Protein 5GVV (pdb70)

Structure (mmCIF, N/CA/C/O backbone):
data_5GVV
#
_entry.id   5GVV
#
_cell.length_a   75.170
_cell.length_b   88.210
_cell.length_c   128.360
_cell.angle_alpha   90.00
_cell.angle_beta   90.00
_cell.angle_gamma   90.00
#
_symmetry.space_group_name_H-M   'P 21 21 21'
#
loop_
_entity.id
_entity.type
_entity.pdbx_description
1 polymer 'Glycosyl transferase family 8'
2 non-polymer 'MANGANESE (II) ION'
3 non-polymer "URIDINE-5'-DIPHOSPHATE"
4 water water
#
loop_
_atom_site.group_PDB
_atom_site.id
_atom_site.type_symbol
_atom_site.label_atom_id
_atom_site.label_alt_id
_atom_site.label_comp_id
_atom_site.label_asym_id
_atom_site.label_entity_id
_atom_site.label_seq_id
_atom_site.pdbx_PDB_ins_code
_atom_site.Cartn_x
_atom_site.Cartn_y
_atom_site.Cartn_z
_atom_site.occupancy
_atom_site.B_iso_or_equiv
_atom_site.auth_seq_id
_atom_site.auth_comp_id
_atom_site.auth_asym_id
_atom_site.auth_atom_id
_atom_site.pdbx_PDB_model_num
ATOM 1 N N . ASN A 1 3 ? -5.262 2.828 9.034 1.00 49.95 3 ASN A N 1
ATOM 2 C CA . ASN A 1 3 ? -4.131 2.567 9.921 1.00 47.04 3 ASN A CA 1
ATOM 3 C C . ASN A 1 3 ? -2.794 2.466 9.184 1.00 47.81 3 ASN A C 1
ATOM 4 O O . ASN A 1 3 ? -2.677 1.751 8.189 1.00 44.68 3 ASN A O 1
ATOM 9 N N . THR A 1 4 ? -1.788 3.171 9.697 1.00 50.58 4 THR A N 1
ATOM 10 C CA . THR A 1 4 ? -0.478 3.252 9.051 1.00 44.66 4 THR A CA 1
ATOM 11 C C . THR A 1 4 ? 0.526 2.289 9.694 1.00 39.64 4 THR A C 1
ATOM 12 O O . THR A 1 4 ? 0.399 1.954 10.873 1.00 38.12 4 THR A O 1
ATOM 16 N N . LYS A 1 5 ? 1.519 1.850 8.919 1.00 36.80 5 LYS A N 1
ATOM 17 C CA . LYS A 1 5 ? 2.545 0.931 9.417 1.00 30.63 5 LYS A CA 1
ATOM 18 C C . LYS A 1 5 ? 3.686 1.650 10.138 1.00 30.84 5 LYS A C 1
ATOM 19 O O . LYS A 1 5 ? 4.116 2.733 9.726 1.00 29.48 5 LYS A O 1
ATOM 25 N N . ARG A 1 6 ? 4.177 1.034 11.209 1.00 22.70 6 ARG A N 1
ATOM 26 C CA . ARG A 1 6 ? 5.313 1.569 11.954 1.00 25.15 6 ARG A CA 1
ATOM 27 C C . ARG A 1 6 ? 6.574 0.762 11.632 1.00 21.26 6 ARG A C 1
ATOM 28 O O . ARG A 1 6 ? 6.605 -0.453 11.823 1.00 19.64 6 ARG A O 1
ATOM 36 N N . ALA A 1 7 ? 7.609 1.439 11.141 1.00 20.59 7 ALA A N 1
ATOM 37 C CA . ALA A 1 7 ? 8.837 0.767 10.701 1.00 17.81 7 ALA A CA 1
ATOM 38 C C . ALA A 1 7 ? 9.801 0.429 11.845 1.00 18.37 7 ALA A C 1
ATOM 39 O O . ALA A 1 7 ? 10.164 1.297 12.652 1.00 18.59 7 ALA A O 1
ATOM 41 N N . VAL A 1 8 ? 10.224 -0.834 11.893 1.00 15.13 8 VAL A N 1
ATOM 42 C CA . VAL A 1 8 ? 11.111 -1.338 12.941 1.00 14.45 8 VAL A CA 1
ATOM 43 C C . VAL A 1 8 ? 12.193 -2.206 12.304 1.00 14.75 8 VAL A C 1
ATOM 44 O O . VAL A 1 8 ? 11.905 -2.982 11.389 1.00 13.94 8 VAL A O 1
ATOM 48 N N . VAL A 1 9 ? 13.435 -2.079 12.766 1.00 14.87 9 VAL A N 1
ATOM 49 C CA . VAL A 1 9 ? 14.514 -2.877 12.180 1.00 14.79 9 VAL A CA 1
ATOM 50 C C . VAL A 1 9 ? 15.311 -3.660 13.229 1.00 14.32 9 VAL A C 1
ATOM 51 O O . VAL A 1 9 ? 15.708 -3.109 14.262 1.00 14.96 9 VAL A O 1
ATOM 55 N N . PHE A 1 10 ? 15.490 -4.957 12.980 1.00 12.11 10 PHE A N 1
ATOM 56 C CA . PHE A 1 10 ? 16.378 -5.793 13.787 1.00 12.60 10 PHE A CA 1
ATOM 57 C C . PHE A 1 10 ? 17.564 -6.204 12.923 1.00 15.25 10 PHE A C 1
ATOM 58 O O . PHE A 1 10 ? 17.522 -6.068 11.694 1.00 17.37 10 PHE A O 1
ATOM 66 N N . ALA A 1 11 ? 18.610 -6.722 13.559 1.00 15.12 11 ALA A N 1
ATOM 67 C CA . ALA A 1 11 ? 19.792 -7.203 12.843 1.00 14.54 11 ALA A CA 1
ATOM 68 C C . ALA A 1 11 ? 20.369 -8.407 13.574 1.00 21.11 11 ALA A C 1
ATOM 69 O O . ALA A 1 11 ? 20.675 -8.323 14.765 1.00 18.84 11 ALA A O 1
ATOM 71 N N . GLY A 1 12 ? 20.522 -9.529 12.877 1.00 16.22 12 GLY A N 1
ATOM 72 C CA . GLY A 1 12 ? 21.053 -10.712 13.526 1.00 16.60 12 GLY A CA 1
ATOM 73 C C . GLY A 1 12 ? 21.256 -11.886 12.594 1.00 18.37 12 GLY A C 1
ATOM 74 O O . GLY A 1 12 ? 20.650 -11.953 11.519 1.00 18.76 12 GLY A O 1
ATOM 75 N N . ASP A 1 13 ? 22.115 -12.814 13.005 1.00 16.55 13 ASP A N 1
ATOM 76 C CA . ASP A 1 13 ? 22.382 -14.012 12.212 1.00 20.43 13 ASP A CA 1
ATOM 77 C C . ASP A 1 13 ? 21.482 -15.167 12.638 1.00 16.42 13 ASP A C 1
ATOM 78 O O . ASP A 1 13 ? 20.785 -15.079 13.652 1.00 14.89 13 ASP A O 1
ATOM 83 N N . TYR A 1 14 ? 21.516 -16.249 11.860 1.00 15.54 14 TYR A N 1
ATOM 84 C CA . TYR A 1 14 ? 20.697 -17.435 12.095 1.00 13.79 14 TYR A CA 1
ATOM 85 C C . TYR A 1 14 ? 20.991 -18.057 13.459 1.00 14.61 14 TYR A C 1
ATOM 86 O O . TYR A 1 14 ? 20.109 -18.633 14.090 1.00 10.69 14 TYR A O 1
ATOM 95 N N . ALA A 1 15 ? 22.236 -17.947 13.911 1.00 15.32 15 ALA A N 1
ATOM 96 C CA . ALA A 1 15 ? 22.625 -18.534 15.189 1.00 17.84 15 ALA A CA 1
ATOM 97 C C . ALA A 1 15 ? 21.914 -17.831 16.337 1.00 18.01 15 ALA A C 1
ATOM 98 O O . ALA A 1 15 ? 21.787 -18.383 17.427 1.00 17.46 15 ALA A O 1
ATOM 100 N N . TYR A 1 16 ? 21.456 -16.609 16.077 1.00 15.44 16 TYR A N 1
ATOM 101 C CA . TYR A 1 16 ? 20.758 -15.805 17.072 1.00 13.06 16 TYR A CA 1
ATOM 102 C C . TYR A 1 16 ? 19.247 -15.838 16.818 1.00 13.03 16 TYR A C 1
ATOM 103 O O . TYR A 1 16 ? 18.501 -15.030 17.375 1.00 11.51 16 TYR A O 1
ATOM 112 N N . ILE A 1 17 ? 18.784 -16.773 15.990 1.00 11.01 17 ILE A N 1
ATOM 113 C CA . ILE A 1 17 ? 17.370 -16.790 15.603 1.00 11.77 17 ILE A CA 1
ATOM 114 C C . ILE A 1 17 ? 16.393 -16.905 16.788 1.00 10.98 17 ILE A C 1
ATOM 115 O O . ILE A 1 17 ? 15.303 -16.316 16.748 1.00 10.86 17 ILE A O 1
ATOM 120 N N . ARG A 1 18 ? 16.783 -17.632 17.840 1.00 9.12 18 ARG A N 1
ATOM 121 C CA . ARG A 1 18 ? 15.915 -17.804 19.010 1.00 10.67 18 ARG A CA 1
ATOM 122 C C . ARG A 1 18 ? 15.729 -16.485 19.758 1.00 11.49 18 ARG A C 1
ATOM 123 O O . ARG A 1 18 ? 14.671 -16.235 20.342 1.00 12.36 18 ARG A O 1
ATOM 131 N N . GLN A 1 19 ? 16.760 -15.643 19.734 1.00 9.25 19 GLN A N 1
ATOM 132 C CA . GLN A 1 19 ? 16.705 -14.336 20.385 1.00 11.79 19 GLN A CA 1
ATOM 133 C C . GLN A 1 19 ? 15.961 -13.335 19.504 1.00 12.20 19 GLN A C 1
ATOM 134 O O . GLN A 1 19 ? 15.123 -12.571 19.988 1.00 10.94 19 GLN A O 1
ATOM 140 N N . ILE A 1 20 ? 16.271 -13.341 18.210 1.00 9.91 20 ILE A N 1
ATOM 141 C CA . ILE A 1 20 ? 15.580 -12.474 17.263 1.00 10.99 20 ILE A CA 1
ATOM 142 C C . ILE A 1 20 ? 14.083 -12.744 17.294 1.00 9.41 20 ILE A C 1
ATOM 143 O O . ILE A 1 20 ? 13.285 -11.811 17.379 1.00 10.03 20 ILE A O 1
ATOM 148 N N . GLU A 1 21 ? 13.698 -14.016 17.235 1.00 8.82 21 GLU A N 1
ATOM 149 C CA . GLU A 1 21 ? 12.282 -14.364 17.179 1.00 11.28 21 GLU A CA 1
ATOM 150 C C . GLU A 1 21 ? 11.556 -14.024 18.474 1.00 9.36 21 GLU A C 1
ATOM 151 O O . GLU A 1 21 ? 10.413 -13.566 18.442 1.00 10.17 21 GLU A O 1
ATOM 157 N N . THR A 1 22 ? 12.216 -14.259 19.607 1.00 9.74 22 THR A N 1
ATOM 158 C CA . THR A 1 22 ? 11.668 -13.890 20.910 1.00 8.89 22 THR A CA 1
ATOM 159 C C . THR A 1 22 ? 11.447 -12.379 21.033 1.00 9.87 22 THR A C 1
ATOM 160 O O . THR A 1 22 ? 10.413 -11.935 21.529 1.00 10.30 22 THR A O 1
ATOM 164 N N . ALA A 1 23 ? 12.418 -11.590 20.585 1.00 10.21 23 ALA A N 1
ATOM 165 C CA . ALA A 1 23 ? 12.287 -10.133 20.648 1.00 11.09 23 ALA A CA 1
ATOM 166 C C . ALA A 1 23 ? 11.144 -9.663 19.753 1.00 11.60 23 ALA A C 1
ATOM 167 O O . ALA A 1 23 ? 10.360 -8.793 20.141 1.00 10.22 23 ALA A O 1
ATOM 177 N N . LYS A 1 25 ? 8.540 -11.512 18.786 1.00 10.40 25 LYS A N 1
ATOM 178 C CA . LYS A 1 25 ? 7.296 -11.957 19.421 1.00 10.39 25 LYS A CA 1
ATOM 179 C C . LYS A 1 25 ? 6.817 -10.974 20.488 1.00 10.22 25 LYS A C 1
ATOM 180 O O . LYS A 1 25 ? 5.629 -10.647 20.546 1.00 10.17 25 LYS A O 1
ATOM 186 N N . SER A 1 26 ? 7.734 -10.501 21.326 1.00 8.55 26 SER A N 1
ATOM 187 C CA . SER A 1 26 ? 7.364 -9.568 22.392 1.00 12.38 26 SER A CA 1
ATOM 188 C C . SER A 1 26 ? 6.872 -8.246 21.800 1.00 11.39 26 SER A C 1
ATOM 189 O O . SER A 1 26 ? 5.896 -7.671 22.286 1.00 14.59 26 SER A O 1
ATOM 192 N N . LEU A 1 27 ? 7.532 -7.786 20.739 1.00 10.96 27 LEU A N 1
ATOM 193 C CA . LEU A 1 27 ? 7.124 -6.574 20.021 1.00 13.69 27 LEU A CA 1
ATOM 194 C C . LEU A 1 27 ? 5.719 -6.706 19.420 1.00 13.44 27 LEU A C 1
ATOM 195 O O . LEU A 1 27 ? 4.877 -5.810 19.580 1.00 14.62 27 LEU A O 1
ATOM 200 N N . CYS A 1 28 ? 5.467 -7.824 18.742 1.00 12.17 28 CYS A N 1
ATOM 201 C CA . CYS A 1 28 ? 4.195 -8.041 18.049 1.00 12.91 28 CYS A CA 1
ATOM 202 C C . CYS A 1 28 ? 3.062 -8.336 19.024 1.00 12.86 28 CYS A C 1
ATOM 203 O O . CYS A 1 28 ? 1.894 -8.086 18.726 1.00 12.16 28 CYS A O 1
ATOM 206 N N . ARG A 1 29 ? 3.410 -8.891 20.181 1.00 11.95 29 ARG A N 1
ATOM 207 C CA . ARG A 1 29 ? 2.437 -9.152 21.230 1.00 12.32 29 ARG A CA 1
ATOM 208 C C . ARG A 1 29 ? 1.706 -7.870 21.641 1.00 14.65 29 ARG A C 1
ATOM 209 O O . ARG A 1 29 ? 0.501 -7.891 21.919 1.00 16.14 29 ARG A O 1
ATOM 217 N N . HIS A 1 30 ? 2.428 -6.751 21.648 1.00 11.18 30 HIS A N 1
ATOM 218 C CA . HIS A 1 30 ? 1.892 -5.516 22.209 1.00 16.25 30 HIS A CA 1
ATOM 219 C C . HIS A 1 30 ? 1.723 -4.391 21.186 1.00 16.14 30 HIS A C 1
ATOM 220 O O . HIS A 1 30 ? 1.209 -3.324 21.522 1.00 15.75 30 HIS A O 1
ATOM 227 N N . ASN A 1 31 ? 2.151 -4.634 19.947 1.00 15.60 31 ASN A N 1
ATOM 228 C CA . ASN A 1 31 ? 2.099 -3.619 18.900 1.00 12.94 31 ASN A CA 1
ATOM 229 C C . ASN A 1 31 ? 1.730 -4.216 17.541 1.00 16.01 31 ASN A C 1
ATOM 230 O O . ASN A 1 31 ? 2.393 -5.139 17.060 1.00 12.64 31 ASN A O 1
ATOM 235 N N . SER A 1 32 ? 0.671 -3.697 16.926 1.00 16.38 32 SER A N 1
ATOM 236 C CA . SER A 1 32 ? 0.259 -4.150 15.598 1.00 15.64 32 SER A CA 1
ATOM 237 C C . SER A 1 32 ? 0.742 -3.186 14.516 1.00 16.92 32 SER A C 1
ATOM 238 O O . SER A 1 32 ? 1.390 -2.177 14.816 1.00 15.10 32 SER A O 1
ATOM 241 N N . HIS A 1 33 ? 0.431 -3.509 13.261 1.00 19.32 33 HIS A N 1
ATOM 242 C CA . HIS A 1 33 ? 0.784 -2.675 12.112 1.00 16.11 33 HIS A CA 1
ATOM 243 C C . HIS A 1 33 ? 2.267 -2.334 12.053 1.00 17.67 33 HIS A C 1
ATOM 244 O O . HIS A 1 33 ? 2.646 -1.158 11.991 1.00 17.22 33 HIS A O 1
ATOM 251 N N . LEU A 1 34 ? 3.106 -3.363 12.064 1.00 12.32 34 LEU A N 1
ATOM 252 C CA . LEU A 1 34 ? 4.547 -3.146 12.066 1.00 15.47 34 LEU A CA 1
ATOM 253 C C . LEU A 1 34 ? 5.191 -3.576 10.751 1.00 17.31 34 LEU A C 1
ATOM 254 O O . LEU A 1 34 ? 5.000 -4.708 10.293 1.00 15.95 34 LEU A O 1
ATOM 259 N N . LYS A 1 35 ? 5.944 -2.669 10.140 1.00 16.91 35 LYS A N 1
ATOM 260 C CA . LYS A 1 35 ? 6.770 -3.038 9.004 1.00 17.24 35 LYS A CA 1
ATOM 261 C C . LYS A 1 35 ? 8.157 -3.329 9.550 1.00 14.95 35 LYS A C 1
ATOM 262 O O . LYS A 1 35 ? 8.914 -2.411 9.885 1.00 14.52 35 LYS A O 1
ATOM 268 N N . ILE A 1 36 ? 8.473 -4.614 9.668 1.00 15.82 36 ILE A N 1
ATOM 269 C CA . ILE A 1 36 ? 9.725 -5.041 10.279 1.00 14.48 36 ILE A CA 1
ATOM 270 C C . ILE A 1 36 ? 10.781 -5.402 9.236 1.00 14.74 36 ILE A C 1
ATOM 271 O O . ILE A 1 36 ? 10.566 -6.278 8.395 1.00 15.93 36 ILE A O 1
ATOM 276 N N . TYR A 1 37 ? 11.925 -4.727 9.303 1.00 12.74 37 TYR A N 1
ATOM 277 C CA . TYR A 1 37 ? 13.079 -5.101 8.494 1.00 14.34 37 TYR A CA 1
ATOM 278 C C . TYR A 1 37 ? 13.983 -5.992 9.340 1.00 15.43 37 TYR A C 1
ATOM 279 O O . TYR A 1 37 ? 14.156 -5.743 10.535 1.00 14.13 37 TYR A O 1
ATOM 288 N N . LEU A 1 38 ? 14.548 -7.035 8.738 1.00 14.80 38 LEU A N 1
ATOM 289 C CA . LEU A 1 38 ? 15.517 -7.866 9.452 1.00 13.20 38 LEU A CA 1
ATOM 290 C C . LEU A 1 38 ? 16.793 -8.020 8.643 1.00 15.41 38 LEU A C 1
ATOM 291 O O . LEU A 1 38 ? 16.822 -8.731 7.633 1.00 12.76 38 LEU A O 1
ATOM 296 N N . LEU A 1 39 ? 17.847 -7.343 9.085 1.00 14.72 39 LEU A N 1
ATOM 297 C CA . LEU A 1 39 ? 19.141 -7.434 8.420 1.00 15.32 39 LEU A CA 1
ATOM 298 C C . LEU A 1 39 ? 19.831 -8.740 8.805 1.00 14.87 39 LEU A C 1
ATOM 299 O O . LEU A 1 39 ? 19.994 -9.038 9.990 1.00 13.83 39 LEU A O 1
ATOM 304 N N . ASN A 1 40 ? 20.211 -9.530 7.806 1.00 13.30 40 ASN A N 1
ATOM 305 C CA . ASN A 1 40 ? 20.838 -10.825 8.060 1.00 16.71 40 ASN A CA 1
ATOM 306 C C . ASN A 1 40 ? 21.605 -11.315 6.840 1.00 18.02 40 ASN A C 1
ATOM 307 O O . ASN A 1 40 ? 21.490 -10.737 5.760 1.00 15.75 40 ASN A O 1
ATOM 312 N N . GLN A 1 41 ? 22.382 -12.381 7.015 1.00 16.76 41 GLN A N 1
ATOM 313 C CA . GLN A 1 41 ? 23.117 -12.985 5.907 1.00 18.34 41 GLN A CA 1
ATOM 314 C C . GLN A 1 41 ? 22.640 -14.397 5.631 1.00 15.21 41 GLN A C 1
ATOM 315 O O . GLN A 1 41 ? 22.620 -14.839 4.483 1.00 14.19 41 GLN A O 1
ATOM 321 N N . ASP A 1 42 ? 22.263 -15.112 6.686 1.00 16.24 42 ASP A N 1
ATOM 322 C CA . ASP A 1 42 ? 22.111 -16.560 6.573 1.00 15.15 42 ASP A CA 1
ATOM 323 C C . ASP A 1 42 ? 20.807 -17.149 7.109 1.00 15.24 42 ASP A C 1
ATOM 324 O O . ASP A 1 42 ? 20.711 -18.363 7.276 1.00 16.55 42 ASP A O 1
ATOM 329 N N . ILE A 1 43 ? 19.803 -16.316 7.368 1.00 14.15 43 ILE A N 1
ATOM 330 C CA . ILE A 1 43 ? 18.518 -16.835 7.840 1.00 14.09 43 ILE A CA 1
ATOM 331 C C . ILE A 1 43 ? 17.727 -17.491 6.700 1.00 15.07 43 ILE A C 1
ATOM 332 O O . ILE A 1 43 ? 17.511 -16.878 5.646 1.00 15.00 43 ILE A O 1
ATOM 337 N N . PRO A 1 44 ? 17.309 -18.751 6.906 1.00 12.39 44 PRO A N 1
ATOM 338 C CA . PRO A 1 44 ? 16.578 -19.533 5.900 1.00 12.10 44 PRO A CA 1
ATOM 339 C C . PRO A 1 44 ? 15.276 -18.881 5.448 1.00 11.44 44 PRO A C 1
ATOM 340 O O . PRO A 1 44 ? 14.557 -18.305 6.267 1.00 8.45 44 PRO A O 1
ATOM 344 N N . GLN A 1 45 ? 14.981 -18.992 4.156 1.00 9.45 45 GLN A N 1
ATOM 345 C CA . GLN A 1 45 ? 13.812 -18.358 3.559 1.00 9.78 45 GLN A CA 1
ATOM 346 C C . GLN A 1 45 ? 12.493 -18.873 4.137 1.00 9.91 45 GLN A C 1
ATOM 347 O O . GLN A 1 45 ? 11.510 -18.127 4.198 1.00 9.26 45 GLN A O 1
ATOM 353 N N . GLU A 1 46 ? 12.477 -20.142 4.545 1.00 8.97 46 GLU A N 1
ATOM 354 C CA . GLU A 1 46 ? 11.280 -20.767 5.104 1.00 9.32 46 GLU A CA 1
ATOM 355 C C . GLU A 1 46 ? 10.822 -20.070 6.377 1.00 11.40 46 GLU A C 1
ATOM 356 O O . GLU A 1 46 ? 9.620 -19.945 6.636 1.00 12.53 46 GLU A O 1
ATOM 362 N N . TRP A 1 47 ? 11.783 -19.633 7.181 1.00 10.00 47 TRP A N 1
ATOM 363 C CA . TRP A 1 47 ? 11.469 -18.907 8.405 1.00 12.12 47 TRP A CA 1
ATOM 364 C C . TRP A 1 47 ? 10.784 -17.593 8.054 1.00 11.07 47 TRP A C 1
ATOM 365 O O . TRP A 1 47 ? 9.736 -17.267 8.612 1.00 9.91 47 TRP A O 1
ATOM 376 N N . PHE A 1 48 ? 11.365 -16.855 7.112 1.00 9.42 48 PHE A N 1
ATOM 377 C CA . PHE A 1 48 ? 10.794 -15.587 6.674 1.00 11.94 48 PHE A CA 1
ATOM 378 C C . PHE A 1 48 ? 9.384 -15.735 6.112 1.00 12.75 48 PHE A C 1
ATOM 379 O O . PHE A 1 48 ? 8.509 -14.934 6.438 1.00 13.10 48 PHE A O 1
ATOM 387 N N . SER A 1 49 ? 9.162 -16.747 5.271 1.00 11.93 49 SER A N 1
ATOM 388 C CA . SER A 1 49 ? 7.841 -16.958 4.676 1.00 11.55 49 SER A CA 1
ATOM 389 C C . SER A 1 49 ? 6.718 -17.063 5.709 1.00 14.21 49 SER A C 1
ATOM 390 O O . SER A 1 49 ? 5.684 -16.400 5.577 1.00 11.52 49 SER A O 1
ATOM 393 N N . GLN A 1 50 ? 6.924 -17.883 6.737 1.00 13.42 50 GLN A N 1
ATOM 394 C CA . GLN A 1 50 ? 5.894 -18.099 7.750 1.00 12.74 50 GLN A CA 1
ATOM 395 C C . GLN A 1 50 ? 5.661 -16.876 8.631 1.00 13.51 50 GLN A C 1
ATOM 396 O O . GLN A 1 50 ? 4.515 -16.481 8.877 1.00 13.81 50 GLN A O 1
ATOM 402 N N . ILE A 1 51 ? 6.747 -16.289 9.124 1.00 10.15 51 ILE A N 1
ATOM 403 C CA . ILE A 1 51 ? 6.638 -15.162 10.036 1.00 13.33 51 ILE A CA 1
ATOM 404 C C . ILE A 1 51 ? 6.052 -13.956 9.297 1.00 13.38 51 ILE A C 1
ATOM 405 O O . ILE A 1 51 ? 5.318 -13.155 9.884 1.00 11.81 51 ILE A O 1
ATOM 410 N N . ARG A 1 52 ? 6.371 -13.841 8.007 1.00 11.48 52 ARG A N 1
ATOM 411 C CA . ARG A 1 52 ? 5.851 -12.745 7.185 1.00 12.79 52 ARG A CA 1
ATOM 412 C C . ARG A 1 52 ? 4.329 -12.782 7.136 1.00 11.66 52 ARG A C 1
ATOM 413 O O . ARG A 1 52 ? 3.678 -11.745 7.196 1.00 13.08 52 ARG A O 1
ATOM 421 N N . ILE A 1 53 ? 3.768 -13.985 7.040 1.00 11.67 53 ILE A N 1
ATOM 422 C CA . ILE A 1 53 ? 2.319 -14.162 7.091 1.00 14.11 53 ILE A CA 1
ATOM 423 C C . ILE A 1 53 ? 1.735 -13.651 8.407 1.00 13.00 53 ILE A C 1
ATOM 424 O O . ILE A 1 53 ? 0.684 -13.001 8.417 1.00 14.89 53 ILE A O 1
ATOM 429 N N . TYR A 1 54 ? 2.408 -13.952 9.515 1.00 12.67 54 TYR A N 1
ATOM 430 C CA . TYR A 1 54 ? 1.954 -13.481 10.823 1.00 12.95 54 TYR A CA 1
ATOM 431 C C . TYR A 1 54 ? 1.901 -11.959 10.843 1.00 11.70 54 TYR A C 1
ATOM 432 O O . TYR A 1 54 ? 0.908 -11.366 11.276 1.00 13.28 54 TYR A O 1
ATOM 441 N N . LEU A 1 55 ? 2.981 -11.332 10.388 1.00 13.24 55 LEU A N 1
ATOM 442 C CA . LEU A 1 55 ? 3.086 -9.878 10.412 1.00 12.64 55 LEU A CA 1
ATOM 443 C C . LEU A 1 55 ? 1.994 -9.236 9.564 1.00 14.86 55 LEU A C 1
ATOM 444 O O . LEU A 1 55 ? 1.390 -8.245 9.973 1.00 13.34 55 LEU A O 1
ATOM 449 N N . GLN A 1 56 ? 1.736 -9.811 8.391 1.00 12.70 56 GLN A N 1
ATOM 450 C CA . GLN A 1 56 ? 0.704 -9.293 7.497 1.00 13.49 56 GLN A CA 1
ATOM 451 C C . GLN A 1 56 ? -0.697 -9.426 8.091 1.00 13.50 56 GLN A C 1
ATOM 452 O O . GLN A 1 56 ? -1.541 -8.539 7.927 1.00 13.48 56 GLN A O 1
ATOM 458 N N . GLU A 1 57 ? -0.945 -10.535 8.778 1.00 12.67 57 GLU A N 1
ATOM 459 C CA . GLU A 1 57 ? -2.241 -10.762 9.402 1.00 12.47 57 GLU A CA 1
ATOM 460 C C . GLU A 1 57 ? -2.497 -9.752 10.518 1.00 13.41 57 GLU A C 1
ATOM 461 O O . GLU A 1 57 ? -3.650 -9.486 10.870 1.00 16.41 57 GLU A O 1
ATOM 475 N N . GLY A 1 59 ? -1.530 -6.695 10.153 1.00 14.52 59 GLY A N 1
ATOM 476 C CA . GLY A 1 59 ? -1.547 -5.426 9.447 1.00 15.81 59 GLY A CA 1
ATOM 477 C C . GLY A 1 59 ? -0.181 -4.844 9.142 1.00 16.13 59 GLY A C 1
ATOM 478 O O . GLY A 1 59 ? -0.058 -3.639 8.899 1.00 19.85 59 GLY A O 1
ATOM 479 N N . GLY A 1 60 ? 0.847 -5.690 9.146 1.00 14.30 60 GLY A N 1
ATOM 480 C CA . GLY A 1 60 ? 2.202 -5.222 8.901 1.00 15.57 60 GLY A CA 1
ATOM 481 C C . GLY A 1 60 ? 2.893 -6.024 7.813 1.00 17.11 60 GLY A C 1
ATOM 482 O O . GLY A 1 60 ? 2.233 -6.563 6.927 1.00 15.31 60 GLY A O 1
ATOM 483 N N . ASP A 1 61 ? 4.221 -6.099 7.868 1.00 16.03 61 ASP A N 1
ATOM 484 C CA . ASP A 1 61 ? 4.975 -6.901 6.906 1.00 17.03 61 ASP A CA 1
ATOM 485 C C . ASP A 1 61 ? 6.337 -7.283 7.480 1.00 15.55 61 ASP A C 1
ATOM 486 O O . ASP A 1 61 ? 6.731 -6.804 8.553 1.00 14.31 61 ASP A O 1
ATOM 491 N N . LEU A 1 62 ? 7.051 -8.151 6.770 1.00 16.81 62 LEU A N 1
ATOM 492 C CA . LEU A 1 62 ? 8.393 -8.562 7.182 1.00 14.99 62 LEU A CA 1
ATOM 493 C C . LEU A 1 62 ? 9.339 -8.508 5.985 1.00 17.52 62 LEU A C 1
ATOM 494 O O . LEU A 1 62 ? 9.109 -9.168 4.966 1.00 15.84 62 LEU A O 1
ATOM 499 N N . ILE A 1 63 ? 10.401 -7.718 6.111 1.00 16.79 63 ILE A N 1
ATOM 500 C CA . ILE A 1 63 ? 11.309 -7.480 4.996 1.00 17.99 63 ILE A CA 1
ATOM 501 C C . ILE A 1 63 ? 12.638 -8.178 5.236 1.00 17.71 63 ILE A C 1
ATOM 502 O O . ILE A 1 63 ? 13.317 -7.891 6.224 1.00 17.23 63 ILE A O 1
ATOM 507 N N . ASP A 1 64 ? 13.006 -9.083 4.331 1.00 17.03 64 ASP A N 1
ATOM 508 C CA . ASP A 1 64 ? 14.274 -9.802 4.423 1.00 18.12 64 ASP A CA 1
ATOM 509 C C . ASP A 1 64 ? 15.373 -8.946 3.821 1.00 18.62 64 ASP A C 1
ATOM 510 O O . ASP A 1 64 ? 15.444 -8.782 2.605 1.00 18.03 64 ASP A O 1
ATOM 515 N N . CYS A 1 65 ? 16.228 -8.393 4.674 1.00 18.76 65 CYS A N 1
ATOM 516 C CA . CYS A 1 65 ? 17.320 -7.562 4.192 1.00 17.47 65 CYS A CA 1
ATOM 517 C C . CYS A 1 65 ? 18.614 -8.363 4.191 1.00 17.07 65 CYS A C 1
ATOM 518 O O . CYS A 1 65 ? 19.291 -8.477 5.214 1.00 14.43 65 CYS A O 1
ATOM 521 N N . LYS A 1 66 ? 18.946 -8.924 3.033 1.00 16.06 66 LYS A N 1
ATOM 522 C CA . LYS A 1 66 ? 20.103 -9.806 2.918 1.00 17.78 66 LYS A CA 1
ATOM 523 C C . LYS A 1 66 ? 21.403 -9.035 2.703 1.00 20.41 66 LYS A C 1
ATOM 524 O O . LYS A 1 66 ? 21.601 -8.390 1.666 1.00 20.02 66 LYS A O 1
ATOM 530 N N . LEU A 1 67 ? 22.286 -9.107 3.693 1.00 18.94 67 LEU A N 1
ATOM 531 C CA . LEU A 1 67 ? 23.597 -8.481 3.589 1.00 24.32 67 LEU A CA 1
ATOM 532 C C . LEU A 1 67 ? 24.573 -9.423 2.888 1.00 25.05 67 LEU A C 1
ATOM 533 O O . LEU A 1 67 ? 25.561 -9.874 3.475 1.00 25.00 67 LEU A O 1
ATOM 538 N N . ILE A 1 68 ? 24.285 -9.712 1.626 1.00 21.38 68 ILE A N 1
ATOM 539 C CA . ILE A 1 68 ? 25.121 -10.599 0.834 1.00 24.41 68 ILE A CA 1
ATOM 540 C C . ILE A 1 68 ? 25.772 -9.797 -0.283 1.00 26.73 68 ILE A C 1
ATOM 541 O O . ILE A 1 68 ? 25.081 -9.208 -1.116 1.00 23.60 68 ILE A O 1
ATOM 546 N N . GLY A 1 69 ? 27.102 -9.767 -0.293 1.00 28.54 69 GLY A N 1
ATOM 547 C CA . GLY A 1 69 ? 27.832 -8.994 -1.283 1.00 30.14 69 GLY A CA 1
ATOM 548 C C . GLY A 1 69 ? 29.013 -8.255 -0.678 1.00 35.92 69 GLY A C 1
ATOM 549 O O . GLY A 1 69 ? 29.131 -8.144 0.545 1.00 33.81 69 GLY A O 1
ATOM 550 N N . SER A 1 70 ? 29.882 -7.741 -1.544 1.00 36.94 70 SER A N 1
ATOM 551 C CA . SER A 1 70 ? 31.109 -7.073 -1.122 1.00 37.81 70 SER A CA 1
ATOM 552 C C . SER A 1 70 ? 30.847 -5.696 -0.514 1.00 35.40 70 SER A C 1
ATOM 553 O O . SER A 1 70 ? 31.603 -5.242 0.345 1.00 39.99 70 SER A O 1
ATOM 556 N N . GLN A 1 71 ? 29.779 -5.034 -0.959 1.00 36.65 71 GLN A N 1
ATOM 557 C CA . GLN A 1 71 ? 29.433 -3.708 -0.440 1.00 40.22 71 GLN A CA 1
ATOM 558 C C . GLN A 1 71 ? 29.116 -3.774 1.052 1.00 39.54 71 GLN A C 1
ATOM 559 O O . GLN A 1 71 ? 29.119 -2.756 1.742 1.00 45.23 71 GLN A O 1
ATOM 565 N N . PHE A 1 72 ? 28.846 -4.981 1.543 1.00 39.09 72 PHE A N 1
ATOM 566 C CA . PHE A 1 72 ? 28.769 -5.231 2.975 1.00 35.94 72 PHE A CA 1
ATOM 567 C C . PHE A 1 72 ? 30.063 -5.922 3.396 1.00 41.50 72 PHE A C 1
ATOM 568 O O . PHE A 1 72 ? 30.339 -6.106 4.581 1.00 43.98 72 PHE A O 1
ATOM 576 N N . HIS A 1 85 ? 28.767 -8.494 10.294 1.00 52.68 85 HIS A N 1
ATOM 577 C CA . HIS A 1 85 ? 28.542 -9.162 11.575 1.00 56.05 85 HIS A CA 1
ATOM 578 C C . HIS A 1 85 ? 29.858 -9.417 12.315 1.00 54.67 85 HIS A C 1
ATOM 579 O O . HIS A 1 85 ? 30.865 -9.710 11.671 1.00 52.45 85 HIS A O 1
ATOM 594 N N . THR A 1 87 ? 28.078 -7.239 15.395 1.00 48.39 87 THR A N 1
ATOM 595 C CA . THR A 1 87 ? 27.137 -6.246 15.892 1.00 41.69 87 THR A CA 1
ATOM 596 C C . THR A 1 87 ? 27.169 -4.950 15.092 1.00 40.43 87 THR A C 1
ATOM 597 O O . THR A 1 87 ? 26.699 -3.912 15.561 1.00 37.73 87 THR A O 1
ATOM 601 N N . PHE A 1 88 ? 27.704 -5.020 13.878 1.00 38.53 88 PHE A N 1
ATOM 602 C CA . PHE A 1 88 ? 27.979 -3.821 13.091 1.00 36.54 88 PHE A CA 1
ATOM 603 C C . PHE A 1 88 ? 26.965 -3.572 11.973 1.00 35.01 88 PHE A C 1
ATOM 604 O O . PHE A 1 88 ? 27.048 -2.567 11.264 1.00 33.13 88 PHE A O 1
ATOM 612 N N . ALA A 1 89 ? 26.011 -4.483 11.819 1.00 36.33 89 ALA A N 1
ATOM 613 C CA . ALA A 1 89 ? 25.110 -4.457 10.671 1.00 32.93 89 ALA A CA 1
ATOM 614 C C . ALA A 1 89 ? 24.154 -3.265 10.674 1.00 30.88 89 ALA A C 1
ATOM 615 O O . ALA A 1 89 ? 23.609 -2.898 9.632 1.00 30.26 89 ALA A O 1
ATOM 617 N N . ARG A 1 90 ? 23.957 -2.656 11.840 1.00 32.17 90 ARG A N 1
ATOM 618 C CA . ARG A 1 90 ? 23.031 -1.531 11.959 1.00 29.15 90 ARG A CA 1
ATOM 619 C C . ARG A 1 90 ? 23.508 -0.304 11.175 1.00 27.83 90 ARG A C 1
ATOM 620 O O . ARG A 1 90 ? 22.734 0.623 10.926 1.00 27.56 90 ARG A O 1
ATOM 628 N N . TYR A 1 91 ? 24.779 -0.314 10.778 1.00 29.21 91 TYR A N 1
ATOM 629 C CA . TYR A 1 91 ? 25.335 0.743 9.939 1.00 28.70 91 TYR A CA 1
ATOM 630 C C . TYR A 1 91 ? 24.586 0.841 8.604 1.00 28.28 91 TYR A C 1
ATOM 631 O O . TYR A 1 91 ? 24.391 1.938 8.070 1.00 26.01 91 TYR A O 1
ATOM 640 N N . PHE A 1 92 ? 24.161 -0.308 8.076 1.00 26.16 92 PHE A N 1
ATOM 641 C CA . PHE A 1 92 ? 23.583 -0.377 6.729 1.00 25.16 92 PHE A CA 1
ATOM 642 C C . PHE A 1 92 ? 22.075 -0.136 6.695 1.00 23.41 92 PHE A C 1
ATOM 643 O O . PHE A 1 92 ? 21.430 -0.362 5.672 1.00 21.52 92 PHE A O 1
ATOM 651 N N . ILE A 1 93 ? 21.516 0.320 7.810 1.00 21.73 93 ILE A N 1
ATOM 652 C CA . ILE A 1 93 ? 20.079 0.594 7.889 1.00 21.46 93 ILE A CA 1
ATOM 653 C C . ILE A 1 93 ? 19.521 1.459 6.744 1.00 23.00 93 ILE A C 1
ATOM 654 O O . ILE A 1 93 ? 18.547 1.064 6.099 1.00 24.73 93 ILE A O 1
ATOM 659 N N . PRO A 1 94 ? 20.141 2.623 6.464 1.00 24.43 94 PRO A N 1
ATOM 660 C CA . PRO A 1 94 ? 19.530 3.457 5.420 1.00 27.04 94 PRO A CA 1
ATOM 661 C C . PRO A 1 94 ? 19.686 2.894 4.007 1.00 25.88 94 PRO A C 1
ATOM 662 O O . PRO A 1 94 ? 19.177 3.492 3.058 1.00 30.76 94 PRO A O 1
ATOM 666 N N . ASP A 1 95 ? 20.363 1.759 3.865 1.00 26.57 95 ASP A N 1
ATOM 667 C CA . ASP A 1 95 ? 20.485 1.109 2.565 1.00 25.27 95 ASP A CA 1
ATOM 668 C C . ASP A 1 95 ? 19.280 0.213 2.261 1.00 28.03 95 ASP A C 1
ATOM 669 O O . ASP A 1 95 ? 19.095 -0.220 1.119 1.00 25.91 95 ASP A O 1
ATOM 674 N N . PHE A 1 96 ? 18.461 -0.054 3.278 1.00 20.47 96 PHE A N 1
ATOM 675 C CA . PHE A 1 96 ? 17.304 -0.933 3.121 1.00 20.15 96 PHE A CA 1
ATOM 676 C C . PHE A 1 96 ? 15.972 -0.263 3.443 1.00 19.28 96 PHE A C 1
ATOM 677 O O . PHE A 1 96 ? 14.972 -0.498 2.762 1.00 20.04 96 PHE A O 1
ATOM 685 N N . VAL A 1 97 ? 15.953 0.552 4.495 1.00 20.75 97 VAL A N 1
ATOM 686 C CA . VAL A 1 97 ? 14.711 1.148 4.985 1.00 18.26 97 VAL A CA 1
ATOM 687 C C . VAL A 1 97 ? 14.284 2.342 4.132 1.00 19.49 97 VAL A C 1
ATOM 688 O O . VAL A 1 97 ? 15.088 3.234 3.863 1.00 20.45 97 VAL A O 1
ATOM 692 N N . THR A 1 98 ? 13.019 2.360 3.715 1.00 19.02 98 THR A N 1
ATOM 693 C CA . THR A 1 98 ? 12.516 3.398 2.813 1.00 22.06 98 THR A CA 1
ATOM 694 C C . THR A 1 98 ? 11.786 4.496 3.575 1.00 25.81 98 THR A C 1
ATOM 695 O O . THR A 1 98 ? 11.512 5.568 3.029 1.00 28.96 98 THR A O 1
ATOM 699 N N . GLU A 1 99 ? 11.471 4.230 4.840 1.00 24.17 99 GLU A N 1
ATOM 700 C CA . GLU A 1 99 ? 10.771 5.212 5.661 1.00 26.07 99 GLU A CA 1
ATOM 701 C C . GLU A 1 99 ? 11.727 6.283 6.184 1.00 24.67 99 GLU A C 1
ATOM 702 O O . GLU A 1 99 ? 12.921 6.028 6.368 1.00 26.24 99 GLU A O 1
ATOM 708 N N . ASP A 1 100 ? 11.205 7.484 6.413 1.00 23.83 100 ASP A N 1
ATOM 709 C CA . ASP A 1 100 ? 12.039 8.581 6.892 1.00 26.63 100 ASP A CA 1
ATOM 710 C C . ASP A 1 100 ? 12.423 8.391 8.365 1.00 27.50 100 ASP A C 1
ATOM 711 O O . ASP A 1 100 ? 13.457 8.896 8.817 1.00 28.74 100 ASP A O 1
ATOM 716 N N . LYS A 1 101 ? 11.594 7.656 9.106 1.00 23.72 101 LYS A N 1
ATOM 717 C CA . LYS A 1 101 ? 11.899 7.332 10.504 1.00 24.39 101 LYS A CA 1
ATOM 718 C C . LYS A 1 101 ? 11.720 5.840 10.781 1.00 22.14 101 LYS A C 1
ATOM 719 O O . LYS A 1 101 ? 10.794 5.208 10.259 1.00 23.33 101 LYS A O 1
ATOM 725 N N . VAL A 1 102 ? 12.618 5.280 11.588 1.00 19.39 102 VAL A N 1
ATOM 726 C CA . VAL A 1 102 ? 12.576 3.858 11.908 1.00 16.49 102 VAL A CA 1
ATOM 727 C C . VAL A 1 102 ? 13.150 3.588 13.306 1.00 15.57 102 VAL A C 1
ATOM 728 O O . VAL A 1 102 ? 14.047 4.300 13.771 1.00 18.37 102 VAL A O 1
ATOM 732 N N . LEU A 1 103 ? 12.611 2.583 13.988 1.00 14.82 103 LEU A N 1
ATOM 733 C CA . LEU A 1 103 ? 13.122 2.186 15.298 1.00 14.11 103 LEU A CA 1
ATOM 734 C C . LEU A 1 103 ? 14.011 0.952 15.182 1.00 15.71 103 LEU A C 1
ATOM 735 O O . LEU A 1 103 ? 13.523 -0.137 14.861 1.00 13.48 103 LEU A O 1
ATOM 740 N N . TYR A 1 104 ? 15.310 1.113 15.432 1.00 13.77 104 TYR A N 1
ATOM 741 C CA . TYR A 1 104 ? 16.197 -0.047 15.517 1.00 14.88 104 TYR A CA 1
ATOM 742 C C . TYR A 1 104 ? 16.127 -0.698 16.899 1.00 16.17 104 TYR A C 1
ATOM 743 O O . TYR A 1 104 ? 16.079 -0.007 17.920 1.00 13.23 104 TYR A O 1
ATOM 752 N N . LEU A 1 105 ? 16.133 -2.026 16.933 1.00 13.15 105 LEU A N 1
ATOM 753 C CA . LEU A 1 105 ? 16.174 -2.735 18.211 1.00 12.79 105 LEU A CA 1
ATOM 754 C C . LEU A 1 105 ? 17.212 -3.849 18.205 1.00 12.32 105 LEU A C 1
ATOM 755 O O . LEU A 1 105 ? 17.310 -4.611 17.238 1.00 13.66 105 LEU A O 1
ATOM 760 N N . ASP A 1 106 ? 17.981 -3.948 19.287 1.00 12.82 106 ASP A N 1
ATOM 761 C CA . ASP A 1 106 ? 18.799 -5.132 19.533 1.00 14.74 106 ASP A CA 1
ATOM 762 C C . ASP A 1 106 ? 17.854 -6.331 19.660 1.00 13.38 106 ASP A C 1
ATOM 763 O O . ASP A 1 106 ? 16.638 -6.158 19.779 1.00 11.97 106 ASP A O 1
ATOM 768 N N . SER A 1 107 ? 18.395 -7.546 19.653 1.00 12.29 107 SER A N 1
ATOM 769 C CA . SER A 1 107 ? 17.544 -8.726 19.761 1.00 12.41 107 SER A CA 1
ATOM 770 C C . SER A 1 107 ? 17.723 -9.454 21.088 1.00 13.90 107 SER A C 1
ATOM 771 O O . SER A 1 107 ? 17.099 -10.497 21.316 1.00 12.00 107 SER A O 1
ATOM 774 N N . ASP A 1 108 ? 18.579 -8.913 21.953 1.00 12.75 108 ASP A N 1
ATOM 775 C CA . ASP A 1 108 ? 18.696 -9.409 23.320 1.00 12.33 108 ASP A CA 1
ATOM 776 C C . ASP A 1 108 ? 17.788 -8.567 24.209 1.00 11.51 108 ASP A C 1
ATOM 777 O O . ASP A 1 108 ? 18.176 -8.141 25.298 1.00 14.37 108 ASP A O 1
ATOM 782 N N 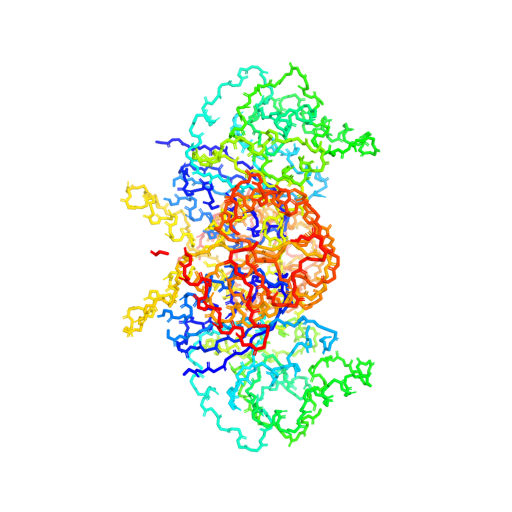. LEU A 1 109 ? 16.577 -8.311 23.728 1.00 13.77 109 LEU A N 1
ATOM 783 C CA . LEU A 1 109 ? 15.638 -7.496 24.481 1.00 12.38 109 LEU A CA 1
ATOM 784 C C . LEU A 1 109 ? 14.204 -7.979 24.357 1.00 11.76 109 LEU A C 1
ATOM 785 O O . LEU A 1 109 ? 13.881 -8.819 23.502 1.00 12.78 109 LEU A O 1
ATOM 790 N N . ILE A 1 110 ? 13.356 -7.423 25.217 1.00 11.15 110 ILE A N 1
ATOM 791 C CA . ILE A 1 110 ? 11.946 -7.780 25.299 1.00 11.98 110 ILE A CA 1
ATOM 792 C C . ILE A 1 110 ? 11.087 -6.515 25.375 1.00 12.55 110 ILE A C 1
ATOM 793 O O . ILE A 1 110 ? 11.341 -5.647 26.211 1.00 11.34 110 ILE A O 1
ATOM 798 N N . VAL A 1 111 ? 10.068 -6.426 24.522 1.00 12.38 111 VAL A N 1
ATOM 799 C CA . VAL A 1 111 ? 9.083 -5.347 24.586 1.00 13.17 111 VAL A CA 1
ATOM 800 C C . VAL A 1 111 ? 7.901 -5.840 25.416 1.00 14.14 111 VAL A C 1
ATOM 801 O O . VAL A 1 111 ? 7.397 -6.946 25.187 1.00 13.50 111 VAL A O 1
ATOM 805 N N . THR A 1 112 ? 7.468 -5.037 26.388 1.00 12.88 112 THR A N 1
ATOM 806 C CA . THR A 1 112 ? 6.430 -5.470 27.322 1.00 14.91 112 THR A CA 1
ATOM 807 C C . THR A 1 112 ? 5.117 -4.709 27.180 1.00 16.83 112 THR A C 1
ATOM 808 O O . THR A 1 112 ? 4.160 -4.985 27.911 1.00 20.27 112 THR A O 1
ATOM 812 N N . GLY A 1 113 ? 5.064 -3.757 26.255 1.00 16.40 113 GLY A N 1
ATOM 813 C CA . GLY A 1 113 ? 3.848 -2.984 26.069 1.00 15.64 113 GLY A CA 1
ATOM 814 C C . GLY A 1 113 ? 3.831 -2.108 24.831 1.00 17.69 113 GLY A C 1
ATOM 815 O O . GLY A 1 113 ? 4.733 -2.177 23.989 1.00 17.40 113 GLY A O 1
ATOM 816 N N . ASP A 1 114 ? 2.786 -1.290 24.726 1.00 18.77 114 ASP A N 1
ATOM 817 C CA . ASP A 1 114 ? 2.569 -0.395 23.594 1.00 19.39 114 ASP A CA 1
ATOM 818 C C . ASP A 1 114 ? 3.690 0.634 23.499 1.00 21.10 114 ASP A C 1
ATOM 819 O O . ASP A 1 114 ? 3.964 1.341 24.468 1.00 21.31 114 ASP A O 1
ATOM 824 N N . LEU A 1 115 ? 4.321 0.729 22.328 1.00 17.04 115 LEU A N 1
ATOM 825 C CA . LEU A 1 115 ? 5.415 1.682 22.114 1.00 17.85 115 LEU A CA 1
ATOM 826 C C . LEU A 1 115 ? 4.986 2.938 21.353 1.00 19.73 115 LEU A C 1
ATOM 827 O O . LEU A 1 115 ? 5.836 3.653 20.814 1.00 19.45 115 LEU A O 1
ATOM 832 N N . THR A 1 116 ? 3.681 3.208 21.320 1.00 21.69 116 THR A N 1
ATOM 833 C CA . THR A 1 116 ? 3.130 4.332 20.545 1.00 22.72 116 THR A CA 1
ATOM 834 C C . THR A 1 116 ? 3.877 5.656 20.756 1.00 26.33 116 THR A C 1
ATOM 835 O O . THR A 1 116 ? 4.264 6.317 19.786 1.00 27.18 116 THR A O 1
ATOM 839 N N . ASP A 1 117 ? 4.083 6.024 22.020 1.00 24.71 117 ASP A N 1
ATOM 840 C CA . ASP A 1 117 ? 4.774 7.263 22.383 1.00 27.74 117 ASP A CA 1
ATOM 841 C C . ASP A 1 117 ? 6.192 7.313 21.816 1.00 26.90 117 ASP A C 1
ATOM 842 O O . ASP A 1 117 ? 6.702 8.386 21.487 1.00 28.82 117 ASP A O 1
ATOM 847 N N . LEU A 1 118 ? 6.831 6.150 21.721 1.00 23.78 118 LEU A N 1
ATOM 848 C CA . LEU A 1 118 ? 8.180 6.051 21.170 1.00 23.13 118 LEU A CA 1
ATOM 849 C C . LEU A 1 118 ? 8.160 6.180 19.649 1.00 24.58 118 LEU A C 1
ATOM 850 O O . LEU A 1 118 ? 9.005 6.867 19.065 1.00 27.33 118 LEU A O 1
ATOM 855 N N . PHE A 1 119 ? 7.193 5.521 19.016 1.00 22.66 119 PHE A N 1
ATOM 856 C CA . PHE A 1 119 ? 7.019 5.587 17.568 1.00 21.66 119 PHE A CA 1
ATOM 857 C C . PHE A 1 119 ? 6.754 7.025 17.112 1.00 28.88 119 PHE A C 1
ATOM 858 O O . PHE A 1 119 ? 7.178 7.436 16.027 1.00 28.47 119 PHE A O 1
ATOM 866 N N . GLU A 1 120 ? 6.045 7.780 17.948 1.00 26.62 120 GLU A N 1
ATOM 867 C CA . GLU A 1 120 ? 5.560 9.106 17.573 1.00 27.37 120 GLU A CA 1
ATOM 868 C C . GLU A 1 120 ? 6.462 10.242 18.038 1.00 30.07 120 GLU A C 1
ATOM 869 O O . GLU A 1 120 ? 6.109 11.413 17.890 1.00 31.39 120 GLU A O 1
ATOM 875 N N . LEU A 1 121 ? 7.608 9.907 18.623 1.00 29.23 121 LEU A N 1
ATOM 876 C CA . LEU A 1 121 ? 8.523 10.936 19.103 1.00 30.06 121 LEU A CA 1
ATOM 877 C C . LEU A 1 121 ? 9.018 11.781 17.936 1.00 30.94 121 LEU A C 1
ATOM 878 O O . LEU A 1 121 ? 9.336 11.247 16.871 1.00 26.66 121 LEU A O 1
ATOM 883 N N . ASP A 1 122 ? 9.056 13.099 18.123 1.00 32.50 122 ASP A N 1
ATOM 884 C CA . ASP A 1 122 ? 9.579 13.987 17.090 1.00 29.61 122 ASP A CA 1
ATOM 885 C C . ASP A 1 122 ? 11.077 14.193 17.297 1.00 29.70 122 ASP A C 1
ATOM 886 O O . ASP A 1 122 ? 11.512 14.657 18.352 1.00 28.96 122 ASP A O 1
ATOM 891 N N . LEU A 1 123 ? 11.860 13.846 16.282 1.00 25.68 123 LEU A N 1
ATOM 892 C CA . LEU A 1 123 ? 13.314 13.926 16.369 1.00 30.37 123 LEU A CA 1
ATOM 893 C C . LEU A 1 123 ? 13.863 15.322 16.084 1.00 32.30 123 LEU A C 1
ATOM 894 O O . LEU A 1 123 ? 15.006 15.627 16.431 1.00 34.42 123 LEU A O 1
ATOM 899 N N . GLY A 1 124 ? 13.052 16.168 15.458 1.00 33.60 124 GLY A N 1
ATOM 900 C CA . GLY A 1 124 ? 13.525 17.471 15.025 1.00 30.59 124 GLY A CA 1
ATOM 901 C C . GLY A 1 124 ? 14.689 17.327 14.059 1.00 36.63 124 GLY A C 1
ATOM 902 O O . GLY A 1 124 ? 14.572 16.655 13.030 1.00 35.68 124 GLY A O 1
ATOM 903 N N . GLU A 1 125 ? 15.815 17.948 14.399 1.00 35.06 125 GLU A N 1
ATOM 904 C CA . GLU A 1 125 ? 17.010 17.893 13.562 1.00 35.50 125 GLU A CA 1
ATOM 905 C C . GLU A 1 125 ? 18.024 16.890 14.110 1.00 35.36 125 GLU A C 1
ATOM 906 O O . GLU A 1 125 ? 19.107 16.708 13.541 1.00 41.27 125 GLU A O 1
ATOM 912 N N . ASN A 1 126 ? 17.674 16.234 15.213 1.00 31.84 126 ASN A N 1
ATOM 913 C CA . ASN A 1 126 ? 18.531 15.191 15.771 1.00 32.69 126 ASN A CA 1
ATOM 914 C C . ASN A 1 126 ? 18.629 13.985 14.837 1.00 25.98 126 ASN A C 1
ATOM 915 O O . ASN A 1 126 ? 17.629 13.570 14.255 1.00 25.00 126 ASN A O 1
ATOM 920 N N . TYR A 1 127 ? 19.833 13.437 14.692 1.00 25.22 127 TYR A N 1
ATOM 921 C CA . TYR A 1 127 ? 20.046 12.248 13.865 1.00 28.96 127 TYR A CA 1
ATOM 922 C C . TYR A 1 127 ? 19.312 11.038 14.444 1.00 26.88 127 TYR A C 1
ATOM 923 O O . TYR A 1 127 ? 18.935 10.116 13.710 1.00 24.29 127 TYR A O 1
ATOM 932 N N . LEU A 1 128 ? 19.117 11.044 15.762 1.00 24.03 128 LEU A N 1
ATOM 933 C CA . LEU A 1 128 ? 18.463 9.927 16.437 1.00 23.00 128 LEU A CA 1
ATOM 934 C C . LEU A 1 128 ? 17.999 10.274 17.848 1.00 24.16 128 LEU A C 1
ATOM 935 O O . LEU A 1 128 ? 18.282 11.360 18.365 1.00 23.75 128 LEU A O 1
ATOM 940 N N . ALA A 1 129 ? 17.282 9.333 18.459 1.00 20.23 129 ALA A N 1
ATOM 941 C CA . ALA A 1 129 ? 16.934 9.404 19.876 1.00 20.39 129 ALA A CA 1
ATOM 942 C C . ALA A 1 129 ? 17.397 8.116 20.546 1.00 21.03 129 ALA A C 1
ATOM 943 O O . ALA A 1 129 ? 17.273 7.034 19.963 1.00 16.75 129 ALA A O 1
ATOM 945 N N . ALA A 1 130 ? 17.926 8.221 21.763 1.00 16.67 130 ALA A N 1
ATOM 946 C CA . ALA A 1 130 ? 18.438 7.042 22.462 1.00 16.43 130 ALA A CA 1
ATOM 947 C C . ALA A 1 130 ? 18.427 7.241 23.976 1.00 17.09 130 ALA A C 1
ATOM 948 O O . ALA A 1 130 ? 18.406 8.375 24.460 1.00 13.74 130 ALA A O 1
ATOM 950 N N . ALA A 1 131 ? 18.452 6.139 24.720 1.00 15.96 131 ALA A N 1
ATOM 951 C CA . ALA A 1 131 ? 18.537 6.201 26.179 1.00 14.95 131 ALA A CA 1
ATOM 952 C C . ALA A 1 131 ? 19.994 6.223 26.619 1.00 15.44 131 ALA A C 1
ATOM 953 O O . ALA A 1 131 ? 20.868 5.721 25.910 1.00 14.18 131 ALA A O 1
ATOM 955 N N . ARG A 1 132 ? 20.253 6.776 27.800 1.00 15.55 132 ARG A N 1
ATOM 956 C CA . ARG A 1 132 ? 21.606 6.815 28.340 1.00 16.05 132 ARG A CA 1
ATOM 957 C C . ARG A 1 132 ? 22.101 5.414 28.654 1.00 18.76 132 ARG A C 1
ATOM 958 O O . ARG A 1 132 ? 21.305 4.490 28.837 1.00 16.82 132 ARG A O 1
ATOM 966 N N . SER A 1 133 ? 23.421 5.263 28.730 1.00 18.08 133 SER A N 1
ATOM 967 C CA . SER A 1 133 ? 24.028 3.965 29.008 1.00 20.63 133 SER A CA 1
ATOM 968 C C . SER A 1 133 ? 23.996 3.628 30.499 1.00 20.30 133 SER A C 1
ATOM 969 O O . SER A 1 133 ? 24.509 4.389 31.329 1.00 15.59 133 SER A O 1
ATOM 972 N N . CYS A 1 134 ? 23.384 2.487 30.822 1.00 15.33 134 CYS A N 1
ATOM 973 C CA . CYS A 1 134 ? 23.305 1.967 32.191 1.00 17.73 134 CYS A CA 1
ATOM 974 C C . CYS A 1 134 ? 22.932 3.008 33.245 1.00 19.22 134 CYS A C 1
ATOM 975 O O . CYS A 1 134 ? 23.691 3.238 34.189 1.00 19.53 134 CYS A O 1
ATOM 978 N N . PHE A 1 135 ? 21.773 3.640 33.069 1.00 17.16 135 PHE A N 1
ATOM 979 C CA . PHE A 1 135 ? 21.228 4.568 34.059 1.00 20.89 135 PHE A CA 1
ATOM 980 C C . PHE A 1 135 ? 22.156 5.746 34.356 1.00 21.15 135 PHE A C 1
ATOM 981 O O . PHE A 1 135 ? 21.961 6.462 35.346 1.00 21.13 135 PHE A O 1
ATOM 989 N N . GLY A 1 136 ? 23.155 5.943 33.497 1.00 20.42 136 GLY A N 1
ATOM 990 C CA . GLY A 1 136 ? 24.121 7.015 33.668 1.00 21.37 136 GLY A CA 1
ATOM 991 C C . GLY A 1 136 ? 25.486 6.542 34.145 1.00 22.33 136 GLY A C 1
ATOM 992 O O . GLY A 1 136 ? 26.394 7.352 34.345 1.00 21.47 136 GLY A O 1
ATOM 993 N N . ALA A 1 137 ? 25.635 5.232 34.331 1.00 20.66 137 ALA A N 1
ATOM 994 C CA . ALA A 1 137 ? 26.905 4.655 34.779 1.00 24.92 137 ALA A CA 1
ATOM 995 C C . ALA A 1 137 ? 27.932 4.694 33.673 1.00 25.12 137 ALA A C 1
ATOM 996 O O . ALA A 1 137 ? 29.109 4.987 33.913 1.00 30.22 137 ALA A O 1
ATOM 998 N N . GLY A 1 138 ? 27.482 4.362 32.466 1.00 23.17 138 GLY A N 1
ATOM 999 C CA . GLY A 1 138 ? 28.337 4.400 31.301 1.00 23.06 138 GLY A CA 1
ATOM 1000 C C . GLY A 1 138 ? 28.355 5.783 30.693 1.00 26.95 138 GLY A C 1
ATOM 1001 O O . GLY A 1 138 ? 27.702 6.706 31.188 1.00 25.07 138 GLY A O 1
ATOM 1002 N N . VAL A 1 139 ? 29.109 5.930 29.613 1.00 31.81 139 VAL A N 1
ATOM 1003 C CA . VAL A 1 139 ? 29.212 7.214 28.939 1.00 30.29 139 VAL A CA 1
ATOM 1004 C C . VAL A 1 139 ? 28.377 7.194 27.658 1.00 30.60 139 VAL A C 1
ATOM 1005 O O . VAL A 1 139 ? 28.281 6.165 26.981 1.00 31.11 139 VAL A O 1
ATOM 1009 N N . GLY A 1 140 ? 27.747 8.322 27.344 1.00 26.74 140 GLY A N 1
ATOM 1010 C CA . GLY A 1 140 ? 26.924 8.415 26.153 1.00 25.09 140 GLY A CA 1
ATOM 1011 C C . GLY A 1 140 ? 25.688 7.543 26.232 1.00 25.24 140 GLY A C 1
ATOM 1012 O O . GLY A 1 140 ? 25.254 7.161 27.321 1.00 21.00 140 GLY A O 1
ATOM 1013 N N . PHE A 1 141 ? 25.126 7.223 25.070 1.00 23.13 141 PHE A N 1
ATOM 1014 C CA . PHE A 1 141 ? 23.884 6.464 25.009 1.00 21.42 141 PHE A CA 1
ATOM 1015 C C . PHE A 1 141 ? 24.097 4.979 24.720 1.00 20.63 141 PHE A C 1
ATOM 1016 O O . PHE A 1 141 ? 25.123 4.585 24.155 1.00 18.38 141 PHE A O 1
ATOM 1024 N N . ASN A 1 142 ? 23.121 4.159 25.100 1.00 18.25 142 ASN A N 1
ATOM 1025 C CA . ASN A 1 142 ? 23.141 2.752 24.713 1.00 18.90 142 ASN A CA 1
ATOM 1026 C C . ASN A 1 142 ? 22.580 2.597 23.302 1.00 16.06 142 ASN A C 1
ATOM 1027 O O . ASN A 1 142 ? 21.561 3.198 22.968 1.00 16.18 142 ASN A O 1
ATOM 1032 N N . ALA A 1 143 ? 23.237 1.784 22.482 1.00 19.93 143 ALA A N 1
ATOM 1033 C CA . ALA A 1 143 ? 22.917 1.707 21.058 1.00 19.60 143 ALA A CA 1
ATOM 1034 C C . ALA A 1 143 ? 21.854 0.668 20.718 1.00 19.12 143 ALA A C 1
ATOM 1035 O O . ALA A 1 143 ? 21.490 0.510 19.548 1.00 19.35 143 ALA A O 1
ATOM 1037 N N . GLY A 1 144 ? 21.365 -0.040 21.733 1.00 16.83 144 GLY A N 1
ATOM 1038 C CA . GLY A 1 144 ? 20.442 -1.143 21.518 1.00 15.45 144 GLY A CA 1
ATOM 1039 C C . GLY A 1 144 ? 19.026 -0.732 21.156 1.00 14.67 144 GLY A C 1
ATOM 1040 O O . GLY A 1 144 ? 18.231 -1.557 20.691 1.00 14.68 144 GLY A O 1
ATOM 1041 N N . VAL A 1 145 ? 18.693 0.534 21.388 1.00 13.13 145 VAL A N 1
ATOM 1042 C CA . VAL A 1 145 ? 17.384 1.057 21.005 1.00 12.38 145 VAL A CA 1
ATOM 1043 C C . VAL A 1 145 ? 17.579 2.432 20.384 1.00 15.81 145 VAL A C 1
ATOM 1044 O O . VAL A 1 145 ? 17.924 3.391 21.080 1.00 15.55 145 VAL A O 1
ATOM 1048 N N . LEU A 1 146 ? 17.373 2.530 19.076 1.00 14.94 146 LEU A N 1
ATOM 1049 C CA . LEU A 1 146 ? 17.616 3.784 18.379 1.00 16.94 146 LEU A CA 1
ATOM 1050 C C . LEU A 1 146 ? 16.410 4.200 17.558 1.00 17.11 146 LEU A C 1
ATOM 1051 O O . LEU A 1 146 ? 16.025 3.503 16.612 1.00 17.60 146 LEU A O 1
ATOM 1056 N N . LEU A 1 147 ? 15.800 5.323 17.931 1.00 15.73 147 LEU A N 1
ATOM 1057 C CA . LEU A 1 147 ? 14.818 5.951 17.064 1.00 17.29 147 LEU A CA 1
ATOM 1058 C C . LEU A 1 147 ? 15.601 6.767 16.049 1.00 22.05 147 LEU A C 1
ATOM 1059 O O . LEU A 1 147 ? 16.230 7.764 16.401 1.00 22.04 147 LEU A O 1
ATOM 1064 N N . ILE A 1 148 ? 15.563 6.343 14.790 1.00 21.43 148 ILE A N 1
ATOM 1065 C CA . ILE A 1 148 ? 16.497 6.843 13.786 1.00 18.23 148 ILE A CA 1
ATOM 1066 C C . ILE A 1 148 ? 15.858 7.764 12.741 1.00 22.05 148 ILE A C 1
ATOM 1067 O O . ILE A 1 148 ? 14.822 7.436 12.160 1.00 21.28 148 ILE A O 1
ATOM 1072 N N . ASN A 1 149 ? 16.481 8.919 12.522 1.00 22.31 149 ASN A N 1
ATOM 1073 C CA . ASN A 1 149 ? 16.104 9.806 11.428 1.00 23.93 149 ASN A CA 1
ATOM 1074 C C . ASN A 1 149 ? 16.707 9.252 10.138 1.00 24.32 149 ASN A C 1
ATOM 1075 O O . ASN A 1 149 ? 17.767 9.697 9.702 1.00 25.78 149 ASN A O 1
ATOM 1080 N N . ASN A 1 150 ? 16.031 8.275 9.539 1.00 24.33 150 ASN A N 1
ATOM 1081 C CA . ASN A 1 150 ? 16.570 7.553 8.386 1.00 27.32 150 ASN A CA 1
ATOM 1082 C C . ASN A 1 150 ? 16.888 8.432 7.171 1.00 29.17 150 ASN A C 1
ATOM 1083 O O . ASN A 1 150 ? 17.850 8.174 6.442 1.00 30.04 150 ASN A O 1
ATOM 1088 N N . LYS A 1 151 ? 16.081 9.463 6.951 1.00 27.83 151 LYS A N 1
ATOM 1089 C CA . LYS A 1 151 ? 16.302 10.369 5.828 1.00 32.10 151 LYS A CA 1
ATOM 1090 C C . LYS A 1 151 ? 17.646 11.082 5.971 1.00 34.63 151 LYS A C 1
ATOM 1091 O O . LYS A 1 151 ? 18.437 11.139 5.023 1.00 35.10 151 LYS A O 1
ATOM 1097 N N . LYS A 1 152 ? 17.897 11.609 7.167 1.00 30.72 152 LYS A N 1
ATOM 1098 C CA . LYS A 1 152 ? 19.150 12.294 7.473 1.00 31.93 152 LYS A CA 1
ATOM 1099 C C . LYS A 1 152 ? 20.359 11.367 7.347 1.00 33.81 152 LYS A C 1
ATOM 1100 O O . LYS A 1 152 ? 21.411 11.771 6.845 1.00 32.88 152 LYS A O 1
ATOM 1106 N N . TRP A 1 153 ? 20.201 10.132 7.820 1.00 30.95 153 TRP A N 1
ATOM 1107 C CA . TRP A 1 153 ? 21.231 9.103 7.692 1.00 31.14 153 TRP A CA 1
ATOM 1108 C C . TRP A 1 153 ? 21.577 8.839 6.227 1.00 33.00 153 TRP A C 1
ATOM 1109 O O . TRP A 1 153 ? 22.721 8.508 5.898 1.00 32.02 153 TRP A O 1
ATOM 1120 N N . GLY A 1 154 ? 20.585 8.985 5.351 1.00 29.48 154 GLY A N 1
ATOM 1121 C CA . GLY A 1 154 ? 20.793 8.791 3.927 1.00 35.45 154 GLY A CA 1
ATOM 1122 C C . GLY A 1 154 ? 21.610 9.901 3.292 1.00 34.02 154 GLY A C 1
ATOM 1123 O O . GLY A 1 154 ? 22.571 9.636 2.568 1.00 40.03 154 GLY A O 1
ATOM 1124 N N . SER A 1 155 ? 21.234 11.146 3.573 1.00 38.30 155 SER A N 1
ATOM 1125 C CA . SER A 1 155 ? 21.863 12.308 2.948 1.00 37.39 155 SER A CA 1
ATOM 1126 C C . SER A 1 155 ? 23.236 12.647 3.521 1.00 38.39 155 SER A C 1
ATOM 1127 O O . SER A 1 155 ? 24.126 13.084 2.790 1.00 38.24 155 SER A O 1
ATOM 1130 N N . GLU A 1 156 ? 23.408 12.446 4.822 1.00 35.34 156 GLU A N 1
ATOM 1131 C CA . GLU A 1 156 ? 24.676 12.757 5.470 1.00 37.76 156 GLU A CA 1
ATOM 1132 C C . GLU A 1 156 ? 25.681 11.622 5.277 1.00 37.24 156 GLU A C 1
ATOM 1133 O O . GLU A 1 156 ? 26.788 11.678 5.808 1.00 39.11 156 GLU A O 1
ATOM 1139 N N . THR A 1 157 ? 25.298 10.608 4.501 1.00 37.77 157 THR A N 1
ATOM 1140 C CA . THR A 1 157 ? 26.130 9.416 4.268 1.00 36.68 157 THR A CA 1
ATOM 1141 C C . THR A 1 157 ? 26.709 8.813 5.552 1.00 35.34 157 THR A C 1
ATOM 1142 O O . THR A 1 157 ? 27.912 8.563 5.651 1.00 32.54 157 THR A O 1
ATOM 1146 N N . ILE A 1 158 ? 25.838 8.572 6.525 1.00 33.19 158 ILE A N 1
ATOM 1147 C CA . ILE A 1 158 ? 26.261 8.098 7.839 1.00 33.10 158 ILE A CA 1
ATOM 1148 C C . ILE A 1 158 ? 26.844 6.683 7.801 1.00 30.34 158 ILE A C 1
ATOM 1149 O O . ILE A 1 158 ? 27.775 6.370 8.552 1.00 27.77 158 ILE A O 1
ATOM 1154 N N . ARG A 1 159 ? 26.302 5.837 6.924 1.00 31.86 159 ARG A N 1
ATOM 1155 C CA . ARG A 1 159 ? 26.787 4.462 6.793 1.00 32.62 159 ARG A CA 1
ATOM 1156 C C . ARG A 1 159 ? 28.280 4.430 6.483 1.00 34.99 159 ARG A C 1
ATOM 1157 O O . ARG A 1 159 ? 29.044 3.716 7.136 1.00 29.26 159 ARG A O 1
ATOM 1165 N N . GLN A 1 160 ? 28.697 5.219 5.499 1.00 31.87 160 GLN A N 1
ATOM 1166 C CA . GLN A 1 160 ? 30.102 5.256 5.121 1.00 35.30 160 GLN A CA 1
ATOM 1167 C C . GLN A 1 160 ? 30.950 5.883 6.226 1.00 36.44 160 GLN A C 1
ATOM 1168 O O . GLN A 1 160 ? 32.089 5.468 6.468 1.00 36.69 160 GLN A O 1
ATOM 1174 N N . LYS A 1 161 ? 30.382 6.874 6.905 1.00 35.97 161 LYS A N 1
ATOM 1175 C CA . LYS A 1 161 ? 31.085 7.576 7.972 1.00 33.41 161 LYS A CA 1
ATOM 1176 C C . LYS A 1 161 ? 31.360 6.679 9.176 1.00 33.92 161 LYS A C 1
ATOM 1177 O O . LYS A 1 161 ? 32.429 6.757 9.783 1.00 35.94 161 LYS A O 1
ATOM 1183 N N . LEU A 1 162 ? 30.399 5.820 9.505 1.00 29.91 162 LEU A N 1
ATOM 1184 C CA . LEU A 1 162 ? 30.557 4.870 10.603 1.00 32.77 162 LEU A CA 1
ATOM 1185 C C . LEU A 1 162 ? 31.609 3.814 10.264 1.00 33.96 162 LEU A C 1
ATOM 1186 O O . LEU A 1 162 ? 32.470 3.496 11.088 1.00 32.94 162 LEU A O 1
ATOM 1191 N N . ILE A 1 163 ? 31.527 3.277 9.047 1.00 35.15 163 ILE A N 1
ATOM 1192 C CA . ILE A 1 163 ? 32.476 2.273 8.564 1.00 35.57 163 ILE A CA 1
ATOM 1193 C C . ILE A 1 163 ? 33.898 2.821 8.580 1.00 38.37 163 ILE A C 1
ATOM 1194 O O . ILE A 1 163 ? 34.799 2.212 9.165 1.00 38.57 163 ILE A O 1
ATOM 1199 N N . ASP A 1 164 ? 34.085 3.968 7.931 1.00 35.21 164 ASP A N 1
ATOM 1200 C CA . ASP A 1 164 ? 35.380 4.639 7.890 1.00 38.12 164 ASP A CA 1
ATOM 1201 C C . ASP A 1 164 ? 35.925 4.921 9.292 1.00 41.05 164 ASP A C 1
ATOM 1202 O O . ASP A 1 164 ? 37.103 4.675 9.568 1.00 38.39 164 ASP A O 1
ATOM 1207 N N . LEU A 1 165 ? 35.071 5.431 10.179 1.00 36.24 165 LEU A N 1
ATOM 1208 C CA . LEU A 1 165 ? 35.506 5.711 11.544 1.00 37.30 165 LEU A CA 1
ATOM 1209 C C . LEU A 1 165 ? 35.756 4.432 12.332 1.00 40.73 165 LEU A C 1
ATOM 1210 O O . LEU A 1 165 ? 36.666 4.387 13.149 1.00 44.33 165 LEU A O 1
ATOM 1215 N N . THR A 1 166 ? 34.961 3.393 12.088 1.00 37.91 166 THR A N 1
ATOM 1216 C CA . THR A 1 166 ? 35.182 2.112 12.757 1.00 39.57 166 THR A CA 1
ATOM 1217 C C . THR A 1 166 ? 36.456 1.462 12.222 1.00 43.61 166 THR A C 1
ATOM 1218 O O . THR A 1 166 ? 37.084 0.651 12.902 1.00 43.64 166 THR A O 1
ATOM 1222 N N . GLU A 1 167 ? 36.842 1.831 11.004 1.00 43.91 167 GLU A N 1
ATOM 1223 C CA . GLU A 1 167 ? 38.083 1.332 10.417 1.00 45.78 167 GLU A CA 1
ATOM 1224 C C . GLU A 1 167 ? 39.302 1.878 11.154 1.00 47.61 167 GLU A C 1
ATOM 1225 O O . GLU A 1 167 ? 40.224 1.128 11.482 1.00 47.55 167 GLU A O 1
ATOM 1231 N N . LYS A 1 168 ? 39.306 3.183 11.413 1.00 44.48 168 LYS A N 1
ATOM 1232 C CA . LYS A 1 168 ? 40.198 3.724 12.426 1.00 48.97 168 LYS A CA 1
ATOM 1233 C C . LYS A 1 168 ? 39.664 3.200 13.753 1.00 48.38 168 LYS A C 1
ATOM 1234 O O . LYS A 1 168 ? 38.518 2.781 13.835 1.00 49.44 168 LYS A O 1
ATOM 1240 N N . GLU A 1 169 ? 40.494 3.197 14.786 1.00 54.04 169 GLU A N 1
ATOM 1241 C CA . GLU A 1 169 ? 39.996 3.152 16.161 1.00 55.76 169 GLU A CA 1
ATOM 1242 C C . GLU A 1 169 ? 38.963 2.076 16.547 1.00 53.69 169 GLU A C 1
ATOM 1243 O O . GLU A 1 169 ? 38.178 2.296 17.472 1.00 56.19 169 GLU A O 1
ATOM 1249 N N . HIS A 1 170 ? 38.934 0.936 15.861 1.00 50.45 170 HIS A N 1
ATOM 1250 C CA . HIS A 1 170 ? 38.162 -0.182 16.397 1.00 53.27 170 HIS A CA 1
ATOM 1251 C C . HIS A 1 170 ? 39.022 -0.895 17.429 1.00 58.46 170 HIS A C 1
ATOM 1252 O O . HIS A 1 170 ? 38.515 -1.544 18.347 1.00 61.58 170 HIS A O 1
ATOM 1259 N N . GLU A 1 171 ? 40.334 -0.742 17.284 1.00 58.05 171 GLU A N 1
ATOM 1260 C CA . GLU A 1 171 ? 41.273 -1.277 18.259 1.00 58.91 171 GLU A CA 1
ATOM 1261 C C . GLU A 1 171 ? 41.500 -0.330 19.437 1.00 58.17 171 GLU A C 1
ATOM 1262 O O . GLU A 1 171 ? 42.242 -0.659 20.362 1.00 61.20 171 GLU A O 1
ATOM 1268 N N . ASN A 1 172 ? 40.854 0.834 19.407 1.00 56.13 172 ASN A 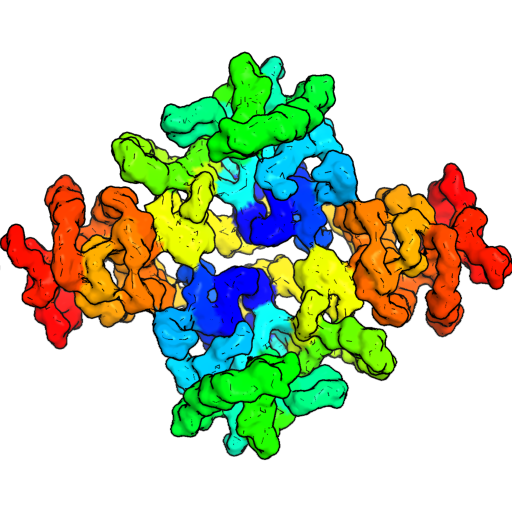N 1
ATOM 1269 C CA . ASN A 1 172 ? 41.036 1.835 20.458 1.00 56.26 172 ASN A CA 1
ATOM 1270 C C . ASN A 1 172 ? 39.804 2.070 21.329 1.00 60.97 172 ASN A C 1
ATOM 1271 O O . ASN A 1 172 ? 39.817 2.944 22.197 1.00 55.41 172 ASN A O 1
ATOM 1276 N N . VAL A 1 173 ? 38.741 1.302 21.104 1.00 56.35 173 VAL A N 1
ATOM 1277 C CA . VAL A 1 173 ? 37.489 1.541 21.822 1.00 54.15 173 VAL A CA 1
ATOM 1278 C C . VAL A 1 173 ? 37.025 0.353 22.664 1.00 53.80 173 VAL A C 1
ATOM 1279 O O . VAL A 1 173 ? 37.347 -0.800 22.370 1.00 55.30 173 VAL A O 1
ATOM 1283 N N . GLU A 1 174 ? 36.259 0.652 23.709 1.00 53.84 174 GLU A N 1
ATOM 1284 C CA . GLU A 1 174 ? 35.878 -0.354 24.690 1.00 53.39 174 GLU A CA 1
ATOM 1285 C C . GLU A 1 174 ? 34.593 -1.090 24.318 1.00 51.31 174 GLU A C 1
ATOM 1286 O O . GLU A 1 174 ? 34.426 -2.263 24.656 1.00 52.60 174 GLU A O 1
ATOM 1292 N N . GLU A 1 175 ? 33.692 -0.408 23.615 1.00 48.31 175 GLU A N 1
ATOM 1293 C CA . GLU A 1 175 ? 32.371 -0.973 23.344 1.00 45.01 175 GLU A CA 1
ATOM 1294 C C . GLU A 1 175 ? 31.962 -0.980 21.865 1.00 42.68 175 GLU A C 1
ATOM 1295 O O . GLU A 1 175 ? 30.782 -0.836 21.538 1.00 37.20 175 GLU A O 1
ATOM 1301 N N . GLY A 1 176 ? 32.945 -1.162 20.985 1.00 40.66 176 GLY A N 1
ATOM 1302 C CA . GLY A 1 176 ? 32.706 -1.386 19.566 1.00 36.45 176 GLY A CA 1
ATOM 1303 C C . GLY A 1 176 ? 31.830 -0.387 18.831 1.00 35.75 176 GLY A C 1
ATOM 1304 O O . GLY A 1 176 ? 32.059 0.823 18.898 1.00 36.33 176 GLY A O 1
ATOM 1305 N N . ASP A 1 177 ? 30.830 -0.910 18.122 1.00 34.90 177 ASP A N 1
ATOM 1306 C CA . ASP A 1 177 ? 29.898 -0.106 17.332 1.00 33.96 177 ASP A CA 1
ATOM 1307 C C . ASP A 1 177 ? 29.260 1.016 18.144 1.00 36.07 177 ASP A C 1
ATOM 1308 O O . ASP A 1 177 ? 29.001 2.106 17.624 1.00 31.77 177 ASP A O 1
ATOM 1313 N N . GLN A 1 178 ? 29.001 0.734 19.418 1.00 32.79 178 GLN A N 1
ATOM 1314 C CA . GLN A 1 178 ? 28.383 1.702 20.308 1.00 33.05 178 GLN A CA 1
ATOM 1315 C C . GLN A 1 178 ? 29.326 2.875 20.548 1.00 32.89 178 GLN A C 1
ATOM 1316 O O . GLN A 1 178 ? 28.913 4.035 20.473 1.00 33.35 178 GLN A O 1
ATOM 1322 N N . SER A 1 179 ? 30.590 2.570 20.833 1.00 35.19 179 SER A N 1
ATOM 1323 C CA . SER A 1 179 ? 31.616 3.602 20.982 1.00 35.23 179 SER A CA 1
ATOM 1324 C C . SER A 1 179 ? 31.738 4.446 19.716 1.00 32.62 179 SER A C 1
ATOM 1325 O O . SER A 1 179 ? 31.967 5.656 19.783 1.00 32.87 179 SER A O 1
ATOM 1328 N N . ILE A 1 180 ? 31.585 3.800 18.563 1.00 34.46 180 ILE A N 1
ATOM 1329 C CA . ILE A 1 180 ? 31.663 4.487 17.278 1.00 28.80 180 ILE A CA 1
ATOM 1330 C C . ILE A 1 180 ? 30.481 5.438 17.092 1.00 30.94 180 ILE A C 1
ATOM 1331 O O . ILE A 1 180 ? 30.650 6.581 16.656 1.00 31.44 180 ILE A O 1
ATOM 1336 N N . LEU A 1 181 ? 29.284 4.954 17.417 1.00 28.52 181 LEU A N 1
ATOM 1337 C CA . LEU A 1 181 ? 28.062 5.747 17.285 1.00 30.97 181 LEU A CA 1
ATOM 1338 C C . LEU A 1 181 ? 28.082 7.000 18.169 1.00 31.43 181 LEU A C 1
ATOM 1339 O O . LEU A 1 181 ? 27.655 8.078 17.747 1.00 30.58 181 LEU A O 1
ATOM 1344 N N . ASN A 1 182 ? 28.577 6.857 19.392 1.00 25.67 182 ASN A N 1
ATOM 1345 C CA . ASN A 1 182 ? 28.687 7.994 20.297 1.00 30.55 182 ASN A CA 1
ATOM 1346 C C . ASN A 1 182 ? 29.764 8.978 19.848 1.00 32.38 182 ASN A C 1
ATOM 1347 O O . ASN A 1 182 ? 29.606 10.197 19.977 1.00 31.40 182 ASN A O 1
ATOM 1360 N N . LEU A 1 184 ? 30.590 9.609 16.858 1.00 36.32 184 LEU A N 1
ATOM 1361 C CA . LEU A 1 184 ? 30.169 10.291 15.638 1.00 32.04 184 LEU A CA 1
ATOM 1362 C C . LEU A 1 184 ? 29.039 11.292 15.874 1.00 36.27 184 LEU A C 1
ATOM 1363 O O . LEU A 1 184 ? 28.958 12.317 15.191 1.00 35.11 184 LEU A O 1
ATOM 1368 N N . PHE A 1 185 ? 28.191 11.005 16.859 1.00 33.25 185 PHE A N 1
ATOM 1369 C CA . PHE A 1 185 ? 26.881 11.648 16.971 1.00 36.86 185 PHE A CA 1
ATOM 1370 C C . PHE A 1 185 ? 26.661 12.600 18.141 1.00 40.26 185 PHE A C 1
ATOM 1371 O O . PHE A 1 185 ? 25.642 13.295 18.174 1.00 41.74 185 PHE A O 1
ATOM 1379 N N . LYS A 1 186 ? 27.582 12.609 19.102 1.00 39.76 186 LYS A N 1
ATOM 1380 C CA . LYS A 1 186 ? 27.448 13.428 20.311 1.00 45.20 186 LYS A CA 1
ATOM 1381 C C . LYS A 1 186 ? 26.940 14.842 20.010 1.00 46.11 186 LYS A C 1
ATOM 1382 O O . LYS A 1 186 ? 27.268 15.413 18.968 1.00 52.11 186 LYS A O 1
ATOM 1388 N N . ASP A 1 187 ? 26.106 15.368 20.906 1.00 45.15 187 ASP A N 1
ATOM 1389 C CA . ASP A 1 187 ? 25.516 16.708 20.785 1.00 50.99 187 ASP A CA 1
ATOM 1390 C C . ASP A 1 187 ? 24.467 16.843 19.674 1.00 50.32 187 ASP A C 1
ATOM 1391 O O . ASP A 1 187 ? 23.977 17.945 19.408 1.00 50.25 187 ASP A O 1
ATOM 1396 N N . GLN A 1 188 ? 24.124 15.731 19.028 1.00 42.36 188 GLN A N 1
ATOM 1397 C CA . GLN A 1 188 ? 23.062 15.739 18.023 1.00 42.90 188 GLN A CA 1
ATOM 1398 C C . GLN A 1 188 ? 22.126 14.535 18.148 1.00 37.55 188 GLN A C 1
ATOM 1399 O O . GLN A 1 188 ? 21.766 13.909 17.144 1.00 34.63 188 GLN A O 1
ATOM 1405 N N . TYR A 1 189 ? 21.732 14.218 19.380 1.00 32.81 189 TYR A N 1
ATOM 1406 C CA . TYR A 1 189 ? 20.741 13.169 19.613 1.00 27.55 189 TYR A CA 1
ATOM 1407 C C . TYR A 1 189 ? 19.738 13.549 20.703 1.00 25.59 189 TYR A C 1
ATOM 1408 O O . TYR A 1 189 ? 20.065 14.293 21.631 1.00 25.85 189 TYR A O 1
ATOM 1417 N N . SER A 1 190 ? 18.513 13.048 20.562 1.00 21.91 190 SER A N 1
ATOM 1418 C CA . SER A 1 190 ? 17.457 13.243 21.550 1.00 22.08 190 SER A CA 1
ATOM 1419 C C . SER A 1 190 ? 17.529 12.155 22.622 1.00 26.46 190 SER A C 1
ATOM 1420 O O . SER A 1 190 ? 18.037 11.060 22.369 1.00 22.44 190 SER A O 1
ATOM 1423 N N . SER A 1 191 ? 17.012 12.454 23.812 1.00 19.30 191 SER A N 1
ATOM 1424 C CA . SER A 1 191 ? 17.034 11.496 24.914 1.00 24.64 191 SER A CA 1
ATOM 1425 C C . SER A 1 191 ? 15.732 10.706 25.053 1.00 23.52 191 SER A C 1
ATOM 1426 O O . SER A 1 191 ? 14.639 11.267 24.936 1.00 26.95 191 SER A O 1
ATOM 1429 N N . LEU A 1 192 ? 15.859 9.405 25.298 1.00 19.48 192 LEU A N 1
ATOM 1430 C CA . LEU A 1 192 ? 14.716 8.574 25.654 1.00 18.26 192 LEU A CA 1
ATOM 1431 C C . LEU A 1 192 ? 14.772 8.274 27.142 1.00 16.19 192 LEU A C 1
ATOM 1432 O O . LEU A 1 192 ? 15.863 8.199 27.717 1.00 19.20 192 LEU A O 1
ATOM 1437 N N . GLU A 1 193 ? 13.608 8.106 27.765 1.00 18.92 193 GLU A N 1
ATOM 1438 C CA . GLU A 1 193 ? 13.545 7.681 29.164 1.00 19.30 193 GLU A CA 1
ATOM 1439 C C . GLU A 1 193 ? 14.180 6.301 29.316 1.00 19.65 193 GLU A C 1
ATOM 1440 O O . GLU A 1 193 ? 14.231 5.526 28.349 1.00 15.38 193 GLU A O 1
ATOM 1446 N N . ASP A 1 194 ? 14.668 5.992 30.517 1.00 16.61 194 ASP A N 1
ATOM 1447 C CA . ASP A 1 194 ? 15.315 4.705 30.764 1.00 18.90 194 ASP A CA 1
ATOM 1448 C C . ASP A 1 194 ? 14.393 3.526 30.450 1.00 15.98 194 ASP A C 1
ATOM 1449 O O . ASP A 1 194 ? 14.857 2.459 30.041 1.00 15.26 194 ASP A O 1
ATOM 1454 N N . GLN A 1 195 ? 13.088 3.719 30.625 1.00 15.65 195 GLN A N 1
ATOM 1455 C CA . GLN A 1 195 ? 12.139 2.619 30.443 1.00 15.14 195 GLN A CA 1
ATOM 1456 C C . GLN A 1 195 ? 12.005 2.167 28.982 1.00 15.31 195 GLN A C 1
ATOM 1457 O O . GLN A 1 195 ? 11.420 1.114 28.704 1.00 14.66 195 GLN A O 1
ATOM 1463 N N . TYR A 1 196 ? 12.549 2.949 28.056 1.00 13.14 196 TYR A N 1
ATOM 1464 C CA . TYR A 1 196 ? 12.507 2.584 26.638 1.00 15.83 196 TYR A CA 1
ATOM 1465 C C . TYR A 1 196 ? 13.778 1.853 26.208 1.00 11.62 196 TYR A C 1
ATOM 1466 O O . TYR A 1 196 ? 13.936 1.471 25.042 1.00 14.25 196 TYR A O 1
ATOM 1475 N N . ASN A 1 197 ? 14.675 1.670 27.170 1.00 13.46 197 ASN A N 1
ATOM 1476 C CA . ASN A 1 197 ? 15.869 0.846 27.009 1.00 11.30 197 ASN A CA 1
ATOM 1477 C C . ASN A 1 197 ? 16.398 0.557 28.407 1.00 11.67 197 ASN A C 1
ATOM 1478 O O . ASN A 1 197 ? 17.436 1.090 28.814 1.00 10.81 197 ASN A O 1
ATOM 1483 N N . PHE A 1 198 ? 15.666 -0.270 29.146 1.00 9.62 198 PHE A N 1
ATOM 1484 C CA . PHE A 1 198 ? 15.966 -0.520 30.551 1.00 9.41 198 PHE A CA 1
ATOM 1485 C C . PHE A 1 198 ? 16.971 -1.659 30.643 1.00 12.04 198 PHE A C 1
ATOM 1486 O O . PHE A 1 198 ? 16.625 -2.839 30.457 1.00 14.68 198 PHE A O 1
ATOM 1494 N N . GLN A 1 199 ? 18.218 -1.300 30.931 1.00 12.04 199 GLN A N 1
ATOM 1495 C CA . GLN A 1 199 ? 19.326 -2.240 30.827 1.00 13.67 199 GLN A CA 1
ATOM 1496 C C . GLN A 1 199 ? 19.493 -3.122 32.063 1.00 16.65 199 GLN A C 1
ATOM 1497 O O . GLN A 1 199 ? 20.450 -2.995 32.836 1.00 15.52 199 GLN A O 1
ATOM 1503 N N . ILE A 1 200 ? 18.543 -4.038 32.219 1.00 15.41 200 ILE A N 1
ATOM 1504 C CA . ILE A 1 200 ? 18.523 -4.974 33.332 1.00 14.00 200 ILE A CA 1
ATOM 1505 C C . ILE A 1 200 ? 19.733 -5.915 33.287 1.00 16.53 200 ILE A C 1
ATOM 1506 O O . ILE A 1 200 ? 20.084 -6.548 34.288 1.00 15.25 200 ILE A O 1
ATOM 1511 N N . GLY A 1 201 ? 20.381 -5.992 32.127 1.00 15.61 201 GLY A N 1
ATOM 1512 C CA . GLY A 1 201 ? 21.570 -6.813 31.982 1.00 15.49 201 GLY A CA 1
ATOM 1513 C C . GLY A 1 201 ? 22.759 -6.247 32.744 1.00 17.98 201 GLY A C 1
ATOM 1514 O O . GLY A 1 201 ? 23.751 -6.949 32.970 1.00 14.58 201 GLY A O 1
ATOM 1515 N N . TYR A 1 202 ? 22.658 -4.983 33.152 1.00 15.43 202 TYR A N 1
ATOM 1516 C CA . TYR A 1 202 ? 23.740 -4.320 33.881 1.00 16.98 202 TYR A CA 1
ATOM 1517 C C . TYR A 1 202 ? 23.853 -4.796 35.330 1.00 16.45 202 TYR A C 1
ATOM 1518 O O . TYR A 1 202 ? 24.810 -4.440 36.027 1.00 17.71 202 TYR A O 1
ATOM 1527 N N . ASP A 1 203 ? 22.888 -5.603 35.774 1.00 15.65 203 ASP A N 1
ATOM 1528 C CA . ASP A 1 203 ? 22.845 -6.076 37.163 1.00 18.04 203 ASP A CA 1
ATOM 1529 C C . ASP A 1 203 ? 24.189 -6.592 37.679 1.00 18.20 203 ASP A C 1
ATOM 1530 O O . ASP A 1 203 ? 24.629 -6.210 38.767 1.00 18.89 203 ASP A O 1
ATOM 1535 N N . TYR A 1 204 ? 24.837 -7.453 36.896 1.00 20.55 204 TYR A N 1
ATOM 1536 C CA . TYR A 1 204 ? 26.142 -7.984 37.276 1.00 21.42 204 TYR A CA 1
ATOM 1537 C C . TYR A 1 204 ? 27.160 -6.860 37.387 1.00 19.41 204 TYR A C 1
ATOM 1538 O O . TYR A 1 204 ? 27.944 -6.825 38.332 1.00 22.12 204 TYR A O 1
ATOM 1547 N N . GLY A 1 205 ? 27.144 -5.944 36.423 1.00 19.40 205 GLY A N 1
ATOM 1548 C CA . GLY A 1 205 ? 28.020 -4.785 36.472 1.00 22.35 205 GLY A CA 1
ATOM 1549 C C . GLY A 1 205 ? 27.742 -3.916 37.687 1.00 19.36 205 GLY A C 1
ATOM 1550 O O . GLY A 1 205 ? 28.661 -3.499 38.395 1.00 19.06 205 GLY A O 1
ATOM 1551 N N . ALA A 1 206 ? 26.464 -3.655 37.937 1.00 16.96 206 ALA A N 1
ATOM 1552 C CA . ALA A 1 206 ? 26.062 -2.802 39.051 1.00 18.02 206 ALA A CA 1
ATOM 1553 C C . ALA A 1 206 ? 26.467 -3.406 40.390 1.00 18.82 206 ALA A C 1
ATOM 1554 O O . ALA A 1 206 ? 26.936 -2.702 41.288 1.00 18.67 206 ALA A O 1
ATOM 1556 N N . ALA A 1 207 ? 26.261 -4.708 40.530 1.00 14.74 207 ALA A N 1
ATOM 1557 C CA . ALA A 1 207 ? 26.680 -5.409 41.740 1.00 18.70 207 ALA A CA 1
ATOM 1558 C C . ALA A 1 207 ? 28.207 -5.438 41.859 1.00 20.16 207 ALA A C 1
ATOM 1559 O O . ALA A 1 207 ? 28.757 -5.422 42.965 1.00 23.61 207 ALA A O 1
ATOM 1561 N N . THR A 1 208 ? 28.883 -5.493 40.712 1.00 19.81 208 THR A N 1
ATOM 1562 C CA . THR A 1 208 ? 30.342 -5.432 40.661 1.00 20.86 208 THR A CA 1
ATOM 1563 C C . THR A 1 208 ? 30.857 -4.097 41.214 1.00 28.14 208 THR A C 1
ATOM 1564 O O . THR A 1 208 ? 31.712 -4.060 42.109 1.00 30.47 208 THR A O 1
ATOM 1568 N N . PHE A 1 209 ? 30.331 -3.000 40.681 1.00 25.59 209 PHE A N 1
ATOM 1569 C CA . PHE A 1 209 ? 30.797 -1.679 41.072 1.00 24.35 209 PHE A CA 1
ATOM 1570 C C . PHE A 1 209 ? 30.052 -1.139 42.290 1.00 22.92 209 PHE A C 1
ATOM 1571 O O . PHE A 1 209 ? 30.270 0.004 42.706 1.00 28.87 209 PHE A O 1
ATOM 1579 N N . LYS A 1 210 ? 29.175 -1.970 42.849 1.00 23.10 210 LYS A N 1
ATOM 1580 C CA . LYS A 1 210 ? 28.473 -1.656 44.093 1.00 23.74 210 LYS A CA 1
ATOM 1581 C C . LYS A 1 210 ? 27.558 -0.431 43.981 1.00 25.96 210 LYS A C 1
ATOM 1582 O O . LYS A 1 210 ? 27.507 0.414 44.884 1.00 22.20 210 LYS A O 1
ATOM 1588 N N . HIS A 1 211 ? 26.833 -0.358 42.867 1.00 22.74 211 HIS A N 1
ATOM 1589 C CA . HIS A 1 211 ? 25.851 0.691 42.634 1.00 18.71 211 HIS A CA 1
ATOM 1590 C C . HIS A 1 211 ? 24.512 0.287 43.244 1.00 18.92 211 HIS A C 1
ATOM 1591 O O . HIS A 1 211 ? 23.585 -0.081 42.522 1.00 19.68 211 HIS A O 1
ATOM 1598 N N . GLN A 1 212 ? 24.421 0.369 44.572 1.00 19.39 212 GLN A N 1
ATOM 1599 C CA . GLN A 1 212 ? 23.289 -0.173 45.333 1.00 19.26 212 GLN A CA 1
ATOM 1600 C C . GLN A 1 212 ? 21.909 0.330 44.903 1.00 17.34 212 GLN A C 1
ATOM 1601 O O . GLN A 1 212 ? 20.926 -0.412 44.971 1.00 18.62 212 GLN A O 1
ATOM 1607 N N . PHE A 1 213 ? 21.834 1.575 44.449 1.00 16.67 213 PHE A N 1
ATOM 1608 C CA . PHE A 1 213 ? 20.542 2.192 44.161 1.00 15.73 213 PHE A CA 1
ATOM 1609 C C . PHE A 1 213 ? 19.935 1.765 42.822 1.00 16.36 213 PHE A C 1
ATOM 1610 O O . PHE A 1 213 ? 18.749 1.994 42.571 1.00 15.20 213 PHE A O 1
ATOM 1618 N N . ILE A 1 214 ? 20.747 1.153 41.965 1.00 15.51 214 ILE A N 1
ATOM 1619 C CA . ILE A 1 214 ? 20.245 0.589 40.717 1.00 18.55 214 ILE A CA 1
ATOM 1620 C C . ILE A 1 214 ? 19.161 -0.435 41.040 1.00 15.49 214 ILE A C 1
ATOM 1621 O O . ILE A 1 214 ? 18.154 -0.550 40.325 1.00 17.27 214 ILE A O 1
ATOM 1626 N N . PHE A 1 215 ? 19.369 -1.163 42.135 1.00 16.96 215 PHE A N 1
ATOM 1627 C CA . PHE A 1 215 ? 18.465 -2.233 42.543 1.00 17.22 215 PHE A CA 1
ATOM 1628 C C . PHE A 1 215 ? 17.225 -1.725 43.271 1.00 19.25 215 PHE A C 1
ATOM 1629 O O . PHE A 1 215 ? 16.329 -2.507 43.602 1.00 21.32 215 PHE A O 1
ATOM 1637 N N . ASP A 1 216 ? 17.176 -0.418 43.518 1.00 18.59 216 ASP A N 1
ATOM 1638 C CA . ASP A 1 216 ? 16.002 0.198 44.129 1.00 17.63 216 ASP A CA 1
ATOM 1639 C C . ASP A 1 216 ? 15.089 0.818 43.068 1.00 20.41 216 ASP A C 1
ATOM 1640 O O . ASP A 1 216 ? 14.009 1.323 43.378 1.00 20.83 216 ASP A O 1
ATOM 1645 N N . ILE A 1 217 ? 15.527 0.787 41.813 1.00 18.00 217 ILE A N 1
ATOM 1646 C CA . ILE A 1 217 ? 14.691 1.254 40.716 1.00 19.26 217 ILE A CA 1
ATOM 1647 C C . ILE A 1 217 ? 13.536 0.269 40.530 1.00 20.49 217 ILE A C 1
ATOM 1648 O O . ILE A 1 217 ? 13.758 -0.933 40.398 1.00 20.26 217 ILE A O 1
ATOM 1653 N N . PRO A 1 218 ? 12.294 0.783 40.539 1.00 18.63 218 PRO A N 1
ATOM 1654 C CA . PRO A 1 218 ? 11.070 -0.029 40.472 1.00 19.01 218 PRO A CA 1
ATOM 1655 C C . PRO A 1 218 ? 10.974 -0.887 39.208 1.00 22.18 218 PRO A C 1
ATOM 1656 O O . PRO A 1 218 ? 11.286 -0.402 38.115 1.00 16.90 218 PRO A O 1
ATOM 1660 N N . LEU A 1 219 ? 10.523 -2.131 39.364 1.00 16.74 219 LEU A N 1
ATOM 1661 C CA . LEU A 1 219 ? 10.358 -3.053 38.242 1.00 19.39 219 LEU A CA 1
ATOM 1662 C C . LEU A 1 219 ? 8.883 -3.415 38.029 1.00 19.35 219 LEU A C 1
ATOM 1663 O O . LEU A 1 219 ? 8.539 -4.155 37.098 1.00 17.63 219 LEU A O 1
ATOM 1668 N N . GLU A 1 220 ? 8.025 -2.902 38.910 1.00 18.74 220 GLU A N 1
ATOM 1669 C CA . GLU A 1 220 ? 6.579 -3.053 38.780 1.00 21.03 220 GLU A CA 1
ATOM 1670 C C . GLU A 1 220 ? 5.971 -1.671 38.613 1.00 18.83 220 GLU A C 1
ATOM 1671 O O . GLU A 1 220 ? 6.091 -0.829 39.502 1.00 20.42 220 GLU A O 1
ATOM 1677 N N . PRO A 1 221 ? 5.328 -1.421 37.466 1.00 19.16 221 PRO A N 1
ATOM 1678 C CA . PRO A 1 221 ? 5.155 -2.345 36.341 1.00 20.25 221 PRO A CA 1
ATOM 1679 C C . PRO A 1 221 ? 6.437 -2.460 35.525 1.00 17.08 221 PRO A C 1
ATOM 1680 O O . PRO A 1 221 ? 7.336 -1.627 35.676 1.00 15.48 221 PRO A O 1
ATOM 1684 N N . LEU A 1 222 ? 6.528 -3.497 34.699 1.00 16.76 222 LEU A N 1
ATOM 1685 C CA . LEU A 1 222 ? 7.689 -3.705 33.838 1.00 14.48 222 LEU A CA 1
ATOM 1686 C C . LEU A 1 222 ? 7.986 -2.484 32.980 1.00 14.58 222 LEU A C 1
ATOM 1687 O O . LEU A 1 222 ? 7.065 -1.844 32.465 1.00 15.52 222 LEU A O 1
ATOM 1692 N N . PRO A 1 223 ? 9.278 -2.148 32.830 1.00 12.45 223 PRO A N 1
ATOM 1693 C CA . PRO A 1 223 ? 9.647 -1.110 31.863 1.00 14.40 223 PRO A CA 1
ATOM 1694 C C . PRO A 1 223 ? 9.249 -1.566 30.459 1.00 15.49 223 PRO A C 1
ATOM 1695 O O . PRO A 1 223 ? 9.242 -2.774 30.200 1.00 11.33 223 PRO A O 1
ATOM 1699 N N . LEU A 1 224 ? 8.903 -0.627 29.582 1.00 13.40 224 LEU A N 1
ATOM 1700 C CA . LEU A 1 224 ? 8.421 -0.975 28.246 1.00 14.61 224 LEU A CA 1
ATOM 1701 C C . LEU A 1 224 ? 9.443 -1.766 27.431 1.00 14.21 224 LEU A C 1
ATOM 1702 O O . LEU A 1 224 ? 9.070 -2.630 26.625 1.00 16.53 224 LEU A O 1
ATOM 1707 N N . ILE A 1 225 ? 10.728 -1.478 27.627 1.00 11.96 225 ILE A N 1
ATOM 1708 C CA . ILE A 1 225 ? 11.763 -2.239 26.929 1.00 12.55 225 ILE A CA 1
ATOM 1709 C C . ILE A 1 225 ? 12.854 -2.745 27.875 1.00 13.26 225 ILE A C 1
ATOM 1710 O O . ILE A 1 225 ? 13.551 -1.954 28.514 1.00 12.86 225 ILE A O 1
ATOM 1715 N N . LEU A 1 226 ? 12.986 -4.070 27.960 1.00 10.16 226 LEU A N 1
ATOM 1716 C CA . LEU A 1 226 ? 13.997 -4.705 28.807 1.00 10.85 226 LEU A CA 1
ATOM 1717 C C . LEU A 1 226 ? 15.183 -5.150 27.969 1.00 12.22 226 LEU A C 1
ATOM 1718 O O . LEU A 1 226 ? 15.031 -6.002 27.093 1.00 15.46 226 LEU A O 1
ATOM 1723 N N . HIS A 1 227 ? 16.364 -4.610 28.261 1.00 12.16 227 HIS A N 1
ATOM 1724 C CA . HIS A 1 227 ? 17.559 -4.904 27.473 1.00 13.13 227 HIS A CA 1
ATOM 1725 C C . HIS A 1 227 ? 18.548 -5.736 28.287 1.00 14.20 227 HIS A C 1
ATOM 1726 O O . HIS A 1 227 ? 19.142 -5.249 29.258 1.00 13.42 227 HIS A O 1
ATOM 1733 N N . TYR A 1 228 ? 18.718 -6.997 27.898 1.00 12.48 228 TYR A N 1
ATOM 1734 C CA . TYR A 1 228 ? 19.625 -7.887 28.612 1.00 13.10 228 TYR A CA 1
ATOM 1735 C C . TYR A 1 228 ? 21.061 -7.774 28.100 1.00 16.29 228 TYR A C 1
ATOM 1736 O O . TYR A 1 228 ? 21.606 -8.730 27.532 1.00 16.51 228 TYR A O 1
ATOM 1745 N N . ILE A 1 229 ? 21.672 -6.609 28.307 1.00 13.95 229 ILE A N 1
ATOM 1746 C CA . ILE A 1 229 ? 23.049 -6.369 27.888 1.00 14.80 229 ILE A CA 1
ATOM 1747 C C . ILE A 1 229 ? 24.007 -7.273 28.653 1.00 18.26 229 ILE A C 1
ATOM 1748 O O . ILE A 1 229 ? 23.611 -7.920 29.630 1.00 20.61 229 ILE A O 1
ATOM 1753 N N . SER A 1 230 ? 25.261 -7.305 28.193 1.00 17.25 230 SER A N 1
ATOM 1754 C CA . SER A 1 230 ? 26.350 -8.112 28.777 1.00 21.57 230 SER A CA 1
ATOM 1755 C C . SER A 1 230 ? 26.267 -9.581 28.369 1.00 20.74 230 SER A C 1
ATOM 1756 O O . SER A 1 230 ? 25.395 -9.969 27.599 1.00 18.58 230 SER A O 1
ATOM 1759 N N . GLN A 1 231 ? 27.187 -10.393 28.873 1.00 22.36 231 GLN A N 1
ATOM 1760 C CA . GLN A 1 231 ? 27.205 -11.805 28.516 1.00 24.84 231 GLN A CA 1
ATOM 1761 C C . GLN A 1 231 ? 26.360 -12.642 29.473 1.00 23.30 231 GLN A C 1
ATOM 1762 O O . GLN A 1 231 ? 26.280 -13.866 29.333 1.00 22.25 231 GLN A O 1
ATOM 1768 N N . ASP A 1 232 ? 25.732 -11.977 30.440 1.00 18.61 232 ASP A N 1
ATOM 1769 C CA . ASP A 1 232 ? 24.867 -12.654 31.400 1.00 19.38 232 ASP A CA 1
ATOM 1770 C C . ASP A 1 232 ? 23.443 -12.736 30.851 1.00 20.46 232 ASP A C 1
ATOM 1771 O O . ASP A 1 232 ? 22.521 -12.144 31.413 1.00 21.34 232 ASP A O 1
ATOM 1776 N N . LYS A 1 233 ? 23.269 -13.476 29.754 1.00 17.65 233 LYS A N 1
ATOM 1777 C CA . LYS A 1 233 ? 21.981 -13.547 29.063 1.00 14.61 233 LYS A CA 1
ATOM 1778 C C . LYS A 1 233 ? 21.012 -14.494 29.770 1.00 14.58 233 LYS A C 1
ATOM 1779 O O . LYS A 1 233 ? 21.415 -15.556 30.249 1.00 13.85 233 LYS A O 1
ATOM 1785 N N . PRO A 1 234 ? 19.719 -14.118 29.830 1.00 13.55 234 PRO A N 1
ATOM 1786 C CA . PRO A 1 234 ? 18.751 -14.921 30.589 1.00 12.05 234 PRO A CA 1
ATOM 1787 C C . PRO A 1 234 ? 18.454 -16.260 29.919 1.00 12.03 234 PRO A C 1
ATOM 1788 O O . PRO A 1 234 ? 17.895 -17.156 30.558 1.00 11.49 234 PRO A O 1
ATOM 1792 N N . TRP A 1 235 ? 18.830 -16.398 28.652 1.00 9.96 235 TRP A N 1
ATOM 1793 C CA . TRP A 1 235 ? 18.599 -17.650 27.945 1.00 11.62 235 TRP A CA 1
ATOM 1794 C C . TRP A 1 235 ? 19.706 -18.681 28.162 1.00 11.18 235 TRP A C 1
ATOM 1795 O O . TRP A 1 235 ? 19.586 -19.826 27.722 1.00 13.07 235 TRP A O 1
ATOM 1806 N N . ASN A 1 236 ? 20.781 -18.280 28.830 1.00 11.38 236 ASN A N 1
ATOM 1807 C CA . ASN A 1 236 ? 21.843 -19.221 29.162 1.00 13.47 236 ASN A CA 1
ATOM 1808 C C . ASN A 1 236 ? 21.323 -20.217 30.190 1.00 11.55 236 ASN A C 1
ATOM 1809 O O . ASN A 1 236 ? 20.297 -19.962 30.822 1.00 13.05 236 ASN A O 1
ATOM 1814 N N . GLN A 1 237 ? 22.004 -21.349 30.348 1.00 12.76 237 GLN A N 1
ATOM 1815 C CA . GLN A 1 237 ? 21.589 -22.332 31.346 1.00 10.85 237 GLN A CA 1
ATOM 1816 C C . GLN A 1 237 ? 21.571 -21.680 32.722 1.00 11.38 237 GLN A C 1
ATOM 1817 O O . GLN A 1 237 ? 20.653 -21.909 33.527 1.00 10.04 237 GLN A O 1
ATOM 1823 N N . PHE A 1 238 ? 22.582 -20.856 32.987 1.00 13.65 238 PHE A N 1
ATOM 1824 C CA . PHE A 1 238 ? 22.626 -20.098 34.232 1.00 11.88 238 PHE A CA 1
ATOM 1825 C C . PHE A 1 238 ? 22.779 -18.609 33.942 1.00 14.43 238 PHE A C 1
ATOM 1826 O O . PHE A 1 238 ? 23.446 -18.218 32.976 1.00 14.07 238 PHE A O 1
ATOM 1834 N N . SER A 1 239 ? 22.159 -17.785 34.784 1.00 11.08 239 SER A N 1
ATOM 1835 C CA . SER A 1 239 ? 22.319 -16.334 34.726 1.00 14.20 239 SER A CA 1
ATOM 1836 C C . SER A 1 239 ? 22.089 -15.802 36.131 1.00 12.58 239 SER A C 1
ATOM 1837 O O . SER A 1 239 ? 21.566 -16.521 36.988 1.00 13.68 239 SER A O 1
ATOM 1840 N N . VAL A 1 240 ? 22.487 -14.559 36.385 1.00 13.64 240 VAL A N 1
ATOM 1841 C CA . VAL A 1 240 ? 22.405 -14.021 37.739 1.00 14.15 240 VAL A CA 1
ATOM 1842 C C . VAL A 1 240 ? 21.598 -12.726 37.813 1.00 18.29 240 VAL A C 1
ATOM 1843 O O . VAL A 1 240 ? 21.187 -12.305 38.894 1.00 16.99 240 VAL A O 1
ATOM 1847 N N . GLY A 1 241 ? 21.370 -12.099 36.664 1.00 17.58 241 GLY A N 1
ATOM 1848 C CA . GLY A 1 241 ? 20.591 -10.874 36.619 1.00 19.03 241 GLY A CA 1
ATOM 1849 C C . GLY A 1 241 ? 19.110 -11.123 36.833 1.00 19.74 241 GLY A C 1
ATOM 1850 O O . GLY A 1 241 ? 18.641 -12.258 36.703 1.00 18.04 241 GLY A O 1
ATOM 1851 N N . ARG A 1 242 ? 18.375 -10.060 37.151 1.00 13.81 242 ARG A N 1
ATOM 1852 C CA . ARG A 1 242 ? 16.943 -10.164 37.418 1.00 15.50 242 ARG A CA 1
ATOM 1853 C C . ARG A 1 242 ? 16.122 -10.220 36.137 1.00 14.11 242 ARG A C 1
ATOM 1854 O O . ARG A 1 242 ? 16.608 -9.843 35.063 1.00 14.36 242 ARG A O 1
ATOM 1862 N N . LEU A 1 243 ? 14.886 -10.709 36.268 1.00 13.48 243 LEU A N 1
ATOM 1863 C CA . LEU A 1 243 ? 13.885 -10.715 35.191 1.00 16.00 243 LEU A CA 1
ATOM 1864 C C . LEU A 1 243 ? 14.142 -11.781 34.132 1.00 13.43 243 LEU A C 1
ATOM 1865 O O . LEU A 1 243 ? 13.647 -11.679 33.013 1.00 15.08 243 LEU A O 1
ATOM 1870 N N . ARG A 1 244 ? 14.907 -12.802 34.501 1.00 15.56 244 ARG A N 1
ATOM 1871 C CA . ARG A 1 244 ? 15.166 -13.946 33.629 1.00 14.55 244 ARG A CA 1
ATOM 1872 C C . ARG A 1 244 ? 13.857 -14.578 33.150 1.00 13.24 244 ARG A C 1
ATOM 1873 O O . ARG A 1 244 ? 13.739 -14.995 31.990 1.00 14.46 244 ARG A O 1
ATOM 1881 N N . GLU A 1 245 ? 12.875 -14.639 34.045 1.00 11.92 245 GLU A N 1
ATOM 1882 C CA . GLU A 1 245 ? 11.586 -15.267 33.748 1.00 14.14 245 GLU A CA 1
ATOM 1883 C C . GLU A 1 245 ? 10.797 -14.566 32.640 1.00 15.27 245 GLU A C 1
ATOM 1884 O O . GLU A 1 245 ? 9.991 -15.194 31.943 1.00 12.27 245 GLU A O 1
ATOM 1890 N N . VAL A 1 246 ? 11.018 -13.265 32.480 1.00 14.36 246 VAL A N 1
ATOM 1891 C CA . VAL A 1 246 ? 10.301 -12.504 31.459 1.00 12.83 246 VAL A CA 1
ATOM 1892 C C . VAL A 1 246 ? 10.716 -12.933 30.051 1.00 12.22 246 VAL A C 1
ATOM 1893 O O . VAL A 1 246 ? 9.869 -13.058 29.155 1.00 13.33 246 VAL A O 1
ATOM 1897 N N . TRP A 1 247 ? 12.012 -13.171 29.852 1.00 10.57 247 TRP A N 1
ATOM 1898 C CA . TRP A 1 247 ? 12.499 -13.572 28.536 1.00 11.60 247 TRP A CA 1
ATOM 1899 C C . TRP A 1 247 ? 11.913 -14.911 28.139 1.00 12.05 247 TRP A C 1
ATOM 1900 O O . TRP A 1 247 ? 11.490 -15.093 26.998 1.00 9.66 247 TRP A O 1
ATOM 1911 N N . TRP A 1 248 ? 11.899 -15.851 29.080 1.00 10.40 248 TRP A N 1
ATOM 1912 C CA . TRP A 1 248 ? 11.388 -17.183 28.799 1.00 11.96 248 TRP A CA 1
ATOM 1913 C C . TRP A 1 248 ? 9.892 -17.175 28.502 1.00 12.95 248 TRP A C 1
ATOM 1914 O O . TRP A 1 248 ? 9.417 -17.938 27.655 1.00 14.09 248 TRP A O 1
ATOM 1925 N N . GLU A 1 249 ? 9.159 -16.306 29.189 1.00 10.36 249 GLU A N 1
ATOM 1926 C CA . GLU A 1 249 ? 7.726 -16.154 28.969 1.00 13.03 249 GLU A CA 1
ATOM 1927 C C . GLU A 1 249 ? 7.410 -15.845 27.503 1.00 15.34 249 GLU A C 1
ATOM 1928 O O . GLU A 1 249 ? 6.439 -16.362 26.942 1.00 13.35 249 GLU A O 1
ATOM 1934 N N . TYR A 1 250 ? 8.230 -15.007 26.875 1.00 13.81 250 TYR A N 1
ATOM 1935 C CA . TYR A 1 250 ? 8.017 -14.703 25.466 1.00 12.32 250 TYR A CA 1
ATOM 1936 C C . TYR A 1 250 ? 8.636 -15.735 24.526 1.00 13.40 250 TYR A C 1
ATOM 1937 O O . TYR A 1 250 ? 8.085 -16.013 23.456 1.00 14.86 250 TYR A O 1
ATOM 1946 N N . SER A 1 251 ? 9.769 -16.313 24.916 1.00 13.35 251 SER A N 1
ATOM 1947 C CA . SER A 1 251 ? 10.400 -17.347 24.093 1.00 14.31 251 SER A CA 1
ATOM 1948 C C . SER A 1 251 ? 9.482 -18.558 23.900 1.00 17.18 251 SER A C 1
ATOM 1949 O O . SER A 1 251 ? 9.413 -19.135 22.806 1.00 12.47 251 SER A O 1
ATOM 1952 N N . LEU A 1 252 ? 8.769 -18.924 24.964 1.00 14.35 252 LEU A N 1
ATOM 1953 C CA . LEU A 1 252 ? 7.916 -20.109 24.949 1.00 13.50 252 LEU A CA 1
ATOM 1954 C C . LEU A 1 252 ? 6.480 -19.815 24.522 1.00 15.08 252 LEU A C 1
ATOM 1955 O O . LEU A 1 252 ? 5.618 -20.705 24.544 1.00 14.68 252 LEU A O 1
ATOM 1968 N N . ASP A 1 254 ? 3.635 -19.313 21.931 1.00 17.16 254 ASP A N 1
ATOM 1969 C CA . ASP A 1 254 ? 3.300 -19.665 20.550 1.00 15.85 254 ASP A CA 1
ATOM 1970 C C . ASP A 1 254 ? 2.891 -18.407 19.795 1.00 16.68 254 ASP A C 1
ATOM 1971 O O . ASP A 1 254 ? 2.355 -17.475 20.390 1.00 16.94 254 ASP A O 1
ATOM 1976 N N . TRP A 1 255 ? 3.134 -18.375 18.489 1.00 14.62 255 TRP A N 1
ATOM 1977 C CA . TRP A 1 255 ? 2.687 -17.256 17.673 1.00 14.00 255 TRP A CA 1
ATOM 1978 C C . TRP A 1 255 ? 1.163 -17.212 17.644 1.00 16.76 255 TRP A C 1
ATOM 1979 O O . TRP A 1 255 ? 0.561 -16.142 17.503 1.00 14.51 255 TRP A O 1
ATOM 1990 N N . SER A 1 256 ? 0.547 -18.383 17.789 1.00 13.96 256 SER A N 1
ATOM 1991 C CA . SER A 1 256 ? -0.907 -18.500 17.815 1.00 17.17 256 SER A CA 1
ATOM 1992 C C . SER A 1 256 ? -1.527 -17.697 18.961 1.00 19.60 256 SER A C 1
ATOM 1993 O O . SER A 1 256 ? -2.589 -17.088 18.788 1.00 16.68 256 SER A O 1
ATOM 1996 N N . VAL A 1 257 ? -0.869 -17.690 20.123 1.00 17.19 257 VAL A N 1
ATOM 1997 C CA . VAL A 1 257 ? -1.313 -16.862 21.246 1.00 18.78 257 VAL A CA 1
ATOM 1998 C C . VAL A 1 257 ? -1.324 -15.387 20.853 1.00 17.70 257 VAL A C 1
ATOM 1999 O O . VAL A 1 257 ? -2.274 -14.652 21.147 1.00 18.48 257 VAL A O 1
ATOM 2003 N N . ILE A 1 258 ? -0.256 -14.958 20.190 1.00 17.64 258 ILE A N 1
ATOM 2004 C CA . ILE A 1 258 ? -0.107 -13.561 19.794 1.00 16.99 258 ILE A CA 1
ATOM 2005 C C . ILE A 1 258 ? -1.171 -13.167 18.773 1.00 17.60 258 ILE A C 1
ATOM 2006 O O . ILE A 1 258 ? -1.816 -12.125 18.906 1.00 15.00 258 ILE A O 1
ATOM 2011 N N . LEU A 1 259 ? -1.351 -14.007 17.757 1.00 16.09 259 LEU A N 1
ATOM 2012 C CA . LEU A 1 259 ? -2.349 -13.760 16.721 1.00 16.67 259 LEU A CA 1
ATOM 2013 C C . LEU A 1 259 ? -3.772 -13.789 17.285 1.00 16.19 259 LEU A C 1
ATOM 2014 O O . LEU A 1 259 ? -4.608 -12.966 16.910 1.00 16.98 259 LEU A O 1
ATOM 2019 N N . ASN A 1 260 ? -4.039 -14.722 18.195 1.00 16.21 260 ASN A N 1
ATOM 2020 C CA . ASN A 1 260 ? -5.364 -14.834 18.807 1.00 21.98 260 ASN A CA 1
ATOM 2021 C C . ASN A 1 260 ? -5.793 -13.602 19.614 1.00 19.45 260 ASN A C 1
ATOM 2022 O O . ASN A 1 260 ? -6.978 -13.248 19.634 1.00 18.54 260 ASN A O 1
ATOM 2027 N N . GLU A 1 261 ? -4.840 -12.964 20.288 1.00 16.46 261 GLU A N 1
ATOM 2028 C CA . GLU A 1 261 ? -5.123 -11.742 21.037 1.00 20.54 261 GLU A CA 1
ATOM 2029 C C . GLU A 1 261 ? -5.581 -10.622 20.106 1.00 18.81 261 GLU A C 1
ATOM 2030 O O . GLU A 1 261 ? -6.561 -9.930 20.389 1.00 17.77 261 GLU A O 1
ATOM 2036 N N . TRP A 1 262 ? -4.866 -10.443 18.998 1.00 16.72 262 TRP A N 1
ATOM 2037 C CA . TRP A 1 262 ? -5.225 -9.423 18.019 1.00 17.19 262 TRP A CA 1
ATOM 2038 C C . TRP A 1 262 ? -6.520 -9.773 17.291 1.00 16.96 262 TRP A C 1
ATOM 2039 O O . TRP A 1 262 ? -7.380 -8.913 17.111 1.00 15.05 262 TRP A O 1
ATOM 2050 N N . PHE A 1 263 ? -6.662 -11.034 16.881 1.00 15.23 263 PHE A N 1
ATOM 2051 C CA . PHE A 1 263 ? -7.859 -11.470 16.162 1.00 16.07 263 PHE A CA 1
ATOM 2052 C C . PHE A 1 263 ? -9.113 -11.335 17.035 1.00 17.00 263 PHE A C 1
ATOM 2053 O O . PHE A 1 263 ? -10.186 -10.982 16.542 1.00 17.56 263 PHE A O 1
ATOM 2061 N N . SER A 1 264 ? -8.980 -11.605 18.330 1.00 20.59 264 SER A N 1
ATOM 2062 C CA . SER A 1 264 ? -10.131 -11.520 19.228 1.00 21.59 264 SER A CA 1
ATOM 2063 C C . SER A 1 264 ? -10.598 -10.078 19.452 1.00 20.41 264 SER A C 1
ATOM 2064 O O . SER A 1 264 ? -11.695 -9.853 19.967 1.00 23.35 264 SER A O 1
ATOM 2067 N N . LYS A 1 265 ? -9.774 -9.107 19.064 1.00 17.08 265 LYS A N 1
ATOM 2068 C CA . LYS A 1 265 ? -10.183 -7.708 19.112 1.00 19.31 265 LYS A CA 1
ATOM 2069 C C . LYS A 1 265 ? -10.428 -7.203 17.698 1.00 20.53 265 LYS A C 1
ATOM 2070 O O . LYS A 1 265 ? -10.413 -5.993 17.443 1.00 16.34 265 LYS A O 1
ATOM 2076 N N . SER A 1 266 ? -10.648 -8.152 16.789 1.00 20.16 266 SER A N 1
ATOM 2077 C CA . SER A 1 266 ? -10.994 -7.862 15.395 1.00 15.78 266 SER A CA 1
ATOM 2078 C C . SER A 1 266 ? -9.891 -7.165 14.599 1.00 17.51 266 SER A C 1
ATOM 2079 O O . SER A 1 266 ? -10.155 -6.574 13.545 1.00 15.68 266 SER A O 1
ATOM 2082 N N . VAL A 1 267 ? -8.658 -7.247 15.090 1.00 16.90 267 VAL A N 1
ATOM 2083 C CA . VAL A 1 267 ? -7.510 -6.779 14.319 1.00 16.19 267 VAL A CA 1
ATOM 2084 C C . VAL A 1 267 ? -6.968 -7.940 13.471 1.00 16.94 267 VAL A C 1
ATOM 2085 O O . VAL A 1 267 ? -6.059 -8.669 13.887 1.00 19.71 267 VAL A O 1
ATOM 2089 N N . LYS A 1 268 ? -7.559 -8.122 12.293 1.00 13.45 268 LYS A N 1
ATOM 2090 C CA . LYS A 1 268 ? -7.217 -9.231 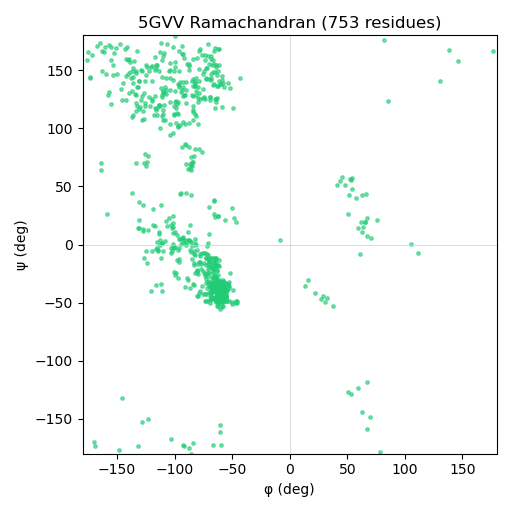11.405 1.00 17.48 268 LYS A CA 1
ATOM 2091 C C . LYS A 1 268 ? -7.125 -8.690 9.993 1.00 16.38 268 LYS A C 1
ATOM 2092 O O . LYS A 1 268 ? -8.009 -7.951 9.552 1.00 16.79 268 LYS A O 1
ATOM 2098 N N . TYR A 1 269 ? -6.047 -9.038 9.297 1.00 14.41 269 TYR A N 1
ATOM 2099 C CA . TYR A 1 269 ? -5.874 -8.657 7.902 1.00 15.23 269 TYR A CA 1
ATOM 2100 C C . TYR A 1 269 ? -5.554 -9.901 7.086 1.00 16.74 269 TYR A C 1
ATOM 2101 O O . TYR A 1 269 ? -4.964 -10.847 7.601 1.00 14.64 269 TYR A O 1
ATOM 2110 N N . PRO A 1 270 ? -5.966 -9.919 5.812 1.00 21.64 270 PRO A N 1
ATOM 2111 C CA . PRO A 1 270 ? -5.732 -11.133 5.023 1.00 19.83 270 PRO A CA 1
ATOM 2112 C C . PRO A 1 270 ? -4.246 -11.368 4.786 1.00 20.14 270 PRO A C 1
ATOM 2113 O O . PRO A 1 270 ? -3.512 -10.411 4.526 1.00 19.95 270 PRO A O 1
ATOM 2117 N N . SER A 1 271 ? -3.803 -12.616 4.911 1.00 22.81 271 SER A N 1
ATOM 2118 C CA . SER A 1 271 ? -2.447 -12.974 4.511 1.00 23.40 271 SER A CA 1
ATOM 2119 C C . SER A 1 271 ? -2.306 -12.699 3.019 1.00 26.68 271 SER A C 1
ATOM 2120 O O . SER A 1 271 ? -3.244 -12.935 2.261 1.00 25.87 271 SER A O 1
ATOM 2123 N N . LYS A 1 272 ? -1.151 -12.186 2.598 1.00 28.37 272 LYS A N 1
ATOM 2124 C CA . LYS A 1 272 ? -0.926 -11.874 1.185 1.00 27.63 272 LYS A CA 1
ATOM 2125 C C . LYS A 1 272 ? -0.213 -13.009 0.467 1.00 29.93 272 LYS A C 1
ATOM 2126 O O . LYS A 1 272 ? 0.142 -12.886 -0.709 1.00 35.84 272 LYS A O 1
ATOM 2132 N N . SER A 1 273 ? 0.009 -14.110 1.177 1.00 30.73 273 SER A N 1
ATOM 2133 C CA . SER A 1 273 ? 0.720 -15.240 0.593 1.00 33.57 273 SER A CA 1
ATOM 2134 C C . SER A 1 273 ? -0.131 -15.890 -0.488 1.00 39.84 273 SER A C 1
ATOM 2135 O O . SER A 1 273 ? -1.361 -15.906 -0.399 1.00 41.61 273 SER A O 1
ATOM 2138 N N . GLN A 1 274 ? 0.524 -16.411 -1.518 1.00 39.67 274 GLN A N 1
ATOM 2139 C CA . GLN A 1 274 ? -0.182 -17.123 -2.569 1.00 41.82 274 GLN A CA 1
ATOM 2140 C C . GLN A 1 274 ? 0.574 -18.392 -2.938 1.00 39.65 274 GLN A C 1
ATOM 2141 O O . GLN A 1 274 ? 1.801 -18.456 -2.828 1.00 41.79 274 GLN A O 1
ATOM 2147 N N . ILE A 1 275 ? -0.172 -19.407 -3.357 1.00 41.30 275 ILE A N 1
ATOM 2148 C CA . ILE A 1 275 ? 0.415 -20.662 -3.799 1.00 38.76 275 ILE A CA 1
ATOM 2149 C C . ILE A 1 275 ? 1.024 -20.447 -5.175 1.00 32.13 275 ILE A C 1
ATOM 2150 O O . ILE A 1 275 ? 0.552 -19.606 -5.944 1.00 36.34 275 ILE A O 1
ATOM 2155 N N . PHE A 1 276 ? 2.086 -21.183 -5.477 1.00 26.67 276 PHE A N 1
ATOM 2156 C CA . PHE A 1 276 ? 2.772 -21.014 -6.750 1.00 25.55 276 PHE A CA 1
ATOM 2157 C C . PHE A 1 276 ? 1.953 -21.577 -7.910 1.00 24.93 276 PHE A C 1
ATOM 2158 O O . PHE A 1 276 ? 1.282 -22.599 -7.762 1.00 24.55 276 PHE A O 1
ATOM 2166 N N . LYS A 1 277 ? 2.001 -20.897 -9.054 1.00 25.71 277 LYS A N 1
ATOM 2167 C CA . LYS A 1 277 ? 1.223 -21.297 -10.220 1.00 24.78 277 LYS A CA 1
ATOM 2168 C C . LYS A 1 277 ? 2.099 -21.994 -11.252 1.00 22.21 277 LYS A C 1
ATOM 2169 O O . LYS A 1 277 ? 1.598 -22.542 -12.238 1.00 23.36 277 LYS A O 1
ATOM 2175 N N . LEU A 1 278 ? 3.408 -21.983 -11.013 1.00 21.21 278 LEU A N 1
ATOM 2176 C CA . LEU A 1 278 ? 4.361 -22.560 -11.957 1.00 19.29 278 LEU A CA 1
ATOM 2177 C C . LEU A 1 278 ? 5.700 -22.794 -11.276 1.00 17.19 278 LEU A C 1
ATOM 2178 O O . LEU A 1 278 ? 6.072 -22.059 -10.356 1.00 17.71 278 LEU A O 1
ATOM 2183 N N . GLN A 1 279 ? 6.417 -23.819 -11.730 1.00 16.56 279 GLN A N 1
ATOM 2184 C CA . GLN A 1 279 ? 7.745 -24.135 -11.207 1.00 19.06 279 GLN A CA 1
ATOM 2185 C C . GLN A 1 279 ? 8.781 -24.099 -12.332 1.00 18.49 279 GLN A C 1
ATOM 2186 O O . GLN A 1 279 ? 8.681 -24.855 -13.304 1.00 16.65 279 GLN A O 1
ATOM 2192 N N . CYS A 1 280 ? 9.772 -23.222 -12.202 1.00 15.77 280 CYS A N 1
ATOM 2193 C CA . CYS A 1 280 ? 10.787 -23.060 -13.243 1.00 16.58 280 CYS A CA 1
ATOM 2194 C C . CYS A 1 280 ? 12.157 -23.507 -12.752 1.00 16.55 280 CYS A C 1
ATOM 2195 O O . CYS A 1 280 ? 12.459 -23.411 -11.558 1.00 15.91 280 CYS A O 1
ATOM 2198 N N . VAL A 1 281 ? 12.984 -23.998 -13.671 1.00 15.15 281 VAL A N 1
ATOM 2199 C CA . VAL A 1 281 ? 14.301 -24.494 -13.296 1.00 13.34 281 VAL A CA 1
ATOM 2200 C C . VAL A 1 281 ? 15.382 -24.058 -14.283 1.00 15.42 281 VAL A C 1
ATOM 2201 O O . VAL A 1 281 ? 15.146 -23.958 -15.498 1.00 16.86 281 VAL A O 1
ATOM 2205 N N . ASN A 1 282 ? 16.562 -23.763 -13.750 1.00 15.49 282 ASN A N 1
ATOM 2206 C CA . ASN A 1 282 ? 17.741 -23.535 -14.576 1.00 14.69 282 ASN A CA 1
ATOM 2207 C C . ASN A 1 282 ? 18.959 -24.131 -13.894 1.00 15.03 282 ASN A C 1
ATOM 2208 O O . ASN A 1 282 ? 19.050 -24.123 -12.667 1.00 15.72 282 ASN A O 1
ATOM 2213 N N . LEU A 1 283 ? 19.882 -24.657 -14.691 1.00 15.10 283 LEU A N 1
ATOM 2214 C CA . LEU A 1 283 ? 21.144 -25.174 -14.185 1.00 16.53 283 LEU A CA 1
ATOM 2215 C C . LEU A 1 283 ? 22.251 -24.274 -14.709 1.00 19.42 283 LEU A C 1
ATOM 2216 O O . LEU A 1 283 ? 22.415 -24.128 -15.924 1.00 22.14 283 LEU A O 1
ATOM 2221 N N . THR A 1 284 ? 23.004 -23.661 -13.803 1.00 17.08 284 THR A N 1
ATOM 2222 C CA . THR A 1 284 ? 24.089 -22.771 -14.200 1.00 19.84 284 THR A CA 1
ATOM 2223 C C . THR A 1 284 ? 25.401 -23.215 -13.572 1.00 24.35 284 THR A C 1
ATOM 2224 O O . THR A 1 284 ? 25.406 -23.869 -12.529 1.00 25.69 284 THR A O 1
ATOM 2228 N N . ASN A 1 285 ? 26.516 -22.871 -14.203 1.00 28.43 285 ASN A N 1
ATOM 2229 C CA . ASN A 1 285 ? 27.805 -23.005 -13.539 1.00 31.42 285 ASN A CA 1
ATOM 2230 C C . ASN A 1 285 ? 28.413 -21.622 -13.336 1.00 32.72 285 ASN A C 1
ATOM 2231 O O . ASN A 1 285 ? 29.447 -21.465 -12.679 1.00 31.91 285 ASN A O 1
ATOM 2236 N N . SER A 1 286 ? 27.740 -20.617 -13.892 1.00 33.01 286 SER A N 1
ATOM 2237 C CA . SER A 1 286 ? 28.221 -19.239 -13.852 1.00 29.50 286 SER A CA 1
ATOM 2238 C C . SER A 1 286 ? 27.377 -18.370 -12.923 1.00 25.17 286 SER A C 1
ATOM 2239 O O . SER A 1 286 ? 26.272 -18.751 -12.538 1.00 21.11 286 SER A O 1
ATOM 2242 N N . TRP A 1 287 ? 27.903 -17.200 -12.573 1.00 27.38 287 TRP A N 1
ATOM 2243 C CA . TRP A 1 287 ? 27.194 -16.275 -11.698 1.00 26.09 287 TRP A CA 1
ATOM 2244 C C . TRP A 1 287 ? 26.027 -15.608 -12.410 1.00 27.26 287 TRP A C 1
ATOM 2245 O O . TRP A 1 287 ? 25.006 -15.306 -11.787 1.00 27.54 287 TRP A O 1
ATOM 2256 N N . CYS A 1 288 ? 26.171 -15.371 -13.711 1.00 27.18 288 CYS A N 1
ATOM 2257 C CA . CYS A 1 288 ? 25.141 -14.625 -14.425 1.00 26.60 288 CYS A CA 1
ATOM 2258 C C . CYS A 1 288 ? 24.056 -15.498 -15.034 1.00 24.81 288 CYS A C 1
ATOM 2259 O O . CYS A 1 288 ? 24.256 -16.160 -16.059 1.00 24.92 288 CYS A O 1
ATOM 2262 N N . VAL A 1 289 ? 22.906 -15.495 -14.371 1.00 23.41 289 VAL A N 1
ATOM 2263 C CA . VAL A 1 289 ? 21.683 -16.052 -14.918 1.00 21.59 289 VAL A CA 1
ATOM 2264 C C . VAL A 1 289 ? 20.926 -14.837 -15.446 1.00 21.48 289 VAL A C 1
ATOM 2265 O O . VAL A 1 289 ? 20.596 -13.931 -14.678 1.00 20.53 289 VAL A O 1
ATOM 2269 N N . GLU A 1 290 ? 20.694 -14.801 -16.759 1.00 18.57 290 GLU A N 1
ATOM 2270 C CA . GLU A 1 290 ? 20.174 -13.605 -17.423 1.00 20.12 290 GLU A CA 1
ATOM 2271 C C . GLU A 1 290 ? 18.832 -13.127 -16.885 1.00 17.66 290 GLU A C 1
ATOM 2272 O O . GLU A 1 290 ? 17.839 -13.851 -16.942 1.00 15.66 290 GLU A O 1
ATOM 2278 N N . LYS A 1 291 ? 18.829 -11.907 -16.351 1.00 17.73 291 LYS A N 1
ATOM 2279 C CA . LYS A 1 291 ? 17.611 -11.243 -15.890 1.00 19.34 291 LYS A CA 1
ATOM 2280 C C . LYS A 1 291 ? 16.875 -11.952 -14.750 1.00 17.58 291 LYS A C 1
ATOM 2281 O O . LYS A 1 291 ? 15.693 -11.676 -14.527 1.00 18.57 291 LYS A O 1
ATOM 2287 N N . ILE A 1 292 ? 17.559 -12.834 -14.021 1.00 16.96 292 ILE A N 1
ATOM 2288 C CA . ILE A 1 292 ? 16.898 -13.612 -12.964 1.00 17.50 292 ILE A CA 1
ATOM 2289 C C . ILE A 1 292 ? 16.293 -12.750 -11.843 1.00 15.53 292 ILE A C 1
ATOM 2290 O O . ILE A 1 292 ? 15.199 -13.046 -11.345 1.00 15.77 292 ILE A O 1
ATOM 2295 N N . ASP A 1 293 ? 16.984 -11.679 -11.459 1.00 19.13 293 ASP A N 1
ATOM 2296 C CA . ASP A 1 293 ? 16.465 -10.790 -10.422 1.00 18.77 293 ASP A CA 1
ATOM 2297 C C . ASP A 1 293 ? 15.174 -10.128 -10.893 1.00 17.63 293 ASP A C 1
ATOM 2298 O O . ASP A 1 293 ? 14.181 -10.068 -10.162 1.00 17.76 293 ASP A O 1
ATOM 2303 N N . TYR A 1 294 ? 15.195 -9.636 -12.127 1.00 18.22 294 TYR A N 1
ATOM 2304 C CA . TYR A 1 294 ? 14.030 -8.993 -12.710 1.00 16.25 294 TYR A CA 1
ATOM 2305 C C . TYR A 1 294 ? 12.857 -9.966 -12.785 1.00 17.46 294 TYR A C 1
ATOM 2306 O O . TYR A 1 294 ? 11.740 -9.625 -12.396 1.00 17.97 294 TYR A O 1
ATOM 2315 N N . LEU A 1 295 ? 13.114 -11.177 -13.280 1.00 18.48 295 LEU A N 1
ATOM 2316 C CA . LEU A 1 295 ? 12.065 -12.188 -13.421 1.00 17.54 295 LEU A CA 1
ATOM 2317 C C . LEU A 1 295 ? 11.452 -12.527 -12.065 1.00 14.44 295 LEU A C 1
ATOM 2318 O O . LEU A 1 295 ? 10.233 -12.619 -11.929 1.00 14.65 295 LEU A O 1
ATOM 2323 N N . ALA A 1 296 ? 12.305 -12.709 -11.063 1.00 15.88 296 ALA A N 1
ATOM 2324 C CA . ALA A 1 296 ? 11.840 -12.990 -9.709 1.00 15.64 296 ALA A CA 1
ATOM 2325 C C . ALA A 1 296 ? 10.927 -11.880 -9.202 1.00 19.39 296 ALA A C 1
ATOM 2326 O O . ALA A 1 296 ? 9.866 -12.156 -8.631 1.00 19.35 296 ALA A O 1
ATOM 2328 N N . GLU A 1 297 ? 11.355 -10.633 -9.397 1.00 18.44 297 GLU A N 1
ATOM 2329 C CA . GLU A 1 297 ? 10.587 -9.467 -8.963 1.00 18.88 297 GLU A CA 1
ATOM 2330 C C . GLU A 1 297 ? 9.219 -9.424 -9.636 1.00 18.94 297 GLU A C 1
ATOM 2331 O O . GLU A 1 297 ? 8.207 -9.148 -8.990 1.00 16.81 297 GLU A O 1
ATOM 2337 N N . GLN A 1 298 ? 9.195 -9.714 -10.934 1.00 18.01 298 GLN A N 1
ATOM 2338 C CA . GLN A 1 298 ? 7.979 -9.604 -11.738 1.00 19.08 298 GLN A CA 1
ATOM 2339 C C . GLN A 1 298 ? 7.023 -10.786 -11.595 1.00 18.53 298 GLN A C 1
ATOM 2340 O O . GLN A 1 298 ? 5.826 -10.656 -11.874 1.00 18.93 298 GLN A O 1
ATOM 2346 N N . LEU A 1 299 ? 7.546 -11.935 -11.176 1.00 15.31 299 LEU A N 1
ATOM 2347 C CA . LEU A 1 299 ? 6.747 -13.159 -11.135 1.00 17.16 299 LEU A CA 1
ATOM 2348 C C . LEU A 1 299 ? 6.736 -13.824 -9.755 1.00 16.78 299 LEU A C 1
ATOM 2349 O O . LEU A 1 299 ? 7.258 -14.930 -9.593 1.00 15.61 299 LEU A O 1
ATOM 2354 N N . PRO A 1 300 ? 6.115 -13.164 -8.757 1.00 19.57 300 PRO A N 1
ATOM 2355 C CA . PRO A 1 300 ? 6.089 -13.712 -7.392 1.00 18.98 300 PRO A CA 1
ATOM 2356 C C . PRO A 1 300 ? 5.345 -15.040 -7.319 1.00 18.57 300 PRO A C 1
ATOM 2357 O O . PRO A 1 300 ? 5.513 -15.790 -6.356 1.00 20.15 300 PRO A O 1
ATOM 2361 N N . GLU A 1 301 ? 4.526 -15.321 -8.329 1.00 21.89 301 GLU A N 1
ATOM 2362 C CA . GLU A 1 301 ? 3.728 -16.539 -8.342 1.00 22.05 301 GLU A CA 1
ATOM 2363 C C . GLU A 1 301 ? 4.432 -17.683 -9.078 1.00 19.68 301 GLU A C 1
ATOM 2364 O O . GLU A 1 301 ? 3.865 -18.764 -9.251 1.00 19.80 301 GLU A O 1
ATOM 2370 N N . VAL A 1 302 ? 5.665 -17.437 -9.515 1.00 17.08 302 VAL A N 1
ATOM 2371 C CA . VAL A 1 302 ? 6.506 -18.493 -10.067 1.00 17.31 302 VAL A CA 1
ATOM 2372 C C . VAL A 1 302 ? 7.598 -18.829 -9.059 1.00 15.93 302 VAL A C 1
ATOM 2373 O O . VAL A 1 302 ? 8.231 -17.929 -8.499 1.00 15.47 302 VAL A O 1
ATOM 2377 N N . HIS A 1 303 ? 7.806 -20.119 -8.816 1.00 15.80 303 HIS A N 1
ATOM 2378 C CA . HIS A 1 303 ? 8.903 -20.571 -7.968 1.00 15.51 303 HIS A CA 1
ATOM 2379 C C . HIS A 1 303 ? 10.078 -20.964 -8.855 1.00 15.97 303 HIS A C 1
ATOM 2380 O O . HIS A 1 303 ? 10.004 -21.948 -9.607 1.00 16.16 303 HIS A O 1
ATOM 2387 N N . PHE A 1 304 ? 11.155 -20.189 -8.778 1.00 13.27 304 PHE A N 1
ATOM 2388 C CA . PHE A 1 304 ? 12.338 -20.457 -9.586 1.00 16.60 304 PHE A CA 1
ATOM 2389 C C . PHE A 1 304 ? 13.310 -21.334 -8.818 1.00 18.41 304 PHE A C 1
ATOM 2390 O O . PHE A 1 304 ? 13.572 -21.097 -7.634 1.00 16.74 304 PHE A O 1
ATOM 2398 N N . HIS A 1 305 ? 13.850 -22.343 -9.491 1.00 13.49 305 HIS A N 1
ATOM 2399 C CA . HIS A 1 305 ? 14.867 -23.187 -8.888 1.00 15.85 305 HIS A CA 1
ATOM 2400 C C . HIS A 1 305 ? 16.154 -23.021 -9.679 1.00 15.20 305 HIS A C 1
ATOM 2401 O O . HIS A 1 305 ? 16.207 -23.364 -10.865 1.00 14.71 305 HIS A O 1
ATOM 2408 N N . ILE A 1 306 ? 17.181 -22.477 -9.034 1.00 13.63 306 ILE A N 1
ATOM 2409 C CA . ILE A 1 306 ? 18.467 -22.271 -9.694 1.00 13.74 306 ILE A CA 1
ATOM 2410 C C . ILE A 1 306 ? 19.488 -23.232 -9.102 1.00 14.19 306 ILE A C 1
ATOM 2411 O O . ILE A 1 306 ? 19.812 -23.149 -7.913 1.00 14.05 306 ILE A O 1
ATOM 2416 N N . VAL A 1 307 ? 19.979 -24.151 -9.932 1.00 12.72 307 VAL A N 1
ATOM 2417 C CA . VAL A 1 307 ? 20.841 -25.231 -9.469 1.00 11.25 307 VAL A CA 1
ATOM 2418 C C . VAL A 1 307 ? 22.253 -25.030 -10.005 1.00 13.74 307 VAL A C 1
ATOM 2419 O O . VAL A 1 307 ? 22.432 -24.535 -11.115 1.00 16.15 307 VAL A O 1
ATOM 2423 N N . ALA A 1 308 ? 23.255 -25.384 -9.204 1.00 14.69 308 ALA A N 1
ATOM 2424 C CA . ALA A 1 308 ? 24.640 -25.400 -9.660 1.00 15.50 308 ALA A CA 1
ATOM 2425 C C . ALA A 1 308 ? 25.316 -26.623 -9.068 1.00 17.43 308 ALA A C 1
ATOM 2426 O O . ALA A 1 308 ? 24.845 -27.163 -8.065 1.00 18.03 308 ALA A O 1
ATOM 2428 N N . TYR A 1 309 ? 26.410 -27.059 -9.684 1.00 17.11 309 TYR A N 1
ATOM 2429 C CA . TYR A 1 309 ? 27.143 -28.229 -9.213 1.00 17.70 309 TYR A CA 1
ATOM 2430 C C . TYR A 1 309 ? 28.334 -27.795 -8.363 1.00 16.82 309 TYR A C 1
ATOM 2431 O O . TYR A 1 309 ? 29.169 -28.614 -7.983 1.00 20.61 309 TYR A O 1
ATOM 2440 N N . THR A 1 310 ? 28.406 -26.505 -8.059 1.00 19.02 310 THR A N 1
ATOM 2441 C CA . THR A 1 310 ? 29.581 -25.946 -7.400 1.00 19.36 310 THR A CA 1
ATOM 2442 C C . THR A 1 310 ? 29.179 -24.780 -6.506 1.00 20.11 310 THR A C 1
ATOM 2443 O O . THR A 1 310 ? 27.988 -24.478 -6.380 1.00 19.66 310 THR A O 1
ATOM 2447 N N . ASN A 1 311 ? 30.165 -24.133 -5.882 1.00 19.96 311 ASN A N 1
ATOM 2448 C CA . ASN A 1 311 ? 29.907 -22.934 -5.084 1.00 22.89 311 ASN A CA 1
ATOM 2449 C C . ASN A 1 311 ? 29.293 -21.834 -5.942 1.00 19.63 311 ASN A C 1
ATOM 2450 O O . ASN A 1 311 ? 29.580 -21.747 -7.134 1.00 20.42 311 ASN A O 1
ATOM 2463 N N . ALA A 1 313 ? 28.301 -17.631 -6.652 1.00 20.26 313 ALA A N 1
ATOM 2464 C CA . ALA A 1 313 ? 28.708 -16.254 -6.399 1.00 24.05 313 ALA A CA 1
ATOM 2465 C C . ALA A 1 313 ? 27.652 -15.511 -5.587 1.00 20.42 313 ALA A C 1
ATOM 2466 O O . ALA A 1 313 ? 26.498 -15.938 -5.522 1.00 19.38 313 ALA A O 1
ATOM 2468 N N . ASN A 1 314 ? 28.053 -14.397 -4.979 1.00 24.53 314 ASN A N 1
ATOM 2469 C CA . ASN A 1 314 ? 27.146 -13.600 -4.161 1.00 21.08 314 ASN A CA 1
ATOM 2470 C C . ASN A 1 314 ? 25.906 -13.149 -4.927 1.00 22.55 314 ASN A C 1
ATOM 2471 O O . ASN A 1 314 ? 24.827 -13.037 -4.348 1.00 21.81 314 ASN A O 1
ATOM 2476 N N . GLU A 1 315 ? 26.067 -12.890 -6.223 1.00 20.32 315 GLU A N 1
ATOM 2477 C CA . GLU A 1 315 ? 24.954 -12.478 -7.074 1.00 22.09 315 GLU A CA 1
ATOM 2478 C C . GLU A 1 315 ? 23.803 -13.481 -7.030 1.00 21.49 315 GLU A C 1
ATOM 2479 O O . GLU A 1 315 ? 22.632 -13.089 -7.045 1.00 19.75 315 GLU A O 1
ATOM 2485 N N . LEU A 1 316 ? 24.139 -14.770 -6.973 1.00 16.78 316 LEU A N 1
ATOM 2486 C CA . LEU A 1 316 ? 23.134 -15.826 -6.928 1.00 15.20 316 LEU A CA 1
ATOM 2487 C C . LEU A 1 316 ? 22.678 -16.106 -5.495 1.00 14.45 316 LEU A C 1
ATOM 2488 O O . LEU A 1 316 ? 21.499 -16.369 -5.257 1.00 13.79 316 LEU A O 1
ATOM 2493 N N . LEU A 1 317 ? 23.605 -16.053 -4.541 1.00 15.76 317 LEU A N 1
ATOM 2494 C CA . LEU A 1 317 ? 23.250 -16.301 -3.146 1.00 17.66 317 LEU A CA 1
ATOM 2495 C C . LEU A 1 317 ? 22.315 -15.213 -2.638 1.00 15.90 317 LEU A C 1
ATOM 2496 O O . LEU A 1 317 ? 21.419 -15.483 -1.842 1.00 14.40 317 LEU A O 1
ATOM 2501 N N . ALA A 1 318 ? 22.507 -13.988 -3.119 1.00 13.91 318 ALA A N 1
ATOM 2502 C CA . ALA A 1 318 ? 21.667 -12.868 -2.703 1.00 12.54 318 ALA A CA 1
ATOM 2503 C C . ALA A 1 318 ? 20.219 -13.028 -3.164 1.00 14.47 318 ALA A C 1
ATOM 2504 O O . ALA A 1 318 ? 19.337 -12.304 -2.705 1.00 12.03 318 ALA A O 1
ATOM 2506 N N . LEU A 1 319 ? 19.972 -13.972 -4.072 1.00 12.38 319 LEU A N 1
ATOM 2507 C CA . LEU A 1 319 ? 18.614 -14.238 -4.543 1.00 10.50 319 LEU A CA 1
ATOM 2508 C C . LEU A 1 319 ? 17.710 -14.775 -3.427 1.00 10.81 319 LEU A C 1
ATOM 2509 O O . LEU A 1 319 ? 16.494 -14.854 -3.602 1.00 12.28 319 LEU A O 1
ATOM 2514 N N . THR A 1 320 ? 18.302 -15.143 -2.290 1.00 11.60 320 THR A N 1
ATOM 2515 C CA . THR A 1 320 ? 17.539 -15.584 -1.119 1.00 12.53 320 THR A CA 1
ATOM 2516 C C . THR A 1 320 ? 16.648 -14.491 -0.519 1.00 14.27 320 THR A C 1
ATOM 2517 O O . THR A 1 320 ? 15.789 -14.774 0.320 1.00 16.52 320 THR A O 1
ATOM 2521 N N . ARG A 1 321 ? 16.842 -13.247 -0.947 1.00 13.30 321 ARG A N 1
ATOM 2522 C CA . ARG A 1 321 ? 16.009 -12.148 -0.469 1.00 11.52 321 ARG A CA 1
ATOM 2523 C C . ARG A 1 321 ? 14.608 -12.234 -1.068 1.00 17.30 321 ARG A C 1
ATOM 2524 O O . ARG A 1 321 ? 13.671 -11.609 -0.557 1.00 12.73 321 ARG A O 1
ATOM 2532 N N . PHE A 1 322 ? 14.474 -13.014 -2.145 1.00 12.67 322 PHE A N 1
ATOM 2533 C CA . PHE A 1 322 ? 13.181 -13.244 -2.784 1.00 13.31 322 PHE A CA 1
ATOM 2534 C C . PHE A 1 322 ? 12.510 -14.456 -2.171 1.00 15.16 322 PHE A C 1
ATOM 2535 O O . PHE A 1 322 ? 13.172 -15.462 -1.906 1.00 17.76 322 PHE A O 1
ATOM 2543 N N . PRO A 1 323 ? 11.186 -14.374 -1.961 1.00 15.33 323 PRO A N 1
ATOM 2544 C CA . PRO A 1 323 ? 10.440 -15.487 -1.372 1.00 16.52 323 PRO A CA 1
ATOM 2545 C C . PRO A 1 323 ? 10.173 -16.586 -2.392 1.00 18.28 323 PRO A C 1
ATOM 2546 O O . PRO A 1 323 ? 9.745 -17.673 -2.003 1.00 17.44 323 PRO A O 1
ATOM 2550 N N . ASN A 1 324 ? 10.443 -16.318 -3.669 1.00 13.55 324 ASN A N 1
ATOM 2551 C CA . ASN A 1 324 ? 10.120 -17.276 -4.721 1.00 13.21 324 ASN A CA 1
ATOM 2552 C C . ASN A 1 324 ? 11.317 -17.835 -5.510 1.00 14.86 324 ASN A C 1
ATOM 2553 O O . ASN A 1 324 ? 11.141 -18.405 -6.593 1.00 13.69 324 ASN A O 1
ATOM 2558 N N . VAL A 1 325 ? 12.528 -17.676 -4.983 1.00 14.19 325 VAL A N 1
ATOM 2559 C CA . VAL A 1 325 ? 13.700 -18.263 -5.630 1.00 14.66 325 VAL A CA 1
ATOM 2560 C C . VAL A 1 325 ? 14.368 -19.244 -4.686 1.00 16.88 325 VAL A C 1
ATOM 2561 O O . VAL A 1 325 ? 14.700 -18.896 -3.544 1.00 16.61 325 VAL A O 1
ATOM 2565 N N . THR A 1 326 ? 14.552 -20.475 -5.147 1.00 13.89 326 THR A N 1
ATOM 2566 C CA . THR A 1 326 ? 15.361 -21.428 -4.396 1.00 14.01 326 THR A CA 1
ATOM 2567 C C . THR A 1 326 ? 16.660 -21.686 -5.144 1.00 12.34 326 THR A C 1
ATOM 2568 O O . THR A 1 326 ? 16.667 -21.935 -6.353 1.00 16.11 326 THR A O 1
ATOM 2572 N N . VAL A 1 327 ? 17.753 -21.597 -4.397 1.00 13.19 327 VAL A N 1
ATOM 2573 C CA . VAL A 1 327 ? 19.109 -21.628 -4.914 1.00 11.71 327 VAL A CA 1
ATOM 2574 C C . VAL A 1 327 ? 19.817 -22.867 -4.337 1.00 16.47 327 VAL A C 1
ATOM 2575 O O . VAL A 1 327 ? 19.784 -23.090 -3.123 1.00 12.16 327 VAL A O 1
ATOM 2579 N N . TYR A 1 328 ? 20.418 -23.692 -5.197 1.00 12.16 328 TYR A N 1
ATOM 2580 C CA . TYR A 1 328 ? 20.995 -24.960 -4.749 1.00 14.62 328 TYR A CA 1
ATOM 2581 C C . TYR A 1 328 ? 22.478 -25.079 -5.082 1.00 15.90 328 TYR A C 1
ATOM 2582 O O . TYR A 1 328 ? 22.845 -25.805 -6.012 1.00 15.55 328 TYR A O 1
ATOM 2591 N N . PRO A 1 329 ? 23.343 -24.393 -4.322 1.00 12.54 329 PRO A N 1
ATOM 2592 C CA . PRO A 1 329 ? 24.767 -24.538 -4.632 1.00 15.69 329 PRO A CA 1
ATOM 2593 C C . PRO A 1 329 ? 25.247 -25.953 -4.311 1.00 18.98 329 PRO A C 1
ATOM 2594 O O . PRO A 1 329 ? 24.634 -26.627 -3.476 1.00 16.52 329 PRO A O 1
ATOM 2598 N N . ASN A 1 330 ? 26.307 -26.398 -4.981 1.00 16.53 330 ASN A N 1
ATOM 2599 C CA . ASN A 1 330 ? 26.923 -27.687 -4.680 1.00 17.82 330 ASN A CA 1
ATOM 2600 C C . ASN A 1 330 ? 25.976 -28.878 -4.796 1.00 19.45 330 ASN A C 1
ATOM 2601 O O . ASN A 1 330 ? 26.008 -29.790 -3.968 1.00 20.97 330 ASN A O 1
ATOM 2606 N N . SER A 1 331 ? 25.128 -28.864 -5.820 1.00 15.82 331 SER A N 1
ATOM 2607 C CA . SER A 1 331 ? 24.219 -29.979 -6.056 1.00 15.77 331 SER A CA 1
ATOM 2608 C C . SER A 1 331 ? 24.905 -30.964 -6.998 1.00 13.97 331 SER A C 1
ATOM 2609 O O . SER A 1 331 ? 26.090 -30.804 -7.316 1.00 15.06 331 SER A O 1
ATOM 2612 N N . LEU A 1 332 ? 24.175 -31.987 -7.432 1.00 15.38 332 LEU A N 1
ATOM 2613 C CA . LEU A 1 332 ? 24.739 -33.018 -8.304 1.00 15.37 332 LEU A CA 1
ATOM 2614 C C . LEU A 1 332 ? 23.688 -33.452 -9.333 1.00 13.80 332 LEU A C 1
ATOM 2615 O O . LEU A 1 332 ? 22.496 -33.213 -9.130 1.00 16.24 332 LEU A O 1
ATOM 2620 N N . PRO A 1 333 ? 24.125 -34.066 -10.449 1.00 13.72 333 PRO A N 1
ATOM 2621 C CA . PRO A 1 333 ? 23.203 -34.440 -11.533 1.00 16.74 333 PRO A CA 1
ATOM 2622 C C . PRO A 1 333 ? 21.951 -35.226 -11.114 1.00 15.04 333 PRO A C 1
ATOM 2623 O O . PRO A 1 333 ? 20.879 -34.940 -11.648 1.00 15.25 333 PRO A O 1
ATOM 2635 N N . LEU A 1 335 ? 20.351 -35.050 -8.396 1.00 13.31 335 LEU A N 1
ATOM 2636 C CA . LEU A 1 335 ? 19.470 -34.134 -7.670 1.00 14.59 335 LEU A CA 1
ATOM 2637 C C . LEU A 1 335 ? 18.810 -33.140 -8.628 1.00 16.12 335 LEU A C 1
ATOM 2638 O O . LEU A 1 335 ? 17.616 -32.850 -8.510 1.00 16.29 335 LEU A O 1
ATOM 2643 N N . LEU A 1 336 ? 19.589 -32.624 -9.577 1.00 14.87 336 LEU A N 1
ATOM 2644 C CA . LEU A 1 336 ? 19.054 -31.762 -10.628 1.00 12.98 336 LEU A CA 1
ATOM 2645 C C . LEU A 1 336 ? 17.977 -32.503 -11.425 1.00 16.10 336 LEU A C 1
ATOM 2646 O O . LEU A 1 336 ? 16.941 -31.926 -11.760 1.00 12.11 336 LEU A O 1
ATOM 2651 N N . GLU A 1 337 ? 18.210 -33.782 -11.717 1.00 15.12 337 GLU A N 1
ATOM 2652 C CA . GLU A 1 337 ? 17.232 -34.565 -12.474 1.00 16.82 337 GLU A CA 1
ATOM 2653 C C . GLU A 1 337 ? 15.869 -34.602 -11.779 1.00 15.81 337 GLU A C 1
ATOM 2654 O O . GLU A 1 337 ? 14.831 -34.482 -12.438 1.00 12.58 337 GLU A O 1
ATOM 2660 N N . GLN A 1 338 ? 15.869 -34.761 -10.454 1.00 13.58 338 GLN A N 1
ATOM 2661 C CA . GLN A 1 338 ? 14.615 -34.835 -9.709 1.00 17.08 338 GLN A CA 1
ATOM 2662 C C . GLN A 1 338 ? 13.885 -33.494 -9.708 1.00 15.43 338 GLN A C 1
ATOM 2663 O O . GLN A 1 338 ? 12.652 -33.450 -9.725 1.00 16.73 338 GLN A O 1
ATOM 2669 N N . ILE A 1 339 ? 14.647 -32.404 -9.683 1.00 13.54 339 ILE A N 1
ATOM 2670 C CA . ILE A 1 339 ? 14.063 -31.064 -9.751 1.00 16.74 339 ILE A CA 1
ATOM 2671 C C . ILE A 1 339 ? 13.440 -30.820 -11.128 1.00 15.73 339 ILE A C 1
ATOM 2672 O O . ILE A 1 339 ? 12.359 -30.236 -11.230 1.00 18.43 339 ILE A O 1
ATOM 2677 N N . VAL A 1 340 ? 14.113 -31.276 -12.181 1.00 14.28 340 VAL A N 1
ATOM 2678 C CA . VAL A 1 340 ? 13.585 -31.129 -13.537 1.00 14.46 340 VAL A CA 1
ATOM 2679 C C . VAL A 1 340 ? 12.249 -31.861 -13.695 1.00 15.64 340 VAL A C 1
ATOM 2680 O O . VAL A 1 340 ? 11.280 -31.290 -14.198 1.00 18.19 340 VAL A O 1
ATOM 2684 N N . ILE A 1 341 ? 12.197 -33.116 -13.254 1.00 16.18 341 ILE A N 1
ATOM 2685 C CA . ILE A 1 341 ? 10.957 -33.895 -13.271 1.00 15.94 341 ILE A CA 1
ATOM 2686 C C . ILE A 1 341 ? 9.819 -33.147 -12.573 1.00 17.84 341 ILE A C 1
ATOM 2687 O O . ILE A 1 341 ? 8.668 -33.192 -13.008 1.00 18.16 341 ILE A O 1
ATOM 2692 N N . ALA A 1 342 ? 10.156 -32.443 -11.498 1.00 20.46 342 ALA A N 1
ATOM 2693 C CA . ALA A 1 342 ? 9.170 -31.717 -10.702 1.00 21.10 342 ALA A CA 1
ATOM 2694 C C . ALA A 1 342 ? 8.804 -30.339 -11.265 1.00 25.42 342 ALA A C 1
ATOM 2695 O O . ALA A 1 342 ? 7.871 -29.696 -10.774 1.00 28.69 342 ALA A O 1
ATOM 2697 N N . SER A 1 343 ? 9.529 -29.879 -12.282 1.00 20.15 343 SER A N 1
ATOM 2698 C CA . SER A 1 343 ? 9.302 -28.532 -12.808 1.00 22.35 343 SER A CA 1
ATOM 2699 C C . SER A 1 343 ? 8.336 -28.511 -13.992 1.00 21.71 343 SER A C 1
ATOM 2700 O O . SER A 1 343 ? 8.059 -29.551 -14.592 1.00 19.11 343 SER A O 1
ATOM 2703 N N . ASP A 1 344 ? 7.823 -27.323 -14.308 1.00 18.85 344 ASP A N 1
ATOM 2704 C CA . ASP A 1 344 ? 6.872 -27.145 -15.401 1.00 19.70 344 ASP A CA 1
ATOM 2705 C C . ASP A 1 344 ? 7.562 -26.597 -16.641 1.00 19.36 344 ASP A C 1
ATOM 2706 O O . ASP A 1 344 ? 7.071 -26.761 -17.761 1.00 17.39 344 ASP A O 1
ATOM 2711 N N . LEU A 1 345 ? 8.699 -25.935 -16.441 1.00 16.20 345 LEU A N 1
ATOM 2712 C CA . LEU A 1 345 ? 9.321 -25.178 -17.522 1.00 16.56 345 LEU A CA 1
ATOM 2713 C C . LEU A 1 345 ? 10.807 -24.956 -17.272 1.00 16.12 345 LEU A C 1
ATOM 2714 O O . LEU A 1 345 ? 11.193 -24.483 -16.198 1.00 17.38 345 LEU A O 1
ATOM 2719 N N . TYR A 1 346 ? 11.641 -25.296 -18.252 1.00 12.20 346 TYR A N 1
ATOM 2720 C CA . TYR A 1 346 ? 13.071 -25.034 -18.133 1.00 12.00 346 TYR A CA 1
ATOM 2721 C C . TYR A 1 346 ? 13.404 -23.654 -18.695 1.00 15.21 346 TYR A C 1
ATOM 2722 O O . TYR A 1 346 ? 12.960 -23.299 -19.790 1.00 13.73 346 TYR A O 1
ATOM 2731 N N . LEU A 1 347 ? 14.181 -22.878 -17.941 1.00 16.45 347 LEU A N 1
ATOM 2732 C CA . LEU A 1 347 ? 14.646 -21.570 -18.405 1.00 14.94 347 LEU A CA 1
ATOM 2733 C C . LEU A 1 347 ? 16.140 -21.625 -18.719 1.00 17.76 347 LEU A C 1
ATOM 2734 O O . LEU A 1 347 ? 16.974 -21.678 -17.804 1.00 12.97 347 LEU A O 1
ATOM 2739 N N . ASP A 1 348 ? 16.473 -21.606 -20.009 1.00 15.30 348 ASP A N 1
ATOM 2740 C CA . ASP A 1 348 ? 17.861 -21.642 -20.441 1.00 16.08 348 ASP A CA 1
ATOM 2741 C C . ASP A 1 348 ? 18.445 -20.238 -20.363 1.00 17.79 348 ASP A C 1
ATOM 2742 O O . ASP A 1 348 ? 18.516 -19.534 -21.372 1.00 17.30 348 ASP A O 1
ATOM 2747 N N . LEU A 1 349 ? 18.873 -19.838 -19.165 1.00 19.66 349 LEU A N 1
ATOM 2748 C CA . LEU A 1 349 ? 19.287 -18.456 -18.925 1.00 16.93 349 LEU A CA 1
ATOM 2749 C C . LEU A 1 349 ? 20.773 -18.299 -18.603 1.00 17.92 349 LEU A C 1
ATOM 2750 O O . LEU A 1 349 ? 21.260 -17.175 -18.466 1.00 18.64 349 LEU A O 1
ATOM 2755 N N . ASN A 1 350 ? 21.486 -19.414 -18.476 1.00 20.45 350 ASN A N 1
ATOM 2756 C CA . ASN A 1 350 ? 22.889 -19.378 -18.059 1.00 25.58 350 ASN A CA 1
ATOM 2757 C C . ASN A 1 350 ? 23.843 -19.061 -19.210 1.00 25.88 350 ASN A C 1
ATOM 2758 O O . ASN A 1 350 ? 23.642 -19.518 -20.333 1.00 26.41 350 ASN A O 1
ATOM 2763 N N . HIS A 1 351 ? 24.897 -18.305 -18.910 1.00 25.53 351 HIS A N 1
ATOM 2764 C CA . HIS A 1 351 ? 25.775 -17.747 -19.935 1.00 28.03 351 HIS A CA 1
ATOM 2765 C C . HIS A 1 351 ? 26.969 -18.604 -20.378 1.00 30.14 351 HIS A C 1
ATOM 2766 O O . HIS A 1 351 ? 27.415 -18.490 -21.519 1.00 38.47 351 HIS A O 1
ATOM 2773 N N . ASP A 1 352 ? 27.505 -19.452 -19.508 1.00 37.13 352 ASP A N 1
ATOM 2774 C CA . ASP A 1 352 ? 28.681 -20.214 -19.922 1.00 36.89 352 ASP A CA 1
ATOM 2775 C C . ASP A 1 352 ? 28.317 -21.476 -20.702 1.00 36.68 352 ASP A C 1
ATOM 2776 O O . ASP A 1 352 ? 27.160 -21.660 -21.092 1.00 36.50 352 ASP A O 1
ATOM 2781 N N . ARG A 1 353 ? 29.312 -22.327 -20.945 1.00 36.62 353 ARG A N 1
ATOM 2782 C CA . ARG A 1 353 ? 29.109 -23.524 -21.756 1.00 39.00 353 ARG A CA 1
ATOM 2783 C C . ARG A 1 353 ? 28.019 -24.419 -21.196 1.00 34.29 353 ARG A C 1
ATOM 2784 O O . ARG A 1 353 ? 27.956 -24.670 -19.993 1.00 35.03 353 ARG A O 1
ATOM 2792 N N . LYS A 1 354 ? 27.159 -24.891 -22.088 1.00 34.37 354 LYS A N 1
ATOM 2793 C CA . LYS A 1 354 ? 25.969 -25.623 -21.685 1.00 33.80 354 LYS A CA 1
ATOM 2794 C C . LYS A 1 354 ? 26.269 -27.029 -21.184 1.00 36.24 354 LYS A C 1
ATOM 2795 O O . LYS A 1 354 ? 27.161 -27.712 -21.688 1.00 36.60 354 LYS A O 1
ATOM 2801 N N . LEU A 1 355 ? 25.514 -27.446 -20.175 1.00 38.41 355 LEU A N 1
ATOM 2802 C CA . LEU A 1 355 ? 25.609 -28.799 -19.653 1.00 36.45 355 LEU A CA 1
ATOM 2803 C C . LEU A 1 355 ? 24.506 -29.629 -20.295 1.00 34.96 355 LEU A C 1
ATOM 2804 O O . LEU A 1 355 ? 23.341 -29.539 -19.903 1.00 38.45 355 LEU A O 1
ATOM 2809 N N . GLU A 1 356 ? 24.891 -30.420 -21.294 1.00 34.29 356 GLU A N 1
ATOM 2810 C CA . GLU A 1 356 ? 23.947 -31.101 -22.178 1.00 36.25 356 GLU A CA 1
ATOM 2811 C C . GLU A 1 356 ? 22.870 -31.924 -21.477 1.00 34.17 356 GLU A C 1
ATOM 2812 O O . GLU A 1 356 ? 21.692 -31.781 -21.795 1.00 35.32 356 GLU A O 1
ATOM 2818 N N . ASP A 1 357 ? 23.260 -32.767 -20.522 1.00 35.36 357 ASP A N 1
ATOM 2819 C CA . ASP A 1 357 ? 22.307 -33.673 -19.869 1.00 32.15 357 ASP A CA 1
ATOM 2820 C C . ASP A 1 357 ? 21.044 -33.003 -19.313 1.00 28.49 357 ASP A C 1
ATOM 2821 O O . ASP A 1 357 ? 20.008 -33.651 -19.167 1.00 29.52 357 ASP A O 1
ATOM 2826 N N . ALA A 1 358 ? 21.122 -31.713 -19.006 1.00 28.29 358 ALA A N 1
ATOM 2827 C CA . ALA A 1 358 ? 19.931 -30.980 -18.598 1.00 25.74 358 ALA A CA 1
ATOM 2828 C C . ALA A 1 358 ? 18.934 -30.967 -19.755 1.00 23.33 358 ALA A C 1
ATOM 2829 O O . ALA A 1 358 ? 17.740 -31.182 -19.554 1.00 21.31 358 ALA A O 1
ATOM 2831 N N . TYR A 1 359 ? 19.435 -30.721 -20.964 1.00 24.20 359 TYR A N 1
ATOM 2832 C CA . TYR A 1 359 ? 18.623 -30.825 -22.173 1.00 25.70 359 TYR A CA 1
ATOM 2833 C C . TYR A 1 359 ? 18.083 -32.249 -22.312 1.00 23.14 359 TYR A C 1
ATOM 2834 O O . TYR A 1 359 ? 16.932 -32.454 -22.711 1.00 22.24 359 TYR A O 1
ATOM 2843 N N . GLU A 1 360 ? 18.919 -33.232 -21.984 1.00 25.54 360 GLU A N 1
ATOM 2844 C CA . GLU A 1 360 ? 18.502 -34.630 -22.035 1.00 24.85 360 GLU A CA 1
ATOM 2845 C C . GLU A 1 360 ? 17.342 -34.877 -21.080 1.00 25.01 360 GLU A C 1
ATOM 2846 O O . GLU A 1 360 ? 16.342 -35.487 -21.458 1.00 23.66 360 GLU A O 1
ATOM 2852 N N . PHE A 1 361 ? 17.476 -34.393 -19.846 1.00 24.22 361 PHE A N 1
ATOM 2853 C CA . PHE A 1 361 ? 16.400 -34.506 -18.871 1.00 23.31 361 PHE A CA 1
ATOM 2854 C C . PHE A 1 361 ? 15.168 -33.769 -19.386 1.00 21.44 361 PHE A C 1
ATOM 2855 O O . PHE A 1 361 ? 14.049 -34.268 -19.274 1.00 23.62 361 PHE A O 1
ATOM 2863 N N . VAL A 1 362 ? 15.382 -32.585 -19.957 1.00 22.08 362 VAL A N 1
ATOM 2864 C CA . VAL A 1 362 ? 14.289 -31.776 -20.506 1.00 23.06 362 VAL A CA 1
ATOM 2865 C C . VAL A 1 362 ? 13.499 -32.532 -21.582 1.00 22.61 362 VAL A C 1
ATOM 2866 O O . VAL A 1 362 ? 12.268 -32.580 -21.538 1.00 24.13 362 VAL A O 1
ATOM 2870 N N . LEU A 1 363 ? 14.213 -33.123 -22.538 1.00 22.99 363 LEU A N 1
ATOM 2871 C CA . LEU A 1 363 ? 13.591 -33.921 -23.596 1.00 24.16 363 LEU A CA 1
ATOM 2872 C C . LEU A 1 363 ? 12.884 -35.160 -23.053 1.00 24.60 363 LEU A C 1
ATOM 2873 O O . LEU A 1 363 ? 11.731 -35.441 -23.391 1.00 23.85 363 LEU A O 1
ATOM 2878 N N . LYS A 1 364 ? 13.603 -35.898 -22.217 1.00 22.81 364 LYS A N 1
ATOM 2879 C CA . LYS A 1 364 ? 13.138 -37.160 -21.654 1.00 22.49 364 LYS A CA 1
ATOM 2880 C C . LYS A 1 364 ? 11.822 -37.010 -20.891 1.00 24.50 364 LYS A C 1
ATOM 2881 O O . LYS A 1 364 ? 10.935 -37.859 -20.995 1.00 27.88 364 LYS A O 1
ATOM 2887 N N . TYR A 1 365 ? 11.682 -35.917 -20.148 1.00 22.02 365 TYR A N 1
ATOM 2888 C CA . TYR A 1 365 ? 10.482 -35.707 -19.346 1.00 24.66 365 TYR A CA 1
ATOM 2889 C C . TYR A 1 365 ? 9.495 -34.729 -20.005 1.00 26.34 365 TYR A C 1
ATOM 2890 O O . TYR A 1 365 ? 8.556 -34.243 -19.367 1.00 27.32 365 TYR A O 1
ATOM 2899 N N . LYS A 1 366 ? 9.713 -34.474 -21.295 1.00 23.45 366 LYS A N 1
ATOM 2900 C CA . LYS A 1 366 ? 8.817 -33.650 -22.114 1.00 26.60 366 LYS A CA 1
ATOM 2901 C C . LYS A 1 366 ? 8.535 -32.270 -21.534 1.00 25.65 366 LYS A C 1
ATOM 2902 O O . LYS A 1 366 ? 7.377 -31.846 -21.478 1.00 25.04 366 LYS A O 1
ATOM 2908 N N . LYS A 1 367 ? 9.584 -31.565 -21.121 1.00 24.26 367 LYS A N 1
ATOM 2909 C CA . LYS A 1 367 ? 9.417 -30.237 -20.540 1.00 20.68 367 LYS A CA 1
ATOM 2910 C C . LYS A 1 367 ? 9.632 -29.163 -21.602 1.00 19.27 367 LYS A C 1
ATOM 2911 O O . LYS A 1 367 ? 10.569 -29.255 -22.398 1.00 18.70 367 LYS A O 1
ATOM 2917 N N . PRO A 1 368 ? 8.749 -28.149 -21.630 1.00 17.34 368 PRO A N 1
ATOM 2918 C CA . PRO A 1 368 ? 8.946 -26.991 -22.508 1.00 20.53 368 PRO A CA 1
ATOM 2919 C C . PRO A 1 368 ? 10.165 -26.221 -22.042 1.00 19.73 368 PRO A C 1
ATOM 2920 O O . PRO A 1 368 ? 10.475 -26.253 -20.846 1.00 16.10 368 PRO A O 1
ATOM 2932 N N . ILE A 1 370 ? 12.423 -22.405 -22.777 1.00 16.29 370 ILE A N 1
ATOM 2933 C CA . ILE A 1 370 ? 12.528 -21.125 -23.472 1.00 15.00 370 ILE A CA 1
ATOM 2934 C C . ILE A 1 370 ? 13.857 -20.466 -23.124 1.00 17.07 370 ILE A C 1
ATOM 2935 O O . ILE A 1 370 ? 14.533 -20.879 -22.178 1.00 18.09 370 ILE A O 1
ATOM 2940 N N . ALA A 1 371 ? 14.244 -19.451 -23.889 1.00 15.76 371 ALA A N 1
ATOM 2941 C CA . ALA A 1 371 ? 15.553 -18.835 -23.689 1.00 17.44 371 ALA A CA 1
ATOM 2942 C C . ALA A 1 371 ? 15.554 -17.365 -24.084 1.00 16.83 371 ALA A C 1
ATOM 2943 O O . ALA A 1 371 ? 14.592 -16.873 -24.684 1.00 17.94 371 ALA A O 1
ATOM 2945 N N . PHE A 1 372 ? 16.626 -16.662 -23.727 1.00 16.34 372 PHE A N 1
ATOM 2946 C CA . PHE A 1 372 ? 16.854 -15.312 -24.237 1.00 17.66 372 PHE A CA 1
ATOM 2947 C C . PHE A 1 372 ? 17.693 -15.398 -25.502 1.00 18.88 372 PHE A C 1
ATOM 2948 O O . PHE A 1 372 ? 18.363 -16.407 -25.725 1.00 18.70 372 PHE A O 1
ATOM 2956 N N . ASP A 1 373 ? 17.662 -14.339 -26.314 1.00 16.84 373 ASP A N 1
ATOM 2957 C CA . ASP A 1 373 ? 18.430 -14.275 -27.556 1.00 20.19 373 ASP A CA 1
ATOM 2958 C C . ASP A 1 373 ? 19.911 -14.561 -27.325 1.00 18.17 373 ASP A C 1
ATOM 2959 O O . ASP A 1 373 ? 20.578 -15.168 -28.171 1.00 22.45 373 ASP A O 1
ATOM 2964 N N . ASN A 1 374 ? 20.415 -14.128 -26.173 1.00 15.73 374 ASN A N 1
ATOM 2965 C CA . ASN A 1 374 ? 21.832 -14.272 -25.849 1.00 18.19 374 ASN A CA 1
ATOM 2966 C C . ASN A 1 374 ? 22.156 -15.433 -24.898 1.00 17.30 374 ASN A C 1
ATOM 2967 O O . ASN A 1 374 ? 23.280 -15.527 -24.401 1.00 20.98 374 ASN A O 1
ATOM 2972 N N . THR A 1 375 ? 21.186 -16.304 -24.635 1.00 15.67 375 THR A N 1
ATOM 2973 C CA . THR A 1 375 ? 21.438 -17.455 -23.767 1.00 17.97 375 THR A CA 1
ATOM 2974 C C . THR A 1 375 ? 21.086 -18.790 -24.424 1.00 19.97 375 THR A C 1
ATOM 2975 O O . THR A 1 375 ? 21.340 -19.850 -23.849 1.00 18.79 375 THR A O 1
ATOM 2979 N N . CYS A 1 376 ? 20.496 -18.745 -25.615 1.00 20.51 376 CYS A N 1
ATOM 2980 C CA . CYS A 1 376 ? 20.189 -19.983 -26.324 1.00 21.72 376 CYS A CA 1
ATOM 2981 C C . CYS A 1 376 ? 21.487 -20.652 -26.761 1.00 23.20 376 CYS A C 1
ATOM 2982 O O . CYS A 1 376 ? 22.460 -19.973 -27.106 1.00 24.07 376 CYS A O 1
ATOM 2985 N N . SER A 1 377 ? 21.506 -21.981 -26.714 1.00 19.79 377 SER A N 1
ATOM 2986 C CA . SER A 1 377 ? 22.715 -22.744 -27.014 1.00 24.54 377 SER A CA 1
ATOM 2987 C C . SER A 1 377 ? 23.180 -22.553 -28.453 1.00 27.55 377 SER A C 1
ATOM 2988 O O . SER A 1 377 ? 22.363 -22.395 -29.361 1.00 29.88 377 SER A O 1
ATOM 2991 N N . GLU A 1 378 ? 24.496 -22.567 -28.649 1.00 30.89 378 GLU A N 1
ATOM 2992 C CA . GLU A 1 378 ? 25.078 -22.454 -29.982 1.00 35.54 378 GLU A CA 1
ATOM 2993 C C . GLU A 1 378 ? 24.919 -23.774 -30.734 1.00 35.17 378 GLU A C 1
ATOM 2994 O O . GLU A 1 378 ? 24.940 -23.808 -31.964 1.00 38.84 378 GLU A O 1
ATOM 3000 N N . ASN A 1 379 ? 24.755 -24.859 -29.984 1.00 35.55 379 ASN A N 1
ATOM 3001 C CA . ASN A 1 379 ? 24.690 -26.193 -30.569 1.00 34.52 379 ASN A CA 1
ATOM 3002 C C . ASN A 1 379 ? 23.253 -26.707 -30.710 1.00 37.20 379 ASN A C 1
ATOM 3003 O O . ASN A 1 379 ? 23.021 -27.878 -31.016 1.00 35.02 379 ASN A O 1
ATOM 3008 N N . LEU A 1 380 ? 22.292 -25.811 -30.496 1.00 32.48 380 LEU A N 1
ATOM 3009 C CA . LEU A 1 380 ? 20.873 -26.138 -30.614 1.00 29.29 380 LEU A CA 1
ATOM 3010 C C . LEU A 1 380 ? 20.259 -25.301 -31.730 1.00 33.40 380 LEU A C 1
ATOM 3011 O O . LEU A 1 380 ? 20.728 -24.193 -31.995 1.00 30.25 380 LEU A O 1
ATOM 3016 N N . SER A 1 381 ? 19.226 -25.824 -32.392 1.00 33.25 381 SER A N 1
ATOM 3017 C CA . SER A 1 381 ? 18.503 -25.034 -33.393 1.00 32.80 381 SER A CA 1
ATOM 3018 C C . SER A 1 381 ? 17.395 -24.234 -32.710 1.00 30.99 381 SER A C 1
ATOM 3019 O O . SER A 1 381 ? 16.858 -24.668 -31.691 1.00 26.41 381 SER A O 1
ATOM 3022 N N . GLU A 1 382 ? 17.064 -23.068 -33.267 1.00 29.34 382 GLU A N 1
ATOM 3023 C CA . GLU A 1 382 ? 16.074 -22.164 -32.670 1.00 31.57 382 GLU A CA 1
ATOM 3024 C C . GLU A 1 382 ? 14.765 -22.850 -32.299 1.00 28.15 382 GLU A C 1
ATOM 3025 O O . GLU A 1 382 ? 14.272 -22.704 -31.179 1.00 28.29 382 GLU A O 1
ATOM 3031 N N . ILE A 1 383 ? 14.210 -23.604 -33.242 1.00 26.67 383 ILE A N 1
ATOM 3032 C CA . ILE A 1 383 ? 12.919 -24.256 -33.033 1.00 26.24 383 ILE A CA 1
ATOM 3033 C C . ILE A 1 383 ? 12.982 -25.419 -32.033 1.00 25.23 383 ILE A C 1
ATOM 3034 O O . ILE A 1 383 ? 11.968 -26.068 -31.759 1.00 23.94 383 ILE A O 1
ATOM 3039 N N . SER A 1 384 ? 14.164 -25.669 -31.475 1.00 23.12 384 SER A N 1
ATOM 3040 C CA . SER A 1 384 ? 14.293 -26.633 -30.386 1.00 25.57 384 SER A CA 1
ATOM 3041 C C . SER A 1 384 ? 13.793 -26.019 -29.080 1.00 27.66 384 SER A C 1
ATOM 3042 O O . SER A 1 384 ? 13.522 -26.734 -28.113 1.00 28.79 384 SER A O 1
ATOM 3045 N N . TYR A 1 385 ? 13.682 -24.692 -29.066 1.00 20.71 385 TYR A N 1
ATOM 3046 C CA . TYR A 1 385 ? 13.063 -23.962 -27.962 1.00 22.49 385 TYR A CA 1
ATOM 3047 C C . TYR A 1 385 ? 11.601 -23.669 -28.289 1.00 24.66 385 TYR A C 1
ATOM 3048 O O . TYR A 1 385 ? 11.245 -23.498 -29.458 1.00 23.89 385 TYR A O 1
ATOM 3057 N N . GLU A 1 386 ? 10.754 -23.609 -27.265 1.00 20.93 386 GLU A N 1
ATOM 3058 C CA . GLU A 1 386 ? 9.371 -23.185 -27.460 1.00 22.59 386 GLU A CA 1
ATOM 3059 C C . GLU A 1 386 ? 9.311 -21.687 -27.753 1.00 23.61 386 GLU A C 1
ATOM 3060 O O . GLU A 1 386 ? 8.332 -21.189 -28.315 1.00 28.30 386 GLU A O 1
ATOM 3066 N N . GLY A 1 387 ? 10.365 -20.971 -27.369 1.00 20.92 387 GLY A N 1
ATOM 3067 C CA . GLY A 1 387 ? 10.431 -19.538 -27.588 1.00 21.32 387 GLY A CA 1
ATOM 3068 C C . GLY A 1 387 ? 11.782 -18.950 -27.223 1.00 19.63 387 GLY A C 1
ATOM 3069 O O . GLY A 1 387 ? 12.408 -19.382 -26.254 1.00 16.92 387 GLY A O 1
ATOM 3070 N N . ILE A 1 388 ? 12.227 -17.968 -28.004 1.00 16.87 388 ILE A N 1
ATOM 3071 C CA . ILE A 1 388 ? 13.470 -17.246 -27.734 1.00 16.20 388 ILE A CA 1
ATOM 3072 C C . ILE A 1 388 ? 13.164 -15.748 -27.678 1.00 19.21 388 ILE A C 1
ATOM 3073 O O . ILE A 1 388 ? 12.710 -15.173 -28.669 1.00 20.17 388 ILE A O 1
ATOM 3078 N N . TYR A 1 389 ? 13.426 -15.122 -26.530 1.00 15.98 389 TYR A N 1
ATOM 3079 C CA . TYR A 1 389 ? 12.932 -13.773 -26.243 1.00 17.59 389 TYR A CA 1
ATOM 3080 C C . TYR A 1 389 ? 14.080 -12.765 -26.088 1.00 16.11 389 TYR A C 1
ATOM 3081 O O . TYR A 1 389 ? 15.196 -13.144 -25.731 1.00 15.90 389 TYR A O 1
ATOM 3090 N N . PRO A 1 390 ? 13.822 -11.479 -26.394 1.00 16.40 390 PRO A N 1
ATOM 3091 C CA . PRO A 1 390 ? 14.904 -10.482 -26.345 1.00 16.88 390 PRO A CA 1
ATOM 3092 C C . PRO A 1 390 ? 15.331 -10.101 -24.929 1.00 19.01 390 PRO A C 1
ATOM 3093 O O . PRO A 1 390 ? 14.498 -9.683 -24.120 1.00 17.52 390 PRO A O 1
ATOM 3097 N N . SER A 1 391 ? 16.624 -10.231 -24.641 1.00 17.14 391 SER A N 1
ATOM 3098 C CA . SER A 1 391 ? 17.145 -9.967 -23.298 1.00 17.43 391 SER A CA 1
ATOM 3099 C C . SER A 1 391 ? 17.050 -8.504 -22.872 1.00 22.50 391 SER A C 1
ATOM 3100 O O . SER A 1 391 ? 17.044 -8.205 -21.680 1.00 20.05 391 SER A O 1
ATOM 3103 N N . SER A 1 392 ? 16.980 -7.590 -23.833 1.00 16.07 392 SER A N 1
ATOM 3104 C CA . SER A 1 392 ? 16.852 -6.182 -23.480 1.00 21.00 392 SER A CA 1
ATOM 3105 C C . SER A 1 392 ? 15.400 -5.767 -23.280 1.00 17.88 392 SER A C 1
ATOM 3106 O O . SER A 1 392 ? 15.121 -4.632 -22.895 1.00 21.28 392 SER A O 1
ATOM 3109 N N . ILE A 1 393 ? 14.478 -6.690 -23.547 1.00 18.69 393 ILE A N 1
ATOM 3110 C CA . ILE A 1 393 ? 13.063 -6.470 -23.251 1.00 20.36 393 ILE A CA 1
ATOM 3111 C C . ILE A 1 393 ? 12.486 -7.705 -22.550 1.00 19.48 393 ILE A C 1
ATOM 3112 O O . ILE A 1 393 ? 11.678 -8.436 -23.125 1.00 18.86 393 ILE A O 1
ATOM 3117 N N . PRO A 1 394 ? 12.905 -7.934 -21.293 1.00 16.96 394 PRO A N 1
ATOM 3118 C CA . PRO A 1 394 ? 12.531 -9.145 -20.554 1.00 18.03 394 PRO A CA 1
ATOM 3119 C C . PRO A 1 394 ? 11.051 -9.208 -20.185 1.00 18.89 394 PRO A C 1
ATOM 3120 O O . PRO A 1 394 ? 10.602 -10.268 -19.748 1.00 19.99 394 PRO A O 1
ATOM 3124 N N . LYS A 1 395 ? 10.319 -8.105 -20.346 1.00 18.22 395 LYS A N 1
ATOM 3125 C CA . LYS A 1 395 ? 8.866 -8.116 -20.174 1.00 18.48 395 LYS A CA 1
ATOM 3126 C C . LYS A 1 395 ? 8.249 -9.199 -21.052 1.00 19.83 395 LYS A C 1
ATOM 3127 O O . LYS A 1 395 ? 7.248 -9.821 -20.685 1.00 18.69 395 LYS A O 1
ATOM 3133 N N . LYS A 1 396 ? 8.859 -9.420 -22.216 1.00 18.69 396 LYS A N 1
ATOM 3134 C CA . LYS A 1 396 ? 8.379 -10.418 -23.165 1.00 18.85 396 LYS A CA 1
ATOM 3135 C C . LYS A 1 396 ? 8.504 -11.850 -22.640 1.00 17.78 396 LYS A C 1
ATOM 3136 O O . LYS A 1 396 ? 7.657 -12.699 -22.935 1.00 17.40 396 LYS A O 1
ATOM 3150 N N . VAL A 1 398 ? 8.510 -12.540 -19.382 1.00 19.41 398 VAL A N 1
ATOM 3151 C CA . VAL A 1 398 ? 7.543 -12.532 -18.286 1.00 19.44 398 VAL A CA 1
ATOM 3152 C C . VAL A 1 398 ? 6.200 -13.019 -18.813 1.00 20.01 398 VAL A C 1
ATOM 3153 O O . VAL A 1 398 ? 5.614 -13.960 -18.275 1.00 19.67 398 VAL A O 1
ATOM 3157 N N . ALA A 1 399 ? 5.737 -12.383 -19.886 1.00 18.70 399 ALA A N 1
ATOM 3158 C CA . ALA A 1 399 ? 4.488 -12.752 -20.543 1.00 19.66 399 ALA A CA 1
ATOM 3159 C C . ALA A 1 399 ? 4.527 -14.189 -21.061 1.00 18.91 399 ALA A C 1
ATOM 3160 O O . ALA A 1 399 ? 3.534 -14.916 -20.981 1.00 20.71 399 ALA A O 1
ATOM 3162 N N . ALA A 1 400 ? 5.673 -14.590 -21.603 1.00 17.99 400 ALA A N 1
ATOM 3163 C CA . ALA A 1 400 ? 5.852 -15.952 -22.094 1.00 21.05 400 ALA A CA 1
ATOM 3164 C C . ALA A 1 400 ? 5.664 -16.956 -20.959 1.00 21.06 400 ALA A C 1
ATOM 3165 O O . ALA A 1 400 ? 4.963 -17.957 -21.111 1.00 21.25 400 ALA A O 1
ATOM 3167 N N . ILE A 1 401 ? 6.301 -16.688 -19.826 1.00 18.52 401 ILE A N 1
ATOM 3168 C CA . ILE A 1 401 ? 6.201 -17.573 -18.670 1.00 18.64 401 ILE A CA 1
ATOM 3169 C C . ILE A 1 401 ? 4.758 -17.688 -18.160 1.00 21.16 401 ILE A C 1
ATOM 3170 O O . ILE A 1 401 ? 4.285 -18.790 -17.870 1.00 22.41 401 ILE A O 1
ATOM 3175 N N . ARG A 1 402 ? 4.057 -16.558 -18.076 1.00 20.15 402 ARG A N 1
ATOM 3176 C CA . ARG A 1 402 ? 2.660 -16.558 -17.638 1.00 19.88 402 ARG A CA 1
ATOM 3177 C C . ARG A 1 402 ? 1.717 -17.331 -18.562 1.00 24.11 402 ARG A C 1
ATOM 3178 O O . ARG A 1 402 ? 0.644 -17.766 -18.132 1.00 26.81 402 ARG A O 1
ATOM 3186 N N . SER A 1 403 ? 2.114 -17.511 -19.819 1.00 22.12 403 SER A N 1
ATOM 3187 C CA . SER A 1 403 ? 1.290 -18.254 -20.772 1.00 24.05 403 SER A CA 1
ATOM 3188 C C . SER A 1 403 ? 1.255 -19.743 -20.425 1.00 25.66 403 SER A C 1
ATOM 3189 O O . SER A 1 403 ? 0.353 -20.468 -20.855 1.00 29.63 403 SER A O 1
ATOM 3192 N N . TYR A 1 404 ? 2.228 -20.196 -19.639 1.00 23.85 404 TYR A N 1
ATOM 3193 C CA . TYR A 1 404 ? 2.293 -21.601 -19.241 1.00 26.56 404 TYR A CA 1
ATOM 3194 C C . TYR A 1 404 ? 1.428 -21.898 -18.020 1.00 28.15 404 TYR A C 1
ATOM 3195 O O . TYR A 1 404 ? 1.208 -23.063 -17.671 1.00 27.20 404 TYR A O 1
ATOM 3212 N N . ARG A 1 406 ? -1.871 -22.367 -15.850 1.00 41.90 406 ARG A N 1
ATOM 3213 C CA . ARG A 1 406 ? -3.307 -22.608 -15.606 1.00 47.37 406 ARG A CA 1
ATOM 3214 C C . ARG A 1 406 ? -3.547 -23.971 -14.969 1.00 49.36 406 ARG A C 1
ATOM 3215 O O . ARG A 1 406 ? -3.710 -24.071 -13.751 1.00 51.71 406 ARG A O 1
ATOM 3223 N N . LYS B 1 5 ? 1.918 -45.587 28.865 1.00 29.02 5 LYS F N 1
ATOM 3224 C CA . LYS B 1 5 ? 2.884 -44.639 28.317 1.00 29.55 5 LYS F CA 1
ATOM 3225 C C . LYS B 1 5 ? 4.064 -45.333 27.636 1.00 31.67 5 LYS F C 1
ATOM 3226 O O . LYS B 1 5 ? 4.757 -46.164 28.235 1.00 33.59 5 LYS F O 1
ATOM 3232 N N . ARG B 1 6 ? 4.269 -44.980 26.371 1.00 30.19 6 ARG F N 1
ATOM 3233 C CA . ARG B 1 6 ? 5.366 -45.499 25.568 1.00 21.99 6 ARG F CA 1
ATOM 3234 C C . ARG B 1 6 ? 6.619 -44.674 25.853 1.00 21.41 6 ARG F C 1
ATOM 3235 O O . ARG B 1 6 ? 6.588 -43.444 25.789 1.00 22.29 6 ARG F O 1
ATOM 3243 N N . ALA B 1 7 ? 7.718 -45.344 26.185 1.00 19.14 7 ALA F N 1
ATOM 3244 C CA . ALA B 1 7 ? 8.958 -44.645 26.515 1.00 20.67 7 ALA F CA 1
ATOM 3245 C C . ALA B 1 7 ? 9.767 -44.306 25.264 1.00 18.09 7 ALA F C 1
ATOM 3246 O O . ALA B 1 7 ? 10.028 -45.176 24.430 1.00 12.94 7 ALA F O 1
ATOM 3248 N N . VAL B 1 8 ? 10.159 -43.038 25.149 1.00 13.85 8 VAL F N 1
ATOM 3249 C CA . VAL B 1 8 ? 10.947 -42.552 24.021 1.00 14.34 8 VAL F CA 1
ATOM 3250 C C . VAL B 1 8 ? 12.106 -41.763 24.600 1.00 15.76 8 VAL F C 1
ATOM 3251 O O . VAL B 1 8 ? 11.938 -41.058 25.602 1.00 14.66 8 VAL F O 1
ATOM 3255 N N . VAL B 1 9 ? 13.288 -41.894 24.009 1.00 12.53 9 VAL F N 1
ATOM 3256 C CA . VAL B 1 9 ? 14.434 -41.138 24.503 1.00 12.13 9 VAL F CA 1
ATOM 3257 C C . VAL B 1 9 ? 15.137 -40.359 23.388 1.00 14.91 9 VAL F C 1
ATOM 3258 O O . VAL B 1 9 ? 15.449 -40.902 22.322 1.00 10.38 9 VAL F O 1
ATOM 3262 N N . PHE B 1 10 ? 15.318 -39.063 23.624 1.00 13.71 10 PHE F N 1
ATOM 3263 C CA . PHE B 1 10 ? 16.138 -38.225 22.759 1.00 12.98 10 PHE F CA 1
ATOM 3264 C C . PHE B 1 10 ? 17.399 -37.860 23.529 1.00 14.73 10 PHE F C 1
ATOM 3265 O O . PHE B 1 10 ? 17.440 -37.979 24.759 1.00 13.34 10 PHE F O 1
ATOM 3273 N N . ALA B 1 11 ? 18.427 -37.414 22.816 1.00 15.18 11 ALA F N 1
ATOM 3274 C CA . ALA B 1 11 ? 19.651 -36.951 23.460 1.00 13.84 11 ALA F CA 1
ATOM 3275 C C . ALA B 1 11 ? 20.214 -35.823 22.625 1.00 20.01 11 ALA F C 1
ATOM 3276 O O . ALA B 1 11 ? 20.295 -35.940 21.398 1.00 15.58 11 ALA F O 1
ATOM 3278 N N . GLY B 1 12 ? 20.609 -34.735 23.277 1.00 15.48 12 GLY F N 1
ATOM 3279 C CA . GLY B 1 12 ? 21.185 -33.621 22.553 1.00 15.84 12 GLY F CA 1
ATOM 3280 C C . GLY B 1 12 ? 21.491 -32.439 23.442 1.00 17.20 12 GLY F C 1
ATOM 3281 O O . GLY B 1 12 ? 21.035 -32.375 24.591 1.00 17.15 12 GLY F O 1
ATOM 3282 N N . ASP B 1 13 ? 22.261 -31.492 22.915 1.00 17.90 13 ASP F N 1
ATOM 3283 C CA . ASP B 1 13 ? 22.615 -30.309 23.688 1.00 19.07 13 ASP F CA 1
ATOM 3284 C C . ASP B 1 13 ? 21.773 -29.095 23.306 1.00 18.14 13 ASP F C 1
ATOM 3285 O O . ASP B 1 13 ? 21.043 -29.123 22.310 1.00 15.73 13 ASP F O 1
ATOM 3290 N N . TYR B 1 14 ? 21.889 -28.037 24.110 1.00 16.29 14 TYR F N 1
ATOM 3291 C CA . TYR B 1 14 ? 21.124 -26.802 23.946 1.00 13.63 14 TYR F CA 1
ATOM 3292 C C . TYR B 1 14 ? 21.331 -26.175 22.565 1.00 14.00 14 TYR F C 1
ATOM 3293 O O . TYR B 1 14 ? 20.422 -25.549 22.021 1.00 12.56 14 TYR F O 1
ATOM 3302 N N . ALA B 1 15 ? 22.522 -26.341 21.992 1.00 13.74 15 ALA F N 1
ATOM 3303 C CA . ALA B 1 15 ? 22.790 -25.803 20.658 1.00 15.73 15 ALA F CA 1
ATOM 3304 C C . ALA B 1 15 ? 21.892 -26.457 19.618 1.00 15.17 15 ALA F C 1
ATOM 3305 O O . ALA B 1 15 ? 21.655 -25.896 18.544 1.00 17.68 15 ALA F O 1
ATOM 3307 N N . TYR B 1 16 ? 21.396 -27.648 19.943 1.00 13.11 16 TYR F N 1
ATOM 3308 C CA . TYR B 1 16 ? 20.570 -28.425 19.028 1.00 14.02 16 TYR F CA 1
ATOM 3309 C C . TYR B 1 16 ? 19.093 -28.344 19.415 1.00 13.85 16 TYR F C 1
ATOM 3310 O O . TYR B 1 16 ? 18.278 -29.148 18.954 1.00 12.60 16 TYR F O 1
ATOM 3319 N N . ILE B 1 17 ? 18.741 -27.367 20.246 1.00 12.06 17 ILE F N 1
ATOM 3320 C CA . ILE B 1 17 ? 17.388 -27.301 20.800 1.00 10.87 17 ILE F CA 1
ATOM 3321 C C . ILE B 1 17 ? 16.297 -27.111 19.727 1.00 11.11 17 ILE F C 1
ATOM 3322 O O . ILE B 1 17 ? 15.172 -27.606 19.882 1.00 10.45 17 ILE F O 1
ATOM 3327 N N . ARG B 1 18 ? 16.629 -26.425 18.633 1.00 10.50 18 ARG F N 1
ATOM 3328 C CA . ARG B 1 18 ? 15.657 -26.225 17.559 1.00 10.37 18 ARG F CA 1
ATOM 3329 C C . ARG B 1 18 ? 15.346 -27.546 16.860 1.00 10.99 18 ARG F C 1
ATOM 3330 O O . ARG B 1 18 ? 14.211 -27.788 16.435 1.00 11.96 18 ARG F O 1
ATOM 3338 N N . GLN B 1 19 ? 16.349 -28.412 16.769 1.00 10.62 19 GLN F N 1
ATOM 3339 C CA . GLN B 1 19 ? 16.177 -29.715 16.126 1.00 12.25 19 GLN F CA 1
ATOM 3340 C C . GLN B 1 19 ? 15.474 -30.683 17.068 1.00 11.48 19 GLN F C 1
ATOM 3341 O O . GLN B 1 19 ? 14.595 -31.441 16.657 1.00 12.44 19 GLN F O 1
ATOM 3347 N N . ILE B 1 20 ? 15.867 -30.663 18.335 1.00 11.10 20 ILE F N 1
ATOM 3348 C CA . ILE B 1 20 ? 15.224 -31.502 19.336 1.00 10.71 20 ILE F CA 1
ATOM 3349 C C . ILE B 1 20 ? 13.733 -31.190 19.450 1.00 10.23 20 ILE F C 1
ATOM 3350 O O . ILE B 1 20 ? 12.902 -32.102 19.457 1.00 8.55 20 ILE F O 1
ATOM 3355 N N . GLU B 1 21 ? 13.387 -29.909 19.539 1.00 9.52 21 GLU F N 1
ATOM 3356 C CA . GLU B 1 21 ? 11.991 -29.542 19.739 1.00 9.46 21 GLU F CA 1
ATOM 3357 C C . GLU B 1 21 ? 11.147 -29.862 18.511 1.00 11.20 21 GLU F C 1
ATOM 3358 O O . GLU B 1 21 ? 9.989 -30.269 18.636 1.00 13.10 21 GLU F O 1
ATOM 3364 N N . THR B 1 22 ? 11.725 -29.671 17.326 1.00 11.60 22 THR F N 1
ATOM 3365 C CA . THR B 1 22 ? 11.050 -30.017 16.079 1.00 11.18 22 THR F CA 1
ATOM 3366 C C . THR B 1 22 ? 10.771 -31.519 16.032 1.00 10.87 22 THR F C 1
ATOM 3367 O O . THR B 1 22 ? 9.646 -31.945 15.766 1.00 11.14 22 THR F O 1
ATOM 3371 N N . ALA B 1 23 ? 11.793 -32.322 16.299 1.00 11.27 23 ALA F N 1
ATOM 3372 C CA . ALA B 1 23 ? 11.628 -33.774 16.324 1.00 11.46 23 ALA F CA 1
ATOM 3373 C C . ALA B 1 23 ? 10.537 -34.194 17.311 1.00 12.29 23 ALA F C 1
ATOM 3374 O O . ALA B 1 23 ? 9.666 -35.010 16.979 1.00 11.44 23 ALA F O 1
ATOM 3384 N N . LYS B 1 25 ? 8.067 -32.326 18.479 1.00 10.73 25 LYS F N 1
ATOM 3385 C CA . LYS B 1 25 ? 6.786 -31.871 17.941 1.00 11.50 25 LYS F CA 1
ATOM 3386 C C . LYS B 1 25 ? 6.207 -32.874 16.951 1.00 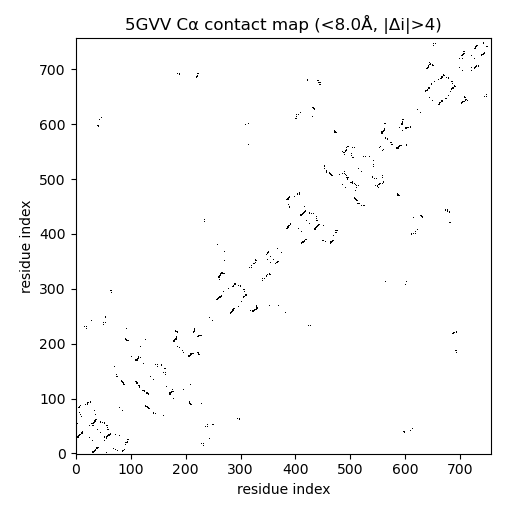11.48 25 LYS F C 1
ATOM 3387 O O . LYS B 1 25 ? 5.030 -33.230 17.028 1.00 12.42 25 LYS F O 1
ATOM 3393 N N . SER B 1 26 ? 7.028 -33.298 15.997 1.00 10.27 26 SER F N 1
ATOM 3394 C CA . SER B 1 26 ? 6.568 -34.229 14.969 1.00 14.25 26 SER F CA 1
ATOM 3395 C C . SER B 1 26 ? 6.107 -35.528 15.622 1.00 12.10 26 SER F C 1
ATOM 3396 O O . SER B 1 26 ? 5.077 -36.089 15.245 1.00 14.84 26 SER F O 1
ATOM 3399 N N . LEU B 1 27 ? 6.860 -35.988 16.617 1.00 12.33 27 LEU F N 1
ATOM 3400 C CA . LEU B 1 27 ? 6.486 -37.181 17.381 1.00 13.98 27 LEU F CA 1
ATOM 3401 C C . LEU B 1 27 ? 5.129 -37.021 18.074 1.00 13.59 27 LEU F C 1
ATOM 3402 O O . LEU B 1 27 ? 4.258 -37.889 17.949 1.00 12.55 27 LEU F O 1
ATOM 3407 N N . CYS B 1 28 ? 4.960 -35.919 18.808 1.00 13.07 28 CYS F N 1
ATOM 3408 C CA . CYS B 1 28 ? 3.748 -35.688 19.601 1.00 11.49 28 CYS F CA 1
ATOM 3409 C C . CYS B 1 28 ? 2.539 -35.375 18.733 1.00 15.32 28 CYS F C 1
ATOM 3410 O O . CYS B 1 28 ? 1.391 -35.628 19.125 1.00 14.44 28 CYS F O 1
ATOM 3413 N N . ARG B 1 29 ? 2.799 -34.822 17.552 1.00 15.90 29 ARG F N 1
ATOM 3414 C CA . ARG B 1 29 ? 1.746 -34.519 16.593 1.00 16.15 29 ARG F CA 1
ATOM 3415 C C . ARG B 1 29 ? 0.964 -35.781 16.219 1.00 16.99 29 ARG F C 1
ATOM 3416 O O . ARG B 1 29 ? -0.248 -35.727 15.976 1.00 18.30 29 ARG F O 1
ATOM 3424 N N . HIS B 1 30 ? 1.652 -36.919 16.207 1.00 14.90 30 HIS F N 1
ATOM 3425 C CA . HIS B 1 30 ? 1.063 -38.144 15.682 1.00 16.38 30 HIS F CA 1
ATOM 3426 C C . HIS B 1 30 ? 0.965 -39.272 16.710 1.00 18.33 30 HIS F C 1
ATOM 3427 O O . HIS B 1 30 ? 0.389 -40.326 16.418 1.00 18.06 30 HIS F O 1
ATOM 3434 N N . ASN B 1 31 ? 1.519 -39.055 17.904 1.00 15.98 31 ASN F N 1
ATOM 3435 C CA . ASN B 1 31 ? 1.490 -40.070 18.957 1.00 15.24 31 ASN F CA 1
ATOM 3436 C C . ASN B 1 31 ? 1.226 -39.469 20.337 1.00 16.19 31 ASN F C 1
ATOM 3437 O O . ASN B 1 31 ? 1.882 -38.500 20.732 1.00 18.30 31 ASN F O 1
ATOM 3442 N N . SER B 1 32 ? 0.269 -40.038 21.071 1.00 15.86 32 SER F N 1
ATOM 3443 C CA . SER B 1 32 ? -0.087 -39.520 22.395 1.00 17.47 32 SER F CA 1
ATOM 3444 C C . SER B 1 32 ? 0.415 -40.438 23.509 1.00 16.23 32 SER F C 1
ATOM 3445 O O . SER B 1 32 ? 0.916 -41.530 23.242 1.00 15.79 32 SER F O 1
ATOM 3448 N N . HIS B 1 33 ? 0.272 -39.987 24.752 1.00 15.31 33 HIS F N 1
ATOM 3449 C CA . HIS B 1 33 ? 0.668 -40.769 25.926 1.00 18.57 33 HIS F CA 1
ATOM 3450 C C . HIS B 1 33 ? 2.116 -41.231 25.830 1.00 17.74 33 HIS F C 1
ATOM 3451 O O . HIS B 1 33 ? 2.398 -42.427 25.885 1.00 18.24 33 HIS F O 1
ATOM 3458 N N . LEU B 1 34 ? 3.028 -40.279 25.675 1.00 14.76 34 LEU F N 1
ATOM 3459 C CA . LEU B 1 34 ? 4.442 -40.601 25.559 1.00 13.69 34 LEU F CA 1
ATOM 3460 C C . LEU B 1 34 ? 5.214 -40.167 26.798 1.00 16.30 34 LEU F C 1
ATOM 3461 O O . LEU B 1 34 ? 5.070 -39.029 27.263 1.00 15.23 34 LEU F O 1
ATOM 3466 N N . LYS B 1 35 ? 6.039 -41.066 27.327 1.00 14.87 35 LYS F N 1
ATOM 3467 C CA . LYS B 1 35 ? 6.976 -40.696 28.377 1.00 17.64 35 LYS F CA 1
ATOM 3468 C C . LYS B 1 35 ? 8.321 -40.418 27.722 1.00 15.31 35 LYS F C 1
ATOM 3469 O O . LYS B 1 35 ? 9.052 -41.346 27.365 1.00 14.59 35 LYS F O 1
ATOM 3475 N N . ILE B 1 36 ? 8.636 -39.137 27.561 1.00 14.88 36 ILE F N 1
ATOM 3476 C CA . ILE B 1 36 ? 9.836 -38.717 26.850 1.00 13.05 36 ILE F CA 1
ATOM 3477 C C . ILE B 1 36 ? 10.976 -38.399 27.810 1.00 12.40 36 ILE F C 1
ATOM 3478 O O . ILE B 1 36 ? 10.841 -37.537 28.685 1.00 17.39 36 ILE F O 1
ATOM 3483 N N . TYR B 1 37 ? 12.089 -39.113 27.652 1.00 11.17 37 TYR F N 1
ATOM 3484 C CA . TYR B 1 37 ? 13.320 -38.802 28.373 1.00 13.97 37 TYR F CA 1
ATOM 3485 C C . TYR B 1 37 ? 14.208 -37.963 27.460 1.00 12.65 37 TYR F C 1
ATOM 3486 O O . TYR B 1 37 ? 14.322 -38.254 26.269 1.00 13.35 37 TYR F O 1
ATOM 3495 N N . LEU B 1 38 ? 14.845 -36.932 28.004 1.00 12.57 38 LEU F N 1
ATOM 3496 C CA . LEU B 1 38 ? 15.779 -36.144 27.206 1.00 9.70 38 LEU F CA 1
ATOM 3497 C C . LEU B 1 38 ? 17.140 -36.046 27.878 1.00 12.41 38 LEU F C 1
ATOM 3498 O O . LEU B 1 38 ? 17.306 -35.345 28.884 1.00 13.44 38 LEU F O 1
ATOM 3503 N N . LEU B 1 39 ? 18.120 -36.748 27.317 1.00 10.30 39 LEU F N 1
ATOM 3504 C CA . LEU B 1 39 ? 19.482 -36.698 27.841 1.00 11.83 39 LEU F CA 1
ATOM 3505 C C . LEU B 1 39 ? 20.194 -35.440 27.355 1.00 15.25 39 LEU F C 1
ATOM 3506 O O . LEU B 1 39 ? 20.254 -35.167 26.148 1.00 12.32 39 LEU F O 1
ATOM 3511 N N . ASN B 1 40 ? 20.732 -34.674 28.300 1.00 13.30 40 ASN F N 1
ATOM 3512 C CA . ASN B 1 40 ? 21.356 -33.393 27.984 1.00 16.84 40 ASN F CA 1
ATOM 3513 C C . ASN B 1 40 ? 22.237 -32.927 29.137 1.00 18.86 40 ASN F C 1
ATOM 3514 O O . ASN B 1 40 ? 22.148 -33.460 30.239 1.00 15.59 40 ASN F O 1
ATOM 3519 N N . GLN B 1 41 ? 23.082 -31.931 28.883 1.00 18.00 41 GLN F N 1
ATOM 3520 C CA . GLN B 1 41 ? 23.898 -31.342 29.940 1.00 19.89 41 GLN F CA 1
ATOM 3521 C C . GLN B 1 41 ? 23.468 -29.912 30.227 1.00 19.20 41 GLN F C 1
ATOM 3522 O O . GLN B 1 41 ? 23.529 -29.454 31.371 1.00 16.72 41 GLN F O 1
ATOM 3528 N N . ASP B 1 42 ? 23.040 -29.200 29.187 1.00 14.78 42 ASP F N 1
ATOM 3529 C CA . ASP B 1 42 ? 22.945 -27.748 29.295 1.00 15.84 42 ASP F CA 1
ATOM 3530 C C . ASP B 1 42 ? 21.613 -27.100 28.913 1.00 14.44 42 ASP F C 1
ATOM 3531 O O . ASP B 1 42 ? 21.549 -25.877 28.799 1.00 13.14 42 ASP F O 1
ATOM 3536 N N . ILE B 1 43 ? 20.551 -27.884 28.734 1.00 12.45 43 ILE F N 1
ATOM 3537 C CA . ILE B 1 43 ? 19.255 -27.286 28.401 1.00 13.74 43 ILE F CA 1
ATOM 3538 C C . ILE B 1 43 ? 18.610 -26.610 29.627 1.00 13.44 43 ILE F C 1
ATOM 3539 O O . ILE B 1 43 ? 18.468 -27.230 30.686 1.00 13.15 43 ILE F O 1
ATOM 3544 N N . PRO B 1 44 ? 18.232 -25.326 29.484 1.00 13.18 44 PRO F N 1
ATOM 3545 C CA . PRO B 1 44 ? 17.630 -24.543 30.575 1.00 10.94 44 PRO F CA 1
ATOM 3546 C C . PRO B 1 44 ? 16.340 -25.147 31.134 1.00 11.80 44 PRO F C 1
ATOM 3547 O O . PRO B 1 44 ? 15.548 -25.718 30.379 1.00 8.84 44 PRO F O 1
ATOM 3551 N N . GLN B 1 45 ? 16.129 -25.000 32.439 1.00 9.48 45 GLN F N 1
ATOM 3552 C CA . GLN B 1 45 ? 14.998 -25.626 33.120 1.00 10.81 45 GLN F CA 1
ATOM 3553 C C . GLN B 1 45 ? 13.649 -25.065 32.677 1.00 11.55 45 GLN F C 1
ATOM 3554 O O . GLN B 1 45 ? 12.635 -25.770 32.734 1.00 11.13 45 GLN F O 1
ATOM 3560 N N . GLU B 1 46 ? 13.642 -23.798 32.260 1.00 11.15 46 GLU F N 1
ATOM 3561 C CA . GLU B 1 46 ? 12.425 -23.117 31.811 1.00 10.98 46 GLU F CA 1
ATOM 3562 C C . GLU B 1 46 ? 11.807 -23.806 30.599 1.00 11.36 46 GLU F C 1
ATOM 3563 O O . GLU B 1 46 ? 10.580 -23.908 30.485 1.00 10.23 46 GLU F O 1
ATOM 3569 N N . TRP B 1 47 ? 12.661 -24.245 29.681 1.00 8.76 47 TRP F N 1
ATOM 3570 C CA . TRP B 1 47 ? 12.206 -24.951 28.492 1.00 12.46 47 TRP F CA 1
ATOM 3571 C C . TRP B 1 47 ? 11.545 -26.253 28.917 1.00 10.74 47 TRP F C 1
ATOM 3572 O O . TRP B 1 47 ? 10.455 -26.581 28.449 1.00 10.71 47 TRP F O 1
ATOM 3583 N N . PHE B 1 48 ? 12.198 -26.986 29.817 1.00 12.96 48 PHE F N 1
ATOM 3584 C CA . PHE B 1 48 ? 11.653 -28.245 30.311 1.00 10.80 48 PHE F CA 1
ATOM 3585 C C . PHE B 1 48 ? 10.315 -28.052 31.011 1.00 12.28 48 PHE F C 1
ATOM 3586 O O . PHE B 1 48 ? 9.395 -28.844 30.814 1.00 11.97 48 PHE F O 1
ATOM 3594 N N . SER B 1 49 ? 10.205 -27.013 31.837 1.00 11.26 49 SER F N 1
ATOM 3595 C CA . SER B 1 49 ? 8.977 -26.792 32.594 1.00 13.64 49 SER F CA 1
ATOM 3596 C C . SER B 1 49 ? 7.770 -26.590 31.682 1.00 12.04 49 SER F C 1
ATOM 3597 O O . SER B 1 49 ? 6.685 -27.117 31.945 1.00 11.16 49 SER F O 1
ATOM 3600 N N . GLN B 1 50 ? 7.960 -25.832 30.608 1.00 13.16 50 GLN F N 1
ATOM 3601 C CA . GLN B 1 50 ? 6.866 -25.555 29.685 1.00 11.07 50 GLN F CA 1
ATOM 3602 C C . GLN B 1 50 ? 6.509 -26.769 28.822 1.00 11.62 50 GLN F C 1
ATOM 3603 O O . GLN B 1 50 ? 5.338 -27.134 28.709 1.00 12.94 50 GLN F O 1
ATOM 3609 N N . ILE B 1 51 ? 7.512 -27.400 28.220 1.00 10.11 51 ILE F N 1
ATOM 3610 C CA . ILE B 1 51 ? 7.251 -28.539 27.338 1.00 10.79 51 ILE F CA 1
ATOM 3611 C C . ILE B 1 51 ? 6.682 -29.723 28.124 1.00 10.84 51 ILE F C 1
ATOM 3612 O O . ILE B 1 51 ? 5.908 -30.522 27.581 1.00 10.91 51 ILE F O 1
ATOM 3617 N N . ARG B 1 52 ? 7.048 -29.821 29.403 1.00 10.15 52 ARG F N 1
ATOM 3618 C CA . ARG B 1 52 ? 6.514 -30.864 30.284 1.00 11.39 52 ARG F CA 1
ATOM 3619 C C . ARG B 1 52 ? 4.997 -30.737 30.442 1.00 12.40 52 ARG F C 1
ATOM 3620 O O . ARG B 1 52 ? 4.274 -31.737 30.433 1.00 12.41 52 ARG F O 1
ATOM 3628 N N . ILE B 1 53 ? 4.522 -29.504 30.583 1.00 11.28 53 ILE F N 1
ATOM 3629 C CA . ILE B 1 53 ? 3.090 -29.229 30.605 1.00 11.77 53 ILE F CA 1
ATOM 3630 C C . ILE B 1 53 ? 2.377 -29.783 29.355 1.00 13.11 53 ILE F C 1
ATOM 3631 O O . ILE B 1 53 ? 1.347 -30.466 29.470 1.00 13.19 53 ILE F O 1
ATOM 3636 N N . TYR B 1 54 ? 2.926 -29.504 28.173 1.00 13.12 54 TYR F N 1
ATOM 3637 C CA . TYR B 1 54 ? 2.335 -29.984 26.918 1.00 11.82 54 TYR F CA 1
ATOM 3638 C C . TYR B 1 54 ? 2.265 -31.514 26.882 1.00 13.06 54 TYR F C 1
ATOM 3639 O O . TYR B 1 54 ? 1.235 -32.091 26.516 1.00 12.83 54 TYR F O 1
ATOM 3648 N N . LEU B 1 55 ? 3.357 -32.172 27.263 1.00 10.70 55 LEU F N 1
ATOM 3649 C CA . LEU B 1 55 ? 3.409 -33.635 27.241 1.00 12.73 55 LEU F CA 1
ATOM 3650 C C . LEU B 1 55 ? 2.383 -34.254 28.190 1.00 13.66 55 LEU F C 1
ATOM 3651 O O . LEU B 1 55 ? 1.803 -35.300 27.889 1.00 13.44 55 LEU F O 1
ATOM 3656 N N . GLN B 1 56 ? 2.161 -33.605 29.331 1.00 12.40 56 GLN F N 1
ATOM 3657 C CA . GLN B 1 56 ? 1.209 -34.103 30.325 1.00 15.55 56 GLN F CA 1
ATOM 3658 C C . GLN B 1 56 ? -0.241 -33.948 29.873 1.00 18.10 56 GLN F C 1
ATOM 3659 O O . GLN B 1 56 ? -1.078 -34.815 30.150 1.00 16.53 56 GLN F O 1
ATOM 3665 N N . GLU B 1 57 ? -0.536 -32.847 29.182 1.00 13.31 57 GLU F N 1
ATOM 3666 C CA . GLU B 1 57 ? -1.882 -32.609 28.669 1.00 14.79 57 GLU F CA 1
ATOM 3667 C C . GLU B 1 57 ? -2.244 -33.646 27.609 1.00 14.95 57 GLU F C 1
ATOM 3668 O O . GLU B 1 57 ? -3.426 -33.903 27.354 1.00 15.74 57 GLU F O 1
ATOM 3682 N N . GLY B 1 59 ? -1.257 -36.747 27.976 1.00 16.34 59 GLY F N 1
ATOM 3683 C CA . GLY B 1 59 ? -1.249 -38.020 28.689 1.00 17.59 59 GLY F CA 1
ATOM 3684 C C . GLY B 1 59 ? 0.121 -38.625 28.942 1.00 18.48 59 GLY F C 1
ATOM 3685 O O . GLY B 1 59 ? 0.236 -39.807 29.303 1.00 17.23 59 GLY F O 1
ATOM 3686 N N . GLY B 1 60 ? 1.165 -37.820 28.766 1.00 15.58 60 GLY F N 1
ATOM 3687 C CA . GLY B 1 60 ? 2.523 -38.308 28.929 1.00 15.12 60 GLY F CA 1
ATOM 3688 C C . GLY B 1 60 ? 3.318 -37.535 29.964 1.00 16.82 60 GLY F C 1
ATOM 3689 O O . GLY B 1 60 ? 2.753 -37.010 30.932 1.00 16.77 60 GLY F O 1
ATOM 3690 N N . ASP B 1 61 ? 4.634 -37.466 29.763 1.00 13.31 61 ASP F N 1
ATOM 3691 C CA . ASP B 1 61 ? 5.515 -36.740 30.673 1.00 13.88 61 ASP F CA 1
ATOM 3692 C C . ASP B 1 61 ? 6.838 -36.449 29.970 1.00 13.68 61 ASP F C 1
ATOM 3693 O O . ASP B 1 61 ? 7.135 -37.034 28.917 1.00 12.41 61 ASP F O 1
ATOM 3698 N N . LEU B 1 62 ? 7.621 -35.542 30.552 1.00 12.95 62 LEU F N 1
ATOM 3699 C CA . LEU B 1 62 ? 8.943 -35.188 30.036 1.00 11.80 62 LEU F CA 1
ATOM 3700 C C . LEU B 1 62 ? 9.954 -35.282 31.172 1.00 15.56 62 LEU F C 1
ATOM 3701 O O . LEU B 1 62 ? 9.785 -34.641 32.218 1.00 16.32 62 LEU F O 1
ATOM 3706 N N . ILE B 1 63 ? 11.001 -36.081 30.974 1.00 13.45 63 ILE F N 1
ATOM 3707 C CA . ILE B 1 63 ? 11.969 -36.342 32.035 1.00 16.56 63 ILE F CA 1
ATOM 3708 C C . ILE B 1 63 ? 13.329 -35.732 31.692 1.00 17.60 63 ILE F C 1
ATOM 3709 O O . ILE B 1 63 ? 13.937 -36.095 30.679 1.00 12.28 63 ILE F O 1
ATOM 3714 N N . ASP B 1 64 ? 13.804 -34.811 32.531 1.00 13.93 64 ASP F N 1
ATOM 3715 C CA . ASP B 1 64 ? 15.103 -34.182 32.299 1.00 14.98 64 ASP F CA 1
ATOM 3716 C C . ASP B 1 64 ? 16.223 -35.087 32.791 1.00 15.78 64 ASP F C 1
ATOM 3717 O O . ASP B 1 64 ? 16.388 -35.284 33.999 1.00 17.55 64 ASP F O 1
ATOM 3722 N N . CYS B 1 65 ? 16.993 -35.635 31.856 1.00 15.05 65 CYS F N 1
ATOM 3723 C CA . CYS B 1 65 ? 18.091 -36.521 32.222 1.00 15.14 65 CYS F CA 1
ATOM 3724 C C . CYS B 1 65 ? 19.415 -35.790 32.084 1.00 14.89 65 CYS F C 1
ATOM 3725 O O . CYS B 1 65 ? 20.005 -35.739 31.002 1.00 13.89 65 CYS F O 1
ATOM 3728 N N . LYS B 1 66 ? 19.880 -35.220 33.192 1.00 12.91 66 LYS F N 1
ATOM 3729 C CA . LYS B 1 66 ? 21.079 -34.396 33.169 1.00 15.45 66 LYS F CA 1
ATOM 3730 C C . LYS B 1 66 ? 22.346 -35.232 33.262 1.00 17.07 66 LYS F C 1
ATOM 3731 O O . LYS B 1 66 ? 22.595 -35.891 34.271 1.00 14.91 66 LYS F O 1
ATOM 3737 N N . LEU B 1 67 ? 23.147 -35.202 32.203 1.00 19.07 67 LEU F N 1
ATOM 3738 C CA . LEU B 1 67 ? 24.422 -35.900 32.211 1.00 21.42 67 LEU F CA 1
ATOM 3739 C C . LEU B 1 67 ? 25.469 -34.996 32.836 1.00 21.39 67 LEU F C 1
ATOM 3740 O O . LEU B 1 67 ? 26.379 -34.528 32.149 1.00 22.60 67 LEU F O 1
ATOM 3745 N N . ILE B 1 68 ? 25.338 -34.751 34.138 1.00 20.03 68 ILE F N 1
ATOM 3746 C CA . ILE B 1 68 ? 26.292 -33.909 34.847 1.00 23.25 68 ILE F CA 1
ATOM 3747 C C . ILE B 1 68 ? 27.052 -34.716 35.894 1.00 22.98 68 ILE F C 1
ATOM 3748 O O . ILE B 1 68 ? 26.466 -35.252 36.835 1.00 23.21 68 ILE F O 1
ATOM 3753 N N . GLY B 1 69 ? 28.367 -34.793 35.711 1.00 30.14 69 GLY F N 1
ATOM 3754 C CA . GLY B 1 69 ? 29.222 -35.633 36.529 1.00 34.66 69 GLY F CA 1
ATOM 3755 C C . GLY B 1 69 ? 30.356 -36.180 35.676 1.00 38.95 69 GLY F C 1
ATOM 3756 O O . GLY B 1 69 ? 30.235 -36.246 34.450 1.00 36.12 69 GLY F O 1
ATOM 3757 N N . SER B 1 70 ? 31.454 -36.571 36.319 1.00 40.61 70 SER F N 1
ATOM 3758 C CA . SER B 1 70 ? 32.649 -37.050 35.622 1.00 43.16 70 SER F CA 1
ATOM 3759 C C . SER B 1 70 ? 32.405 -38.312 34.788 1.00 43.49 70 SER F C 1
ATOM 3760 O O . SER B 1 70 ? 32.982 -38.478 33.709 1.00 42.95 70 SER F O 1
ATOM 3763 N N . GLN B 1 71 ? 31.542 -39.193 35.290 1.00 42.85 71 GLN F N 1
ATOM 3764 C CA . GLN B 1 71 ? 31.266 -40.475 34.641 1.00 41.98 71 GLN F CA 1
ATOM 3765 C C . GLN B 1 71 ? 30.488 -40.339 33.325 1.00 42.79 71 GLN F C 1
ATOM 3766 O O . GLN B 1 71 ? 30.056 -41.336 32.745 1.00 40.86 71 GLN F O 1
ATOM 3772 N N . PHE B 1 72 ? 30.327 -39.108 32.851 1.00 39.92 72 PHE F N 1
ATOM 3773 C CA . PHE B 1 72 ? 29.578 -38.839 31.627 1.00 37.73 72 PHE F CA 1
ATOM 3774 C C . PHE B 1 72 ? 30.487 -38.353 30.502 1.00 43.65 72 PHE F C 1
ATOM 3775 O O . PHE B 1 72 ? 31.700 -38.237 30.679 1.00 49.02 72 PHE F O 1
ATOM 3791 N N . THR B 1 87 ? 27.129 -36.727 20.212 1.00 41.65 87 THR F N 1
ATOM 3792 C CA . THR B 1 87 ? 26.634 -38.018 19.706 1.00 38.79 87 THR F CA 1
ATOM 3793 C C . THR B 1 87 ? 26.802 -39.350 20.480 1.00 40.06 87 THR F C 1
ATOM 3794 O O . THR B 1 87 ? 26.416 -40.397 19.957 1.00 38.48 87 THR F O 1
ATOM 3798 N N . PHE B 1 88 ? 27.344 -39.343 21.696 1.00 39.44 88 PHE F N 1
ATOM 3799 C CA . PHE B 1 88 ? 27.548 -40.617 22.400 1.00 38.11 88 PHE F CA 1
ATOM 3800 C C . PHE B 1 88 ? 26.695 -40.803 23.65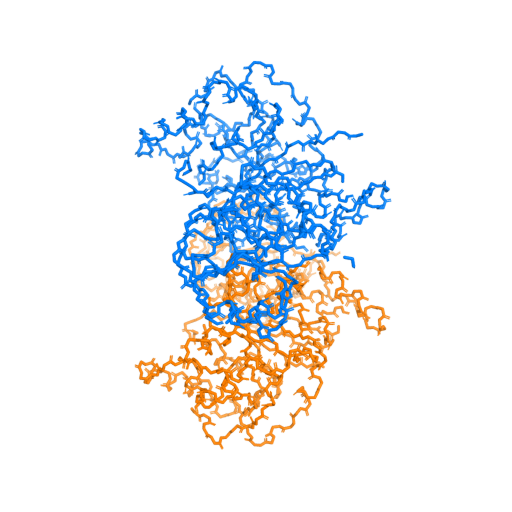4 1.00 36.77 88 PHE F C 1
ATOM 3801 O O . PHE B 1 88 ? 26.899 -41.753 24.416 1.00 35.69 88 PHE F O 1
ATOM 3809 N N . ALA B 1 89 ? 25.741 -39.907 23.869 1.00 36.79 89 ALA F N 1
ATOM 3810 C CA . ALA B 1 89 ? 24.943 -39.932 25.089 1.00 31.06 89 ALA F CA 1
ATOM 3811 C C . ALA B 1 89 ? 24.042 -41.169 25.194 1.00 27.52 89 ALA F C 1
ATOM 3812 O O . ALA B 1 89 ? 23.670 -41.580 26.292 1.00 22.38 89 ALA F O 1
ATOM 3814 N N . ARG B 1 90 ? 23.698 -41.762 24.053 1.00 29.42 90 ARG F N 1
ATOM 3815 C CA . ARG B 1 90 ? 22.764 -42.887 24.031 1.00 25.34 90 ARG F CA 1
ATOM 3816 C C . ARG B 1 90 ? 23.283 -44.136 24.753 1.00 25.20 90 ARG F C 1
ATOM 3817 O O . ARG B 1 90 ? 22.515 -45.065 25.021 1.00 25.51 90 ARG F O 1
ATOM 3825 N N . TYR B 1 91 ? 24.575 -44.155 25.079 1.00 27.26 91 TYR F N 1
ATOM 3826 C CA . TYR B 1 91 ? 25.145 -45.253 25.858 1.00 27.05 91 TYR F CA 1
ATOM 3827 C C . TYR B 1 91 ? 24.520 -45.263 27.258 1.00 28.06 91 TYR F C 1
ATOM 3828 O O . TYR B 1 91 ? 24.322 -46.321 27.857 1.00 25.99 91 TYR F O 1
ATOM 3837 N N . PHE B 1 92 ? 24.189 -44.077 27.766 1.00 23.61 92 PHE F N 1
ATOM 3838 C CA . PHE B 1 92 ? 23.742 -43.928 29.152 1.00 23.38 92 PHE F CA 1
ATOM 3839 C C . PHE B 1 92 ? 22.242 -44.162 29.364 1.00 22.24 92 PHE F C 1
ATOM 3840 O O . PHE B 1 92 ? 21.743 -44.021 30.479 1.00 22.51 92 PHE F O 1
ATOM 3848 N N . ILE B 1 93 ? 21.533 -44.514 28.294 1.00 21.16 93 ILE F N 1
ATOM 3849 C CA . ILE B 1 93 ? 20.087 -44.759 28.357 1.00 19.03 93 ILE F CA 1
ATOM 3850 C C . ILE B 1 93 ? 19.599 -45.632 29.538 1.00 20.81 93 ILE F C 1
ATOM 3851 O O . ILE B 1 93 ? 18.654 -45.248 30.236 1.00 18.91 93 ILE F O 1
ATOM 3856 N N . PRO B 1 94 ? 20.235 -46.797 29.776 1.00 22.34 94 PRO F N 1
ATOM 3857 C CA . PRO B 1 94 ? 19.712 -47.636 30.863 1.00 21.14 94 PRO F CA 1
ATOM 3858 C C . PRO B 1 94 ? 19.952 -47.076 32.263 1.00 25.82 94 PRO F C 1
ATOM 3859 O O . PRO B 1 94 ? 19.412 -47.617 33.232 1.00 23.85 94 PRO F O 1
ATOM 3863 N N . ASP B 1 95 ? 20.741 -46.013 32.373 1.00 24.49 95 ASP F N 1
ATOM 3864 C CA . ASP B 1 95 ? 20.980 -45.382 33.664 1.00 21.88 95 ASP F CA 1
ATOM 3865 C C . ASP B 1 95 ? 19.820 -44.461 34.055 1.00 23.02 95 ASP F C 1
ATOM 3866 O O . ASP B 1 95 ? 19.629 -44.152 35.233 1.00 20.66 95 ASP F O 1
ATOM 3871 N N . PHE B 1 96 ? 19.047 -44.021 33.063 1.00 22.20 96 PHE F N 1
ATOM 3872 C CA . PHE B 1 96 ? 17.935 -43.104 33.312 1.00 16.57 96 PHE F CA 1
ATOM 3873 C C . PHE B 1 96 ? 16.575 -43.743 33.088 1.00 17.29 96 PHE F C 1
ATOM 3874 O O . PHE B 1 96 ? 15.640 -43.499 33.848 1.00 18.91 96 PHE F O 1
ATOM 3882 N N . VAL B 1 97 ? 16.459 -44.556 32.042 1.00 16.74 97 VAL F N 1
ATOM 3883 C CA . VAL B 1 97 ? 15.164 -45.124 31.671 1.00 17.60 97 VAL F CA 1
ATOM 3884 C C . VAL B 1 97 ? 14.815 -46.340 32.525 1.00 17.16 97 VAL F C 1
ATOM 3885 O O . VAL B 1 97 ? 15.639 -47.238 32.704 1.00 19.85 97 VAL F O 1
ATOM 3889 N N . THR B 1 98 ? 13.593 -46.361 33.053 1.00 16.12 98 THR F N 1
ATOM 3890 C CA . THR B 1 98 ? 13.164 -47.413 33.974 1.00 19.23 98 THR F CA 1
ATOM 3891 C C . THR B 1 98 ? 12.342 -48.483 33.274 1.00 21.69 98 THR F C 1
ATOM 3892 O O . THR B 1 98 ? 12.270 -49.626 33.735 1.00 21.50 98 THR F O 1
ATOM 3896 N N . GLU B 1 99 ? 11.719 -48.111 32.159 1.00 20.68 99 GLU F N 1
ATOM 3897 C CA . GLU B 1 99 ? 10.914 -49.057 31.391 1.00 19.97 99 GLU F CA 1
ATOM 3898 C C . GLU B 1 99 ? 11.777 -50.184 30.818 1.00 19.63 99 GLU F C 1
ATOM 3899 O O . GLU B 1 99 ? 12.985 -50.013 30.622 1.00 17.85 99 GLU F O 1
ATOM 3905 N N . ASP B 1 100 ? 11.158 -51.335 30.569 1.00 18.34 100 ASP F N 1
ATOM 3906 C CA . ASP B 1 100 ? 11.881 -52.493 30.054 1.00 20.43 100 ASP F CA 1
ATOM 3907 C C . ASP B 1 100 ? 12.220 -52.315 28.577 1.00 18.66 100 ASP F C 1
ATOM 3908 O O . ASP B 1 100 ? 13.165 -52.927 28.066 1.00 17.56 100 ASP F O 1
ATOM 3913 N N . LYS B 1 101 ? 11.434 -51.483 27.897 1.00 17.55 101 LYS F N 1
ATOM 3914 C CA . LYS B 1 101 ? 11.624 -51.231 26.471 1.00 19.86 101 LYS F CA 1
ATOM 3915 C C . LYS B 1 101 ? 11.503 -49.732 26.205 1.00 17.56 101 LYS F C 1
ATOM 3916 O O . LYS B 1 101 ? 10.713 -49.041 26.853 1.00 19.29 101 LYS F O 1
ATOM 3922 N N . VAL B 1 102 ? 12.302 -49.225 25.274 1.00 14.00 102 VAL F N 1
ATOM 3923 C CA . VAL B 1 102 ? 12.330 -47.794 25.008 1.00 16.15 102 VAL F CA 1
ATOM 3924 C C . VAL B 1 102 ? 12.756 -47.537 23.561 1.00 13.10 102 VAL F C 1
ATOM 3925 O O . VAL B 1 102 ? 13.553 -48.295 23.001 1.00 12.06 102 VAL F O 1
ATOM 3929 N N . LEU B 1 103 ? 12.201 -46.491 22.952 1.00 14.52 103 LEU F N 1
ATOM 3930 C CA . LEU B 1 103 ? 12.573 -46.103 21.594 1.00 13.53 103 LEU F CA 1
ATOM 3931 C C . LEU B 1 103 ? 13.542 -44.922 21.625 1.00 13.35 103 LEU F C 1
ATOM 3932 O O . LEU B 1 103 ? 13.166 -43.813 22.027 1.00 12.43 103 LEU F O 1
ATOM 3937 N N . TYR B 1 104 ? 14.792 -45.150 21.231 1.00 11.51 104 TYR F N 1
ATOM 3938 C CA . TYR B 1 104 ? 15.708 -44.032 21.057 1.00 12.71 104 TYR F CA 1
ATOM 3939 C C . TYR B 1 104 ? 15.490 -43.388 19.694 1.00 12.52 104 TYR F C 1
ATOM 3940 O O . TYR B 1 104 ? 15.363 -44.088 18.688 1.00 11.75 104 TYR F O 1
ATOM 3949 N N . LEU B 1 105 ? 15.471 -42.059 19.659 1.00 11.08 105 LEU F N 1
ATOM 3950 C CA . LEU B 1 105 ? 15.402 -41.339 18.386 1.00 11.32 105 LEU F CA 1
ATOM 3951 C C . LEU B 1 105 ? 16.446 -40.224 18.314 1.00 12.54 105 LEU F C 1
ATOM 3952 O O . LEU B 1 105 ? 16.631 -39.467 19.284 1.00 12.46 105 LEU F O 1
ATOM 3957 N N . ASP B 1 106 ? 17.117 -40.126 17.164 1.00 11.23 106 ASP F N 1
ATOM 3958 C CA . ASP B 1 106 ? 17.983 -38.991 16.850 1.00 12.85 106 ASP F CA 1
ATOM 3959 C C . ASP B 1 106 ? 17.131 -37.722 16.803 1.00 14.17 106 ASP F C 1
ATOM 3960 O O . ASP B 1 106 ? 15.896 -37.796 16.774 1.00 9.57 106 ASP F O 1
ATOM 3965 N N . SER B 1 107 ? 17.780 -36.558 16.773 1.00 12.77 107 SER F N 1
ATOM 3966 C CA . SER B 1 107 ? 17.050 -35.292 16.751 1.00 15.34 107 SER F CA 1
ATOM 3967 C C . SER B 1 107 ? 16.997 -34.637 15.380 1.00 13.86 107 SER F C 1
ATOM 3968 O O . SER B 1 107 ? 16.335 -33.608 15.211 1.00 14.45 107 SER F O 1
ATOM 3971 N N . ASP B 1 108 ? 17.700 -35.220 14.415 1.00 12.75 108 ASP F N 1
ATOM 3972 C CA . ASP B 1 108 ? 17.669 -34.719 13.046 1.00 13.51 108 ASP F CA 1
ATOM 3973 C C . ASP B 1 108 ? 16.635 -35.501 12.235 1.00 13.34 108 ASP F C 1
ATOM 3974 O O . ASP B 1 108 ? 16.890 -35.897 11.100 1.00 14.84 108 ASP F O 1
ATOM 3979 N N . LEU B 1 109 ? 15.469 -35.739 12.823 1.00 14.19 109 LEU F N 1
ATOM 3980 C CA . LEU B 1 109 ? 14.454 -36.527 12.141 1.00 13.49 109 LEU F CA 1
ATOM 3981 C C . LEU B 1 109 ? 13.040 -36.005 12.363 1.00 11.92 109 LEU F C 1
ATOM 3982 O O . LEU B 1 109 ? 12.810 -35.127 13.202 1.00 11.82 109 LEU F O 1
ATOM 3987 N N . ILE B 1 110 ? 12.105 -36.557 11.597 1.00 10.08 110 ILE F N 1
ATOM 3988 C CA . ILE B 1 110 ? 10.703 -36.159 11.638 1.00 11.27 110 ILE F CA 1
ATOM 3989 C C . ILE B 1 110 ? 9.813 -37.400 11.692 1.00 13.52 110 ILE F C 1
ATOM 3990 O O . ILE B 1 110 ? 9.976 -38.318 10.877 1.00 14.54 110 ILE F O 1
ATOM 3995 N N . VAL B 1 111 ? 8.892 -37.441 12.655 1.00 12.55 111 VAL F N 1
ATOM 3996 C CA . VAL B 1 111 ? 7.868 -38.486 12.701 1.00 13.68 111 VAL F CA 1
ATOM 3997 C C . VAL B 1 111 ? 6.630 -37.970 11.971 1.00 14.41 111 VAL F C 1
ATOM 3998 O O . VAL B 1 111 ? 6.150 -36.873 12.264 1.00 15.36 111 VAL F O 1
ATOM 4002 N N . THR B 1 112 ? 6.119 -38.745 11.017 1.00 15.62 112 THR F N 1
ATOM 4003 C CA . THR B 1 112 ? 5.005 -38.285 10.192 1.00 15.56 112 THR F CA 1
ATOM 4004 C C . THR B 1 112 ? 3.711 -39.039 10.457 1.00 18.52 112 THR F C 1
ATOM 4005 O O . THR B 1 112 ? 2.697 -38.779 9.797 1.00 17.48 112 THR F O 1
ATOM 4009 N N . GLY B 1 113 ? 3.738 -39.982 11.395 1.00 15.47 113 GLY F N 1
ATOM 4010 C CA . GLY B 1 113 ? 2.539 -40.740 11.693 1.00 17.37 113 GLY F CA 1
ATOM 4011 C C . GLY B 1 113 ? 2.594 -41.621 12.929 1.00 18.37 113 GLY F C 1
ATOM 4012 O O . GLY B 1 113 ? 3.531 -41.545 13.731 1.00 17.38 113 GLY F O 1
ATOM 4013 N N . ASP B 1 114 ? 1.567 -42.459 13.063 1.00 17.87 114 ASP F N 1
ATOM 4014 C CA . ASP B 1 114 ? 1.381 -43.372 14.190 1.00 20.14 114 ASP F CA 1
ATOM 4015 C C . ASP B 1 114 ? 2.490 -44.419 14.241 1.00 19.51 114 ASP F C 1
ATOM 4016 O O . ASP B 1 114 ? 2.718 -45.137 13.265 1.00 21.19 114 ASP F O 1
ATOM 4021 N N . LEU B 1 115 ? 3.162 -44.523 15.384 1.00 17.85 115 LEU F N 1
ATOM 4022 C CA . LEU B 1 115 ? 4.278 -45.456 15.525 1.00 19.96 115 LEU F CA 1
ATOM 4023 C C . LEU B 1 115 ? 3.927 -46.703 16.341 1.00 20.25 115 LEU F C 1
ATOM 4024 O O . LEU B 1 115 ? 4.820 -47.352 16.890 1.00 18.80 115 LEU F O 1
ATOM 4029 N N . THR B 1 116 ? 2.638 -47.035 16.409 1.00 18.34 116 THR F N 1
ATOM 4030 C CA . THR B 1 116 ? 2.164 -48.123 17.269 1.00 27.12 116 THR F CA 1
ATOM 4031 C C . THR B 1 116 ? 2.839 -49.462 16.964 1.00 24.63 116 THR F C 1
ATOM 4032 O O . THR B 1 116 ? 3.288 -50.158 17.881 1.00 23.85 116 THR F O 1
ATOM 4036 N N . ASP B 1 117 ? 2.919 -49.809 15.682 1.00 22.96 117 ASP F N 1
ATOM 4037 C CA . ASP B 1 117 ? 3.535 -51.067 15.268 1.00 28.02 117 ASP F CA 1
ATOM 4038 C C . ASP B 1 117 ? 5.011 -51.122 15.662 1.00 27.70 117 ASP F C 1
ATOM 4039 O O . ASP B 1 117 ? 5.570 -52.202 15.848 1.00 27.07 117 ASP F O 1
ATOM 4044 N N . LEU B 1 118 ? 5.637 -49.955 15.791 1.00 24.85 118 LEU F N 1
ATOM 4045 C CA . LEU B 1 118 ? 7.025 -49.881 16.242 1.00 22.49 118 LEU F CA 1
ATOM 4046 C C . LEU B 1 118 ? 7.095 -50.012 17.763 1.00 23.09 118 LEU F C 1
ATOM 4047 O O . LEU B 1 118 ? 7.925 -50.758 18.286 1.00 23.15 118 LEU F O 1
ATOM 4052 N N . PHE B 1 119 ? 6.212 -49.307 18.470 1.00 22.11 119 PHE F N 1
ATOM 4053 C CA . PHE B 1 119 ? 6.154 -49.395 19.930 1.00 21.42 119 PHE F CA 1
ATOM 4054 C C . PHE B 1 119 ? 5.854 -50.817 20.404 1.00 25.15 119 PHE F C 1
ATOM 4055 O O . PHE B 1 119 ? 6.368 -51.260 21.433 1.00 23.27 119 PHE F O 1
ATOM 4063 N N . GLU B 1 120 ? 5.014 -51.527 19.656 1.00 25.91 120 GLU F N 1
ATOM 4064 C CA . GLU B 1 120 ? 4.533 -52.840 20.087 1.00 28.41 120 GLU F CA 1
ATOM 4065 C C . GLU B 1 120 ? 5.379 -54.003 19.582 1.00 27.67 120 GLU F C 1
ATOM 4066 O O . GLU B 1 120 ? 5.007 -55.164 19.765 1.00 26.89 120 GLU F O 1
ATOM 4072 N N . LEU B 1 121 ? 6.507 -53.707 18.943 1.00 26.29 121 LEU F N 1
ATOM 4073 C CA . LEU B 1 121 ? 7.359 -54.771 18.410 1.00 25.44 121 LEU F CA 1
ATOM 4074 C C . LEU B 1 121 ? 8.032 -55.577 19.523 1.00 29.11 121 LEU F C 1
ATOM 4075 O O . LEU B 1 121 ? 8.682 -55.010 20.407 1.00 26.81 121 LEU F O 1
ATOM 4080 N N . ASP B 1 122 ? 7.869 -56.899 19.477 1.00 27.01 122 ASP F N 1
ATOM 4081 C CA . ASP B 1 122 ? 8.511 -57.781 20.449 1.00 26.84 122 ASP F CA 1
ATOM 4082 C C . ASP B 1 122 ? 9.939 -58.105 20.029 1.00 24.03 122 ASP F C 1
ATOM 4083 O O . ASP B 1 122 ? 10.170 -58.694 18.974 1.00 29.78 122 ASP F O 1
ATOM 4088 N N . LEU B 1 123 ? 10.892 -57.728 20.872 1.00 23.12 123 LEU F N 1
ATOM 4089 C CA . LEU B 1 123 ? 12.306 -57.898 20.564 1.00 24.84 123 LEU F CA 1
ATOM 4090 C C . LEU B 1 123 ? 12.792 -59.324 20.817 1.00 23.71 123 LEU F C 1
ATOM 4091 O O . LEU B 1 123 ? 13.774 -59.768 20.218 1.00 26.35 123 LEU F O 1
ATOM 4096 N N . GLY B 1 124 ? 12.099 -60.044 21.692 1.00 29.62 124 GLY F N 1
ATOM 4097 C CA . GLY B 1 124 ? 12.526 -61.385 22.060 1.00 30.04 124 GLY F CA 1
ATOM 4098 C C . GLY B 1 124 ? 13.836 -61.329 22.820 1.00 26.30 124 GLY F C 1
ATOM 4099 O O . GLY B 1 124 ? 13.910 -60.711 23.880 1.00 31.05 124 GLY F O 1
ATOM 4100 N N . GLU B 1 125 ? 14.874 -61.954 22.271 1.00 29.59 125 GLU F N 1
ATOM 4101 C CA . GLU B 1 125 ? 16.170 -61.981 22.940 1.00 28.43 125 GLU F CA 1
ATOM 4102 C C . GLU B 1 125 ? 17.140 -60.968 22.353 1.00 25.38 125 GLU F C 1
ATOM 4103 O O . GLU B 1 125 ? 18.266 -60.822 22.842 1.00 26.59 125 GLU F O 1
ATOM 4109 N N . ASN B 1 126 ? 16.705 -60.265 21.311 1.00 24.47 126 ASN F N 1
ATOM 4110 C CA . ASN B 1 126 ? 17.541 -59.253 20.678 1.00 21.32 126 ASN F CA 1
ATOM 4111 C C . ASN B 1 126 ? 17.773 -58.043 21.591 1.00 19.62 126 ASN F C 1
ATOM 4112 O O . ASN B 1 126 ? 16.874 -57.621 22.322 1.00 17.86 126 ASN F O 1
ATOM 4117 N N . TYR B 1 127 ? 18.987 -57.506 21.555 1.00 16.73 127 TYR F N 1
ATOM 4118 C CA . TYR B 1 127 ? 19.318 -56.310 22.311 1.00 17.68 127 TYR F CA 1
ATOM 4119 C C . TYR B 1 127 ? 18.545 -55.096 21.810 1.00 18.16 127 TYR F C 1
ATOM 4120 O O . TYR B 1 127 ? 18.261 -54.165 22.575 1.00 15.59 127 TYR F O 1
ATOM 4129 N N . LEU B 1 128 ? 18.194 -55.116 20.528 1.00 15.06 128 LEU F N 1
ATOM 4130 C CA . LEU B 1 128 ? 17.491 -53.994 19.918 1.00 15.42 128 LEU F CA 1
ATOM 4131 C C . LEU B 1 128 ? 16.924 -54.351 18.550 1.00 16.21 128 LEU F C 1
ATOM 4132 O O . LEU B 1 128 ? 17.233 -55.404 17.991 1.00 14.52 128 LEU F O 1
ATOM 4137 N N . ALA B 1 129 ? 16.106 -53.450 18.015 1.00 16.72 129 ALA F N 1
ATOM 4138 C CA . ALA B 1 129 ? 15.671 -53.514 16.623 1.00 13.18 129 ALA F CA 1
ATOM 4139 C C . ALA B 1 129 ? 16.149 -52.239 15.950 1.00 15.47 129 ALA F C 1
ATOM 4140 O O . ALA B 1 129 ? 16.097 -51.165 16.560 1.00 11.92 129 ALA F O 1
ATOM 4142 N N . ALA B 1 130 ? 16.613 -52.351 14.705 1.00 13.82 130 ALA F N 1
ATOM 4143 C CA . ALA B 1 130 ? 17.133 -51.199 13.965 1.00 13.59 130 ALA F CA 1
ATOM 4144 C C . ALA B 1 130 ? 16.996 -51.384 12.454 1.00 14.42 130 ALA F C 1
ATOM 4145 O O . ALA B 1 130 ? 16.973 -52.511 11.960 1.00 11.43 130 ALA F O 1
ATOM 4147 N N . ALA B 1 131 ? 16.925 -50.277 11.718 1.00 11.37 131 ALA F N 1
ATOM 4148 C CA . ALA B 1 131 ? 16.870 -50.333 10.256 1.00 11.10 131 ALA F CA 1
ATOM 4149 C C . ALA B 1 131 ? 18.272 -50.360 9.658 1.00 16.30 131 ALA F C 1
ATOM 4150 O O . ALA B 1 131 ? 19.221 -49.868 10.265 1.00 16.20 131 ALA F O 1
ATOM 4152 N N . ARG B 1 132 ? 18.404 -50.933 8.465 1.00 15.98 132 ARG F N 1
ATOM 4153 C CA . ARG B 1 132 ? 19.693 -50.973 7.787 1.00 17.24 132 ARG F CA 1
ATOM 4154 C C . ARG B 1 132 ? 20.178 -49.567 7.453 1.00 16.24 132 ARG F C 1
ATOM 4155 O O . ARG B 1 132 ? 19.377 -48.648 7.291 1.00 13.03 132 ARG F O 1
ATOM 4163 N N . SER B 1 133 ? 21.497 -49.408 7.360 1.00 15.46 133 SER F N 1
ATOM 4164 C CA . SER B 1 133 ? 22.096 -48.138 6.957 1.00 16.66 133 SER F CA 1
ATOM 4165 C C . SER B 1 133 ? 21.823 -47.826 5.486 1.00 18.66 133 SER 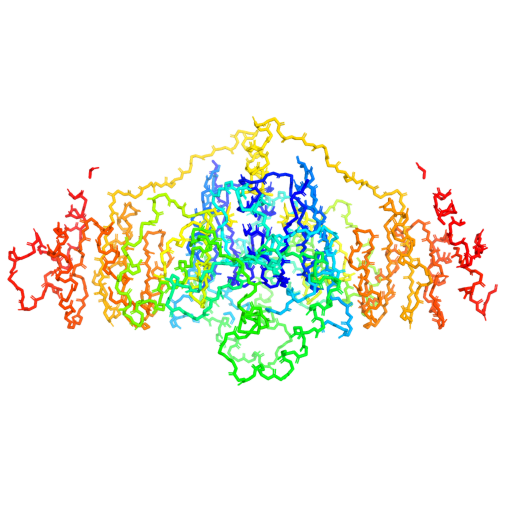F C 1
ATOM 4166 O O . SER B 1 133 ? 22.124 -48.637 4.610 1.00 16.21 133 SER F O 1
ATOM 4169 N N . CYS B 1 134 ? 21.234 -46.659 5.229 1.00 17.18 134 CYS F N 1
ATOM 4170 C CA . CYS B 1 134 ? 21.033 -46.150 3.867 1.00 17.29 134 CYS F CA 1
ATOM 4171 C C . CYS B 1 134 ? 20.531 -47.174 2.841 1.00 17.88 134 CYS F C 1
ATOM 4172 O O . CYS B 1 134 ? 21.151 -47.354 1.793 1.00 22.44 134 CYS F O 1
ATOM 4175 N N . PHE B 1 135 ? 19.415 -47.832 3.147 1.00 15.52 135 PHE F N 1
ATOM 4176 C CA . PHE B 1 135 ? 18.757 -48.742 2.213 1.00 19.12 135 PHE F CA 1
ATOM 4177 C C . PHE B 1 135 ? 19.617 -49.952 1.836 1.00 17.18 135 PHE F C 1
ATOM 4178 O O . PHE B 1 135 ? 19.280 -50.684 0.904 1.00 19.06 135 PHE F O 1
ATOM 4186 N N . GLY B 1 136 ? 20.726 -50.154 2.546 1.00 17.69 136 GLY F N 1
ATOM 4187 C CA . GLY B 1 136 ? 21.613 -51.270 2.262 1.00 21.92 136 GLY F CA 1
ATOM 4188 C C . GLY B 1 136 ? 22.953 -50.845 1.691 1.00 20.95 136 GLY F C 1
ATOM 4189 O O . GLY B 1 136 ? 23.859 -51.666 1.518 1.00 20.42 136 GLY F O 1
ATOM 4190 N N . ALA B 1 137 ? 23.081 -49.555 1.396 1.00 17.34 137 ALA F N 1
ATOM 4191 C CA . ALA B 1 137 ? 24.318 -49.015 0.847 1.00 18.84 137 ALA F CA 1
ATOM 4192 C C . ALA B 1 137 ? 25.449 -49.099 1.859 1.00 21.33 137 ALA F C 1
ATOM 4193 O O . ALA B 1 137 ? 26.606 -49.331 1.494 1.00 23.38 137 ALA F O 1
ATOM 4195 N N . GLY B 1 138 ? 25.110 -48.891 3.129 1.00 22.08 138 GLY F N 1
ATOM 4196 C CA . GLY B 1 138 ? 26.093 -48.928 4.193 1.00 19.81 138 GLY F CA 1
ATOM 4197 C C . GLY B 1 138 ? 26.207 -50.300 4.829 1.00 24.32 138 GLY F C 1
ATOM 4198 O O . GLY B 1 138 ? 25.609 -51.266 4.356 1.00 23.24 138 GLY F O 1
ATOM 4199 N N . VAL B 1 139 ? 26.975 -50.383 5.909 1.00 25.39 139 VAL F N 1
ATOM 4200 C CA . VAL B 1 139 ? 27.197 -51.654 6.589 1.00 29.15 139 VAL F CA 1
ATOM 4201 C C . VAL B 1 139 ? 26.445 -51.714 7.927 1.00 30.24 139 VAL F C 1
ATOM 4202 O O . VAL B 1 139 ? 26.525 -50.791 8.743 1.00 30.75 139 VAL F O 1
ATOM 4206 N N . GLY B 1 140 ? 25.689 -52.788 8.135 1.00 28.34 140 GLY F N 1
ATOM 4207 C CA . GLY B 1 140 ? 24.932 -52.949 9.364 1.00 25.97 140 GLY F CA 1
ATOM 4208 C C . GLY B 1 140 ? 23.777 -51.974 9.460 1.00 22.85 140 GLY F C 1
ATOM 4209 O O . GLY B 1 140 ? 23.208 -51.578 8.442 1.00 19.07 140 GLY F O 1
ATOM 4210 N N . PHE B 1 141 ? 23.443 -51.575 10.685 1.00 18.16 141 PHE F N 1
ATOM 4211 C CA . PHE B 1 141 ? 22.266 -50.742 10.905 1.00 16.13 141 PHE F CA 1
ATOM 4212 C C . PHE B 1 141 ? 22.567 -49.266 11.178 1.00 16.71 141 PHE F C 1
ATOM 4213 O O . PHE B 1 141 ? 23.666 -48.908 11.611 1.00 15.64 141 PHE F O 1
ATOM 4221 N N . ASN B 1 142 ? 21.587 -48.412 10.898 1.00 14.78 142 ASN F N 1
ATOM 4222 C CA . ASN B 1 142 ? 21.680 -47.006 11.273 1.00 13.89 142 ASN F CA 1
ATOM 4223 C C . ASN B 1 142 ? 21.237 -46.846 12.722 1.00 12.89 142 ASN F C 1
ATOM 4224 O O . ASN B 1 142 ? 20.233 -47.432 13.134 1.00 14.26 142 ASN F O 1
ATOM 4229 N N . ALA B 1 143 ? 21.977 -46.054 13.492 1.00 14.55 143 ALA F N 1
ATOM 4230 C CA . ALA B 1 143 ? 21.752 -45.957 14.934 1.00 18.00 143 ALA F CA 1
ATOM 4231 C C . ALA B 1 143 ? 20.773 -44.855 15.333 1.00 16.81 143 ALA F C 1
ATOM 4232 O O . ALA B 1 143 ? 20.549 -44.624 16.522 1.00 19.09 143 ALA F O 1
ATOM 4234 N N . GLY B 1 144 ? 20.188 -44.175 14.352 1.00 15.18 144 GLY F N 1
ATOM 4235 C CA . GLY B 1 144 ? 19.326 -43.043 14.648 1.00 12.28 144 GLY F CA 1
ATOM 4236 C C . GLY B 1 144 ? 17.938 -43.428 15.122 1.00 13.17 144 GLY F C 1
ATOM 4237 O O . GLY B 1 144 ? 17.199 -42.584 15.628 1.00 12.65 144 GLY F O 1
ATOM 4238 N N . VAL B 1 145 ? 17.562 -44.690 14.928 1.00 9.93 145 VAL F N 1
ATOM 4239 C CA . VAL B 1 145 ? 16.279 -45.188 15.427 1.00 11.75 145 VAL F CA 1
ATOM 4240 C C . VAL B 1 145 ? 16.484 -46.565 16.055 1.00 12.44 145 VAL F C 1
ATOM 4241 O O . VAL B 1 145 ? 16.785 -47.536 15.353 1.00 10.32 145 VAL F O 1
ATOM 4245 N N . LEU B 1 146 ? 16.331 -46.650 17.375 1.00 10.43 146 LEU F N 1
ATOM 4246 C CA . LEU B 1 146 ? 16.613 -47.893 18.095 1.00 13.85 146 LEU F CA 1
ATOM 4247 C C . LEU B 1 146 ? 15.492 -48.257 19.061 1.00 15.02 146 LEU F C 1
ATOM 4248 O O . LEU B 1 146 ? 15.185 -47.494 19.980 1.00 12.78 146 LEU F O 1
ATOM 4253 N N . LEU B 1 147 ? 14.878 -49.418 18.853 1.00 14.91 147 LEU F N 1
ATOM 4254 C CA . LEU B 1 147 ? 13.938 -49.939 19.835 1.00 13.83 147 LEU F CA 1
ATOM 4255 C C . LEU B 1 147 ? 14.732 -50.845 20.767 1.00 14.79 147 LEU F C 1
ATOM 4256 O O . LEU B 1 147 ? 15.116 -51.953 20.393 1.00 15.23 147 LEU F O 1
ATOM 4261 N N . ILE B 1 148 ? 14.987 -50.360 21.976 1.00 14.25 148 ILE F N 1
ATOM 4262 C CA . ILE B 1 148 ? 15.978 -50.970 22.864 1.00 15.37 148 ILE F CA 1
ATOM 4263 C C . ILE B 1 148 ? 15.367 -51.867 23.934 1.00 15.79 148 ILE F C 1
ATOM 4264 O O . ILE B 1 148 ? 14.403 -51.484 24.600 1.00 15.81 148 ILE F O 1
ATOM 4269 N N . ASN B 1 149 ? 15.932 -53.064 24.083 1.00 17.23 149 ASN F N 1
ATOM 4270 C CA . ASN B 1 149 ? 15.627 -53.932 25.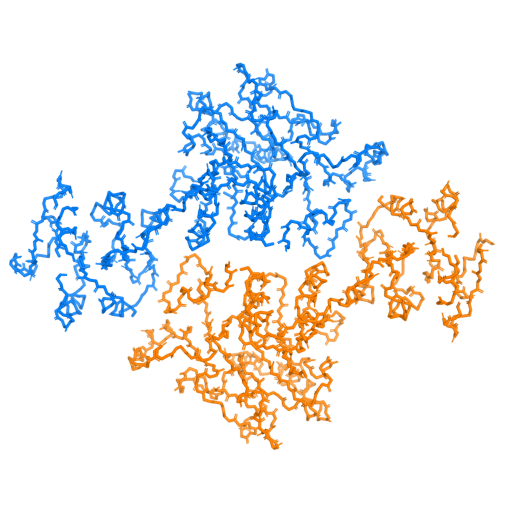212 1.00 17.29 149 ASN F CA 1
ATOM 4271 C C . ASN B 1 149 ? 16.357 -53.407 26.444 1.00 15.06 149 ASN F C 1
ATOM 4272 O O . ASN B 1 149 ? 17.406 -53.928 26.824 1.00 14.32 149 ASN F O 1
ATOM 4277 N N . ASN B 1 150 ? 15.788 -52.381 27.069 1.00 14.15 150 ASN F N 1
ATOM 4278 C CA . ASN B 1 150 ? 16.449 -51.669 28.158 1.00 15.18 150 ASN F CA 1
ATOM 4279 C C . ASN B 1 150 ? 16.697 -52.537 29.395 1.00 17.52 150 ASN F C 1
ATOM 4280 O O . ASN B 1 150 ? 17.693 -52.358 30.103 1.00 16.36 150 ASN F O 1
ATOM 4285 N N . LYS B 1 151 ? 15.780 -53.461 29.664 1.00 18.09 151 LYS F N 1
ATOM 4286 C CA . LYS B 1 151 ? 15.936 -54.363 30.798 1.00 21.39 151 LYS F CA 1
ATOM 4287 C C . LYS B 1 151 ? 17.215 -55.173 30.635 1.00 20.45 151 LYS F C 1
ATOM 4288 O O . LYS B 1 151 ? 17.954 -55.391 31.596 1.00 23.10 151 LYS F O 1
ATOM 4294 N N . LYS B 1 152 ? 17.482 -55.591 29.402 1.00 20.10 152 LYS F N 1
ATOM 4295 C CA . LYS B 1 152 ? 18.667 -56.381 29.101 1.00 21.96 152 LYS F CA 1
ATOM 4296 C C . LYS B 1 152 ? 19.939 -55.530 29.135 1.00 19.95 152 LYS F C 1
ATOM 4297 O O . LYS B 1 152 ? 20.965 -55.966 29.669 1.00 18.66 152 LYS F O 1
ATOM 4303 N N . TRP B 1 153 ? 19.869 -54.323 28.566 1.00 18.58 153 TRP F N 1
ATOM 4304 C CA . TRP B 1 153 ? 20.989 -53.380 28.610 1.00 15.92 153 TRP F CA 1
ATOM 4305 C C . TRP B 1 153 ? 21.401 -53.108 30.054 1.00 21.01 153 TRP F C 1
ATOM 4306 O O . TRP B 1 153 ? 22.594 -52.981 30.367 1.00 19.41 153 TRP F O 1
ATOM 4317 N N . GLY B 1 154 ? 20.408 -53.010 30.934 1.00 17.51 154 GLY F N 1
ATOM 4318 C CA . GLY B 1 154 ? 20.672 -52.744 32.335 1.00 22.44 154 GLY F CA 1
ATOM 4319 C C . GLY B 1 154 ? 21.347 -53.912 33.027 1.00 25.27 154 GLY F C 1
ATOM 4320 O O . GLY B 1 154 ? 22.373 -53.737 33.689 1.00 23.97 154 GLY F O 1
ATOM 4321 N N . SER B 1 155 ? 20.784 -55.107 32.863 1.00 23.00 155 SER F N 1
ATOM 4322 C CA . SER B 1 155 ? 21.262 -56.275 33.599 1.00 27.63 155 SER F CA 1
ATOM 4323 C C . SER B 1 155 ? 22.631 -56.760 33.118 1.00 30.47 155 SER F C 1
ATOM 4324 O O . SER B 1 155 ? 23.433 -57.263 33.913 1.00 31.85 155 SER F O 1
ATOM 4327 N N . GLU B 1 156 ? 22.898 -56.608 31.824 1.00 24.43 156 GLU F N 1
ATOM 4328 C CA . GLU B 1 156 ? 24.155 -57.075 31.249 1.00 25.79 156 GLU F CA 1
ATOM 4329 C C . GLU B 1 156 ? 25.203 -55.974 31.220 1.00 29.00 156 GLU F C 1
ATOM 4330 O O . GLU B 1 156 ? 26.289 -56.160 30.665 1.00 29.68 156 GLU F O 1
ATOM 4336 N N . THR B 1 157 ? 24.869 -54.831 31.815 1.00 24.71 157 THR F N 1
ATOM 4337 C CA . THR B 1 157 ? 25.771 -53.676 31.876 1.00 27.17 157 THR F CA 1
ATOM 4338 C C . THR B 1 157 ? 26.314 -53.261 30.505 1.00 27.98 157 THR F C 1
ATOM 4339 O O . THR B 1 157 ? 27.527 -53.177 30.301 1.00 27.49 157 THR F O 1
ATOM 4343 N N . ILE B 1 158 ? 25.404 -52.986 29.575 1.00 26.46 158 ILE F N 1
ATOM 4344 C CA . ILE B 1 158 ? 25.775 -52.665 28.198 1.00 27.60 158 ILE F CA 1
ATOM 4345 C C . ILE B 1 158 ? 26.492 -51.316 28.086 1.00 26.43 158 ILE F C 1
ATOM 4346 O O . ILE B 1 158 ? 27.413 -51.162 27.276 1.00 27.16 158 ILE F O 1
ATOM 4351 N N . ARG B 1 159 ? 26.081 -50.349 28.906 1.00 28.65 159 ARG F N 1
ATOM 4352 C CA . ARG B 1 159 ? 26.676 -49.011 28.864 1.00 28.79 159 ARG F CA 1
ATOM 4353 C C . ARG B 1 159 ? 28.184 -49.056 29.100 1.00 27.89 159 ARG F C 1
ATOM 4354 O O . ARG B 1 159 ? 28.956 -48.415 28.379 1.00 27.51 159 ARG F O 1
ATOM 4362 N N . GLN B 1 160 ? 28.591 -49.816 30.112 1.00 28.93 160 GLN F N 1
ATOM 4363 C CA . GLN B 1 160 ? 30.001 -49.989 30.432 1.00 32.23 160 GLN F CA 1
ATOM 4364 C C . GLN B 1 160 ? 30.735 -50.622 29.251 1.00 34.17 160 GLN F C 1
ATOM 4365 O O . GLN B 1 160 ? 31.855 -50.224 28.914 1.00 36.54 160 GLN F O 1
ATOM 4371 N N . LYS B 1 161 ? 30.086 -51.594 28.614 1.00 30.15 161 LYS F N 1
ATOM 4372 C CA . LYS B 1 161 ? 30.676 -52.304 27.483 1.00 30.48 161 LYS F CA 1
ATOM 4373 C C . LYS B 1 161 ? 30.820 -51.412 26.256 1.00 33.57 161 LYS F C 1
ATOM 4374 O O . LYS B 1 161 ? 31.797 -51.525 25.511 1.00 34.95 161 LYS F O 1
ATOM 4380 N N . LEU B 1 162 ? 29.846 -50.530 26.046 1.00 28.22 162 LEU F N 1
ATOM 4381 C CA . LEU B 1 162 ? 29.885 -49.599 24.921 1.00 33.36 162 LEU F CA 1
ATOM 4382 C C . LEU B 1 162 ? 31.001 -48.579 25.102 1.00 34.64 162 LEU F C 1
ATOM 4383 O O . LEU B 1 162 ? 31.690 -48.215 24.147 1.00 33.43 162 LEU F O 1
ATOM 4388 N N . ILE B 1 163 ? 31.172 -48.128 26.340 1.00 35.16 163 ILE F N 1
ATOM 4389 C CA . ILE B 1 163 ? 32.233 -47.197 26.691 1.00 37.03 163 ILE F CA 1
ATOM 4390 C C . ILE B 1 163 ? 33.600 -47.846 26.470 1.00 37.56 163 ILE F C 1
ATOM 4391 O O . ILE B 1 163 ? 34.480 -47.256 25.838 1.00 39.96 163 ILE F O 1
ATOM 4396 N N . ASP B 1 164 ? 33.765 -49.065 26.981 1.00 38.67 164 ASP F N 1
ATOM 4397 C CA . ASP B 1 164 ? 35.027 -49.790 26.848 1.00 43.53 164 ASP F CA 1
ATOM 4398 C C . ASP B 1 164 ? 35.379 -50.076 25.385 1.00 43.41 164 ASP F C 1
ATOM 4399 O O . ASP B 1 164 ? 36.529 -49.909 24.972 1.00 45.91 164 ASP F O 1
ATOM 4404 N N . LEU B 1 165 ? 34.390 -50.502 24.603 1.00 41.49 165 LEU F N 1
ATOM 4405 C CA . LEU B 1 165 ? 34.614 -50.774 23.187 1.00 39.84 165 LEU F CA 1
ATOM 4406 C C . LEU B 1 165 ? 34.942 -49.480 22.455 1.00 42.30 165 LEU F C 1
ATOM 4407 O O . LEU B 1 165 ? 35.709 -49.480 21.493 1.00 45.23 165 LEU F O 1
ATOM 4412 N N . THR B 1 166 ? 34.361 -48.381 22.929 1.00 42.62 166 THR F N 1
ATOM 4413 C CA . THR B 1 166 ? 34.609 -47.058 22.365 1.00 44.79 166 THR F CA 1
ATOM 4414 C C . THR B 1 166 ? 36.018 -46.560 22.696 1.00 48.19 166 THR F C 1
ATOM 4415 O O . THR B 1 166 ? 36.612 -45.823 21.919 1.00 49.74 166 THR F O 1
ATOM 4419 N N . GLU B 1 167 ? 36.555 -46.961 23.845 1.00 45.50 167 GLU F N 1
ATOM 4420 C CA . GLU B 1 167 ? 37.913 -46.562 24.219 1.00 47.43 167 GLU F CA 1
ATOM 4421 C C . GLU B 1 167 ? 38.934 -47.069 23.202 1.00 50.70 167 GLU F C 1
ATOM 4422 O O . GLU B 1 167 ? 39.705 -46.287 22.640 1.00 50.14 167 GLU F O 1
ATOM 4428 N N . LYS B 1 168 ? 38.935 -48.379 22.975 1.00 48.33 168 LYS F N 1
ATOM 4429 C CA . LYS B 1 168 ? 39.629 -48.951 21.833 1.00 50.79 168 LYS F CA 1
ATOM 4430 C C . LYS B 1 168 ? 38.829 -48.567 20.597 1.00 54.36 168 LYS F C 1
ATOM 4431 O O . LYS B 1 168 ? 37.746 -48.001 20.709 1.00 57.60 168 LYS F O 1
ATOM 4437 N N . GLU B 1 169 ? 39.361 -48.851 19.416 1.00 55.11 169 GLU F N 1
ATOM 4438 C CA . GLU B 1 169 ? 38.530 -48.904 18.212 1.00 58.19 169 GLU F CA 1
ATOM 4439 C C . GLU B 1 169 ? 37.774 -47.634 17.768 1.00 58.27 169 GLU F C 1
ATOM 4440 O O . GLU B 1 169 ? 37.185 -47.631 16.689 1.00 58.76 169 GLU F O 1
ATOM 4446 N N . HIS B 1 170 ? 37.768 -46.569 18.570 1.00 54.93 170 HIS F N 1
ATOM 4447 C CA . HIS B 1 170 ? 37.035 -45.357 18.171 1.00 58.18 170 HIS F CA 1
ATOM 4448 C C . HIS B 1 170 ? 37.715 -44.593 17.041 1.00 59.79 170 HIS F C 1
ATOM 4449 O O . HIS B 1 170 ? 37.134 -43.675 16.453 1.00 61.81 170 HIS F O 1
ATOM 4456 N N . GLU B 1 171 ? 38.950 -44.978 16.747 1.00 61.40 171 GLU F N 1
ATOM 4457 C CA . GLU B 1 171 ? 39.708 -44.362 15.672 1.00 61.46 171 GLU F CA 1
ATOM 4458 C C . GLU B 1 171 ? 39.987 -45.386 14.575 1.00 62.06 171 GLU F C 1
ATOM 4459 O O . GLU B 1 171 ? 40.656 -45.087 13.585 1.00 59.77 171 GLU F O 1
ATOM 4465 N N . ASN B 1 172 ? 39.472 -46.598 14.767 1.00 62.13 172 ASN F N 1
ATOM 4466 C CA . ASN B 1 172 ? 39.535 -47.640 13.748 1.00 60.56 172 ASN F CA 1
ATOM 4467 C C . ASN B 1 172 ? 38.238 -47.663 12.951 1.00 58.45 172 ASN F C 1
ATOM 4468 O O . ASN B 1 172 ? 38.093 -48.427 11.995 1.00 59.25 172 ASN F O 1
ATOM 4473 N N . VAL B 1 173 ? 37.299 -46.809 13.352 1.00 56.45 173 VAL F N 1
ATOM 4474 C CA . VAL B 1 173 ? 35.951 -46.828 12.791 1.00 54.21 173 VAL F CA 1
ATOM 4475 C C . VAL B 1 173 ? 35.579 -45.556 12.027 1.00 53.56 173 VAL F C 1
ATOM 4476 O O . VAL B 1 173 ? 36.106 -44.472 12.288 1.00 52.55 173 VAL F O 1
ATOM 4480 N N . GLU B 1 174 ? 34.645 -45.707 11.095 1.00 50.67 174 GLU F N 1
ATOM 4481 C CA . GLU B 1 174 ? 34.269 -44.627 10.194 1.00 54.36 174 GLU F CA 1
ATOM 4482 C C . GLU B 1 174 ? 33.028 -43.878 10.674 1.00 51.26 174 GLU F C 1
ATOM 4483 O O . GLU B 1 174 ? 32.872 -42.686 10.401 1.00 49.03 174 GLU F O 1
ATOM 4489 N N . GLU B 1 175 ? 32.150 -44.572 11.396 1.00 48.73 175 GLU F N 1
ATOM 4490 C CA . GLU B 1 175 ? 30.854 -44.001 11.758 1.00 43.93 175 GLU F CA 1
ATOM 4491 C C . GLU B 1 175 ? 30.605 -43.863 13.265 1.00 41.81 175 GLU F C 1
ATOM 4492 O O . GLU B 1 175 ? 29.461 -43.932 13.718 1.00 38.11 175 GLU F O 1
ATOM 4498 N N . GLY B 1 176 ? 31.675 -43.648 14.027 1.00 41.75 176 GLY F N 1
ATOM 4499 C CA . GLY B 1 176 ? 31.577 -43.358 15.450 1.00 36.18 176 GLY F CA 1
ATOM 4500 C C . GLY B 1 176 ? 30.734 -44.305 16.284 1.00 34.92 176 GLY F C 1
ATOM 4501 O O . GLY B 1 176 ? 30.933 -45.523 16.254 1.00 35.67 176 GLY F O 1
ATOM 4502 N N . ASP B 1 177 ? 29.793 -43.732 17.031 1.00 35.48 177 ASP F N 1
ATOM 4503 C CA . ASP B 1 177 ? 28.921 -44.489 17.928 1.00 36.15 177 ASP F CA 1
ATOM 4504 C C . ASP B 1 177 ? 28.154 -45.589 17.198 1.00 32.95 177 ASP F C 1
ATOM 4505 O O . ASP B 1 177 ? 27.928 -46.671 17.745 1.00 33.39 177 ASP F O 1
ATOM 4510 N N . GLN B 1 178 ? 27.756 -45.301 15.963 1.00 28.70 178 GLN F N 1
ATOM 4511 C CA . GLN B 1 178 ? 27.030 -46.262 15.147 1.00 31.53 178 GLN F CA 1
ATOM 4512 C C . GLN B 1 178 ? 27.881 -47.509 14.896 1.00 32.72 178 GLN F C 1
ATOM 4513 O O . GLN B 1 178 ? 27.409 -48.642 15.055 1.00 27.92 178 GLN F O 1
ATOM 4519 N N . SER B 1 179 ? 29.139 -47.290 14.519 1.00 33.17 179 SER F N 1
ATOM 4520 C CA . SER B 1 179 ? 30.067 -48.386 14.267 1.00 31.60 179 SER F CA 1
ATOM 4521 C C . SER B 1 179 ? 30.288 -49.221 15.526 1.00 30.41 179 SER F C 1
ATOM 4522 O O . SER B 1 179 ? 30.404 -50.446 15.451 1.00 27.33 179 SER F O 1
ATOM 4525 N N . ILE B 1 180 ? 30.335 -48.559 16.677 1.00 30.10 180 ILE F N 1
ATOM 4526 C CA . ILE B 1 180 ? 30.542 -49.254 17.944 1.00 29.35 180 ILE F CA 1
ATOM 4527 C C . ILE B 1 180 ? 29.327 -50.122 18.293 1.00 27.87 180 ILE F C 1
ATOM 4528 O O . ILE B 1 180 ? 29.470 -51.291 18.668 1.00 25.93 180 ILE F O 1
ATOM 4533 N N . LEU B 1 181 ? 28.134 -49.543 18.167 1.00 27.26 181 LEU F N 1
ATOM 4534 C CA . LEU B 1 181 ? 26.890 -50.280 18.392 1.00 26.21 181 LEU F CA 1
ATOM 4535 C C . LEU B 1 181 ? 26.783 -51.488 17.462 1.00 23.17 181 LEU F C 1
ATOM 4536 O O . LEU B 1 181 ? 26.372 -52.570 17.890 1.00 21.60 181 LEU F O 1
ATOM 4541 N N . ASN B 1 182 ? 27.148 -51.300 16.194 1.00 24.81 182 ASN F N 1
ATOM 4542 C CA . ASN B 1 182 ? 27.176 -52.403 15.238 1.00 26.03 182 ASN F CA 1
ATOM 4543 C C . ASN B 1 182 ? 28.171 -53.485 15.649 1.00 26.36 182 ASN F C 1
ATOM 4544 O O . ASN B 1 182 ? 27.874 -54.675 15.547 1.00 26.65 182 ASN F O 1
ATOM 4557 N N . LEU B 1 184 ? 29.287 -54.198 18.678 1.00 29.88 184 LEU F N 1
ATOM 4558 C CA . LEU B 1 184 ? 28.915 -54.920 19.893 1.00 24.61 184 LEU F CA 1
ATOM 4559 C C . LEU B 1 184 ? 27.720 -55.843 19.668 1.00 26.22 184 LEU F C 1
ATOM 4560 O O . LEU B 1 184 ? 27.650 -56.932 20.242 1.00 24.70 184 LEU F O 1
ATOM 4565 N N . PHE B 1 185 ? 26.785 -55.409 18.828 1.00 25.07 185 PHE F N 1
ATOM 4566 C CA . PHE B 1 185 ? 25.526 -56.126 18.675 1.00 26.74 185 PHE F CA 1
ATOM 4567 C C . PHE B 1 185 ? 25.386 -56.902 17.371 1.00 29.62 185 PHE F C 1
ATOM 4568 O O . PHE B 1 185 ? 24.267 -57.279 17.010 1.00 29.24 185 PHE F O 1
ATOM 4576 N N . LYS B 1 186 ? 26.493 -57.133 16.662 1.00 29.20 186 LYS F N 1
ATOM 4577 C CA . LYS B 1 186 ? 26.428 -57.914 15.423 1.00 32.57 186 LYS F CA 1
ATOM 4578 C C . LYS B 1 186 ? 25.715 -59.230 15.694 1.00 32.55 186 LYS F C 1
ATOM 4579 O O . LYS B 1 186 ? 25.955 -59.865 16.721 1.00 31.90 186 LYS F O 1
ATOM 4585 N N . ASP B 1 187 ? 24.800 -59.597 14.800 1.00 30.61 187 ASP F N 1
ATOM 4586 C CA . ASP B 1 187 ? 24.078 -60.869 14.882 1.00 33.86 187 ASP F CA 1
ATOM 4587 C C . ASP B 1 187 ? 23.119 -61.003 16.074 1.00 35.93 187 ASP F C 1
ATOM 4588 O O . ASP B 1 187 ? 22.561 -62.080 16.299 1.00 32.62 187 ASP F O 1
ATOM 4593 N N . GLN B 1 188 ? 22.920 -59.928 16.832 1.00 29.16 188 GLN F N 1
ATOM 4594 C CA . GLN B 1 188 ? 22.008 -59.979 17.974 1.00 25.98 188 GLN F CA 1
ATOM 4595 C C . GLN B 1 188 ? 21.013 -58.820 18.002 1.00 24.31 188 GLN F C 1
ATOM 4596 O O . GLN B 1 188 ? 20.664 -58.313 19.074 1.00 19.68 188 GLN F O 1
ATOM 4602 N N . TYR B 1 189 ? 20.549 -58.415 16.822 1.00 22.50 189 TYR F N 1
ATOM 4603 C CA . TYR B 1 189 ? 19.540 -57.365 16.719 1.00 20.94 189 TYR F CA 1
ATOM 4604 C C . TYR B 1 189 ? 18.478 -57.750 15.696 1.00 20.91 189 TYR F C 1
ATOM 4605 O O . TYR B 1 189 ? 18.762 -58.495 14.758 1.00 22.48 189 TYR F O 1
ATOM 4614 N N . SER B 1 190 ? 17.255 -57.256 15.870 1.00 18.69 190 SER F N 1
ATOM 4615 C CA . SER B 1 190 ? 16.226 -57.492 14.863 1.00 20.54 190 SER F CA 1
ATOM 4616 C C . SER B 1 190 ? 16.128 -56.306 13.903 1.00 19.11 190 SER F C 1
ATOM 4617 O O . SER B 1 190 ? 16.690 -55.235 14.160 1.00 15.92 190 SER F O 1
ATOM 4620 N N . SER B 1 191 ? 15.440 -56.505 12.785 1.00 18.62 191 SER F N 1
ATOM 4621 C CA . SER B 1 191 ? 15.400 -55.489 11.738 1.00 21.00 191 SER F CA 1
ATOM 4622 C C . SER B 1 191 ? 14.108 -54.683 11.740 1.00 19.64 191 SER F C 1
ATOM 4623 O O . SER B 1 191 ? 13.029 -55.224 11.986 1.00 23.57 191 SER F O 1
ATOM 4626 N N . LEU B 1 192 ? 14.231 -53.385 11.472 1.00 19.81 192 LEU F N 1
ATOM 4627 C CA . LEU B 1 192 ? 13.077 -52.536 11.215 1.00 17.94 192 LEU F CA 1
ATOM 4628 C C . LEU B 1 192 ? 13.025 -52.284 9.722 1.00 16.80 192 LEU F C 1
ATOM 4629 O O . LEU B 1 192 ? 14.065 -52.255 9.058 1.00 18.30 192 LEU F O 1
ATOM 4634 N N . GLU B 1 193 ? 11.824 -52.091 9.191 1.00 15.47 193 GLU F N 1
ATOM 4635 C CA . GLU B 1 193 ? 11.682 -51.722 7.790 1.00 19.59 193 GLU F CA 1
ATOM 4636 C C . GLU B 1 193 ? 12.269 -50.335 7.547 1.00 20.11 193 GLU F C 1
ATOM 4637 O O . GLU B 1 193 ? 12.355 -49.521 8.478 1.00 16.00 193 GLU F O 1
ATOM 4643 N N . ASP B 1 194 ? 12.666 -50.067 6.303 1.00 19.98 194 ASP F N 1
ATOM 4644 C CA . ASP B 1 194 ? 13.268 -48.782 5.944 1.00 19.36 194 ASP F CA 1
ATOM 4645 C C . ASP B 1 194 ? 12.417 -47.590 6.379 1.00 17.20 194 ASP F C 1
ATOM 4646 O O . ASP B 1 194 ? 12.947 -46.528 6.709 1.00 16.50 194 ASP F O 1
ATOM 4651 N N . GLN B 1 195 ? 11.098 -47.762 6.389 1.00 17.38 195 GLN F N 1
ATOM 4652 C CA . GLN B 1 195 ? 10.211 -46.626 6.630 1.00 18.40 195 GLN F CA 1
ATOM 4653 C C . GLN B 1 195 ? 10.209 -46.137 8.081 1.00 17.94 195 GLN F C 1
ATOM 4654 O O . GLN B 1 195 ? 9.675 -45.058 8.376 1.00 13.20 195 GLN F O 1
ATOM 4660 N N . TYR B 1 196 ? 10.794 -46.924 8.980 1.00 17.10 196 TYR F N 1
ATOM 4661 C CA . TYR B 1 196 ? 10.900 -46.527 10.385 1.00 15.16 196 TYR F CA 1
ATOM 4662 C C . TYR B 1 196 ? 12.213 -45.814 10.638 1.00 13.80 196 TYR F C 1
ATOM 4663 O O . TYR B 1 196 ? 12.514 -45.400 11.765 1.00 11.82 196 TYR F O 1
ATOM 4672 N N . ASN B 1 197 ? 12.984 -45.664 9.568 1.00 12.46 197 ASN F N 1
ATOM 4673 C CA . ASN B 1 197 ? 14.207 -44.877 9.593 1.00 13.12 197 ASN F CA 1
ATOM 4674 C C . ASN B 1 197 ? 14.605 -44.596 8.151 1.00 14.57 197 ASN F C 1
ATOM 4675 O O . ASN B 1 197 ? 15.650 -45.057 7.687 1.00 16.63 197 ASN F O 1
ATOM 4680 N N . PHE B 1 198 ? 13.758 -43.847 7.446 1.00 12.86 198 PHE F N 1
ATOM 4681 C CA . PHE B 1 198 ? 13.963 -43.565 6.026 1.00 12.74 198 PHE F CA 1
ATOM 4682 C C . PHE B 1 198 ? 14.987 -42.449 5.884 1.00 12.12 198 PHE F C 1
ATOM 4683 O O . PHE B 1 198 ? 14.691 -41.281 6.133 1.00 10.20 198 PHE F O 1
ATOM 4691 N N . GLN B 1 199 ? 16.203 -42.822 5.510 1.00 13.06 199 GLN F N 1
ATOM 4692 C CA . GLN B 1 199 ? 17.317 -41.896 5.575 1.00 11.76 199 GLN F CA 1
ATOM 4693 C C . GLN B 1 199 ? 17.395 -41.015 4.327 1.00 14.29 199 GLN F C 1
ATOM 4694 O O . GLN B 1 199 ? 18.297 -41.158 3.495 1.00 13.37 199 GLN F O 1
ATOM 4700 N N . ILE B 1 200 ? 16.441 -40.091 4.224 1.00 12.40 200 ILE F N 1
ATOM 4701 C CA . ILE B 1 200 ? 16.353 -39.167 3.092 1.00 14.87 200 ILE F CA 1
ATOM 4702 C C . ILE B 1 200 ? 17.569 -38.241 3.024 1.00 14.28 200 ILE F C 1
ATOM 4703 O O . ILE B 1 200 ? 17.861 -37.648 1.975 1.00 15.83 200 ILE F O 1
ATOM 4708 N N . GLY B 1 201 ? 18.288 -38.130 4.137 1.00 12.36 201 GLY F N 1
ATOM 4709 C CA . GLY B 1 201 ? 19.479 -37.303 4.183 1.00 15.29 201 GLY F CA 1
ATOM 4710 C C . GLY B 1 201 ? 20.643 -37.941 3.443 1.00 13.48 201 GLY F C 1
ATOM 4711 O O . GLY B 1 201 ? 21.700 -37.325 3.272 1.00 16.11 201 GLY F O 1
ATOM 4712 N N . TYR B 1 202 ? 20.453 -39.182 3.005 1.00 12.81 202 TYR F N 1
ATOM 4713 C CA . TYR B 1 202 ? 21.450 -39.872 2.197 1.00 16.38 202 TYR F CA 1
ATOM 4714 C C . TYR B 1 202 ? 21.462 -39.373 0.747 1.00 15.70 202 TYR F C 1
ATOM 4715 O O . TYR B 1 202 ? 22.349 -39.744 -0.036 1.00 15.83 202 TYR F O 1
ATOM 4724 N N . ASP B 1 203 ? 20.491 -38.528 0.395 1.00 13.22 203 ASP F N 1
ATOM 4725 C CA . ASP B 1 203 ? 20.365 -38.017 -0.978 1.00 17.71 203 ASP F CA 1
ATOM 4726 C C . ASP B 1 203 ? 21.689 -37.540 -1.590 1.00 17.28 203 ASP F C 1
ATOM 4727 O O . ASP B 1 203 ? 22.041 -37.939 -2.705 1.00 16.41 203 ASP F O 1
ATOM 4732 N N . TYR B 1 204 ? 22.423 -36.702 -0.858 1.00 16.40 204 TYR F N 1
ATOM 4733 C CA . TYR B 1 204 ? 23.698 -36.179 -1.353 1.00 18.80 204 TYR F CA 1
ATOM 4734 C C . TYR B 1 204 ? 24.715 -37.299 -1.532 1.00 18.87 204 TYR F C 1
ATOM 4735 O O . TYR B 1 204 ? 25.400 -37.366 -2.558 1.00 16.65 204 TYR F O 1
ATOM 4744 N N . GLY B 1 205 ? 24.810 -38.180 -0.536 1.00 18.11 205 GLY F N 1
ATOM 4745 C CA . GLY B 1 205 ? 25.679 -39.340 -0.629 1.00 16.79 205 GLY F CA 1
ATOM 4746 C C . GLY B 1 205 ? 25.360 -40.226 -1.820 1.00 17.46 205 GLY F C 1
ATOM 4747 O O . GLY B 1 205 ? 26.256 -40.632 -2.561 1.00 17.93 205 GLY F O 1
ATOM 4748 N N . ALA B 1 206 ? 24.078 -40.518 -2.013 1.00 14.61 206 ALA F N 1
ATOM 4749 C CA . ALA B 1 206 ? 23.645 -41.366 -3.120 1.00 15.99 206 ALA F CA 1
ATOM 4750 C C . ALA B 1 206 ? 24.023 -40.735 -4.451 1.00 15.62 206 ALA F C 1
ATOM 4751 O O . ALA B 1 206 ? 24.542 -41.400 -5.349 1.00 15.34 206 ALA F O 1
ATOM 4753 N N . ALA B 1 207 ? 23.748 -39.443 -4.571 1.00 14.20 207 ALA F N 1
ATOM 4754 C CA . ALA B 1 207 ? 24.092 -38.686 -5.766 1.00 15.25 207 ALA F CA 1
ATOM 4755 C C . ALA B 1 207 ? 25.604 -38.646 -5.988 1.00 16.28 207 ALA F C 1
ATOM 4756 O O . ALA B 1 207 ? 26.072 -38.570 -7.131 1.00 19.26 207 ALA F O 1
ATOM 4758 N N . THR B 1 208 ? 26.356 -38.659 -4.889 1.00 15.07 208 THR F N 1
ATOM 4759 C CA . THR B 1 208 ? 27.816 -38.610 -4.928 1.00 15.46 208 THR F CA 1
ATOM 4760 C C . THR B 1 208 ? 28.397 -39.940 -5.404 1.00 19.02 208 THR F C 1
ATOM 4761 O O . THR B 1 208 ? 29.257 -39.971 -6.290 1.00 20.27 208 THR F O 1
ATOM 4765 N N . PHE B 1 209 ? 27.933 -41.037 -4.814 1.00 18.83 209 PHE F N 1
ATOM 4766 C CA . PHE B 1 209 ? 28.460 -42.349 -5.168 1.00 21.31 209 PHE F CA 1
ATOM 4767 C C . PHE B 1 209 ? 27.702 -42.981 -6.341 1.00 20.56 209 PHE F C 1
ATOM 4768 O O . PHE B 1 209 ? 27.983 -44.119 -6.730 1.00 24.75 209 PHE F O 1
ATOM 4776 N N . LYS B 1 210 ? 26.759 -42.222 -6.901 1.00 19.47 210 LYS F N 1
ATOM 4777 C CA . LYS B 1 210 ? 25.986 -42.621 -8.085 1.00 22.30 210 LYS F CA 1
ATOM 4778 C C . LYS B 1 210 ? 25.058 -43.811 -7.865 1.00 21.73 210 LYS F C 1
ATOM 4779 O O . LYS B 1 210 ? 24.970 -44.705 -8.713 1.00 20.45 210 LYS F O 1
ATOM 4785 N N . HIS B 1 211 ? 24.356 -43.812 -6.739 1.00 19.20 211 HIS F N 1
ATOM 4786 C CA . HIS B 1 211 ? 23.361 -44.840 -6.485 1.00 17.27 211 HIS F CA 1
ATOM 4787 C C . HIS B 1 211 ? 22.032 -44.380 -7.076 1.00 15.10 211 HIS F C 1
ATOM 4788 O O . HIS B 1 211 ? 21.193 -43.811 -6.384 1.00 16.30 211 HIS F O 1
ATOM 4795 N N . GLN B 1 212 ? 21.858 -44.625 -8.373 1.00 18.72 212 GLN F N 1
ATOM 4796 C CA . GLN B 1 212 ? 20.753 -44.055 -9.144 1.00 14.86 212 GLN F CA 1
ATOM 4797 C C . GLN B 1 212 ? 19.356 -44.494 -8.684 1.00 15.90 212 GLN F C 1
ATOM 4798 O O . GLN B 1 212 ? 18.388 -43.729 -8.781 1.00 13.25 212 GLN F O 1
ATOM 4804 N N . PHE B 1 213 ? 19.249 -45.719 -8.185 1.00 12.46 213 PHE F N 1
ATOM 4805 C CA . PHE B 1 213 ? 17.942 -46.284 -7.865 1.00 15.17 213 PHE F CA 1
ATOM 4806 C C . PHE B 1 213 ? 17.355 -45.800 -6.534 1.00 15.60 213 PHE F C 1
ATOM 4807 O O . PHE B 1 213 ? 16.152 -45.937 -6.293 1.00 17.25 213 PHE F O 1
ATOM 4815 N N . ILE B 1 214 ? 18.199 -45.223 -5.683 1.00 14.95 214 ILE F N 1
ATOM 4816 C CA . ILE B 1 214 ? 17.727 -44.534 -4.477 1.00 18.48 214 ILE F CA 1
ATOM 4817 C C . ILE B 1 214 ? 16.603 -43.543 -4.801 1.00 18.03 214 ILE F C 1
ATOM 4818 O O . ILE B 1 214 ? 15.629 -43.412 -4.051 1.00 17.84 214 ILE F O 1
ATOM 4823 N N . PHE B 1 215 ? 16.738 -42.852 -5.930 1.00 16.47 215 PHE F N 1
ATOM 4824 C CA . PHE B 1 215 ? 15.812 -41.776 -6.267 1.00 17.91 215 PHE F CA 1
ATOM 4825 C C . PHE B 1 215 ? 14.515 -42.274 -6.908 1.00 21.60 215 PHE F C 1
ATOM 4826 O O . PHE B 1 215 ? 13.639 -41.471 -7.253 1.00 24.37 215 PHE F O 1
ATOM 4834 N N . ASP B 1 216 ? 14.390 -43.595 -7.047 1.00 19.81 216 ASP F N 1
ATOM 4835 C CA . ASP B 1 216 ? 13.164 -44.211 -7.559 1.00 20.56 216 ASP F CA 1
ATOM 4836 C C . ASP B 1 216 ? 12.248 -44.681 -6.421 1.00 24.06 216 ASP F C 1
ATOM 4837 O O . ASP B 1 216 ? 11.080 -45.010 -6.642 1.00 22.82 216 ASP F O 1
ATOM 4842 N N . ILE B 1 217 ? 12.785 -44.713 -5.205 1.00 21.60 217 ILE F N 1
ATOM 4843 C CA . ILE B 1 217 ? 12.004 -45.104 -4.037 1.00 21.70 217 ILE F CA 1
ATOM 4844 C C . ILE B 1 217 ? 10.899 -44.079 -3.794 1.00 22.76 217 ILE F C 1
ATOM 4845 O O . ILE B 1 217 ? 11.173 -42.882 -3.684 1.00 22.67 217 ILE F O 1
ATOM 4850 N N . PRO B 1 218 ? 9.642 -44.544 -3.719 1.00 21.57 218 PRO F N 1
ATOM 4851 C CA . PRO B 1 218 ? 8.518 -43.629 -3.496 1.00 22.67 218 PRO F CA 1
ATOM 4852 C C . PRO B 1 218 ? 8.634 -42.876 -2.173 1.00 25.40 218 PRO F C 1
ATOM 4853 O O . PRO B 1 218 ? 9.011 -43.461 -1.155 1.00 20.85 218 PRO F O 1
ATOM 4857 N N . LEU B 1 219 ? 8.308 -41.588 -2.209 1.00 25.49 219 LEU F N 1
ATOM 4858 C CA . LEU B 1 219 ? 8.304 -40.743 -1.025 1.00 25.69 219 LEU F CA 1
ATOM 4859 C C . LEU B 1 219 ? 6.861 -40.426 -0.642 1.00 26.20 219 LEU F C 1
ATOM 4860 O O . LEU B 1 219 ? 6.600 -39.678 0.311 1.00 23.54 219 LEU F O 1
ATOM 4865 N N . GLU B 1 220 ? 5.931 -41.007 -1.397 1.00 25.61 220 GLU F N 1
ATOM 4866 C CA . GLU B 1 220 ? 4.501 -40.834 -1.162 1.00 31.84 220 GLU F CA 1
ATOM 4867 C C . GLU B 1 220 ? 3.820 -42.198 -1.214 1.00 31.17 220 GLU F C 1
ATOM 4868 O O . GLU B 1 220 ? 3.788 -42.832 -2.267 1.00 35.39 220 GLU F O 1
ATOM 4874 N N . PRO B 1 221 ? 3.261 -42.658 -0.081 1.00 32.13 221 PRO F N 1
ATOM 4875 C CA . PRO B 1 221 ? 3.071 -41.919 1.175 1.00 31.03 221 PRO F CA 1
ATOM 4876 C C . PRO B 1 221 ? 4.382 -41.688 1.911 1.00 26.40 221 PRO F C 1
ATOM 4877 O O . PRO B 1 221 ? 5.323 -42.462 1.733 1.00 25.24 221 PRO F O 1
ATOM 4881 N N . LEU B 1 222 ? 4.446 -40.610 2.686 1.00 23.85 222 LEU F N 1
ATOM 4882 C CA . LEU B 1 222 ? 5.634 -40.308 3.470 1.00 23.10 222 LEU F CA 1
ATOM 4883 C C . LEU B 1 222 ? 5.953 -41.465 4.401 1.00 19.31 222 LEU F C 1
ATOM 4884 O O . LEU B 1 222 ? 5.051 -42.077 4.976 1.00 18.45 222 LEU F O 1
ATOM 4889 N N . PRO B 1 223 ? 7.244 -41.791 4.521 1.00 18.01 223 PRO F N 1
ATOM 4890 C CA . PRO B 1 223 ? 7.682 -42.808 5.479 1.00 20.26 223 PRO F CA 1
ATOM 4891 C C . PRO B 1 223 ? 7.406 -42.312 6.893 1.00 17.56 223 PRO F C 1
ATOM 4892 O O . PRO B 1 223 ? 7.453 -41.097 7.125 1.00 15.85 223 PRO F O 1
ATOM 4896 N N . LEU B 1 224 ? 7.116 -43.227 7.810 1.00 17.04 224 LEU F N 1
ATOM 4897 C CA . LEU B 1 224 ? 6.751 -42.862 9.176 1.00 15.47 224 LEU F CA 1
ATOM 4898 C C . LEU B 1 224 ? 7.834 -42.059 9.881 1.00 14.79 224 LEU F C 1
ATOM 4899 O O . LEU B 1 224 ? 7.530 -41.167 10.690 1.00 16.67 224 LEU F O 1
ATOM 4904 N N . ILE B 1 225 ? 9.092 -42.369 9.585 1.00 11.48 225 ILE F N 1
ATOM 4905 C CA . ILE B 1 225 ? 10.200 -41.631 10.184 1.00 13.28 225 ILE F CA 1
ATOM 4906 C C . ILE B 1 225 ? 11.196 -41.202 9.115 1.00 14.84 225 ILE F C 1
ATOM 4907 O O . ILE B 1 225 ? 11.797 -42.041 8.433 1.00 15.58 225 ILE F O 1
ATOM 4912 N N . LEU B 1 226 ? 11.335 -39.885 8.960 1.00 14.83 226 LEU F N 1
ATOM 4913 C CA . LEU B 1 226 ? 12.271 -39.288 8.015 1.00 14.52 226 LEU F CA 1
ATOM 4914 C C . LEU B 1 226 ? 13.540 -38.921 8.758 1.00 14.32 226 LEU F C 1
ATOM 4915 O O . LEU B 1 226 ? 13.489 -38.136 9.702 1.00 16.89 226 LEU F O 1
ATOM 4920 N N . HIS B 1 227 ? 14.679 -39.451 8.325 1.00 14.54 227 HIS F N 1
ATOM 4921 C CA . HIS B 1 227 ? 15.931 -39.196 9.030 1.00 11.26 227 HIS F CA 1
ATOM 4922 C C . HIS B 1 227 ? 16.901 -38.406 8.161 1.00 14.08 227 HIS F C 1
ATOM 4923 O O . HIS B 1 227 ? 17.416 -38.919 7.157 1.00 10.94 227 HIS F O 1
ATOM 4930 N N . TYR B 1 228 ? 17.150 -37.155 8.547 1.00 10.73 228 TYR F N 1
ATOM 4931 C CA . TYR B 1 228 ? 18.050 -36.302 7.784 1.00 11.46 228 TYR F CA 1
ATOM 4932 C C . TYR B 1 228 ? 19.505 -36.478 8.200 1.00 13.74 228 TYR F C 1
ATOM 4933 O O . TYR B 1 228 ? 20.120 -35.579 8.774 1.00 9.34 228 TYR F O 1
ATOM 4942 N N . ILE B 1 229 ? 20.056 -37.647 7.888 1.00 11.80 229 ILE F N 1
ATOM 4943 C CA . ILE B 1 229 ? 21.458 -37.931 8.155 1.00 11.78 229 ILE F CA 1
ATOM 4944 C C . ILE B 1 229 ? 22.359 -37.039 7.307 1.00 13.47 229 ILE F C 1
ATOM 4945 O O . ILE B 1 229 ? 21.886 -36.389 6.367 1.00 15.28 229 ILE F O 1
ATOM 4950 N N . SER B 1 230 ? 23.643 -37.005 7.667 1.00 13.37 230 SER F N 1
ATOM 4951 C CA . SER B 1 230 ? 24.707 -36.291 6.935 1.00 18.67 230 SER F CA 1
ATOM 4952 C C . SER B 1 230 ? 24.747 -34.807 7.271 1.00 16.70 230 SER F C 1
ATOM 4953 O O . SER B 1 230 ? 23.913 -34.314 8.024 1.00 16.12 230 SER F O 1
ATOM 4956 N N . GLN B 1 231 ? 25.724 -34.097 6.720 1.00 18.85 231 GLN F N 1
ATOM 4957 C CA . GLN B 1 231 ? 25.858 -32.672 6.999 1.00 18.69 231 GLN F CA 1
ATOM 4958 C C . GLN B 1 231 ? 24.925 -31.818 6.142 1.00 16.44 231 GLN F C 1
ATOM 4959 O O . GLN B 1 231 ? 24.900 -30.590 6.275 1.00 18.03 231 GLN F O 1
ATOM 4965 N N . ASP B 1 232 ? 24.152 -32.470 5.276 1.00 18.57 232 ASP F N 1
ATOM 4966 C CA . ASP B 1 232 ? 23.212 -31.774 4.400 1.00 17.58 232 ASP F CA 1
ATOM 4967 C C . ASP B 1 232 ? 21.851 -31.639 5.078 1.00 18.46 232 ASP F C 1
ATOM 4968 O O . ASP B 1 232 ? 20.874 -32.268 4.659 1.00 19.16 232 ASP F O 1
ATOM 4973 N N . LYS B 1 233 ? 21.783 -30.808 6.117 1.00 15.63 233 LYS F N 1
ATOM 4974 C CA . LYS B 1 233 ? 20.570 -30.691 6.921 1.00 13.14 233 LYS F CA 1
ATOM 4975 C C . LYS B 1 233 ? 19.574 -29.706 6.313 1.00 12.37 233 LYS F C 1
ATOM 4976 O O . LYS B 1 233 ? 19.968 -28.659 5.796 1.00 12.01 233 LYS F O 1
ATOM 4982 N N . PRO B 1 234 ? 18.272 -30.041 6.374 1.00 10.77 234 PRO F N 1
ATOM 4983 C CA . PRO B 1 234 ? 17.221 -29.213 5.774 1.00 9.75 234 PRO F CA 1
ATOM 4984 C C . PRO B 1 234 ? 17.040 -27.882 6.501 1.00 11.57 234 PRO F C 1
ATOM 4985 O O . PRO B 1 234 ? 16.463 -26.958 5.920 1.00 12.31 234 PRO F O 1
ATOM 4989 N N . TRP B 1 235 ? 17.518 -27.776 7.741 1.00 9.73 235 TRP F N 1
ATOM 4990 C CA . TRP B 1 235 ? 17.424 -26.508 8.468 1.00 12.02 235 TRP F CA 1
ATOM 4991 C C . TRP B 1 235 ? 18.545 -25.514 8.140 1.00 11.10 235 TRP F C 1
ATOM 4992 O O . TRP B 1 235 ? 18.523 -24.364 8.605 1.00 12.67 235 TRP F O 1
ATOM 5003 N N . ASN B 1 236 ? 19.520 -25.941 7.346 1.00 10.70 236 ASN F N 1
ATOM 5004 C CA . ASN B 1 236 ? 20.577 -25.024 6.925 1.00 12.62 236 ASN F CA 1
ATOM 5005 C C . ASN B 1 236 ? 20.024 -24.013 5.928 1.00 11.79 236 ASN F C 1
ATOM 5006 O O . ASN B 1 236 ? 18.962 -24.243 5.340 1.00 12.99 236 ASN F O 1
ATOM 5011 N N . GLN B 1 237 ? 20.736 -22.902 5.734 1.00 12.41 237 GLN F N 1
ATOM 5012 C CA . GLN B 1 237 ? 20.321 -21.897 4.755 1.00 9.99 237 GLN F CA 1
ATOM 5013 C C . GLN B 1 237 ? 20.155 -22.550 3.383 1.00 10.70 237 GLN F C 1
ATOM 5014 O O . GLN B 1 237 ? 19.149 -22.340 2.699 1.00 10.83 237 GLN F O 1
ATOM 5020 N N . PHE B 1 238 ? 21.132 -23.367 3.002 1.00 10.36 238 PHE F N 1
ATOM 5021 C CA . PHE B 1 238 ? 21.032 -24.127 1.767 1.00 12.26 238 PHE F CA 1
ATOM 5022 C C . PHE B 1 238 ? 21.161 -25.617 2.049 1.00 13.21 238 PHE F C 1
ATOM 5023 O O . PHE B 1 238 ? 21.841 -26.024 2.997 1.00 14.68 238 PHE F O 1
ATOM 5031 N N . SER B 1 239 ? 20.494 -26.424 1.229 1.00 13.70 239 SER F N 1
ATOM 5032 C CA . SER B 1 239 ? 20.671 -27.872 1.249 1.00 16.25 239 SER F CA 1
ATOM 5033 C C . SER B 1 239 ? 20.285 -28.390 -0.134 1.00 14.70 239 SER F C 1
ATOM 5034 O O . SER B 1 239 ? 19.755 -27.633 -0.953 1.00 16.77 239 SER F O 1
ATOM 5037 N N . VAL B 1 240 ? 20.567 -29.656 -0.417 1.00 15.56 240 VAL F N 1
ATOM 5038 C CA . VAL B 1 240 ? 20.258 -30.196 -1.741 1.00 16.72 240 VAL F CA 1
ATOM 5039 C C . VAL B 1 240 ? 19.414 -31.474 -1.691 1.00 18.76 240 VAL F C 1
ATOM 5040 O O . VAL B 1 240 ? 18.888 -31.918 -2.713 1.00 18.73 240 VAL F O 1
ATOM 5044 N N . GLY B 1 241 ? 19.280 -32.060 -0.507 1.00 16.92 241 GLY F N 1
ATOM 5045 C CA . GLY B 1 241 ? 18.462 -33.253 -0.352 1.00 15.61 241 GLY F CA 1
ATOM 5046 C C . GLY B 1 241 ? 16.975 -32.962 -0.421 1.00 18.01 241 GLY F C 1
ATOM 5047 O O . GLY B 1 241 ? 16.555 -31.822 -0.208 1.00 21.05 241 GLY F O 1
ATOM 5048 N N . ARG B 1 242 ? 16.177 -33.987 -0.717 1.00 14.79 242 ARG F N 1
ATOM 5049 C CA . ARG B 1 242 ? 14.727 -33.823 -0.863 1.00 16.44 242 ARG F CA 1
ATOM 5050 C C . ARG B 1 242 ? 13.987 -33.752 0.475 1.00 17.63 242 ARG F C 1
ATOM 5051 O O . ARG B 1 242 ? 14.559 -34.063 1.532 1.00 16.68 242 ARG F O 1
ATOM 5059 N N . LEU B 1 243 ? 12.720 -33.331 0.414 1.00 14.73 243 LEU F N 1
ATOM 5060 C CA . LEU B 1 243 ? 11.828 -33.264 1.583 1.00 17.86 243 LEU F CA 1
ATOM 5061 C C . LEU B 1 243 ? 12.239 -32.218 2.612 1.00 16.99 243 LEU F C 1
ATOM 5062 O O . LEU B 1 243 ? 11.879 -32.321 3.791 1.00 14.23 243 LEU F O 1
ATOM 5067 N N . ARG B 1 244 ? 12.992 -31.220 2.165 1.00 16.83 244 ARG F N 1
ATOM 5068 C CA . ARG B 1 244 ? 13.402 -30.122 3.032 1.00 15.46 244 ARG F CA 1
ATOM 5069 C C . ARG B 1 244 ? 12.182 -29.450 3.658 1.00 16.01 244 ARG F C 1
ATOM 5070 O O . ARG B 1 244 ? 12.197 -29.087 4.841 1.00 16.06 244 ARG F O 1
ATOM 5078 N N . GLU B 1 245 ? 11.113 -29.323 2.876 1.00 14.34 245 GLU F N 1
ATOM 5079 C CA . GLU B 1 245 ? 9.917 -28.607 3.326 1.00 16.94 245 GLU F CA 1
ATOM 5080 C C . GLU B 1 245 ? 9.187 -29.265 4.503 1.00 17.29 245 GLU F C 1
ATOM 5081 O O . GLU B 1 245 ? 8.503 -28.582 5.273 1.00 14.31 245 GLU F O 1
ATOM 5087 N N . VAL B 1 246 ? 9.323 -30.582 4.645 1.00 14.88 246 VAL F N 1
ATOM 5088 C CA . VAL B 1 246 ? 8.631 -31.292 5.720 1.00 15.07 246 VAL F CA 1
ATOM 5089 C C . VAL B 1 246 ? 9.226 -30.934 7.081 1.00 15.30 246 VAL F C 1
ATOM 5090 O O . VAL B 1 246 ? 8.502 -30.831 8.080 1.00 15.30 246 VAL F O 1
ATOM 5094 N N . TRP B 1 247 ? 10.541 -30.734 7.125 1.00 11.85 247 TRP F N 1
ATOM 5095 C CA . TRP B 1 247 ? 11.182 -30.343 8.375 1.00 13.45 247 TRP F CA 1
ATOM 5096 C C . TRP B 1 247 ? 10.670 -28.988 8.830 1.00 13.44 247 TRP F C 1
ATOM 5097 O O . TRP B 1 247 ? 10.376 -28.788 10.013 1.00 11.03 247 TRP F O 1
ATOM 5108 N N . TRP B 1 248 ? 10.573 -28.053 7.891 1.00 11.16 248 TRP F N 1
ATOM 5109 C CA . TRP B 1 248 ? 10.154 -26.700 8.220 1.00 10.89 248 TRP F CA 1
ATOM 5110 C C . TRP B 1 248 ? 8.696 -26.644 8.625 1.00 11.69 248 TRP F C 1
ATOM 5111 O O . TRP B 1 248 ? 8.312 -25.819 9.456 1.00 11.41 248 TRP F O 1
ATOM 5122 N N . GLU B 1 249 ? 7.889 -27.524 8.046 1.00 9.83 249 GLU F N 1
ATOM 5123 C CA . GLU B 1 249 ? 6.487 -27.622 8.422 1.00 12.59 249 GLU F CA 1
ATOM 5124 C C . GLU B 1 249 ? 6.351 -27.861 9.929 1.00 13.51 249 GLU F C 1
ATOM 5125 O O . GLU B 1 249 ? 5.529 -27.227 10.600 1.00 14.07 249 GLU F O 1
ATOM 5131 N N . TYR B 1 250 ? 7.183 -28.748 10.464 1.00 13.02 250 TYR F N 1
ATOM 5132 C CA . TYR B 1 250 ? 7.107 -29.097 11.877 1.00 12.77 250 TYR F CA 1
ATOM 5133 C C . TYR B 1 250 ? 7.844 -28.113 12.777 1.00 13.35 250 TYR F C 1
ATOM 5134 O O . 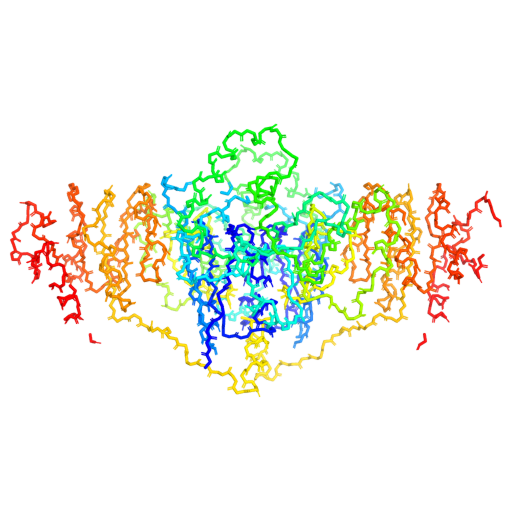TYR B 1 250 ? 7.409 -27.851 13.898 1.00 12.50 250 TYR F O 1
ATOM 5143 N N . SER B 1 251 ? 8.952 -27.564 12.291 1.00 13.73 251 SER F N 1
ATOM 5144 C CA . SER B 1 251 ? 9.699 -26.581 13.067 1.00 14.13 251 SER F CA 1
ATOM 5145 C C . SER B 1 251 ? 8.850 -25.341 13.331 1.00 15.95 251 SER F C 1
ATOM 5146 O O . SER B 1 251 ? 8.917 -24.743 14.416 1.00 15.38 251 SER F O 1
ATOM 5149 N N . LEU B 1 252 ? 8.035 -24.968 12.346 1.00 12.85 252 LEU F N 1
ATOM 5150 C CA . LEU B 1 252 ? 7.230 -23.753 12.441 1.00 14.33 252 LEU F CA 1
ATOM 5151 C C . LEU B 1 252 ? 5.824 -24.006 12.985 1.00 15.49 252 LEU F C 1
ATOM 5152 O O . LEU B 1 252 ? 5.036 -23.070 13.165 1.00 16.25 252 LEU F O 1
ATOM 5165 N N . ASP B 1 254 ? 3.082 -24.520 15.686 1.00 15.58 254 ASP F N 1
ATOM 5166 C CA . ASP B 1 254 ? 2.882 -24.124 17.085 1.00 18.61 254 ASP F CA 1
ATOM 5167 C C . ASP B 1 254 ? 2.405 -25.300 17.940 1.00 17.90 254 ASP F C 1
ATOM 5168 O O . ASP B 1 254 ? 1.672 -26.161 17.450 1.00 14.99 254 ASP F O 1
ATOM 5173 N N . TRP B 1 255 ? 2.799 -25.331 19.214 1.00 14.50 255 TRP F N 1
ATOM 5174 C CA . TRP B 1 255 ? 2.380 -26.411 20.108 1.00 15.62 255 TRP F CA 1
ATOM 5175 C C . TRP B 1 255 ? 0.862 -26.423 20.294 1.00 15.35 255 TRP F C 1
ATOM 5176 O O . TRP B 1 255 ? 0.274 -27.477 20.526 1.00 15.60 255 TRP F O 1
ATOM 5187 N N . SER B 1 256 ? 0.234 -25.251 20.191 1.00 15.98 256 SER F N 1
ATOM 5188 C CA . SER B 1 256 ? -1.224 -25.136 20.295 1.00 15.86 256 SER F CA 1
ATOM 5189 C C . SER B 1 256 ? -1.948 -25.988 19.252 1.00 16.85 256 SER F C 1
ATOM 5190 O O . SER B 1 256 ? -3.002 -26.568 19.529 1.00 18.17 256 SER F O 1
ATOM 5193 N N . VAL B 1 257 ? -1.382 -26.049 18.050 1.00 17.10 257 VAL F N 1
ATOM 5194 C CA . VAL B 1 257 ? -1.922 -26.873 16.971 1.00 18.11 257 VAL F CA 1
ATOM 5195 C C . VAL B 1 257 ? -1.855 -28.359 17.340 1.00 17.73 257 VAL F C 1
ATOM 5196 O O . VAL B 1 257 ? -2.821 -29.104 17.161 1.00 17.72 257 VAL F O 1
ATOM 5200 N N . ILE B 1 258 ? -0.707 -28.781 17.856 1.00 16.51 258 ILE F N 1
ATOM 5201 C CA . ILE B 1 258 ? -0.509 -30.170 18.266 1.00 19.38 258 ILE F CA 1
ATOM 5202 C C . ILE B 1 258 ? -1.451 -30.560 19.405 1.00 20.01 258 ILE F C 1
ATOM 5203 O O . ILE B 1 258 ? -2.026 -31.647 19.394 1.00 20.37 258 ILE F O 1
ATOM 5208 N N . LEU B 1 259 ? -1.622 -29.664 20.374 1.00 17.98 259 LEU F N 1
ATOM 5209 C CA . LEU B 1 259 ? -2.521 -29.914 21.496 1.00 17.49 259 LEU F CA 1
ATOM 5210 C C . LEU B 1 259 ? -3.985 -29.959 21.061 1.00 21.73 259 LEU F C 1
ATOM 5211 O O . LEU B 1 259 ? -4.750 -30.808 21.526 1.00 19.18 259 LEU F O 1
ATOM 5216 N N . ASN B 1 260 ? -4.371 -29.042 20.176 1.00 19.02 260 ASN F N 1
ATOM 5217 C CA . ASN B 1 260 ? -5.732 -29.008 19.644 1.00 26.47 260 ASN F CA 1
ATOM 5218 C C . ASN B 1 260 ? -6.111 -30.271 18.869 1.00 20.67 260 ASN F C 1
ATOM 5219 O O . ASN B 1 260 ? -7.253 -30.728 18.948 1.00 25.06 260 ASN F O 1
ATOM 5224 N N . GLU B 1 261 ? -5.158 -30.822 18.120 1.00 23.38 261 GLU F N 1
ATOM 5225 C CA . GLU B 1 261 ? -5.373 -32.077 17.401 1.00 22.76 261 GLU F CA 1
ATOM 5226 C C . GLU B 1 261 ? -5.816 -33.160 18.379 1.00 21.87 261 GLU F C 1
ATOM 5227 O O . GLU B 1 261 ? -6.766 -33.900 18.116 1.00 21.42 261 GLU F O 1
ATOM 5233 N N . TRP B 1 262 ? -5.136 -33.237 19.517 1.00 18.12 262 TRP F N 1
ATOM 5234 C CA . TRP B 1 262 ? -5.433 -34.270 20.502 1.00 18.53 262 TRP F CA 1
ATOM 5235 C C . TRP B 1 262 ? -6.684 -33.954 21.317 1.00 19.20 262 TRP F C 1
ATOM 5236 O O . TRP B 1 262 ? -7.486 -34.851 21.600 1.00 18.64 262 TRP F O 1
ATOM 5247 N N . PHE B 1 263 ? -6.847 -32.683 21.681 1.00 18.28 263 PHE F N 1
ATOM 5248 C CA . PHE B 1 263 ? -8.034 -32.223 22.399 1.00 20.95 263 PHE F CA 1
ATOM 5249 C C . PHE B 1 263 ? -9.289 -32.530 21.591 1.00 22.84 263 PHE F C 1
ATOM 5250 O O . PHE B 1 263 ? -10.322 -32.908 22.149 1.00 26.39 263 PHE F O 1
ATOM 5258 N N . SER B 1 264 ? -9.186 -32.369 20.275 1.00 22.02 264 SER F N 1
ATOM 5259 C CA . SER B 1 264 ? -10.289 -32.650 19.360 1.00 27.03 264 SER F CA 1
ATOM 5260 C C . SER B 1 264 ? -10.627 -34.136 19.312 1.00 25.28 264 SER F C 1
ATOM 5261 O O . SER B 1 264 ? -11.726 -34.515 18.898 1.00 27.64 264 SER F O 1
ATOM 5264 N N . LYS B 1 265 ? -9.680 -34.973 19.722 1.00 23.35 265 LYS F N 1
ATOM 5265 C CA . LYS B 1 265 ? -9.843 -36.418 19.601 1.00 24.76 265 LYS F CA 1
ATOM 5266 C C . LYS B 1 265 ? -9.980 -37.101 20.955 1.00 24.83 265 LYS F C 1
ATOM 5267 O O . LYS B 1 265 ? -9.529 -38.238 21.141 1.00 22.97 265 LYS F O 1
ATOM 5273 N N . SER B 1 266 ? -10.613 -36.391 21.888 1.00 23.49 266 SER F N 1
ATOM 5274 C CA . SER B 1 266 ? -10.964 -36.931 23.202 1.00 25.60 266 SER F CA 1
ATOM 5275 C C . SER B 1 266 ? -9.749 -37.278 24.059 1.00 23.80 266 SER F C 1
ATOM 5276 O O . SER B 1 266 ? -9.859 -38.057 25.014 1.00 25.35 266 SER F O 1
ATOM 5279 N N . VAL B 1 267 ? -8.597 -36.707 23.714 1.00 19.86 267 VAL F N 1
ATOM 5280 C CA . VAL B 1 267 ? -7.390 -36.860 24.521 1.00 17.60 267 VAL F CA 1
ATOM 5281 C C . VAL B 1 267 ? -6.987 -35.523 25.151 1.00 20.52 267 VAL F C 1
ATOM 5282 O O . VAL B 1 267 ? -6.388 -34.665 24.493 1.00 16.94 267 VAL F O 1
ATOM 5286 N N . LYS B 1 268 ? -7.324 -35.348 26.426 1.00 19.52 268 LYS F N 1
ATOM 5287 C CA . LYS B 1 268 ? -7.039 -34.099 27.126 1.00 18.17 268 LYS F CA 1
ATOM 5288 C C . LYS B 1 268 ? -6.939 -34.356 28.624 1.00 19.69 268 LYS F C 1
ATOM 5289 O O . LYS B 1 268 ? -7.889 -34.847 29.241 1.00 23.01 268 LYS F O 1
ATOM 5295 N N . TYR B 1 269 ? -5.781 -34.043 29.200 1.00 18.34 269 TYR F N 1
ATOM 5296 C CA . TYR B 1 269 ? -5.555 -34.207 30.633 1.00 20.39 269 TYR F CA 1
ATOM 5297 C C . TYR B 1 269 ? -5.121 -32.873 31.229 1.00 22.00 269 TYR F C 1
ATOM 5298 O O . TYR B 1 269 ? -4.535 -32.046 30.535 1.00 19.93 269 TYR F O 1
ATOM 5307 N N . PRO B 1 270 ? -5.406 -32.654 32.522 1.00 29.51 270 PRO F N 1
ATOM 5308 C CA . PRO B 1 270 ? -4.971 -31.397 33.139 1.00 30.59 270 PRO F CA 1
ATOM 5309 C C . PRO B 1 270 ? -3.471 -31.386 33.420 1.00 31.41 270 PRO F C 1
ATOM 5310 O O . PRO B 1 270 ? -2.883 -32.432 33.706 1.00 29.16 270 PRO F O 1
ATOM 5314 N N . SER B 1 271 ? -2.858 -30.211 33.316 1.00 33.91 271 SER F N 1
ATOM 5315 C CA . SER B 1 271 ? -1.452 -30.042 33.664 1.00 35.43 271 SER F CA 1
ATOM 5316 C C . SER B 1 271 ? -1.249 -30.338 35.149 1.00 40.69 271 SER F C 1
ATOM 5317 O O . SER B 1 271 ? -2.048 -29.914 35.983 1.00 42.49 271 SER F O 1
ATOM 5320 N N . LYS B 1 272 ? -0.189 -31.073 35.478 1.00 40.14 272 LYS F N 1
ATOM 5321 C CA . LYS B 1 272 ? 0.114 -31.396 36.871 1.00 38.74 272 LYS F CA 1
ATOM 5322 C C . LYS B 1 272 ? 0.949 -30.298 37.524 1.00 46.43 272 LYS F C 1
ATOM 5323 O O . LYS B 1 272 ? 1.555 -30.513 38.578 1.00 46.91 272 LYS F O 1
ATOM 5329 N N . SER B 1 273 ? 0.973 -29.123 36.899 1.00 46.09 273 SER F N 1
ATOM 5330 C CA . SER B 1 273 ? 1.821 -28.028 37.361 1.00 48.24 273 SER F CA 1
ATOM 5331 C C . SER B 1 273 ? 1.290 -27.398 38.638 1.00 50.97 273 SER F C 1
ATOM 5332 O O . SER B 1 273 ? 0.087 -27.412 38.904 1.00 53.42 273 SER F O 1
ATOM 5335 N N . GLN B 1 274 ? 2.201 -26.845 39.427 1.00 51.39 274 GLN F N 1
ATOM 5336 C CA . GLN B 1 274 ? 1.814 -26.097 40.609 1.00 53.41 274 GLN F CA 1
ATOM 5337 C C . GLN B 1 274 ? 2.552 -24.774 40.705 1.00 49.79 274 GLN F C 1
ATOM 5338 O O . GLN B 1 274 ? 3.522 -24.521 39.987 1.00 52.24 274 GLN F O 1
ATOM 5344 N N . ILE B 1 275 ? 2.060 -23.926 41.595 1.00 47.41 275 ILE F N 1
ATOM 5345 C CA . ILE B 1 275 ? 2.693 -22.655 41.880 1.00 43.31 275 ILE F CA 1
ATOM 5346 C C . ILE B 1 275 ? 3.475 -22.845 43.174 1.00 34.30 275 ILE F C 1
ATOM 5347 O O . ILE B 1 275 ? 3.095 -23.666 44.013 1.00 39.69 275 ILE F O 1
ATOM 5352 N N . PHE B 1 276 ? 4.583 -22.129 43.324 1.00 32.02 276 PHE F N 1
ATOM 5353 C CA . PHE B 1 276 ? 5.390 -22.256 44.532 1.00 30.69 276 PHE F CA 1
ATOM 5354 C C . PHE B 1 276 ? 4.733 -21.551 45.720 1.00 28.45 276 PHE F C 1
ATOM 5355 O O . PHE B 1 276 ? 4.261 -20.423 45.590 1.00 31.32 276 PHE F O 1
ATOM 5363 N N . LYS B 1 277 ? 4.685 -22.231 46.866 1.00 29.89 277 LYS F N 1
ATOM 5364 C CA . LYS B 1 277 ? 4.075 -21.675 48.074 1.00 20.96 277 LYS F CA 1
ATOM 5365 C C . LYS B 1 277 ? 5.140 -21.162 49.032 1.00 24.80 277 LYS F C 1
ATOM 5366 O O . LYS B 1 277 ? 4.829 -20.634 50.109 1.00 29.42 277 LYS F O 1
ATOM 5372 N N . LEU B 1 278 ? 6.401 -21.328 48.649 1.00 20.14 278 LEU F N 1
ATOM 5373 C CA . LEU B 1 278 ? 7.500 -20.861 49.483 1.00 20.51 278 LEU F CA 1
ATOM 5374 C C . LEU B 1 278 ? 8.779 -20.690 48.677 1.00 20.65 278 LEU F C 1
ATOM 5375 O O . LEU B 1 278 ? 9.041 -21.441 47.733 1.00 20.76 278 LEU F O 1
ATOM 5380 N N . GLN B 1 279 ? 9.573 -19.698 49.067 1.00 19.74 279 GLN F N 1
ATOM 5381 C CA . GLN B 1 279 ? 10.868 -19.443 48.451 1.00 21.06 279 GLN F CA 1
ATOM 5382 C C . GLN B 1 279 ? 11.931 -19.565 49.534 1.00 19.12 279 GLN F C 1
ATOM 5383 O O . GLN B 1 279 ? 11.854 -18.884 50.563 1.00 22.54 279 GLN F O 1
ATOM 5389 N N . CYS B 1 280 ? 12.915 -20.435 49.315 1.00 17.88 280 CYS F N 1
ATOM 5390 C CA . CYS B 1 280 ? 14.004 -20.625 50.274 1.00 17.28 280 CYS F CA 1
ATOM 5391 C C . CYS B 1 280 ? 15.331 -20.313 49.595 1.00 18.20 280 CYS F C 1
ATOM 5392 O O . CYS B 1 280 ? 15.464 -20.466 48.370 1.00 19.33 280 CYS F O 1
ATOM 5395 N N . VAL B 1 281 ? 16.321 -19.897 50.378 1.00 13.71 281 VAL F N 1
ATOM 5396 C CA . VAL B 1 281 ? 17.590 -19.470 49.803 1.00 14.75 281 VAL F CA 1
ATOM 5397 C C . VAL B 1 281 ? 18.776 -19.938 50.648 1.00 16.82 281 VAL F C 1
ATOM 5398 O O . VAL B 1 281 ? 18.673 -20.059 51.870 1.00 16.78 281 VAL F O 1
ATOM 5402 N N . ASN B 1 282 ? 19.890 -20.238 49.986 1.00 18.16 282 ASN F N 1
ATOM 5403 C CA . ASN B 1 282 ? 21.132 -20.552 50.684 1.00 18.27 282 ASN F CA 1
ATOM 5404 C C . ASN B 1 282 ? 22.348 -20.038 49.915 1.00 19.96 282 ASN F C 1
ATOM 5405 O O . ASN B 1 282 ? 22.399 -20.140 48.683 1.00 18.87 282 ASN F O 1
ATOM 5410 N N . LEU B 1 283 ? 23.318 -19.485 50.643 1.00 18.26 283 LEU F N 1
ATOM 5411 C CA . LEU B 1 283 ? 24.590 -19.066 50.055 1.00 20.55 283 LEU F CA 1
ATOM 5412 C C . LEU B 1 283 ? 25.647 -20.092 50.422 1.00 20.10 283 LEU F C 1
ATOM 5413 O O . LEU B 1 283 ? 25.735 -20.488 51.581 1.00 21.90 283 LEU F O 1
ATOM 5418 N N . THR B 1 284 ? 26.443 -20.532 49.449 1.00 20.97 284 THR F N 1
ATOM 5419 C CA . THR B 1 284 ? 27.408 -21.600 49.710 1.00 23.18 284 THR F CA 1
ATOM 5420 C C . THR B 1 284 ? 28.814 -21.343 49.168 1.00 22.80 284 THR F C 1
ATOM 5421 O O . THR B 1 284 ? 28.996 -20.668 48.151 1.00 19.78 284 THR F O 1
ATOM 5425 N N . ASN B 1 285 ? 29.800 -21.894 49.872 1.00 25.98 285 ASN F N 1
ATOM 5426 C CA . ASN B 1 285 ? 31.199 -21.829 49.467 1.00 24.81 285 ASN F CA 1
ATOM 5427 C C . ASN B 1 285 ? 31.723 -23.255 49.353 1.00 28.37 285 ASN F C 1
ATOM 5428 O O . ASN B 1 285 ? 32.932 -23.489 49.238 1.00 32.07 285 ASN F O 1
ATOM 5433 N N . SER B 1 286 ? 30.791 -24.208 49.367 1.00 25.03 286 SER F N 1
ATOM 5434 C CA . SER B 1 286 ? 31.127 -25.632 49.346 1.00 27.10 286 SER F CA 1
ATOM 5435 C C . SER B 1 286 ? 30.247 -26.414 48.370 1.00 26.93 286 SER F C 1
ATOM 5436 O O . SER B 1 286 ? 29.150 -25.977 48.021 1.00 23.60 286 SER F O 1
ATOM 5439 N N . TRP B 1 287 ? 30.737 -27.569 47.929 1.00 27.09 287 TRP F N 1
ATOM 5440 C CA . TRP B 1 287 ? 29.963 -28.453 47.068 1.00 23.79 287 TRP F CA 1
ATOM 5441 C C . TRP B 1 287 ? 28.832 -29.086 47.857 1.00 25.69 287 TRP F C 1
ATOM 5442 O O . TRP B 1 287 ? 27.830 -29.522 47.282 1.00 22.98 287 TRP F O 1
ATOM 5453 N N . CYS B 1 288 ? 29.003 -29.148 49.175 1.00 25.39 288 CYS F N 1
ATOM 5454 C CA . CYS B 1 288 ? 28.071 -29.888 50.014 1.00 27.05 288 CYS F CA 1
ATOM 5455 C C . CYS B 1 288 ? 27.029 -29.006 50.689 1.00 23.38 288 CYS F C 1
ATOM 5456 O O . CYS B 1 288 ? 27.318 -28.301 51.658 1.00 23.30 288 CYS F O 1
ATOM 5459 N N . VAL B 1 289 ? 25.812 -29.064 50.162 1.00 21.05 289 VAL F N 1
ATOM 5460 C CA . VAL B 1 289 ? 24.665 -28.409 50.768 1.00 19.19 289 VAL F CA 1
ATOM 5461 C C . VAL B 1 289 ? 23.757 -29.512 51.312 1.00 18.40 289 VAL F C 1
ATOM 5462 O O . VAL B 1 289 ? 23.116 -30.231 50.542 1.00 16.96 289 VAL F O 1
ATOM 5466 N N . GLU B 1 290 ? 23.731 -29.651 52.636 1.00 18.22 290 GLU F N 1
ATOM 5467 C CA . GLU B 1 290 ? 23.095 -30.788 53.314 1.00 18.61 290 GLU F CA 1
ATOM 5468 C C . GLU B 1 290 ? 21.676 -31.119 52.851 1.00 16.43 290 GLU F C 1
ATOM 5469 O O . GLU B 1 290 ? 20.767 -30.299 52.969 1.00 15.30 290 GLU F O 1
ATOM 5475 N N . LYS B 1 291 ? 21.514 -32.319 52.297 1.00 17.63 291 LYS F N 1
ATOM 5476 C CA . LYS B 1 291 ? 20.199 -32.873 51.969 1.00 17.26 291 LYS F CA 1
ATOM 5477 C C . LYS B 1 291 ? 19.416 -32.098 50.902 1.00 14.98 291 LYS F C 1
ATOM 5478 O O . LYS B 1 291 ? 18.208 -32.314 50.745 1.00 13.06 291 LYS F O 1
ATOM 5484 N N . ILE B 1 292 ? 20.082 -31.212 50.161 1.00 17.91 292 ILE F N 1
ATOM 5485 C CA . ILE B 1 292 ? 19.366 -30.389 49.183 1.00 14.50 292 ILE F CA 1
ATOM 5486 C C . ILE B 1 292 ? 18.662 -31.229 48.101 1.00 15.40 292 ILE F C 1
ATOM 5487 O O . ILE B 1 292 ? 17.545 -30.897 47.684 1.00 17.31 292 ILE F O 1
ATOM 5492 N N . ASP B 1 293 ? 19.295 -32.320 47.673 1.00 17.19 293 ASP F N 1
ATOM 5493 C CA . ASP B 1 293 ? 18.670 -33.239 46.721 1.00 18.92 293 ASP F CA 1
ATOM 5494 C C . ASP B 1 293 ? 17.371 -33.808 47.294 1.00 17.60 293 ASP F C 1
ATOM 5495 O O . ASP B 1 293 ? 16.331 -33.800 46.629 1.00 14.58 293 ASP F O 1
ATOM 5500 N N . TYR B 1 294 ? 17.442 -34.311 48.526 1.00 16.33 294 TYR F N 1
ATOM 5501 C CA . TYR B 1 294 ? 16.275 -34.876 49.206 1.00 13.09 294 TYR F CA 1
ATOM 5502 C C . TYR B 1 294 ? 15.160 -33.844 49.379 1.00 15.28 294 TYR F C 1
ATOM 5503 O O . TYR B 1 294 ? 13.999 -34.114 49.061 1.00 15.16 294 TYR F O 1
ATOM 5512 N N . LEU B 1 295 ? 15.513 -32.664 49.884 1.00 13.62 295 LEU F N 1
ATOM 5513 C CA . LEU B 1 295 ? 14.531 -31.602 50.096 1.00 16.28 295 LEU F CA 1
ATOM 5514 C C . LEU B 1 295 ? 13.819 -31.202 48.797 1.00 15.39 295 LEU F C 1
ATOM 5515 O O . LEU B 1 295 ? 12.596 -31.069 48.759 1.00 17.29 295 LEU F O 1
ATOM 5520 N N . ALA B 1 296 ? 14.587 -31.025 47.731 1.00 14.83 296 ALA F N 1
ATOM 5521 C CA . ALA B 1 296 ? 14.021 -30.598 46.455 1.00 17.05 296 ALA F CA 1
ATOM 5522 C C . ALA B 1 296 ? 12.981 -31.602 45.968 1.00 17.89 296 ALA F C 1
ATOM 5523 O O . ALA B 1 296 ? 11.902 -31.230 45.495 1.00 16.87 296 ALA F O 1
ATOM 5525 N N . GLU B 1 297 ? 13.322 -32.878 46.090 1.00 16.40 297 GLU F N 1
ATOM 5526 C CA . GLU B 1 297 ? 12.455 -33.965 45.663 1.00 17.63 297 GLU F CA 1
ATOM 5527 C C . GLU B 1 297 ? 11.179 -34.026 46.509 1.00 20.77 297 GLU F C 1
ATOM 5528 O O . GLU B 1 297 ? 10.087 -34.290 45.996 1.00 18.05 297 GLU F O 1
ATOM 5534 N N . GLN B 1 298 ? 11.325 -33.755 47.803 1.00 18.86 298 GLN F N 1
ATOM 5535 C CA . GLN B 1 298 ? 10.219 -33.861 48.751 1.00 21.53 298 GLN F CA 1
ATOM 5536 C C . GLN B 1 298 ? 9.278 -32.666 48.736 1.00 20.69 298 GLN F C 1
ATOM 5537 O O . GLN B 1 298 ? 8.106 -32.790 49.110 1.00 21.07 298 GLN F O 1
ATOM 5543 N N . LEU B 1 299 ? 9.791 -31.513 48.313 1.00 18.13 299 LEU F N 1
ATOM 5544 C CA . LEU B 1 299 ? 9.033 -30.267 48.372 1.00 19.76 299 LEU F CA 1
ATOM 5545 C C . LEU B 1 299 ? 8.928 -29.579 47.007 1.00 19.60 299 LEU F C 1
ATOM 5546 O O . LEU B 1 299 ? 9.530 -28.523 46.798 1.00 20.19 299 LEU F O 1
ATOM 5551 N N . PRO B 1 300 ? 8.147 -30.161 46.080 1.00 19.77 300 PRO F N 1
ATOM 5552 C CA . PRO B 1 300 ? 8.017 -29.577 44.738 1.00 20.61 300 PRO F CA 1
ATOM 5553 C C . PRO B 1 300 ? 7.329 -28.212 44.763 1.00 22.81 300 PRO F C 1
ATOM 5554 O O . PRO B 1 300 ? 7.483 -27.430 43.820 1.00 20.94 300 PRO F O 1
ATOM 5558 N N . GLU B 1 301 ? 6.587 -27.938 45.834 1.00 23.66 301 GLU F N 1
ATOM 5559 C CA . GLU B 1 301 ? 5.859 -26.683 45.972 1.00 22.82 301 GLU F CA 1
ATOM 5560 C C . GLU B 1 301 ? 6.736 -25.587 46.586 1.00 21.94 301 GLU F C 1
ATOM 5561 O O . GLU B 1 301 ? 6.276 -24.469 46.837 1.00 25.56 301 GLU F O 1
ATOM 5567 N N . VAL B 1 302 ? 8.002 -25.914 46.828 1.00 19.09 302 VAL F N 1
ATOM 5568 C CA . VAL B 1 302 ? 8.974 -24.939 47.308 1.00 17.93 302 VAL F CA 1
ATOM 5569 C C . VAL B 1 302 ? 10.017 -24.675 46.220 1.00 17.36 302 VAL F C 1
ATOM 5570 O O . VAL B 1 302 ? 10.516 -25.615 45.592 1.00 15.68 302 VAL F O 1
ATOM 5574 N N . HIS B 1 303 ? 10.334 -23.400 45.995 1.00 15.68 303 HIS F N 1
ATOM 5575 C CA . HIS B 1 303 ? 11.383 -23.008 45.056 1.00 18.12 303 HIS F CA 1
ATOM 5576 C C . HIS B 1 303 ? 12.694 -22.720 45.799 1.00 17.40 303 HIS F C 1
ATOM 5577 O O . HIS B 1 303 ? 12.786 -21.750 46.559 1.00 17.35 303 HIS F O 1
ATOM 5584 N N . PHE B 1 304 ? 13.702 -23.558 45.566 1.00 15.97 304 PHE F N 1
ATOM 5585 C CA . PHE B 1 304 ? 14.999 -23.447 46.243 1.00 15.72 304 PHE F CA 1
ATOM 5586 C C . PHE B 1 304 ? 15.998 -22.621 45.437 1.00 17.56 304 PHE F C 1
ATOM 5587 O O . PHE B 1 304 ? 16.163 -22.846 44.230 1.00 16.47 304 PHE F O 1
ATOM 5595 N N . HIS B 1 305 ? 16.674 -21.685 46.104 1.00 15.62 305 HIS F N 1
ATOM 5596 C CA . HIS B 1 305 ? 17.677 -20.834 45.455 1.00 13.72 305 HIS F CA 1
ATOM 5597 C C . HIS B 1 305 ? 19.063 -21.043 46.065 1.00 16.11 305 HIS F C 1
ATOM 5598 O O . HIS B 1 305 ? 19.303 -20.671 47.220 1.00 17.70 305 HIS F O 1
ATOM 5605 N N . ILE B 1 306 ? 19.976 -21.624 45.290 1.00 14.71 306 ILE F N 1
ATOM 5606 C CA . ILE B 1 306 ? 21.317 -21.921 45.787 1.00 16.03 306 ILE F CA 1
ATOM 5607 C C . ILE B 1 306 ? 22.341 -21.018 45.115 1.00 16.01 306 ILE F C 1
ATOM 5608 O O . ILE B 1 306 ? 22.593 -21.148 43.916 1.00 16.91 306 ILE F O 1
ATOM 5613 N N . VAL B 1 307 ? 22.938 -20.121 45.899 1.00 16.95 307 VAL F N 1
ATOM 5614 C CA . VAL B 1 307 ? 23.829 -19.088 45.374 1.00 14.83 307 VAL F CA 1
ATOM 5615 C C . VAL B 1 307 ? 25.297 -19.367 45.711 1.00 15.23 307 VAL F C 1
ATOM 5616 O O . VAL B 1 307 ? 25.605 -19.885 46.785 1.00 16.81 307 VAL F O 1
ATOM 5620 N N . ALA B 1 308 ? 26.195 -19.041 44.783 1.00 16.58 308 ALA F N 1
ATOM 5621 C CA . ALA B 1 308 ? 27.636 -19.082 45.040 1.00 16.44 308 ALA F CA 1
ATOM 5622 C C . ALA B 1 308 ? 28.281 -17.867 44.394 1.00 19.70 308 ALA F C 1
ATOM 5623 O O . ALA B 1 308 ? 27.704 -17.264 43.482 1.00 19.40 308 ALA F O 1
ATOM 5625 N N . TYR B 1 309 ? 29.476 -17.515 44.854 1.00 17.44 309 TYR F N 1
ATOM 5626 C CA . TYR B 1 309 ? 30.193 -16.372 44.305 1.00 21.25 309 TYR F CA 1
ATOM 5627 C C . TYR B 1 309 ? 31.241 -16.851 43.310 1.00 23.11 309 TYR F C 1
ATOM 5628 O O . TYR B 1 309 ? 31.937 -16.046 42.691 1.00 22.96 309 TYR F O 1
ATOM 5637 N N . THR B 1 310 ? 31.344 -18.168 43.158 1.00 24.57 310 THR F N 1
ATOM 5638 C CA . THR B 1 310 ? 32.322 -18.765 42.256 1.00 25.76 310 THR F CA 1
ATOM 5639 C C . THR B 1 310 ? 31.665 -19.821 41.376 1.00 23.66 310 THR F C 1
ATOM 5640 O O . THR B 1 310 ? 30.440 -19.982 41.388 1.00 20.89 310 THR F O 1
ATOM 5644 N N . ASN B 1 311 ? 32.483 -20.532 40.605 1.00 25.59 311 ASN F N 1
ATOM 5645 C CA . ASN B 1 311 ? 32.011 -21.696 39.868 1.00 24.79 311 ASN F CA 1
ATOM 5646 C C . ASN B 1 311 ? 31.472 -22.731 40.847 1.00 23.94 311 ASN F C 1
ATOM 5647 O O . ASN B 1 311 ? 31.798 -22.690 42.034 1.00 25.55 311 ASN F O 1
ATOM 5660 N N . ALA B 1 313 ? 30.492 -26.891 41.906 1.00 22.59 313 ALA F N 1
ATOM 5661 C CA . ALA B 1 313 ? 30.765 -28.310 41.705 1.00 24.26 313 ALA F CA 1
ATOM 5662 C C . ALA B 1 313 ? 29.598 -28.990 40.988 1.00 22.38 313 ALA F C 1
ATOM 5663 O O . ALA B 1 313 ? 28.471 -28.489 41.010 1.00 21.86 313 ALA F O 1
ATOM 5665 N N . ASN B 1 314 ? 29.871 -30.134 40.369 1.00 21.62 314 ASN F N 1
ATOM 5666 C CA . ASN B 1 314 ? 28.852 -30.867 39.628 1.00 19.71 314 ASN F CA 1
ATOM 5667 C C . ASN B 1 314 ? 27.673 -31.305 40.492 1.00 21.20 314 ASN F C 1
ATOM 5668 O O . ASN B 1 314 ? 26.550 -31.415 40.001 1.00 19.53 314 ASN F O 1
ATOM 5673 N N . GLU B 1 315 ? 27.933 -31.556 41.773 1.00 20.23 315 GLU F N 1
ATOM 5674 C CA . GLU B 1 315 ? 26.881 -31.961 42.704 1.00 21.77 315 GLU F CA 1
ATOM 5675 C C . GLU B 1 315 ? 25.763 -30.921 42.773 1.00 20.45 315 GLU F C 1
ATOM 5676 O O . GLU B 1 315 ? 24.590 -31.260 42.961 1.00 19.14 315 GLU F O 1
ATOM 5682 N N . LEU B 1 316 ? 26.135 -29.656 42.607 1.00 18.11 316 LEU F N 1
ATOM 5683 C CA . LEU B 1 316 ? 25.189 -28.551 42.690 1.00 16.71 316 LEU F CA 1
ATOM 5684 C C . LEU B 1 316 ? 24.591 -28.233 41.323 1.00 14.92 316 LEU F C 1
ATOM 5685 O O . LEU B 1 316 ? 23.414 -27.880 41.217 1.00 16.33 316 LEU F O 1
ATOM 5690 N N . LEU B 1 317 ? 25.406 -28.346 40.279 1.00 11.77 317 LEU F N 1
ATOM 5691 C CA . LEU B 1 317 ? 24.946 -28.059 38.927 1.00 15.59 317 LEU F CA 1
ATOM 5692 C C . LEU B 1 317 ? 23.942 -29.120 38.491 1.00 18.50 317 LEU F C 1
ATOM 5693 O O . LEU B 1 317 ? 23.047 -28.850 37.682 1.00 15.69 317 LEU F O 1
ATOM 5698 N N . ALA B 1 318 ? 24.075 -30.321 39.052 1.00 14.34 318 ALA F N 1
ATOM 5699 C CA . ALA B 1 318 ? 23.163 -31.413 38.727 1.00 14.98 318 ALA F CA 1
ATOM 5700 C C . ALA B 1 318 ? 21.782 -31.190 39.333 1.00 14.13 318 ALA F C 1
ATOM 5701 O O . ALA B 1 318 ? 20.845 -31.932 39.034 1.00 14.58 318 ALA F O 1
ATOM 5703 N N . LEU B 1 319 ? 21.649 -30.174 40.183 1.00 13.53 319 LEU F N 1
ATOM 5704 C CA . LEU B 1 319 ? 20.350 -29.855 40.761 1.00 11.82 319 LEU F CA 1
ATOM 5705 C C . LEU B 1 319 ? 19.420 -29.266 39.701 1.00 12.10 319 LEU F C 1
ATOM 5706 O O . LEU B 1 319 ? 18.216 -29.161 39.924 1.00 13.62 319 LEU F O 1
ATOM 5711 N N . THR B 1 320 ? 19.976 -28.898 38.545 1.00 14.16 320 THR F N 1
ATOM 5712 C CA . THR B 1 320 ? 19.177 -28.414 37.418 1.00 14.77 320 THR F CA 1
ATOM 5713 C C . THR B 1 320 ? 18.192 -29.470 36.915 1.00 14.47 320 THR F C 1
ATOM 5714 O O . THR B 1 320 ? 17.284 -29.160 36.145 1.00 14.74 320 THR F O 1
ATOM 5718 N N . ARG B 1 321 ? 18.372 -30.713 37.353 1.00 13.72 321 ARG F N 1
ATOM 5719 C CA . ARG B 1 321 ? 17.441 -31.781 37.007 1.00 14.49 321 ARG F CA 1
ATOM 5720 C C . ARG B 1 321 ? 16.103 -31.625 37.724 1.00 15.67 321 ARG F C 1
ATOM 5721 O O . ARG B 1 321 ? 15.108 -32.244 37.335 1.00 13.23 321 ARG F O 1
ATOM 5729 N N . PHE B 1 322 ? 16.086 -30.802 38.774 1.00 14.08 322 PHE F N 1
ATOM 5730 C CA . PHE B 1 322 ? 14.856 -30.520 39.503 1.00 13.33 322 PHE F CA 1
ATOM 5731 C C . PHE B 1 322 ? 14.190 -29.270 38.943 1.00 13.71 322 PHE F C 1
ATOM 5732 O O . PHE B 1 322 ? 14.868 -28.291 38.630 1.00 16.47 322 PHE F O 1
ATOM 5740 N N . PRO B 1 323 ? 12.855 -29.295 38.828 1.00 13.43 323 PRO F N 1
ATOM 5741 C CA . PRO B 1 323 ? 12.114 -28.145 38.303 1.00 16.47 323 PRO F CA 1
ATOM 5742 C C . PRO B 1 323 ? 11.967 -27.038 39.342 1.00 16.49 323 PRO F C 1
ATOM 5743 O O . PRO B 1 323 ? 11.520 -25.944 39.002 1.00 17.89 323 PRO F O 1
ATOM 5747 N N . ASN B 1 324 ? 12.356 -27.307 40.585 1.00 13.24 324 ASN F N 1
ATOM 5748 C CA . ASN B 1 324 ? 12.143 -26.340 41.661 1.00 15.40 324 ASN F CA 1
ATOM 5749 C C . ASN B 1 324 ? 13.425 -25.834 42.331 1.00 14.37 324 ASN F C 1
ATOM 5750 O O . ASN B 1 324 ? 13.382 -25.281 43.436 1.00 15.05 324 ASN F O 1
ATOM 5755 N N . VAL B 1 325 ? 14.565 -26.027 41.674 1.00 13.01 325 VAL F N 1
ATOM 5756 C CA . VAL B 1 325 ? 15.821 -25.494 42.188 1.00 13.34 325 VAL F CA 1
ATOM 5757 C C . VAL B 1 325 ? 16.449 -24.577 41.156 1.00 16.88 325 VAL F C 1
ATOM 5758 O O . VAL B 1 325 ? 16.626 -24.965 39.994 1.00 13.20 325 VAL F O 1
ATOM 5762 N N . THR B 1 326 ? 16.774 -23.355 41.571 1.00 12.58 326 THR F N 1
ATOM 5763 C CA . THR B 1 326 ? 17.556 -22.472 40.717 1.00 16.11 326 THR F CA 1
ATOM 5764 C C . THR B 1 326 ? 18.939 -22.298 41.327 1.00 14.93 326 THR F C 1
ATOM 5765 O O . THR B 1 326 ? 19.080 -21.984 42.516 1.00 14.85 326 THR F O 1
ATOM 5769 N N . VAL B 1 327 ? 19.952 -22.523 40.498 1.00 14.29 327 VAL F N 1
ATOM 5770 C CA . VAL B 1 327 ? 21.349 -22.476 40.909 1.00 12.81 327 VAL F CA 1
ATOM 5771 C C . VAL B 1 327 ? 22.012 -21.228 40.313 1.00 18.06 327 VAL F C 1
ATOM 5772 O O . VAL B 1 327 ? 21.798 -20.907 39.136 1.00 14.56 327 VAL F O 1
ATOM 5776 N N . TYR B 1 328 ? 22.789 -20.510 41.126 1.00 15.24 328 TYR F N 1
ATOM 5777 C CA . TYR B 1 328 ? 23.377 -19.242 40.695 1.00 17.17 328 TYR F CA 1
ATOM 5778 C C . TYR B 1 328 ? 24.895 -19.211 40.877 1.00 17.06 328 TYR F C 1
ATOM 5779 O O . TYR B 1 328 ? 25.395 -18.596 41.826 1.00 17.67 328 TYR F O 1
ATOM 5788 N N . PRO B 1 329 ? 25.639 -19.857 39.966 1.00 16.53 329 PRO F N 1
ATOM 5789 C CA . PRO B 1 329 ? 27.097 -19.783 40.096 1.00 19.66 329 PRO F CA 1
ATOM 5790 C C . PRO B 1 329 ? 27.587 -18.379 39.762 1.00 19.16 329 PRO F C 1
ATOM 5791 O O . PRO B 1 329 ? 26.898 -17.655 39.040 1.00 18.25 329 PRO F O 1
ATOM 5795 N N . ASN B 1 330 ? 28.746 -17.999 40.289 1.00 17.91 330 ASN F N 1
ATOM 5796 C CA . ASN B 1 330 ? 29.344 -16.699 39.997 1.00 21.48 330 ASN F CA 1
ATOM 5797 C C . ASN B 1 330 ? 28.412 -15.506 40.200 1.00 21.98 330 ASN F C 1
ATOM 5798 O O . ASN B 1 330 ? 28.368 -14.584 39.378 1.00 22.08 330 ASN F O 1
ATOM 5803 N N . SER B 1 331 ? 27.667 -15.540 41.300 1.00 19.58 331 SER F N 1
ATOM 5804 C CA . SER B 1 331 ? 26.792 -14.440 41.668 1.00 20.76 331 SER F CA 1
ATOM 5805 C C . SER B 1 331 ? 27.584 -13.427 42.489 1.00 20.79 331 SER F C 1
ATOM 5806 O O . SER B 1 331 ? 28.804 -13.562 42.648 1.00 18.47 331 SER F O 1
ATOM 5809 N N . LEU B 1 332 ? 26.898 -12.402 42.984 1.00 20.23 332 LEU F N 1
ATOM 5810 C CA . LEU B 1 332 ? 27.543 -11.340 43.751 1.00 21.46 332 LEU F CA 1
ATOM 5811 C C . LEU B 1 332 ? 26.665 -10.964 44.944 1.00 15.87 332 LEU F C 1
ATOM 5812 O O . LEU B 1 332 ? 25.463 -11.236 44.932 1.00 18.27 332 LEU F O 1
ATOM 5817 N N . PRO B 1 333 ? 27.266 -10.372 45.992 1.00 21.73 333 PRO F N 1
ATOM 5818 C CA . PRO B 1 333 ? 26.520 -10.009 47.204 1.00 16.86 333 PRO F CA 1
ATOM 5819 C C . PRO B 1 333 ? 25.215 -9.251 46.945 1.00 17.47 333 PRO F C 1
ATOM 5820 O O . PRO B 1 333 ? 24.185 -9.680 47.473 1.00 15.78 333 PRO F O 1
ATOM 5832 N N . LEU B 1 335 ? 23.372 -9.150 44.328 1.00 17.84 335 LEU F N 1
ATOM 5833 C CA . LEU B 1 335 ? 22.410 -9.992 43.630 1.00 15.24 335 LEU F CA 1
ATOM 5834 C C . LEU B 1 335 ? 21.739 -10.927 44.632 1.00 18.22 335 LEU F C 1
ATOM 5835 O O . LEU B 1 335 ? 20.510 -11.068 44.645 1.00 16.78 335 LEU F O 1
ATOM 5840 N N . LEU B 1 336 ? 22.558 -11.560 45.472 1.00 17.22 336 LEU F N 1
ATOM 5841 C CA . LEU B 1 336 ? 22.063 -12.392 46.564 1.00 17.99 336 LEU F CA 1
ATOM 5842 C C . LEU B 1 336 ? 21.088 -11.627 47.453 1.00 16.04 336 LEU F C 1
ATOM 5843 O O . LEU B 1 336 ? 20.089 -12.184 47.916 1.00 16.63 336 LEU F O 1
ATOM 5848 N N . GLU B 1 337 ? 21.388 -10.354 47.702 1.00 19.37 337 GLU F N 1
ATOM 5849 C CA . GLU B 1 337 ? 20.542 -9.530 48.554 1.00 15.49 337 GLU F CA 1
ATOM 5850 C C . GLU B 1 337 ? 19.108 -9.470 48.026 1.00 16.79 337 GLU F C 1
ATOM 5851 O O . GLU B 1 337 ? 18.157 -9.638 48.789 1.00 17.65 337 GLU F O 1
ATOM 5857 N N . GLN B 1 338 ? 18.952 -9.245 46.721 1.00 17.90 338 GLN F N 1
ATOM 5858 C CA . GLN B 1 338 ? 17.619 -9.157 46.127 1.00 21.97 338 GLN F CA 1
ATOM 5859 C C . GLN B 1 338 ? 16.869 -10.488 46.230 1.00 18.29 338 GLN F C 1
ATOM 5860 O O . GLN B 1 338 ? 15.653 -10.510 46.442 1.00 21.82 338 GLN F O 1
ATOM 5866 N N . ILE B 1 339 ? 17.592 -11.595 46.082 1.00 15.06 339 ILE F N 1
ATOM 5867 C CA . ILE B 1 339 ? 16.991 -12.913 46.262 1.00 19.52 339 ILE F CA 1
ATOM 5868 C C . ILE B 1 339 ? 16.557 -13.102 47.716 1.00 16.74 339 ILE F C 1
ATOM 5869 O O . ILE B 1 339 ? 15.444 -13.559 47.979 1.00 18.07 339 ILE F O 1
ATOM 5874 N N . VAL B 1 340 ? 17.433 -12.742 48.655 1.00 16.39 340 VAL F N 1
ATOM 5875 C CA . VAL B 1 340 ? 17.121 -12.864 50.082 1.00 17.38 340 VAL F CA 1
ATOM 5876 C C . VAL B 1 340 ? 15.898 -12.021 50.456 1.00 21.24 340 VAL F C 1
ATOM 5877 O O . VAL B 1 340 ? 15.037 -12.468 51.218 1.00 20.96 340 VAL F O 1
ATOM 5881 N N . ILE B 1 341 ? 15.822 -10.808 49.906 1.00 22.64 341 ILE F N 1
ATOM 5882 C CA . ILE B 1 341 ? 14.664 -9.941 50.109 1.00 22.15 341 ILE F CA 1
ATOM 5883 C C . ILE B 1 341 ? 13.394 -10.626 49.608 1.00 20.34 341 ILE F C 1
ATOM 5884 O O . ILE B 1 341 ? 12.339 -10.539 50.234 1.00 26.49 341 ILE F O 1
ATOM 5889 N N . ALA B 1 342 ? 13.506 -11.322 48.484 1.00 22.21 342 ALA F N 1
ATOM 5890 C CA . ALA B 1 342 ? 12.357 -11.990 47.888 1.00 23.46 342 ALA F CA 1
ATOM 5891 C C . ALA B 1 342 ? 12.071 -13.354 48.518 1.00 25.40 342 ALA F C 1
ATOM 5892 O O . ALA B 1 342 ? 11.041 -13.971 48.234 1.00 28.58 342 ALA F O 1
ATOM 5894 N N . SER B 1 343 ? 12.975 -13.824 49.371 1.00 25.56 343 SER F N 1
ATOM 5895 C CA . SER B 1 343 ? 12.820 -15.143 49.976 1.00 23.90 343 SER F CA 1
ATOM 5896 C C . SER B 1 343 ? 11.922 -15.118 51.212 1.00 27.08 343 SER F C 1
ATOM 5897 O O . SER B 1 343 ? 11.709 -14.064 51.813 1.00 22.91 343 SER F O 1
ATOM 5900 N N . ASP B 1 344 ? 11.390 -16.282 51.576 1.00 24.32 344 ASP F N 1
ATOM 5901 C CA . ASP B 1 344 ? 10.551 -16.407 52.763 1.00 26.13 344 ASP F CA 1
ATOM 5902 C C . ASP B 1 344 ? 11.357 -16.960 53.934 1.00 26.06 344 ASP F C 1
ATOM 5903 O O . ASP B 1 344 ? 11.040 -16.709 55.104 1.00 26.09 344 ASP F O 1
ATOM 5908 N N . LEU B 1 345 ? 12.408 -17.709 53.612 1.00 22.23 345 LEU F N 1
ATOM 5909 C CA . LEU B 1 345 ? 13.123 -18.487 54.618 1.00 20.21 345 LEU F CA 1
ATOM 5910 C C . LEU B 1 345 ? 14.552 -18.803 54.177 1.00 21.11 345 LEU F C 1
ATOM 5911 O O . LEU B 1 345 ? 14.775 -19.252 53.047 1.00 19.93 345 LEU F O 1
ATOM 5916 N N . TYR B 1 346 ? 15.522 -18.552 55.052 1.00 16.96 346 TYR F N 1
ATOM 5917 C CA . TYR B 1 346 ? 16.906 -18.913 54.752 1.00 18.88 346 TYR F CA 1
ATOM 5918 C C . TYR B 1 346 ? 17.244 -20.314 55.275 1.00 20.85 346 TYR F C 1
ATOM 5919 O O . TYR B 1 346 ? 17.006 -20.621 56.445 1.00 19.67 346 TYR F O 1
ATOM 5928 N N . LEU B 1 347 ? 17.799 -21.159 54.406 1.00 20.08 347 LEU F N 1
ATOM 5929 C CA . LEU B 1 347 ? 18.232 -22.501 54.809 1.00 16.19 347 LEU F CA 1
ATOM 5930 C C . LEU B 1 347 ? 19.758 -22.561 54.950 1.00 19.01 347 LEU F C 1
ATOM 5931 O O . LEU B 1 347 ? 20.478 -22.598 53.949 1.00 19.41 347 LEU F O 1
ATOM 5936 N N . ASP B 1 348 ? 20.246 -22.559 56.191 1.00 18.57 348 ASP F N 1
ATOM 5937 C CA . ASP B 1 348 ? 21.686 -22.584 56.455 1.00 20.51 348 ASP F CA 1
ATOM 5938 C C . ASP B 1 348 ? 22.200 -24.022 56.393 1.00 21.94 348 ASP F C 1
ATOM 5939 O O . ASP B 1 348 ? 22.480 -24.640 57.421 1.00 19.98 348 ASP F O 1
ATOM 5944 N N . LEU B 1 349 ? 22.340 -24.536 55.173 1.00 21.82 349 LEU F N 1
ATOM 5945 C CA . LEU B 1 349 ? 22.573 -25.960 54.940 1.00 18.29 349 LEU F CA 1
ATOM 5946 C C . LEU B 1 349 ? 23.976 -26.268 54.426 1.00 20.22 349 LEU F C 1
ATOM 5947 O O . LEU B 1 349 ? 24.346 -27.439 54.272 1.00 19.87 349 LEU F O 1
ATOM 5952 N N . ASN B 1 350 ? 24.755 -25.227 54.149 1.00 18.98 350 ASN F N 1
ATOM 5953 C CA . ASN B 1 350 ? 26.070 -25.420 53.541 1.00 19.50 350 ASN F CA 1
ATOM 5954 C C . ASN B 1 350 ? 27.157 -25.834 54.529 1.00 24.12 350 ASN F C 1
ATOM 5955 O O . ASN B 1 350 ? 27.277 -25.259 55.614 1.00 19.25 350 ASN F O 1
ATOM 5960 N N . HIS B 1 351 ? 27.957 -26.824 54.138 1.00 23.83 351 HIS F N 1
ATOM 5961 C CA . HIS B 1 351 ? 29.074 -27.271 54.962 1.00 24.75 351 HIS F CA 1
ATOM 5962 C C . HIS B 1 351 ? 30.263 -26.325 54.859 1.00 27.74 351 HIS F C 1
ATOM 5963 O O . HIS B 1 351 ? 30.301 -25.443 53.994 1.00 25.56 351 HIS F O 1
ATOM 5970 N N . ASP B 1 352 ? 31.228 -26.524 55.753 1.00 28.68 352 ASP F N 1
ATOM 5971 C CA . ASP B 1 352 ? 32.482 -25.770 55.766 1.00 29.29 352 ASP F CA 1
ATOM 5972 C C . ASP B 1 352 ? 32.296 -24.273 56.007 1.00 29.56 352 ASP F C 1
ATOM 5973 O O . ASP B 1 352 ? 31.422 -23.871 56.781 1.00 29.62 352 ASP F O 1
ATOM 5978 N N . ARG B 1 353 ? 33.118 -23.454 55.354 1.00 32.48 353 ARG F N 1
ATOM 5979 C CA . ARG B 1 353 ? 33.142 -22.023 55.657 1.00 34.89 353 ARG F CA 1
ATOM 5980 C C . ARG B 1 353 ? 31.839 -21.298 55.338 1.00 29.40 353 ARG F C 1
ATOM 5981 O O . ARG B 1 353 ? 31.363 -21.316 54.200 1.00 30.94 353 ARG F O 1
ATOM 5989 N N . LYS B 1 354 ? 31.270 -20.668 56.361 1.00 27.26 354 LYS F N 1
ATOM 5990 C CA . LYS B 1 354 ? 30.089 -19.831 56.204 1.00 27.70 354 LYS F CA 1
ATOM 5991 C C . LYS B 1 354 ? 30.504 -18.445 55.726 1.00 34.56 354 LYS F C 1
ATOM 5992 O O . LYS B 1 354 ? 31.510 -17.902 56.185 1.00 36.90 354 LYS F O 1
ATOM 5998 N N . LEU B 1 355 ? 29.735 -17.884 54.797 1.00 32.62 355 LEU F N 1
ATOM 5999 C CA . LEU B 1 355 ? 29.990 -16.537 54.289 1.00 33.96 355 LEU F CA 1
ATOM 6000 C C . LEU B 1 355 ? 29.081 -15.523 54.992 1.00 31.82 355 LEU F C 1
ATOM 6001 O O . LEU B 1 355 ? 27.855 -15.656 54.971 1.00 29.77 355 LEU F O 1
ATOM 6006 N N . GLU B 1 356 ? 29.687 -14.513 55.612 1.00 30.80 356 GLU F N 1
ATOM 6007 C CA . GLU B 1 356 ? 28.961 -13.588 56.481 1.00 32.26 356 GLU F CA 1
ATOM 6008 C C . GLU B 1 356 ? 27.955 -12.673 55.776 1.00 31.60 356 GLU F C 1
ATOM 6009 O O . GLU B 1 356 ? 27.080 -12.095 56.435 1.00 31.43 356 GLU F O 1
ATOM 6015 N N . ASP B 1 357 ? 28.078 -12.535 54.455 1.00 27.41 357 ASP F N 1
ATOM 6016 C CA . ASP B 1 357 ? 27.124 -11.745 53.676 1.00 30.43 357 ASP F CA 1
ATOM 6017 C C . ASP B 1 357 ? 25.705 -12.252 53.924 1.00 28.12 357 ASP F C 1
ATOM 6018 O O . ASP B 1 357 ? 24.767 -11.470 54.080 1.00 28.99 357 ASP F O 1
ATOM 6023 N N . ALA B 1 358 ? 25.566 -13.573 53.968 1.00 24.55 358 ALA F N 1
ATOM 6024 C CA . ALA B 1 358 ? 24.278 -14.220 54.204 1.00 26.25 358 ALA F CA 1
ATOM 6025 C C . ALA B 1 358 ? 23.690 -13.859 55.568 1.00 25.28 358 ALA F C 1
ATOM 6026 O O . ALA B 1 358 ? 22.519 -13.494 55.668 1.00 23.66 358 ALA F O 1
ATOM 6028 N N . TYR B 1 359 ? 24.495 -13.986 56.620 1.00 24.15 359 TYR F N 1
ATOM 6029 C CA . TYR B 1 359 ? 24.050 -13.614 57.959 1.00 26.57 359 TYR F CA 1
ATOM 6030 C C . TYR B 1 359 ? 23.722 -12.118 58.033 1.00 23.24 359 TYR F C 1
ATOM 6031 O O . TYR B 1 359 ? 22.780 -11.713 58.720 1.00 22.83 359 TYR F O 1
ATOM 6040 N N . GLU B 1 360 ? 24.491 -11.308 57.309 1.00 26.35 360 GLU F N 1
ATOM 6041 C CA . GLU B 1 360 ? 24.258 -9.863 57.246 1.00 27.58 360 GLU F CA 1
ATOM 6042 C C . GLU B 1 360 ? 22.845 -9.557 56.744 1.00 28.84 360 GLU F C 1
ATOM 6043 O O . GLU B 1 360 ? 22.090 -8.817 57.384 1.00 25.28 360 GLU F O 1
ATOM 6049 N N . PHE B 1 361 ? 22.500 -10.138 55.593 1.00 28.28 361 PHE F N 1
ATOM 6050 C CA . PHE B 1 361 ? 21.220 -9.882 54.935 1.00 24.36 361 PHE F CA 1
ATOM 6051 C C . PHE B 1 361 ? 20.060 -10.483 55.710 1.00 22.87 361 PHE F C 1
ATOM 6052 O O . PHE B 1 361 ? 18.993 -9.880 55.810 1.00 25.37 361 PHE F O 1
ATOM 6060 N N . VAL B 1 362 ? 20.267 -11.693 56.221 1.00 21.36 362 VAL F N 1
ATOM 6061 C CA . VAL B 1 362 ? 19.276 -12.356 57.061 1.00 24.61 362 VAL F CA 1
ATOM 6062 C C . VAL B 1 362 ? 18.900 -11.460 58.252 1.00 23.82 362 VAL F C 1
ATOM 6063 O O . VAL B 1 362 ? 17.718 -11.297 58.579 1.00 22.07 362 VAL F O 1
ATOM 6067 N N . LEU B 1 363 ? 19.912 -10.869 58.880 1.00 20.27 363 LEU F N 1
ATOM 6068 C CA . LEU B 1 363 ? 19.696 -9.916 59.969 1.00 28.92 363 LEU F CA 1
ATOM 6069 C C . LEU B 1 363 ? 18.953 -8.676 59.471 1.00 25.70 363 LEU F C 1
ATOM 6070 O O . LEU B 1 363 ? 17.920 -8.293 60.020 1.00 29.90 363 LEU F O 1
ATOM 6075 N N . LYS B 1 364 ? 19.485 -8.066 58.418 1.00 28.19 364 LYS F N 1
ATOM 6076 C CA . LYS B 1 364 ? 18.960 -6.815 57.873 1.00 26.88 364 LYS F CA 1
ATOM 6077 C C . LYS B 1 364 ? 17.477 -6.893 57.501 1.00 27.83 364 LYS F C 1
ATOM 6078 O O . LYS B 1 364 ? 16.699 -5.999 57.837 1.00 29.77 364 LYS F O 1
ATOM 6084 N N . TYR B 1 365 ? 17.085 -7.970 56.826 1.00 24.26 365 TYR F N 1
ATOM 6085 C CA . TYR B 1 365 ? 15.724 -8.084 56.314 1.00 22.57 365 TYR F CA 1
ATOM 6086 C C . TYR B 1 365 ? 14.830 -8.971 57.179 1.00 24.31 365 TYR F C 1
ATOM 6087 O O . TYR B 1 365 ? 13.824 -9.498 56.707 1.00 29.90 365 TYR F O 1
ATOM 6096 N N . LYS B 1 366 ? 15.197 -9.093 58.454 1.00 26.61 366 LYS F N 1
ATOM 6097 C CA . LYS B 1 366 ? 14.491 -9.920 59.447 1.00 31.73 366 LYS F CA 1
ATOM 6098 C C . LYS B 1 366 ? 14.020 -11.275 58.920 1.00 27.11 366 LYS F C 1
ATOM 6099 O O . LYS B 1 366 ? 12.854 -11.644 59.069 1.00 28.32 366 LYS F O 1
ATOM 6105 N N . LYS B 1 367 ? 14.941 -12.008 58.304 1.00 23.09 367 LYS F N 1
ATOM 6106 C CA . LYS B 1 367 ? 14.619 -13.300 57.717 1.00 26.67 367 LYS F CA 1
ATOM 6107 C C . LYS B 1 367 ? 14.830 -14.456 58.691 1.00 25.49 367 LYS F C 1
ATOM 6108 O O . LYS B 1 367 ? 15.896 -14.576 59.300 1.00 26.05 367 LYS F O 1
ATOM 6114 N N . PRO B 1 368 ? 13.807 -15.312 58.842 1.00 22.75 368 PRO F N 1
ATOM 6115 C CA . PRO B 1 368 ? 13.959 -16.555 59.609 1.00 27.80 368 PRO F CA 1
ATOM 6116 C C . PRO B 1 368 ? 15.039 -17.443 59.003 1.00 27.09 368 PRO F C 1
ATOM 6117 O O . PRO B 1 368 ? 15.276 -17.389 57.791 1.00 26.30 368 PRO F O 1
ATOM 6129 N N . ILE B 1 370 ? 16.739 -21.514 59.455 1.00 18.76 370 ILE F N 1
ATOM 6130 C CA . ILE B 1 370 ? 16.807 -22.816 60.114 1.00 19.72 370 ILE F CA 1
ATOM 6131 C C . ILE B 1 370 ? 18.004 -23.590 59.584 1.00 20.79 370 ILE F C 1
ATOM 6132 O O . ILE B 1 370 ? 18.559 -23.244 58.539 1.00 19.89 370 ILE F O 1
ATOM 6137 N N . ALA B 1 371 ? 18.410 -24.625 60.312 1.00 18.25 371 ALA F N 1
ATOM 6138 C CA . ALA B 1 371 ? 19.601 -25.389 59.957 1.00 19.23 371 ALA F CA 1
ATOM 6139 C C . ALA B 1 371 ? 19.446 -26.854 60.344 1.00 17.67 371 ALA F C 1
ATOM 6140 O O . ALA B 1 371 ? 18.469 -27.238 60.994 1.00 18.14 371 ALA F O 1
ATOM 6142 N N . PHE B 1 372 ? 20.409 -27.671 59.930 1.00 20.89 372 PHE F N 1
ATOM 6143 C CA . PHE B 1 372 ? 20.505 -29.035 60.432 1.00 20.29 372 PHE F CA 1
ATOM 6144 C C . PHE B 1 372 ? 21.447 -29.047 61.628 1.00 23.29 372 PHE F C 1
ATOM 6145 O O . PHE B 1 372 ? 22.209 -28.097 61.827 1.00 19.81 372 PHE F O 1
ATOM 6153 N N . ASP B 1 373 ? 21.408 -30.126 62.408 1.00 18.31 373 ASP F N 1
ATOM 6154 C CA . ASP B 1 373 ? 22.265 -30.257 63.585 1.00 20.83 373 ASP F CA 1
ATOM 6155 C C . ASP B 1 373 ? 23.752 -30.231 63.222 1.00 23.25 373 ASP F C 1
ATOM 6156 O O . ASP B 1 373 ? 24.603 -29.984 64.079 1.00 27.17 373 ASP F O 1
ATOM 6161 N N . ASN B 1 374 ? 24.060 -30.477 61.952 1.00 19.88 374 ASN F N 1
ATOM 6162 C CA . ASN B 1 374 ? 25.450 -30.534 61.511 1.00 19.05 374 ASN F CA 1
ATOM 6163 C C . ASN B 1 374 ? 25.846 -29.409 60.550 1.00 22.45 374 ASN F C 1
ATOM 6164 O O . ASN B 1 374 ? 26.922 -29.458 59.947 1.00 21.88 374 ASN F O 1
ATOM 6169 N N . THR B 1 375 ? 24.985 -28.407 60.392 1.00 24.05 375 THR F N 1
ATOM 6170 C CA . THR B 1 375 ? 25.305 -27.283 59.511 1.00 25.77 375 THR F CA 1
ATOM 6171 C C . THR B 1 375 ? 25.143 -25.933 60.210 1.00 27.74 375 THR F C 1
ATOM 6172 O O . THR B 1 375 ? 25.144 -24.883 59.561 1.00 23.23 375 THR F O 1
ATOM 6176 N N . CYS B 1 376 ? 25.010 -25.961 61.533 1.00 24.71 376 CYS F N 1
ATOM 6177 C CA . CYS B 1 376 ? 24.991 -24.725 62.307 1.00 30.71 376 CYS F CA 1
ATOM 6178 C C . CYS B 1 376 ? 26.358 -24.067 62.229 1.00 31.85 376 CYS F C 1
ATOM 6179 O O . CYS B 1 376 ? 27.381 -24.748 62.106 1.00 36.10 376 CYS F O 1
ATOM 6182 N N . SER B 1 377 ? 26.377 -22.740 62.274 1.00 31.75 377 SER F N 1
ATOM 6183 C CA . SER B 1 377 ? 27.637 -22.013 62.248 1.00 38.52 377 SER F CA 1
ATOM 6184 C C . SER B 1 377 ? 28.385 -22.212 63.556 1.00 44.48 377 SER F C 1
ATOM 6185 O O . SER B 1 377 ? 27.778 -22.275 64.625 1.00 42.78 377 SER F O 1
ATOM 6188 N N . GLU B 1 378 ? 29.707 -22.317 63.463 1.00 47.26 378 GLU F N 1
ATOM 6189 C CA . GLU B 1 378 ? 30.550 -22.367 64.648 1.00 55.90 378 GLU F CA 1
ATOM 6190 C C . GLU B 1 378 ? 30.963 -20.958 65.060 1.00 58.66 378 GLU F C 1
ATOM 6191 O O . GLU B 1 378 ? 32.129 -20.713 65.375 1.00 63.51 378 GLU F O 1
ATOM 6197 N N . ASN B 1 379 ? 29.995 -20.041 65.048 1.00 58.72 379 ASN F N 1
ATOM 6198 C CA . ASN B 1 379 ? 30.214 -18.650 65.443 1.00 55.28 379 ASN F CA 1
ATOM 6199 C C . ASN B 1 379 ? 28.922 -17.924 65.843 1.00 57.45 379 ASN F C 1
ATOM 6200 O O . ASN B 1 379 ? 28.835 -16.701 65.735 1.00 59.97 379 ASN F O 1
ATOM 6205 N N . LEU B 1 380 ? 27.926 -18.679 66.302 1.00 56.99 380 LEU F N 1
ATOM 6206 C CA . LEU B 1 380 ? 26.675 -18.098 66.797 1.00 54.97 380 LEU F CA 1
ATOM 6207 C C . LEU B 1 380 ? 26.103 -18.915 67.950 1.00 57.67 380 LEU F C 1
ATOM 6208 O O . LEU B 1 380 ? 24.906 -18.856 68.226 1.00 58.05 380 LEU F O 1
ATOM 6213 N N . TYR B 1 385 ? 18.819 -19.171 64.967 1.00 26.61 385 TYR F N 1
ATOM 6214 C CA . TYR B 1 385 ? 18.005 -20.169 64.276 1.00 26.48 385 TYR F CA 1
ATOM 6215 C C . TYR B 1 385 ? 16.622 -20.312 64.903 1.00 27.35 385 TYR F C 1
ATOM 6216 O O . TYR B 1 385 ? 16.477 -20.266 66.125 1.00 33.36 385 TYR F O 1
ATOM 6225 N N . GLU B 1 386 ? 15.606 -20.472 64.060 1.00 23.12 386 GLU F N 1
ATOM 6226 C CA . GLU B 1 386 ? 14.255 -20.734 64.534 1.00 25.43 386 GLU F CA 1
ATOM 6227 C C . GLU B 1 386 ? 14.089 -22.212 64.825 1.00 30.59 386 GLU F C 1
ATOM 6228 O O . GLU B 1 386 ? 13.129 -22.628 65.482 1.00 33.38 386 GLU F O 1
ATOM 6234 N N . GLY B 1 387 ? 15.019 -23.007 64.312 1.00 27.54 387 GLY F N 1
ATOM 6235 C CA . GLY B 1 387 ? 14.963 -24.443 64.486 1.00 29.51 387 GLY F CA 1
ATOM 6236 C C . GLY B 1 387 ? 16.210 -25.099 63.946 1.00 26.30 387 GLY F C 1
ATOM 6237 O O . GLY B 1 387 ? 16.772 -24.664 62.936 1.00 22.47 387 GLY F O 1
ATOM 6238 N N . ILE B 1 388 ? 16.645 -26.149 64.632 1.00 24.89 388 ILE F N 1
ATOM 6239 C CA . ILE B 1 388 ? 17.790 -26.940 64.217 1.00 19.10 388 ILE F CA 1
ATOM 6240 C C . ILE B 1 388 ? 17.316 -28.386 64.154 1.00 25.08 388 ILE F C 1
ATOM 6241 O O . ILE B 1 388 ? 16.840 -28.933 65.154 1.00 23.52 388 ILE F O 1
ATOM 6246 N N . TYR B 1 389 ? 17.444 -29.004 62.983 1.00 21.22 389 TYR F N 1
ATOM 6247 C CA . TYR B 1 389 ? 16.780 -30.275 62.725 1.00 20.25 389 TYR F CA 1
ATOM 6248 C C . TYR B 1 389 ? 17.765 -31.417 62.517 1.00 21.98 389 TYR F C 1
ATOM 6249 O O . TYR B 1 389 ? 18.913 -31.184 62.141 1.00 23.30 389 TYR F O 1
ATOM 6258 N N . PRO B 1 390 ? 17.325 -32.658 62.798 1.00 19.14 390 PRO F N 1
ATOM 6259 C CA . PRO B 1 390 ? 18.186 -33.838 62.657 1.00 19.58 390 PRO F CA 1
ATOM 6260 C C . PRO B 1 390 ? 18.586 -34.102 61.211 1.00 19.65 390 PRO F C 1
ATOM 6261 O O . PRO B 1 390 ? 17.730 -34.366 60.364 1.00 19.08 390 PRO F O 1
ATOM 6265 N N . SER B 1 391 ? 19.885 -34.039 60.938 1.00 17.84 391 SER F N 1
ATOM 6266 C CA . SER B 1 391 ? 20.401 -34.310 59.600 1.00 22.28 391 SER F CA 1
ATOM 6267 C C . SER B 1 391 ? 20.142 -35.754 59.164 1.00 21.61 391 SER F C 1
ATOM 6268 O O . SER B 1 391 ? 20.235 -36.072 57.976 1.00 18.74 391 SER F O 1
ATOM 6271 N N . SER B 1 392 ? 19.818 -36.623 60.119 1.00 16.50 392 SER F N 1
ATOM 6272 C CA . SER B 1 392 ? 19.566 -38.032 59.802 1.00 21.06 392 SER F CA 1
ATOM 6273 C C . SER B 1 392 ? 18.085 -38.368 59.615 1.00 19.36 392 SER F C 1
ATOM 6274 O O . SER B 1 392 ? 17.749 -39.438 59.098 1.00 20.00 392 SER F O 1
ATOM 6277 N N . ILE B 1 393 ? 17.209 -37.464 60.051 1.00 19.15 393 ILE F N 1
ATOM 6278 C CA . ILE B 1 393 ? 15.781 -37.570 59.764 1.00 19.41 393 ILE F CA 1
ATOM 6279 C C . ILE B 1 393 ? 15.326 -36.259 59.135 1.00 18.33 393 ILE F C 1
ATOM 6280 O O . ILE B 1 393 ? 14.592 -35.493 59.762 1.00 18.46 393 ILE F O 1
ATOM 6285 N N . PRO B 1 394 ? 15.757 -35.996 57.885 1.00 17.27 394 PRO F N 1
ATOM 6286 C CA . PRO B 1 394 ? 15.496 -34.700 57.243 1.00 19.35 394 PRO F CA 1
ATOM 6287 C C . PRO B 1 394 ? 14.007 -34.476 56.973 1.00 19.89 394 PRO F C 1
ATOM 6288 O O . PRO B 1 394 ? 13.601 -33.360 56.642 1.00 20.38 394 PRO F O 1
ATOM 6292 N N . LYS B 1 395 ? 13.209 -35.530 57.124 1.00 17.12 395 LYS F N 1
ATOM 6293 C CA . LYS B 1 395 ? 11.754 -35.433 57.043 1.00 17.43 395 LYS F CA 1
ATOM 6294 C C . LYS B 1 395 ? 11.222 -34.368 58.011 1.00 21.19 395 LYS F C 1
ATOM 6295 O O . LYS B 1 395 ? 10.224 -33.691 57.732 1.00 19.49 395 LYS F O 1
ATOM 6301 N N . LYS B 1 396 ? 11.896 -34.231 59.151 1.00 20.11 396 LYS F N 1
ATOM 6302 C CA . LYS B 1 396 ? 11.545 -33.227 60.152 1.00 23.14 396 LYS F CA 1
ATOM 6303 C C . LYS B 1 396 ? 11.690 -31.820 59.584 1.00 22.74 396 LYS F C 1
ATOM 6304 O O . LYS B 1 396 ? 10.879 -30.930 59.867 1.00 22.51 396 LYS F O 1
ATOM 6318 N N . VAL B 1 398 ? 11.500 -31.155 56.377 1.00 19.80 398 VAL F N 1
ATOM 6319 C CA . VAL B 1 398 ? 10.409 -31.089 55.411 1.00 19.15 398 VAL F CA 1
ATOM 6320 C C . VAL B 1 398 ? 9.130 -30.601 56.093 1.00 23.06 398 VAL F C 1
ATOM 6321 O O . VAL B 1 398 ? 8.442 -29.712 55.584 1.00 21.84 398 VAL F O 1
ATOM 6325 N N . ALA B 1 399 ? 8.830 -31.169 57.258 1.00 21.26 399 ALA F N 1
ATOM 6326 C CA . ALA B 1 399 ? 7.688 -30.734 58.061 1.00 21.99 399 ALA F CA 1
ATOM 6327 C C . ALA B 1 399 ? 7.832 -29.278 58.487 1.00 21.61 399 ALA F C 1
ATOM 6328 O O . ALA B 1 399 ? 6.859 -28.515 58.492 1.00 22.77 399 ALA F O 1
ATOM 6330 N N . ALA B 1 400 ? 9.051 -28.899 58.855 1.00 19.79 400 ALA F N 1
ATOM 6331 C CA . ALA B 1 400 ? 9.326 -27.550 59.334 1.00 21.43 400 ALA F CA 1
ATOM 6332 C C . ALA B 1 400 ? 9.207 -26.504 58.228 1.00 24.12 400 ALA F C 1
ATOM 6333 O O . ALA B 1 400 ? 8.701 -25.399 58.453 1.00 24.40 400 ALA F O 1
ATOM 6335 N N . ILE B 1 401 ? 9.716 -26.837 57.047 1.00 20.25 401 ILE F N 1
ATOM 6336 C CA . ILE B 1 401 ? 9.658 -25.920 55.911 1.00 20.05 401 ILE F CA 1
ATOM 6337 C C . ILE B 1 401 ? 8.202 -25.651 55.522 1.00 23.37 401 ILE F C 1
ATOM 6338 O O . ILE B 1 401 ? 7.822 -24.508 55.252 1.00 27.48 401 ILE F O 1
ATOM 6343 N N . ARG B 1 402 ? 7.387 -26.702 55.530 1.00 22.38 402 ARG F N 1
ATOM 6344 C CA . ARG B 1 402 ? 5.952 -26.570 55.304 1.00 23.61 402 ARG F CA 1
ATOM 6345 C C . ARG B 1 402 ? 5.231 -25.785 56.405 1.00 33.00 402 ARG F C 1
ATOM 6346 O O . ARG B 1 402 ? 4.091 -25.359 56.212 1.00 35.02 402 ARG F O 1
ATOM 6354 N N . SER B 1 403 ? 5.882 -25.598 57.554 1.00 27.43 403 SER F N 1
ATOM 6355 C CA . SER B 1 403 ? 5.273 -24.847 58.654 1.00 26.00 403 SER F CA 1
ATOM 6356 C C . SER B 1 403 ? 5.315 -23.328 58.426 1.00 35.04 403 SER F C 1
ATOM 6357 O O . SER B 1 403 ? 4.534 -22.587 59.027 1.00 38.43 403 SER F O 1
ATOM 6360 N N . TYR B 1 404 ? 6.219 -22.872 57.559 1.00 30.49 404 TYR F N 1
ATOM 6361 C CA . TYR B 1 404 ? 6.330 -21.449 57.228 1.00 32.91 404 TYR F CA 1
ATOM 6362 C C . TYR B 1 404 ? 5.364 -21.063 56.113 1.00 34.60 404 TYR F C 1
ATOM 6363 O O . TYR B 1 404 ? 5.146 -19.877 55.842 1.00 41.52 404 TYR F O 1
ATOM 6380 N N . ARG B 1 406 ? 1.696 -20.935 53.869 1.00 51.97 406 ARG F N 1
ATOM 6381 C CA . ARG B 1 406 ? 0.315 -20.543 54.113 1.00 53.15 406 ARG F CA 1
ATOM 6382 C C . ARG B 1 406 ? -0.543 -21.115 52.986 1.00 57.76 406 ARG F C 1
ATOM 6383 O O . ARG B 1 406 ? -1.511 -20.499 52.542 1.00 64.39 406 ARG F O 1
#

InterPro domains:
  IPR002495 Glycosyl transferase, family 8 [PF01501] (8-237)
  IPR029044 Nucleotide-diphospho-sugar transferases [G3DSA:3.90.550.10] (5-255)
  IPR029044 Nucleotide-diphospho-sugar transferases [SSF53448] (8-259)
  IPR050748 Glycosyltransferase 8 domain-containing [PTHR13778] (8-254)

B-factor: mean 23.1, std 10.3, range [8.44, 72.21]

Radius of gyration: 29.66 Å; Cα contacts (8 Å, |Δi|>4): 1418; chains: 2; bounding box: 52×80×100 Å

Sequence (757 aa):
NTKRAVVFAGDYAYIRQIETAKSLCRHNSHLKIYLLNQDIPQEWFSQIRIYLQEGGDLIDCKLIGSQFHTFARYFIPDFVTEDKVLYLDSDLIVTGDLTDLFELDLGENYLAAARSCFGAGVGFNAGVLLINNKKWGSETIRQKLIDLTEKEHENVEEGDQSILNLFKDQYSSLEDQYNFQIGYDYGAATFKHQFIFDIPLEPLPLILHYISQDKPWNQFSVGRLREVWWEYSLDWSVILNEWFSKSVKYPSKSQIFKLQCVNLTNSWCVEKIDYLAEQLPEVHFHIVAYTNANELLALTRFPNVTVYPNSLPLLEQIVIASDLYLDLNHDRKLEDAYEFVLKYKKPIAFDNTCSENLSEISYEGIYPSSIPKKVAAIRSYRKRAVVFAGDYAYIRQIETAKSLCRHNSHLKIYLLNQDIPQEWFSQIRIYLQEGGDLIDCKLIGSQFTFARYFIPDFVTEDKVLYLDSDLIVTGDLTDLFELDLGENYLAAARSCFGAGVGFNAGVLLINNKKWGSETIRQKLIDLTEKEHENVEEGDQSILNLFKDQYSSLEDQYNFQIGYDYGAATFKHQFIFDIPLEPLPLILHYISQDKPWNQFSVGRLREVWWEYSLDWSVILNEWFSKSVKYPSKSQIFKLQCVNLTNSWCVEKIDYLAEQLPEVHFHIVAYTNANELLALTRFPNVTVYPNSLPLLEQIVIASDLYLDLNHDRKLEDAYEFVLKYKKPIAFDNTCSENLYEGIYPSSIPKKVAAIRSYR

Solvent-accessible surface area: 33949 Å² total

Secondary structure (DSSP, 8-state):
---EEEEEE--GGGHHHHHH--HHHHH--SEEEEEEESS--HHHHHHHHHHHH---EEEEEE--STT----GGGGGGGT--SSEEEEE-SSEEE-S--HHHHT---TT-SEEEEBGGGGTSSSB-TTEEEEEHHHHHHTTHHHHHHHHHHSSSSS-SSHHHHHH---TTSEEEE-GGGSB-GGGHHHHHHTT-GGGGGS--SSPPSEEE--SS--TTSSS--SS-HHHHHHHH--HHHHHHHHHTTT----------SEEEEEE-SSS-BTTHHHHHHH-TTEEEEEE-S---HHHHGGGGSTTEEEETT----HHHHHHH-SEE-B-B-SS--HHHHHHHHHTT---EETTTS-TTS-GGGSS-EE-TT-TT--HHHHT--/-EEEEEE--GGGHHHHHH--HHHHH--SEEEEEEESS--HHHHHHHHHHHH---EEEEEE--STT---GGGGHHHH--SSEEEEE-SSEEE-S--HHHHT---TT-SEEEEEGGGGTSSSEEEEEEEEEHHHHHHTTHHHHHHHHHHTTTTS-SSHHHHHH---TTSEEEE-GGGSB-GGGHHHHHHHT-GGGGGS--SSPPSEEE--SS--TTSSS--SS-HHHHHHHH--HHHHHHHHHTTT----------SEEEEEE-SSS-BTTHHHHHHH-TTEEEEEE-S---HHHHGGGGSTTEEEETT----HHHHHHH-SEE-B-B-SPPPHHHHHHHHHTT---EETTSS-TT----EE-TT-TT--TTGGG--

Organism: Streptococcus pneumoniae serotype 4 (strain ATCC BAA-334 / TIGR4) (NCBI:txid170187)

Nearest PDB structures (foldseek):
  5gvv-assembly1_A  TM=1.003E+00  e=3.931E-81  Streptococcus pneumoniae
  5gvv-assembly1_F  TM=9.883E-01  e=9.732E-76  Streptococcus pneumoniae
  5gvw-assembly1_C  TM=9.951E-01  e=9.256E-75  Streptococcus pneumoniae
  5gvw-assembly1_D  TM=9.947E-01  e=2.606E-74  Streptococcus pneumoniae
  3tzt-assembly1_B  TM=7.914E-01  e=4.320E-16  Anaerococcus prevotii DSM 20548

Foldseek 3Di:
DAAFEEEEEDEPVCVLLQQLLLLCLLADARYAYEYEYAHHFLVVQVVVQLLNVLNYGYAYHHPFDDVGHVQRVLCVLVPDPDQKYKYAYSLKGFNHDCVCVSPDDLDQFQWEFACDQVPPDPGGDPRIITGRSVCCVVVVRSVVLVVVCVPCVVPDDPRSRRSCVVRPPRYHYDPCLRPVALLCQVVCVVVVVPCNVVPDCVVHRRMYHNDDPQRLPPPDHDTPPSVVSVVSSPDSCVSSCVCVVVVSGHGRPDDAAPFEEEEEEQDLDQQCPVVLLVLHLNYAYEYEYLAAGSSQSVCSSGSRYHYHHNDPPVSLVSLLVGQAYEQRYQDADDCVNVVSCVVNVHAEYEPRRDHPPDDQVSHPYYHHSVPVVVNVVRVVSD/DAAEEEEDEPVCVLLQQLLLLCLLADAQYAYEYEYAHDFLVVQVVVQQLNVLRYGYAYHHQFDPVGVVNVLCVLVPDDDQKYKYAYSLKGFNHDCVCVSPDDWDQFQWEFACPQVPPDPGGDPRIITGRSNCCNVVVRSVVLVVLCVPCQVVDDPHSRVSVVVRVPRYHYDYCLSEVAQLCQVVCVVVVVPCSVVDDCPVPRRMYHNDDPQGLPDPDHDTPPSVVSVVSSPDSVSSSVSQVVVVSGDGGPDDAAPFEEEEEEPDLDFQCPVVLLVLCVSYAYEYEYLAAHSSQSVCSSGSRYDYHHNDPLVVLVSLLVGQAYEQRYDDDDDCSVVVSCVVNVHFEYEPHRDDPPDHPYYHHSVPVVVNVVRVVSD